Protein AF-0000000080371467 (afdb_homodimer)

InterPro domains:
  IPR001965 Zinc finger, PHD-type [SM00249] (96-140)
  IPR001965 Zinc finger, PHD-type [SM00249] (151-210)
  IPR001965 Zinc finger, PHD-type [SM00249] (292-356)
  IPR001965 Zinc finger, PHD-type [SM00249] (400-460)
  IPR002219 Protein kinase C-like, phorbol ester/diacylglycerol-binding domain [SM00109] (21-70)
  IPR002219 Protein kinase C-like, phorbol ester/diacylglycerol-binding domain [SM00109] (77-136)
  IPR002219 Protein kinase C-like, phorbol ester/diacylglycerol-binding domain [SM00109] (387-435)
  IPR004146 DC1 [PF03107] (76-122)
  IPR004146 DC1 [PF03107] (136-178)
  IPR004146 DC1 [PF03107] (187-235)
  IPR004146 DC1 [PF03107] (270-321)
  IPR004146 DC1 [PF03107] (386-425)
  IPR004146 DC1 [PF03107] (434-485)
  IPR046349 C1-like domain superfamily [SSF57889] (52-126)
  IPR046349 C1-like domain superfamily [SSF57889] (128-191)
  IPR046349 C1-like domain superfamily [SSF57889] (213-329)
  IPR046349 C1-like domain superfamily [SSF57889] (408-494)
  IPR053192 Vacuole Formation Regulator [PTHR32410] (36-543)
  IPR054483 DC1-like, C-terminal [PF22926] (505-548)

Sequence (1144 aa):
MERIFKHFWHQHGSDENPRELTWEERTKKKYGLSVDTCDDCQKPTEGHDPIKCDFCLKDWHVECVPSSPDEVNHSFHTYHPLKLLIDGPPDYSDGKCGICKQELKSFFYHCSICYFSMHVRCSNDPPPPIVDAPRCHEHTLTLMARDDIFTCNACGMHGERCPYVCAPCGLMFHRDCIKLPHVININRHDHRVSHIDSPGFGLWKCMICHKKIDWRYGAYSCQKCPNLFFHSKCATRSDVWDGEELEGIPEEFVDVSPFKVIEDGVINHFSHEEHNLRLIDEDAIDRHESIRCEACTGSIFSEKHYSCMEYCDYFLHETCANLLLQKRHGLCTKPLTLLTMKKVRELRLFTCTACRKLSNGFRYECGDTILDVRCASMSWYCDYECHPHTLFLTTLDEETCGVCGRYGRLLHCVECKFTLDFKCATLPKKIKHRCDDHFLSLCFGEKEKPRGKYWCEVCETVLDPREWFYSCSGDCGVVCHIPCVLGQLWNVKPRVIHTKGYGTVKLVLNDSLSRPKCGYCGSHCQQPLMIKFSCPSMEKFFCDLDCFEKYVVPQDYKRRDDTLSYHHYSIYMERIFKHFWHQHGSDENPRELTWEERTKKKYGLSVDTCDDCQKPTEGHDPIKCDFCLKDWHVECVPSSPDEVNHSFHTYHPLKLLIDGPPDYSDGKCGICKQELKSFFYHCSICYFSMHVRCSNDPPPPIVDAPRCHEHTLTLMARDDIFTCNACGMHGERCPYVCAPCGLMFHRDCIKLPHVININRHDHRVSHIDSPGFGLWKCMICHKKIDWRYGAYSCQKCPNLFFHSKCATRSDVWDGEELEGIPEEFVDVSPFKVIEDGVINHFSHEEHNLRLIDEDAIDRHESIRCEACTGSIFSEKHYSCMEYCDYFLHETCANLLLQKRHGLCTKPLTLLTMKKVRELRLFTCTACRKLSNGFRYECGDTILDVRCASMSWYCDYECHPHTLFLTTLDEETCGVCGRYGRLLHCVECKFTLDFKCATLPKKIKHRCDDHFLSLCFGEKEKPRGKYWCEVCETVLDPREWFYSCSGDCGVVCHIPCVLGQLWNVKPRVIHTKGYGTVKLVLNDSLSRPKCGYCGSHCQQPLMIKFSCPSMEKFFCDLDCFEKYVVPQDYKRRDDTLSYHHYSIY

Solvent-accessible surface area (backbone atoms only — not comparable to full-atom values): 65242 Å² total; per-residue (Å²): 132,69,62,52,54,78,48,93,84,64,81,83,83,67,96,85,65,76,80,55,36,52,61,67,83,76,73,82,78,80,75,92,73,77,76,59,35,13,67,56,81,60,43,70,40,77,95,53,87,48,50,40,33,81,88,76,70,41,36,28,42,68,55,50,46,76,89,57,87,54,65,42,80,40,90,76,41,76,88,52,58,22,36,69,39,71,83,38,67,57,85,86,40,91,41,38,19,56,73,80,60,45,74,59,64,35,57,27,29,36,26,86,86,76,63,44,32,33,39,30,36,48,66,73,57,54,78,68,56,63,45,83,37,62,91,62,37,84,59,63,28,28,33,20,50,38,84,46,55,39,59,18,42,49,47,55,46,77,41,65,27,42,33,34,29,33,46,85,77,35,42,37,25,46,72,72,51,51,66,56,67,52,24,36,57,36,20,82,46,92,59,60,30,33,58,41,62,47,78,43,92,60,95,44,51,15,78,56,80,63,44,80,44,67,29,84,14,9,24,27,32,31,87,88,46,77,95,43,38,28,42,37,66,60,51,63,27,77,68,25,16,70,81,61,70,40,67,93,54,80,82,79,81,80,84,65,69,47,52,44,78,77,49,93,59,28,32,37,36,71,91,43,69,89,46,46,28,35,58,44,74,59,80,48,70,84,60,83,75,89,44,48,20,53,36,61,18,43,75,59,76,63,60,49,26,29,33,34,70,83,70,51,102,43,32,29,38,52,73,59,58,64,46,62,49,59,42,65,28,53,90,35,38,56,62,24,36,56,42,52,58,83,78,49,86,61,41,56,61,45,61,18,64,60,52,64,44,49,29,49,29,27,30,31,41,44,92,89,42,33,28,35,44,61,62,56,67,45,54,48,52,44,81,44,91,84,42,95,60,60,24,28,53,65,56,82,60,66,41,62,18,68,77,85,61,48,78,33,43,39,30,32,31,87,89,52,91,51,32,40,26,46,47,71,70,57,54,70,57,66,45,79,50,88,93,41,94,48,47,29,30,60,39,76,35,47,92,64,84,67,98,64,86,44,54,16,74,75,81,66,41,83,42,66,60,65,42,66,29,31,29,40,70,78,72,74,77,47,33,31,48,52,65,61,64,41,35,88,56,55,43,38,59,70,37,76,58,44,76,53,99,79,33,38,36,29,38,39,76,55,78,58,93,69,60,58,52,16,72,59,83,60,47,64,37,72,32,40,47,29,40,34,39,38,34,101,86,49,78,44,37,22,42,41,70,66,41,42,48,60,60,69,53,70,80,79,69,67,71,70,90,86,78,80,64,89,66,74,76,56,69,87,128,71,62,56,53,79,48,91,83,64,78,77,85,67,95,85,65,76,80,58,38,55,60,70,83,76,74,80,82,81,80,90,74,80,79,59,36,13,67,57,81,61,42,69,41,79,96,51,87,49,49,40,35,80,86,77,71,42,37,29,43,68,57,51,47,77,90,57,86,55,65,42,79,40,89,77,43,76,87,52,58,22,36,68,38,70,82,38,66,56,85,88,42,90,42,39,20,54,71,81,59,45,75,59,64,36,58,29,30,37,28,85,87,76,63,44,33,32,39,30,37,46,67,73,55,54,77,68,55,63,45,82,38,61,91,62,37,84,59,63,28,28,34,21,49,38,82,46,56,40,59,18,41,48,47,55,45,78,42,66,26,41,32,33,30,32,46,85,76,34,42,37,26,45,74,72,51,50,67,57,67,52,23,34,56,34,20,83,45,92,60,59,29,32,59,40,63,46,78,44,92,60,94,45,52,17,78,58,80,64,44,79,44,66,30,84,14,10,25,27,33,32,86,87,46,76,96,44,39,28,43,37,66,60,50,63,27,78,68,26,16,70,82,61,68,41,68,93,54,79,83,80,80,80,85,64,70,44,52,44,80,77,49,93,58,27,34,38,34,70,90,40,70,90,46,46,26,34,58,44,74,57,79,51,70,84,59,84,71,87,43,48,19,54,36,59,16,43,74,58,76,61,61,49,26,29,34,35,71,82,70,51,100,43,33,29,38,53,71,60,58,64,45,62,50,60,42,68,30,54,91,34,39,55,62,22,37,58,41,50,59,85,78,48,85,59,50,55,60,46,62,19,65,60,52,64,43,48,28,49,31,26,31,31,40,45,94,89,42,33,27,37,43,62,64,55,67,45,53,49,51,44,81,43,91,86,42,95,59,61,24,29,55,64,56,83,61,67,42,62,20,67,76,84,61,47,77,34,42,39,30,32,31,88,90,53,92,51,34,42,26,44,48,74,70,58,53,70,57,67,45,78,49,89,93,39,93,47,47,29,30,59,37,79,34,48,92,63,85,68,99,66,86,43,54,16,74,76,82,66,41,83,42,65,60,66,42,66,29,30,30,40,69,76,73,76,78,47,32,31,48,52,64,62,66,41,36,88,56,55,44,38,60,71,39,77,56,45,76,52,99,79,34,39,37,27,36,38,76,55,78,59,94,69,61,57,51,16,71,59,83,60,46,64,39,72,34,42,49,29,39,37,39,38,34,101,86,48,78,42,37,22,42,40,69,66,42,43,48,59,59,67,53,67,79,77,61,65,69,81,63,83,79,79,64,90,66,74,78,58,64,95

Organism: Eutrema salsugineum (NCBI:txid72664)

Secondary structure (DSSP, 8-state):
----B-BTTB--S-TT----B---------SS----B-TTT-SB-TTS--EEETTTTEEE-GGGS-S-SS-EEETTEEEEEEEEE-S---TTS-SB-TTT-PBP-S-EEEETTTTEEEEHHHHHSPPPSEE--TTT-SS-EEE-----EEE-TTT--EEES--EEEGGGTEEE-TGGGG--SEE-BTT-SS-EEEES---SS-EEBTTT-PEE-TTS-EEE-SSSTT-EEEHHHHTSTTTB-S---TT---------SEEEEETTEEEEGGGTTS-EEEE-S------S--B-TTT--B-SSS-EEEETT--S-EEEHHHHT--SEEEETTEEEEEEEE-STT--S-S-EE-TTT--EE-S-EEEETTEEEEHHHHT--SEE--TT-SSPEE-----EEE-TTT--EEEEEEESSSS-EEEHHHHT--SEEEETTEEEEEEEE---SS--SS-EEBTTT--EE-TTS-EEEETTSS--EE-HHHHH-TTTTS--SEEEEETTEEEEEEE--SSSPPBBTTT-SBP-SSEEEEEE-SS-EEEESSHHHHHHHHS-GGGGSS-S----------/----B--TT---S-TT----B----------S----B-TTT-SB-TTS--EEETTTTEEE-GGGS-S-SS-EEETTEEEEEEEEE-S---TTS-SB-TTT-PBP-S-EEEETTTTEEEEHHHHHSPPPSEE--TTT-SS-EEE-----EEE-TTT--EEES--EEEGGGTEEE-TGGGG--SEE-BTT-SS-EEEES---SS-EEBTTT-PEE-TTS-EEE-SSSTT-EEEHHHHTSTTTB-S---TT---------SEEEEETTEEEEGGGTTS-EEEE-------SS--B-TTT--B-SSS-EEEETT--S-EEEHHHHT--SEEEETTEEEEEEEE-TTT--S-S-EE-TTT--EE-S-EEEETTEEEEHHHHT--SEE--TTSSSPEE-----EEE-TTT--EEEEEEESSSS-EEEHHHHT--SEEEETTEEEEEEEE---SS--SS-EEBTTT--EE-TTS-EEEETTSS--EE-HHHHH-TTTT---SEEEEETTEEEEEEE--SSSPPBBTTT-SBP-SSEEEEEE-SS-EEEESSHHHHHHHHS-GGGGSS-SS---------

pLDDT: mean 81.14, std 17.38, range [21.5, 97.94]

Structure (mmCIF, N/CA/C/O backbone):
data_AF-0000000080371467-model_v1
#
loop_
_entity.id
_entity.type
_entity.pdbx_description
1 polymer 'Phorbol-ester/DAG-type domain-containing protein'
#
loop_
_atom_site.group_PDB
_atom_site.id
_atom_site.type_symbol
_atom_site.label_atom_id
_atom_site.label_alt_id
_atom_site.label_comp_id
_atom_site.label_asym_id
_atom_site.label_entity_id
_atom_site.label_seq_id
_atom_site.pdbx_PDB_ins_code
_atom_site.Cartn_x
_atom_site.Cartn_y
_atom_site.Cartn_z
_atom_site.occupancy
_atom_site.B_iso_or_equiv
_atom_site.auth_seq_id
_atom_site.auth_comp_id
_atom_site.auth_asym_id
_atom_site.auth_atom_id
_atom_site.pdbx_PDB_model_num
ATOM 1 N N . MET A 1 1 ? 22.094 44.188 -28.094 1 25.44 1 MET A N 1
ATOM 2 C CA . MET A 1 1 ? 21.609 43.219 -29.062 1 25.44 1 MET A CA 1
ATOM 3 C C . MET A 1 1 ? 20.5 42.344 -28.469 1 25.44 1 MET A C 1
ATOM 5 O O . MET A 1 1 ? 20.688 41.75 -27.406 1 25.44 1 MET A O 1
ATOM 9 N N . GLU A 1 2 ? 19.297 42.688 -28.656 1 33.34 2 GLU A N 1
ATOM 10 C CA . GLU A 1 2 ? 18.062 42.062 -28.188 1 33.34 2 GLU A CA 1
ATOM 11 C C . GLU A 1 2 ? 18.016 40.562 -28.562 1 33.34 2 GLU A C 1
ATOM 13 O O . GLU A 1 2 ? 18.125 40.219 -29.734 1 33.34 2 GLU A O 1
ATOM 18 N N . ARG A 1 3 ? 18.797 39.719 -27.938 1 33.75 3 ARG A N 1
ATOM 19 C CA . ARG A 1 3 ? 18.875 38.312 -28.328 1 33.75 3 ARG A CA 1
ATOM 20 C C . ARG A 1 3 ? 17.484 37.719 -28.453 1 33.75 3 ARG A C 1
ATOM 22 O O . ARG A 1 3 ? 16.688 37.781 -27.516 1 33.75 3 ARG A O 1
ATOM 29 N N . ILE A 1 4 ? 16.875 37.688 -29.5 1 38.03 4 ILE A N 1
ATOM 30 C CA . ILE A 1 4 ? 15.656 37.125 -30.031 1 38.03 4 ILE A CA 1
ATOM 31 C C . ILE A 1 4 ? 15.688 35.594 -29.828 1 38.03 4 ILE A C 1
ATOM 33 O O . ILE A 1 4 ? 16.578 34.906 -30.344 1 38.03 4 ILE A O 1
ATOM 37 N N . PHE A 1 5 ? 15.453 34.969 -28.641 1 44.47 5 PHE A N 1
ATOM 38 C CA . PHE A 1 5 ? 15.57 33.531 -28.5 1 44.47 5 PHE A CA 1
ATOM 39 C C . PHE A 1 5 ? 14.297 32.844 -28.984 1 44.47 5 PHE A C 1
ATOM 41 O O . PHE A 1 5 ? 13.195 33.219 -28.578 1 44.47 5 PHE A O 1
ATOM 48 N N . LYS A 1 6 ? 14.141 32.5 -30.219 1 48.34 6 LYS A N 1
ATOM 49 C CA . LYS A 1 6 ? 13.164 31.531 -30.719 1 48.34 6 LYS A CA 1
ATOM 50 C C . LYS A 1 6 ? 13.188 30.234 -29.906 1 48.34 6 LYS A C 1
ATOM 52 O O . LYS A 1 6 ? 14.242 29.625 -29.734 1 48.34 6 LYS A O 1
ATOM 57 N N . HIS A 1 7 ? 12.156 30.203 -28.984 1 60.38 7 HIS A N 1
ATOM 58 C CA . HIS A 1 7 ? 12.25 28.922 -28.266 1 60.38 7 HIS A CA 1
ATOM 59 C C . HIS A 1 7 ? 11.242 27.922 -28.812 1 60.38 7 HIS A C 1
ATOM 61 O O . HIS A 1 7 ? 10.078 28.266 -29.047 1 60.38 7 HIS A O 1
ATOM 67 N N . PHE A 1 8 ? 11.594 26.844 -29.281 1 69 8 PHE A N 1
ATOM 68 C CA . PHE A 1 8 ? 10.836 25.75 -29.906 1 69 8 PHE A CA 1
ATOM 69 C C . PHE A 1 8 ? 9.594 25.438 -29.078 1 69 8 PHE A C 1
ATOM 71 O O . PHE A 1 8 ? 8.617 24.891 -29.609 1 69 8 PHE A O 1
ATOM 78 N N . TRP A 1 9 ? 9.477 25.938 -27.875 1 70 9 TRP A N 1
ATOM 79 C CA . TRP A 1 9 ? 8.375 25.516 -27.016 1 70 9 TRP A CA 1
ATOM 80 C C . TRP A 1 9 ? 7.309 26.609 -26.922 1 70 9 TRP A C 1
ATOM 82 O O . TRP A 1 9 ? 6.246 26.391 -26.344 1 70 9 TRP A O 1
ATOM 92 N N . HIS A 1 10 ? 7.531 27.688 -27.453 1 69.62 10 HIS A N 1
ATOM 93 C CA . HIS A 1 10 ? 6.582 28.797 -27.391 1 69.62 10 HIS A CA 1
ATOM 94 C C . HIS A 1 10 ? 6.484 29.5 -28.734 1 69.62 10 HIS A C 1
ATOM 96 O O . HIS A 1 10 ? 7.434 30.172 -29.156 1 69.62 10 HIS A O 1
ATOM 102 N N . GLN A 1 11 ? 5.406 28.969 -29.578 1 61.62 11 GLN A N 1
ATOM 103 C CA . GLN A 1 11 ? 5.242 29.562 -30.891 1 61.62 11 GLN A CA 1
ATOM 104 C C . GLN A 1 11 ? 3.979 30.422 -30.953 1 61.62 11 GLN A C 1
ATOM 106 O O . GLN A 1 11 ? 2.955 30.062 -30.375 1 61.62 11 GLN A O 1
ATOM 111 N N . HIS A 1 12 ? 3.879 31.609 -31.109 1 58.31 12 HIS A N 1
ATOM 112 C CA . HIS A 1 12 ? 2.662 32.375 -31.359 1 58.31 12 HIS A CA 1
ATOM 113 C C . HIS A 1 12 ? 2.172 32.188 -32.781 1 58.31 12 HIS A C 1
ATOM 115 O O . HIS A 1 12 ? 1.137 31.562 -33.031 1 58.31 12 HIS A O 1
ATOM 121 N N . GLY A 1 13 ? 2.035 33.281 -33.688 1 47.78 13 GLY A N 1
ATOM 122 C CA . GLY A 1 13 ? 1.379 33.406 -35 1 47.78 13 GLY A CA 1
ATOM 123 C C . GLY A 1 13 ? 2.016 32.531 -36.062 1 47.78 13 GLY A C 1
ATOM 124 O O . GLY A 1 13 ? 3.01 31.844 -35.812 1 47.78 13 GLY A O 1
ATOM 125 N N . SER A 1 14 ? 1.441 32.75 -37.531 1 44.72 14 SER A N 1
ATOM 126 C CA . SER A 1 14 ? 1.667 32.156 -38.844 1 44.72 14 SER A CA 1
ATOM 127 C C . SER A 1 14 ? 3.152 32.094 -39.188 1 44.72 14 SER A C 1
ATOM 129 O O . SER A 1 14 ? 3.945 32.875 -38.625 1 44.72 14 SER A O 1
ATOM 131 N N . ASP A 1 15 ? 3.721 31.203 -40.125 1 44.56 15 ASP A N 1
ATOM 132 C CA . ASP A 1 15 ? 4.984 30.922 -40.812 1 44.56 15 ASP A CA 1
ATOM 133 C C . ASP A 1 15 ? 5.777 32.219 -41.062 1 44.56 15 ASP A C 1
ATOM 135 O O . ASP A 1 15 ? 6.957 32.156 -41.406 1 44.56 15 ASP A O 1
ATOM 139 N N . GLU A 1 16 ? 5.121 33.438 -41.469 1 42.84 16 GLU A N 1
ATOM 140 C CA . GLU A 1 16 ? 5.809 34.5 -42.188 1 42.84 16 GLU A CA 1
ATOM 141 C C . GLU A 1 16 ? 6.625 35.375 -41.25 1 42.84 16 GLU A C 1
ATOM 143 O O . GLU A 1 16 ? 7.52 36.125 -41.688 1 42.84 16 GLU A O 1
ATOM 148 N N . ASN A 1 17 ? 6.098 35.938 -40.062 1 37.59 17 ASN A N 1
ATOM 149 C CA . ASN A 1 17 ? 6.902 36.812 -39.219 1 37.59 17 ASN A CA 1
ATOM 150 C C . ASN A 1 17 ? 7.078 36.219 -37.812 1 37.59 17 ASN A C 1
ATOM 152 O O . ASN A 1 17 ? 6.188 36.344 -36.969 1 37.59 17 ASN A O 1
ATOM 156 N N . PRO A 1 18 ? 7.996 35.281 -37.688 1 40.94 18 PRO A N 1
ATOM 157 C CA . PRO A 1 18 ? 8.281 34.719 -36.375 1 40.94 18 PRO A CA 1
ATOM 158 C C . PRO A 1 18 ? 8.516 35.781 -35.281 1 40.94 18 PRO A C 1
ATOM 160 O O . PRO A 1 18 ? 9.43 36.594 -35.406 1 40.94 18 PRO A O 1
ATOM 163 N N . ARG A 1 19 ? 7.535 36.438 -34.75 1 38.59 19 ARG A N 1
ATOM 164 C CA . ARG A 1 19 ? 7.777 37.406 -33.688 1 38.59 19 ARG A CA 1
ATOM 165 C C . ARG A 1 19 ? 8.602 36.844 -32.562 1 38.59 19 ARG A C 1
ATOM 167 O O . ARG A 1 19 ? 8.359 35.688 -32.125 1 38.59 19 ARG A O 1
ATOM 174 N N . GLU A 1 20 ? 9.898 37.344 -32.344 1 40.12 20 GLU A N 1
ATOM 175 C CA . GLU A 1 20 ? 11.062 37.094 -31.5 1 40.12 20 GLU A CA 1
ATOM 176 C C . GLU A 1 20 ? 10.727 37.375 -30.031 1 40.12 20 GLU A C 1
ATOM 178 O O . GLU A 1 20 ? 9.945 38.281 -29.719 1 40.12 20 GLU A O 1
ATOM 183 N N . LEU A 1 21 ? 10.789 36.375 -29.203 1 45.16 21 LEU A N 1
ATOM 184 C CA . LEU A 1 21 ? 10.703 36.594 -27.766 1 45.16 21 LEU A CA 1
ATOM 185 C C . LEU A 1 21 ? 11.711 37.656 -27.328 1 45.16 21 LEU A C 1
ATOM 187 O O . LEU A 1 21 ? 12.875 37.625 -27.719 1 45.16 21 LEU A O 1
ATOM 191 N N . THR A 1 22 ? 11.594 39 -27.469 1 39.03 22 THR A N 1
ATOM 192 C CA . THR A 1 22 ? 12.516 40.062 -27.078 1 39.03 22 THR A CA 1
ATOM 193 C C . THR A 1 22 ? 12.664 40.125 -25.562 1 39.03 22 THR A C 1
ATOM 195 O O . THR A 1 22 ? 11.688 39.938 -24.828 1 39.03 22 THR A O 1
ATOM 198 N N . TRP A 1 23 ? 13.961 39.781 -25.062 1 36.12 23 TRP A N 1
ATOM 199 C CA . TRP A 1 23 ? 14.422 39.969 -23.703 1 36.12 23 TRP A CA 1
ATOM 200 C C . TRP A 1 23 ? 14.406 41.469 -23.344 1 36.12 23 TRP A C 1
ATOM 202 O O . TRP A 1 23 ? 15.078 42.281 -23.984 1 36.12 23 TRP A O 1
ATOM 212 N N . GLU A 1 24 ? 13.453 42.281 -23.359 1 35.84 24 GLU A N 1
ATOM 213 C CA . GLU A 1 24 ? 13.703 43.625 -22.891 1 35.84 24 GLU A CA 1
ATOM 214 C C . GLU A 1 24 ? 13.844 43.688 -21.375 1 35.84 24 GLU A C 1
ATOM 216 O O . GLU A 1 24 ? 13.211 42.906 -20.656 1 35.84 24 GLU A O 1
ATOM 221 N N . GLU A 1 25 ? 14.992 44.375 -20.875 1 31.91 25 GLU A N 1
ATOM 222 C CA . GLU A 1 25 ? 15.281 44.844 -19.531 1 31.91 25 GLU A CA 1
ATOM 223 C C . GLU A 1 25 ? 14.039 45.469 -18.891 1 31.91 25 GLU A C 1
ATOM 225 O O . GLU A 1 25 ? 13.438 46.375 -19.438 1 31.91 25 GLU A O 1
ATOM 230 N N . ARG A 1 26 ? 13.312 44.781 -18.156 1 35.41 26 ARG A N 1
ATOM 231 C CA . ARG A 1 26 ? 12.141 45.344 -17.5 1 35.41 26 ARG A CA 1
ATOM 232 C C . ARG A 1 26 ? 12.516 46.594 -16.688 1 35.41 26 ARG A C 1
ATOM 234 O O . ARG A 1 26 ? 13.406 46.531 -15.836 1 35.41 26 ARG A O 1
ATOM 241 N N . THR A 1 27 ? 12.484 47.781 -17.141 1 29.56 27 THR A N 1
ATOM 242 C CA . THR A 1 27 ? 12.273 48.906 -16.234 1 29.56 27 THR A CA 1
ATOM 243 C C . THR A 1 27 ? 11.188 48.594 -15.203 1 29.56 27 THR A C 1
ATOM 245 O O . THR A 1 27 ? 10.188 47.969 -15.539 1 29.56 27 THR A O 1
ATOM 248 N N . LYS A 1 28 ? 11.445 48.781 -13.781 1 33.94 28 LYS A N 1
ATOM 249 C CA . LYS A 1 28 ? 10.672 48.781 -12.539 1 33.94 28 LYS A CA 1
ATOM 250 C C . LYS A 1 28 ? 9.289 49.406 -12.758 1 33.94 28 LYS A C 1
ATOM 252 O O . LYS A 1 28 ? 9.117 50.625 -12.625 1 33.94 28 LYS A O 1
ATOM 257 N N . LYS A 1 29 ? 8.469 49.281 -13.68 1 34.34 29 LYS A N 1
ATOM 258 C CA . LYS A 1 29 ? 7.281 50.062 -13.406 1 34.34 29 LYS A CA 1
ATOM 259 C C . LYS A 1 29 ? 6.715 49.75 -12.023 1 34.34 29 LYS A C 1
ATOM 261 O O . LYS A 1 29 ? 6.738 48.594 -11.586 1 34.34 29 LYS A O 1
ATOM 266 N N . LYS A 1 30 ? 6.297 50.719 -11.125 1 31.98 30 LYS A N 1
ATOM 267 C CA . LYS A 1 30 ? 5.832 51.219 -9.836 1 31.98 30 LYS A CA 1
ATOM 268 C C . LYS A 1 30 ? 4.578 50.5 -9.383 1 31.98 30 LYS A C 1
ATOM 270 O O . LYS A 1 30 ? 4.141 50.656 -8.242 1 31.98 30 LYS A O 1
ATOM 275 N N . TYR A 1 31 ? 3.463 50.312 -10.195 1 29.95 31 TYR A N 1
ATOM 276 C CA . TYR A 1 31 ? 2.215 50.188 -9.453 1 29.95 31 TYR A CA 1
ATOM 277 C C . TYR A 1 31 ? 2.189 48.875 -8.68 1 29.95 31 TYR A C 1
ATOM 279 O O . TYR A 1 31 ? 2.955 47.938 -8.984 1 29.95 31 TYR A O 1
ATOM 287 N N . GLY A 1 32 ? 1.19 48.625 -7.812 1 34.62 32 GLY A N 1
ATOM 288 C CA . GLY A 1 32 ? 0.765 47.719 -6.754 1 34.62 32 GLY A CA 1
ATOM 289 C C . GLY A 1 32 ? 0.928 46.281 -7.121 1 34.62 32 GLY A C 1
ATOM 290 O O . GLY A 1 32 ? 0.42 45.406 -6.418 1 34.62 32 GLY A O 1
ATOM 291 N N . LEU A 1 33 ? 0.726 45.906 -8.438 1 34.97 33 LEU A N 1
ATOM 292 C CA . LEU A 1 33 ? 0.151 44.656 -8.961 1 34.97 33 LEU A CA 1
ATOM 293 C C . LEU A 1 33 ? 1.027 43.469 -8.609 1 34.97 33 LEU A C 1
ATOM 295 O O . LEU A 1 33 ? 2.191 43.625 -8.234 1 34.97 33 LEU A O 1
ATOM 299 N N . SER A 1 34 ? 0.767 42.125 -9.562 1 42.94 34 SER A N 1
ATOM 300 C CA . SER A 1 34 ? 0.902 40.688 -9.508 1 42.94 34 SER A CA 1
ATOM 301 C C . SER A 1 34 ? 2.367 40.281 -9.523 1 42.94 34 SER A C 1
ATOM 303 O O . SER A 1 34 ? 3.145 40.75 -10.352 1 42.94 34 SER A O 1
ATOM 305 N N . VAL A 1 35 ? 2.982 40.125 -8.516 1 50.97 35 VAL A N 1
ATOM 306 C CA . VAL A 1 35 ? 4.215 39.344 -8.453 1 50.97 35 VAL A CA 1
ATOM 307 C C . VAL A 1 35 ? 4.266 38.344 -9.625 1 50.97 35 VAL A C 1
ATOM 309 O O . VAL A 1 35 ? 3.404 37.469 -9.75 1 50.97 35 VAL A O 1
ATOM 312 N N . ASP A 1 36 ? 4.91 38.719 -10.758 1 63.34 36 ASP A N 1
ATOM 313 C CA . ASP A 1 36 ? 5.082 37.844 -11.914 1 63.34 36 ASP A CA 1
ATOM 314 C C . ASP A 1 36 ? 5.574 36.438 -11.477 1 63.34 36 ASP A C 1
ATOM 316 O O . ASP A 1 36 ? 6.535 36.344 -10.711 1 63.34 36 ASP A O 1
ATOM 320 N N . THR A 1 37 ? 4.746 35.656 -11.398 1 76.31 37 THR A N 1
ATOM 321 C CA . THR A 1 37 ? 5.035 34.25 -11.102 1 76.31 37 THR A CA 1
ATOM 322 C C . THR A 1 37 ? 5.336 33.469 -12.391 1 76.31 37 THR A C 1
ATOM 324 O O . THR A 1 37 ? 4.762 33.781 -13.438 1 76.31 37 THR A O 1
ATOM 327 N N . CYS A 1 38 ? 6.434 32.781 -12.312 1 81.31 38 CYS A N 1
ATOM 328 C CA . CYS A 1 38 ? 6.762 31.906 -13.422 1 81.31 38 CYS A CA 1
ATOM 329 C C . CYS A 1 38 ? 5.551 31.078 -13.844 1 81.31 38 CYS A C 1
ATOM 331 O O . CYS A 1 38 ? 4.848 30.531 -12.992 1 81.31 38 CYS A O 1
ATOM 333 N N . ASP A 1 39 ? 5.348 31.125 -15.031 1 73.88 39 ASP A N 1
ATOM 334 C CA . ASP A 1 39 ? 4.164 30.438 -15.547 1 73.88 39 ASP A CA 1
ATOM 335 C C . ASP A 1 39 ? 4.309 28.922 -15.422 1 73.88 39 ASP A C 1
ATOM 337 O O . ASP A 1 39 ? 3.338 28.188 -15.609 1 73.88 39 ASP A O 1
ATOM 341 N N . ASP A 1 40 ? 5.496 28.484 -15.141 1 75.06 40 ASP A N 1
ATOM 342 C CA . ASP A 1 40 ? 5.695 27.047 -14.953 1 75.06 40 ASP A CA 1
ATOM 343 C C . ASP A 1 40 ? 5.707 26.688 -13.469 1 75.06 40 ASP A C 1
ATOM 345 O O . ASP A 1 40 ? 4.785 26.047 -12.977 1 75.06 40 ASP A O 1
ATOM 349 N N . CYS A 1 41 ? 6.582 27.172 -12.688 1 73.88 41 CYS A N 1
ATOM 350 C CA . CYS A 1 41 ? 6.762 26.766 -11.305 1 73.88 41 CYS A CA 1
ATOM 351 C C . CYS A 1 41 ? 5.91 27.609 -10.359 1 73.88 41 CYS A C 1
ATOM 353 O O . CYS A 1 41 ? 5.754 27.266 -9.188 1 73.88 41 CYS A O 1
ATOM 355 N N . GLN A 1 42 ? 5.375 28.688 -10.836 1 73.75 42 GLN A N 1
ATOM 356 C CA . GLN A 1 42 ? 4.484 29.578 -10.109 1 73.75 42 GLN A CA 1
ATOM 357 C C . GLN A 1 42 ? 5.215 30.266 -8.953 1 73.75 42 GLN A C 1
ATOM 359 O O . GLN A 1 42 ? 4.586 30.703 -7.992 1 73.75 42 GLN A O 1
ATOM 364 N N . LYS A 1 43 ? 6.504 30.203 -9.039 1 76.31 43 LYS A N 1
ATOM 365 C CA . LYS A 1 43 ? 7.305 30.953 -8.078 1 76.31 43 LYS A CA 1
ATOM 366 C C . LYS A 1 43 ? 7.637 32.344 -8.617 1 76.31 43 LYS A C 1
ATOM 368 O O . LYS A 1 43 ? 7.629 32.562 -9.828 1 76.31 43 LYS A O 1
ATOM 373 N N . PRO A 1 44 ? 7.777 33.25 -7.684 1 76.38 44 PRO A N 1
ATOM 374 C CA . PRO A 1 44 ? 8.07 34.625 -8.125 1 76.38 44 PRO A CA 1
ATOM 375 C C . PRO A 1 44 ? 9.344 34.719 -8.969 1 76.38 44 PRO A C 1
ATOM 377 O O . PRO A 1 44 ? 10.328 34.031 -8.672 1 76.38 44 PRO A O 1
ATOM 380 N N . THR A 1 45 ? 9.258 35.281 -10.094 1 70.31 45 THR A N 1
ATOM 381 C CA . THR A 1 45 ? 10.391 35.438 -10.992 1 70.31 45 THR A CA 1
ATOM 382 C C . THR A 1 45 ? 11.258 36.625 -10.555 1 70.31 45 THR A C 1
ATOM 384 O O . THR A 1 45 ? 12.219 36.969 -11.234 1 70.31 45 THR A O 1
ATOM 387 N N . GLU A 1 46 ? 11.062 37.188 -9.383 1 62.5 46 GLU A N 1
ATOM 388 C CA . GLU A 1 46 ? 11.781 38.406 -8.969 1 62.5 46 GLU A CA 1
ATOM 389 C C . GLU A 1 46 ? 13.273 38.125 -8.836 1 62.5 46 GLU A C 1
ATOM 391 O O . GLU A 1 46 ? 13.68 37.125 -8.25 1 62.5 46 GLU A O 1
ATOM 396 N N . GLY A 1 47 ? 14.188 38.938 -9.359 1 56.38 47 GLY A N 1
ATOM 397 C CA . GLY A 1 47 ? 15.633 39 -9.242 1 56.38 47 GLY A CA 1
ATOM 398 C C . GLY A 1 47 ? 16.359 38.312 -10.367 1 56.38 47 GLY A C 1
ATOM 399 O O . GLY A 1 47 ? 17.594 38.375 -10.469 1 56.38 47 GLY A O 1
ATOM 400 N N . HIS A 1 48 ? 15.633 37.375 -11.023 1 59.53 48 HIS A N 1
ATOM 401 C CA . HIS A 1 48 ? 16.344 36.688 -12.102 1 59.53 48 HIS A CA 1
ATOM 402 C C . HIS A 1 48 ? 15.828 37.125 -13.461 1 59.53 48 HIS A C 1
ATOM 404 O O . HIS A 1 48 ? 14.758 37.75 -13.562 1 59.53 48 HIS A O 1
ATOM 410 N N . ASP A 1 49 ? 16.656 37.281 -14.484 1 64.31 49 ASP A N 1
ATOM 411 C CA . ASP A 1 49 ? 16.328 37.625 -15.867 1 64.31 49 ASP A CA 1
ATOM 412 C C . ASP A 1 49 ? 15.352 36.625 -16.469 1 64.31 49 ASP A C 1
ATOM 414 O O . ASP A 1 49 ? 15.758 35.625 -17.047 1 64.31 49 ASP A O 1
ATOM 418 N N . PRO A 1 50 ? 14.039 36.75 -16.016 1 74.25 50 PRO A N 1
ATOM 419 C CA . PRO A 1 50 ? 13.07 35.812 -16.578 1 74.25 50 PRO A CA 1
ATOM 420 C C . PRO A 1 50 ? 12.914 35.938 -18.078 1 74.25 50 PRO A C 1
ATOM 422 O O . PRO A 1 50 ? 13.266 36.969 -18.656 1 74.25 50 PRO A O 1
ATOM 425 N N . ILE A 1 51 ? 12.648 34.812 -18.781 1 75.12 51 ILE A N 1
ATOM 426 C CA . ILE A 1 51 ? 12.227 34.812 -20.172 1 75.12 51 ILE A CA 1
ATOM 427 C C . ILE A 1 51 ? 10.781 35.281 -20.281 1 75.12 51 ILE A C 1
ATOM 429 O O . ILE A 1 51 ? 9.898 34.781 -19.578 1 75.12 51 ILE A O 1
ATOM 433 N N . LYS A 1 52 ? 10.594 36.344 -20.938 1 75.12 52 LYS A N 1
ATOM 434 C CA . LYS A 1 52 ? 9.258 36.906 -21.016 1 75.12 52 LYS A CA 1
ATOM 435 C C . LYS A 1 52 ? 8.75 36.938 -22.453 1 75.12 52 LYS A C 1
ATOM 437 O O . LYS A 1 52 ? 9.531 37.125 -23.391 1 75.12 52 LYS A O 1
ATOM 442 N N . CYS A 1 53 ? 7.477 36.562 -22.547 1 73.31 53 CYS A N 1
ATOM 443 C CA . CYS A 1 53 ? 6.781 36.781 -23.812 1 73.31 53 CYS A CA 1
ATOM 444 C C . CYS A 1 53 ? 5.828 37.969 -23.703 1 73.31 53 CYS A C 1
ATOM 446 O O . CYS A 1 53 ? 4.867 37.938 -22.922 1 73.31 53 CYS A O 1
ATOM 448 N N . ASP A 1 54 ? 6.023 38.875 -24.391 1 68.62 54 ASP A N 1
ATOM 449 C CA . ASP A 1 54 ? 5.254 40.125 -24.312 1 68.62 54 ASP A CA 1
ATOM 450 C C . ASP A 1 54 ? 3.859 39.938 -24.906 1 68.62 54 ASP A C 1
ATOM 452 O O . ASP A 1 54 ? 2.939 40.688 -24.594 1 68.62 54 ASP A O 1
ATOM 456 N N . PHE A 1 55 ? 3.848 39 -25.844 1 65.94 55 PHE A N 1
ATOM 457 C CA . PHE A 1 55 ? 2.555 38.781 -26.484 1 65.94 55 PHE A CA 1
ATOM 458 C C . PHE A 1 55 ? 1.607 38.062 -25.531 1 65.94 55 PHE A C 1
ATOM 460 O O . PHE A 1 55 ? 0.449 38.438 -25.375 1 65.94 55 PHE A O 1
ATOM 467 N N . CYS A 1 56 ? 2.057 37.062 -24.844 1 68.25 56 CYS A N 1
ATOM 468 C CA . CYS A 1 56 ? 1.211 36.25 -23.969 1 68.25 56 CYS A CA 1
ATOM 469 C C . CYS A 1 56 ? 1.249 36.781 -22.531 1 68.25 56 CYS A C 1
ATOM 471 O O . CYS A 1 56 ? 0.44 36.344 -21.703 1 68.25 56 CYS A O 1
ATOM 473 N N . LEU A 1 57 ? 2.104 37.688 -22.297 1 72.88 57 LEU A N 1
ATOM 474 C CA . LEU A 1 57 ? 2.314 38.219 -20.953 1 72.88 57 LEU A CA 1
ATOM 475 C C . LEU A 1 57 ? 2.676 37.094 -19.984 1 72.88 57 LEU A C 1
ATOM 477 O O . LEU A 1 57 ? 2.104 37 -18.906 1 72.88 57 LEU A O 1
ATOM 481 N N . LYS A 1 58 ? 3.449 36.219 -20.531 1 76.06 58 LYS A N 1
ATOM 482 C CA . LYS A 1 58 ? 3.912 35.094 -19.703 1 76.06 58 LYS A CA 1
ATOM 483 C C . LYS A 1 58 ? 5.387 35.25 -19.344 1 76.06 58 LYS A C 1
ATOM 485 O O . LYS A 1 58 ? 6.152 35.875 -20.094 1 76.06 58 LYS A O 1
ATOM 490 N N . ASP A 1 59 ? 5.746 34.844 -18.172 1 79.5 59 ASP A N 1
ATOM 491 C CA . ASP A 1 59 ? 7.109 34.875 -17.656 1 79.5 59 ASP A CA 1
ATOM 492 C C . ASP A 1 59 ? 7.562 33.469 -17.219 1 79.5 59 ASP A C 1
ATOM 494 O O . ASP A 1 59 ? 6.777 32.719 -16.656 1 79.5 59 ASP A O 1
ATOM 498 N N . TRP A 1 60 ? 8.828 33.188 -17.641 1 80.31 60 TRP A N 1
ATOM 499 C CA . TRP A 1 60 ? 9.375 31.922 -17.203 1 80.31 60 TRP A CA 1
ATOM 500 C C . TRP A 1 60 ? 10.766 32.094 -16.594 1 80.31 60 TRP A C 1
ATOM 502 O O . TRP A 1 60 ? 11.539 32.938 -17.047 1 80.31 60 TRP A O 1
ATOM 512 N N . HIS A 1 61 ? 11.016 31.266 -15.586 1 80.38 61 HIS A N 1
ATOM 513 C CA . HIS A 1 61 ? 12.406 31.078 -15.18 1 80.38 61 HIS A CA 1
ATOM 514 C C . HIS A 1 61 ? 13.211 30.406 -16.281 1 80.38 61 HIS A C 1
ATOM 516 O O . HIS A 1 61 ? 12.68 29.609 -17.047 1 80.38 61 HIS A O 1
ATOM 522 N N . VAL A 1 62 ? 14.461 30.719 -16.328 1 77.44 62 VAL A N 1
ATOM 523 C CA . VAL A 1 62 ? 15.344 30.078 -17.312 1 77.44 62 VAL A CA 1
ATOM 524 C C . VAL A 1 62 ? 15.367 28.578 -17.078 1 77.44 62 VAL A C 1
ATOM 526 O O . VAL A 1 62 ? 15.414 27.797 -18.047 1 77.44 62 VAL A O 1
ATOM 529 N N . GLU A 1 63 ? 15.258 28.188 -15.797 1 79.88 63 GLU A N 1
ATOM 530 C CA . GLU A 1 63 ? 15.328 26.766 -15.43 1 79.88 63 GLU A CA 1
ATOM 531 C C . GLU A 1 63 ? 14.016 26.062 -15.742 1 79.88 63 GLU A C 1
ATOM 533 O O . GLU A 1 63 ? 13.961 24.828 -15.773 1 79.88 63 GLU A O 1
ATOM 538 N N . CYS A 1 64 ? 13.031 26.812 -16 1 80.69 64 CYS A N 1
ATOM 539 C CA . CYS A 1 64 ? 11.711 26.219 -16.172 1 80.69 64 CYS A CA 1
ATOM 540 C C . CYS A 1 64 ? 11.375 26.062 -17.656 1 80.69 64 CYS A C 1
ATOM 542 O O . CYS A 1 64 ? 10.281 25.594 -18 1 80.69 64 CYS A O 1
ATOM 544 N N . VAL A 1 65 ? 12.305 26.438 -18.531 1 80.44 65 VAL A N 1
ATOM 545 C CA . VAL A 1 65 ? 12.023 26.312 -19.953 1 80.44 65 VAL A CA 1
ATOM 546 C C . VAL A 1 65 ? 12.891 25.219 -20.562 1 80.44 65 VAL A C 1
ATOM 548 O O . VAL A 1 65 ? 14.039 25.031 -20.141 1 80.44 65 VAL A O 1
ATOM 551 N N . PRO A 1 66 ? 12.281 24.406 -21.469 1 77.94 66 PRO A N 1
ATOM 552 C CA . PRO A 1 66 ? 13.047 23.328 -22.094 1 77.94 66 PRO A CA 1
ATOM 553 C C . PRO A 1 66 ? 14.227 23.844 -22.922 1 77.94 66 PRO A C 1
ATOM 555 O O . PRO A 1 66 ? 14.102 24.844 -23.625 1 77.94 66 PRO A O 1
ATOM 558 N N . SER A 1 67 ? 15.391 23.281 -22.719 1 68.5 67 SER A N 1
ATOM 559 C CA . SER A 1 67 ? 16.578 23.672 -23.453 1 68.5 67 SER A CA 1
ATOM 560 C C . SER A 1 67 ? 16.641 23 -24.828 1 68.5 67 SER A C 1
ATOM 562 O O . SER A 1 67 ? 17.281 23.516 -25.75 1 68.5 67 SER A O 1
ATOM 564 N N . SER A 1 68 ? 16.047 21.859 -24.953 1 64.75 68 SER A N 1
ATOM 565 C CA . SER A 1 68 ? 16.094 21.125 -26.219 1 64.75 68 SER A CA 1
ATOM 566 C C . SER A 1 68 ? 14.742 20.484 -26.531 1 64.75 68 SER A C 1
ATOM 568 O O . SER A 1 68 ? 14.047 20.031 -25.625 1 64.75 68 SER A O 1
ATOM 570 N N . PRO A 1 69 ? 14.344 20.797 -27.797 1 63.44 69 PRO A N 1
ATOM 571 C CA . PRO A 1 69 ? 13.109 20.141 -28.219 1 63.44 69 PRO A CA 1
ATOM 572 C C . PRO A 1 69 ? 13.227 18.609 -28.25 1 63.44 69 PRO A C 1
ATOM 574 O O . PRO A 1 69 ? 12.211 17.922 -28.359 1 63.44 69 PRO A O 1
ATOM 577 N N . ASP A 1 70 ? 14.438 18.125 -28.094 1 71.06 70 ASP A N 1
ATOM 578 C CA . ASP A 1 70 ? 14.703 16.703 -28.312 1 71.06 70 ASP A CA 1
ATOM 579 C C . ASP A 1 70 ? 14.305 15.875 -27.094 1 71.06 70 ASP A C 1
ATOM 581 O O . ASP A 1 70 ? 14.086 16.422 -26.016 1 71.06 70 ASP A O 1
ATOM 585 N N . GLU A 1 71 ? 14.086 14.695 -27.422 1 82.88 71 GLU A N 1
ATOM 586 C CA . GLU A 1 71 ? 13.93 13.711 -26.344 1 82.88 71 GLU A CA 1
ATOM 587 C C . GLU A 1 71 ? 15.133 13.711 -25.406 1 82.88 71 GLU A C 1
ATOM 589 O O . GLU A 1 71 ? 16.25 13.984 -25.844 1 82.88 71 GLU A O 1
ATOM 594 N N . VAL A 1 72 ? 14.82 13.672 -24.156 1 84.88 72 VAL A N 1
ATOM 595 C CA . VAL A 1 72 ? 15.883 13.703 -23.156 1 84.88 72 VAL A CA 1
ATOM 596 C C . VAL A 1 72 ? 16.031 12.328 -22.516 1 84.88 72 VAL A C 1
ATOM 598 O O . VAL A 1 72 ? 15.023 11.695 -22.156 1 84.88 72 VAL A O 1
ATOM 601 N N . ASN A 1 73 ? 17.297 11.789 -22.5 1 83 73 ASN A N 1
ATOM 602 C CA . ASN A 1 73 ? 17.625 10.633 -21.672 1 83 73 ASN A CA 1
ATOM 603 C C . ASN A 1 73 ? 18.031 11.055 -20.266 1 83 73 ASN A C 1
ATOM 605 O O . ASN A 1 73 ? 19.016 11.773 -20.094 1 83 73 ASN A O 1
ATOM 609 N N . HIS A 1 74 ? 17.234 10.719 -19.422 1 81.5 74 HIS A N 1
ATOM 610 C CA . HIS A 1 74 ? 17.516 11.141 -18.062 1 81.5 74 HIS A CA 1
ATOM 611 C C . HIS A 1 74 ? 17.922 9.961 -17.188 1 81.5 74 HIS A C 1
ATOM 613 O O . HIS A 1 74 ? 17.391 8.859 -17.344 1 81.5 74 HIS A O 1
ATOM 619 N N . SER A 1 75 ? 18.797 10.102 -16.297 1 76.81 75 SER A N 1
ATOM 620 C CA . SER A 1 75 ? 19.359 9.047 -15.469 1 76.81 75 SER A CA 1
ATOM 621 C C . SER A 1 75 ? 18.297 8.461 -14.531 1 76.81 75 SER A C 1
ATOM 623 O O . SER A 1 75 ? 18.438 7.324 -14.078 1 76.81 75 SER A O 1
ATOM 625 N N . PHE A 1 76 ? 17.281 9.266 -14.266 1 78.75 76 PHE A N 1
ATOM 626 C CA . PHE A 1 76 ? 16.25 8.781 -13.344 1 78.75 76 PHE A CA 1
ATOM 627 C C . PHE A 1 76 ? 15.18 8.008 -14.102 1 78.75 76 PHE A C 1
ATOM 629 O O . PHE A 1 76 ? 14.25 7.469 -13.484 1 78.75 76 PHE A O 1
ATOM 636 N N . HIS A 1 77 ? 15.266 8.023 -15.375 1 79.81 77 HIS A N 1
ATOM 637 C CA . HIS A 1 77 ? 14.43 7.23 -16.25 1 79.81 77 HIS A CA 1
ATOM 638 C C . HIS A 1 77 ? 15.234 6.645 -17.406 1 79.81 77 HIS A C 1
ATOM 640 O O . HIS A 1 77 ? 15.195 7.168 -18.531 1 79.81 77 HIS A O 1
ATOM 646 N N . THR A 1 78 ? 15.805 5.508 -17.219 1 73.81 78 THR A N 1
ATOM 647 C CA . THR A 1 78 ? 16.812 5 -18.125 1 73.81 78 THR A CA 1
ATOM 648 C C . THR A 1 78 ? 16.172 4.121 -19.203 1 73.81 78 THR A C 1
ATOM 650 O O . THR A 1 78 ? 16.812 3.805 -20.219 1 73.81 78 THR A O 1
ATOM 653 N N . TYR A 1 79 ? 14.953 3.842 -19.078 1 75.62 79 TYR A N 1
ATOM 654 C CA . TYR A 1 79 ? 14.352 2.848 -19.953 1 75.62 79 TYR A CA 1
ATOM 655 C C . TYR A 1 79 ? 14 3.459 -21.312 1 75.62 79 TYR A C 1
ATOM 657 O O . TYR A 1 79 ? 14.125 2.801 -22.344 1 75.62 79 TYR A O 1
ATOM 665 N N . HIS A 1 80 ? 13.469 4.695 -21.266 1 83.12 80 HIS A N 1
ATOM 666 C CA . HIS A 1 80 ? 13.023 5.344 -22.484 1 83.12 80 HIS A CA 1
ATOM 667 C C . HIS A 1 80 ? 13.383 6.828 -22.484 1 83.12 80 HIS A C 1
ATOM 669 O O . HIS A 1 80 ? 13.477 7.449 -21.422 1 83.12 80 HIS A O 1
ATOM 675 N N . PRO A 1 81 ? 13.609 7.266 -23.609 1 88.12 81 PRO A N 1
ATOM 676 C CA . PRO A 1 81 ? 13.742 8.727 -23.688 1 88.12 81 PRO A CA 1
ATOM 677 C C . PRO A 1 81 ? 12.453 9.453 -23.344 1 88.12 81 PRO A C 1
ATOM 679 O O . PRO A 1 81 ? 11.359 8.922 -23.547 1 88.12 81 PRO A O 1
ATOM 682 N N . LEU A 1 82 ? 12.594 10.602 -22.781 1 89.19 82 LEU A N 1
ATOM 683 C CA . LEU A 1 82 ? 11.445 11.406 -22.391 1 89.19 82 LEU A CA 1
ATOM 684 C C . LEU A 1 82 ? 11.133 12.453 -23.469 1 89.19 82 LEU A C 1
ATOM 686 O O . LEU A 1 82 ? 12.039 13.133 -23.953 1 89.19 82 LEU A O 1
ATOM 690 N N . LYS A 1 83 ? 9.898 12.531 -23.844 1 87.81 83 LYS A N 1
ATOM 691 C CA . LYS A 1 83 ? 9.453 13.492 -24.844 1 87.81 83 LYS A CA 1
ATOM 692 C C . LYS A 1 83 ? 8.875 14.742 -24.203 1 87.81 83 LYS A C 1
ATOM 694 O O . LYS A 1 83 ? 8.172 14.648 -23.188 1 87.81 83 LYS A O 1
ATOM 699 N N . LEU A 1 84 ? 9.211 15.859 -24.797 1 86.31 84 LEU A N 1
ATOM 700 C CA . LEU A 1 84 ? 8.695 17.125 -24.297 1 86.31 84 LEU A CA 1
ATOM 701 C C . LEU A 1 84 ? 7.23 17.312 -24.672 1 86.31 84 LEU A C 1
ATOM 703 O O . LEU A 1 84 ? 6.867 17.172 -25.844 1 86.31 84 LEU A O 1
ATOM 707 N N . LEU A 1 85 ? 6.398 17.469 -23.688 1 82 85 LEU A N 1
ATOM 708 C CA . LEU A 1 85 ? 4.992 17.781 -23.922 1 82 85 LEU A CA 1
ATOM 709 C C . LEU A 1 85 ? 4.668 19.203 -23.484 1 82 85 LEU A C 1
ATOM 711 O O . LEU A 1 85 ? 5.098 19.656 -22.422 1 82 85 LEU A O 1
ATOM 715 N N . ILE A 1 86 ? 4.016 20 -24.297 1 73.25 86 ILE A N 1
ATOM 716 C CA . ILE A 1 86 ? 3.764 21.422 -24.047 1 73.25 86 ILE A CA 1
ATOM 717 C C . ILE A 1 86 ? 2.287 21.625 -23.703 1 73.25 86 ILE A C 1
ATOM 719 O O . ILE A 1 86 ? 1.906 22.672 -23.172 1 73.25 86 ILE A O 1
ATOM 723 N N . ASP A 1 87 ? 1.395 20.672 -23.906 1 63.28 87 ASP A N 1
ATOM 724 C CA . ASP A 1 87 ? -0.038 20.906 -23.75 1 63.28 87 ASP A CA 1
ATOM 725 C C . ASP A 1 87 ? -0.562 20.266 -22.453 1 63.28 87 ASP A C 1
ATOM 727 O O . ASP A 1 87 ? -1.701 19.797 -22.406 1 63.28 87 ASP A O 1
ATOM 731 N N . GLY A 1 88 ? 0.179 20.281 -21.453 1 65.06 88 GLY A N 1
ATOM 732 C CA . GLY A 1 88 ? -0.338 19.766 -20.188 1 65.06 88 GLY A CA 1
ATOM 733 C C . GLY A 1 88 ? -0.26 18.25 -20.094 1 65.06 88 GLY A C 1
ATOM 734 O O . GLY A 1 88 ? -0.043 17.562 -21.094 1 65.06 88 GLY A O 1
ATOM 735 N N . PRO A 1 89 ? -0.422 17.672 -18.828 1 63.44 89 PRO A N 1
ATOM 736 C CA . PRO A 1 89 ? -0.274 16.234 -18.625 1 63.44 89 PRO A CA 1
ATOM 737 C C . PRO A 1 89 ? -1.422 15.43 -19.219 1 63.44 89 PRO A C 1
ATOM 739 O O . PRO A 1 89 ? -2.57 15.875 -19.203 1 63.44 89 PRO A O 1
ATOM 742 N N . PRO A 1 90 ? -1.033 14.406 -19.875 1 64.5 90 PRO A N 1
ATOM 743 C CA . PRO A 1 90 ? -2.102 13.523 -20.344 1 64.5 90 PRO A CA 1
ATOM 744 C C . PRO A 1 90 ? -2.957 12.977 -19.203 1 64.5 90 PRO A C 1
ATOM 746 O O . PRO A 1 90 ? -2.494 12.898 -18.062 1 64.5 90 PRO A O 1
ATOM 749 N N . ASP A 1 91 ? -4.18 12.75 -19.406 1 61.38 91 ASP A N 1
ATOM 750 C CA . ASP A 1 91 ? -5.16 12.273 -18.438 1 61.38 91 ASP A CA 1
ATOM 751 C C . ASP A 1 91 ? -4.664 11.023 -17.719 1 61.38 91 ASP A C 1
ATOM 753 O O . ASP A 1 91 ? -4.988 10.797 -16.562 1 61.38 91 ASP A O 1
ATOM 757 N N . TYR A 1 92 ? -3.871 10.289 -18.438 1 62.44 92 TYR A N 1
ATOM 758 C CA . TYR A 1 92 ? -3.484 9 -17.875 1 62.44 92 TYR A CA 1
ATOM 759 C C . TYR A 1 92 ? -2.32 9.156 -16.906 1 62.44 92 TYR A C 1
ATOM 761 O O . TYR A 1 92 ? -1.995 8.227 -16.156 1 62.44 92 TYR A O 1
ATOM 769 N N . SER A 1 93 ? -1.803 10.32 -16.875 1 65.25 93 SER A N 1
ATOM 770 C CA . SER A 1 93 ? -0.679 10.523 -15.969 1 65.25 93 SER A CA 1
ATOM 771 C C . SER A 1 93 ? -1.158 10.906 -14.578 1 65.25 93 SER A C 1
ATOM 773 O O . SER A 1 93 ? -2.299 11.344 -14.406 1 65.25 93 SER A O 1
ATOM 775 N N . ASP A 1 94 ? -0.455 10.484 -13.586 1 71.88 94 ASP A N 1
ATOM 776 C CA . ASP A 1 94 ? -0.824 10.867 -12.227 1 71.88 94 ASP A CA 1
ATOM 777 C C . ASP A 1 94 ? -0.691 12.375 -12.016 1 71.88 94 ASP A C 1
ATOM 779 O O . ASP A 1 94 ? -1.054 12.891 -10.961 1 71.88 94 ASP A O 1
ATOM 783 N N . GLY A 1 95 ? -0.206 13.039 -13.086 1 78.25 95 GLY A N 1
ATOM 784 C CA . GLY A 1 95 ? -0.159 14.492 -13.102 1 78.25 95 GLY A CA 1
ATOM 785 C C . GLY A 1 95 ? 0.914 15.062 -12.195 1 78.25 95 GLY A C 1
ATOM 786 O O . GLY A 1 95 ? 0.893 16.25 -11.875 1 78.25 95 GLY A O 1
ATOM 787 N N . LYS A 1 96 ? 1.854 14.211 -11.719 1 83.5 96 LYS A N 1
ATOM 788 C CA . LYS A 1 96 ? 2.906 14.664 -10.812 1 83.5 96 LYS A CA 1
ATOM 789 C C . LYS A 1 96 ? 4.289 14.375 -11.391 1 83.5 96 LYS A C 1
ATOM 791 O O . LYS A 1 96 ? 4.461 13.438 -12.172 1 83.5 96 LYS A O 1
ATOM 796 N N . CYS A 1 97 ? 5.18 15.258 -11.07 1 84.75 97 CYS A N 1
ATOM 797 C CA . CYS A 1 97 ? 6.57 15.039 -11.453 1 84.75 97 CYS A CA 1
ATOM 798 C C . CYS A 1 97 ? 7.16 13.844 -10.711 1 84.75 97 CYS A C 1
ATOM 800 O O . CYS A 1 97 ? 6.961 13.688 -9.508 1 84.75 97 CYS A O 1
ATOM 802 N N . GLY A 1 98 ? 7.832 13.039 -11.359 1 80.25 98 GLY A N 1
ATOM 803 C CA . GLY A 1 98 ? 8.422 11.844 -10.773 1 80.25 98 GLY A CA 1
ATOM 804 C C . GLY A 1 98 ? 9.578 12.156 -9.828 1 80.25 98 GLY A C 1
ATOM 805 O O . GLY A 1 98 ? 10.016 11.289 -9.07 1 80.25 98 GLY A O 1
ATOM 806 N N . ILE A 1 99 ? 9.992 13.422 -9.859 1 80.81 99 ILE A N 1
ATOM 807 C CA . ILE A 1 99 ? 11.164 13.789 -9.062 1 80.81 99 ILE A CA 1
ATOM 808 C C . ILE A 1 99 ? 10.727 14.633 -7.867 1 80.81 99 ILE A C 1
ATOM 810 O O . ILE A 1 99 ? 10.883 14.211 -6.715 1 80.81 99 ILE A O 1
ATOM 814 N N . CYS A 1 100 ? 10.062 15.672 -8.125 1 76.62 100 CYS A N 1
ATOM 815 C CA . CYS A 1 100 ? 9.734 16.594 -7.035 1 76.62 100 CYS A CA 1
ATOM 816 C C . CYS A 1 100 ? 8.328 16.328 -6.504 1 76.62 100 CYS A C 1
ATOM 818 O O . CYS A 1 100 ? 7.957 16.828 -5.441 1 76.62 100 CYS A O 1
ATOM 820 N N . LYS A 1 101 ? 7.52 15.609 -7.23 1 77.62 101 LYS A N 1
ATOM 821 C CA . LYS A 1 101 ? 6.168 15.188 -6.871 1 77.62 101 LYS A CA 1
ATOM 822 C C . LYS A 1 101 ? 5.199 16.375 -6.891 1 77.62 101 LYS A C 1
ATOM 824 O O . LYS A 1 101 ? 4.074 16.266 -6.395 1 77.62 101 LYS A O 1
ATOM 829 N N . GLN A 1 102 ? 5.574 17.406 -7.438 1 78.44 102 GLN A N 1
ATOM 830 C CA . GLN A 1 102 ? 4.672 18.547 -7.617 1 78.44 102 GLN A CA 1
ATOM 831 C C . GLN A 1 102 ? 3.811 18.375 -8.867 1 78.44 102 GLN A C 1
ATOM 833 O O . GLN A 1 102 ? 4.172 17.609 -9.773 1 78.44 102 GLN A O 1
ATOM 838 N N . GLU A 1 103 ? 2.717 19.047 -8.844 1 80.94 103 GLU A N 1
ATOM 839 C CA . GLU A 1 103 ? 1.782 18.938 -9.961 1 80.94 103 GLU A CA 1
ATOM 840 C C . GLU A 1 103 ? 2.393 19.484 -11.25 1 80.94 103 GLU A C 1
ATOM 842 O O . GLU A 1 103 ? 3.098 20.5 -11.227 1 80.94 103 GLU A O 1
ATOM 847 N N . LEU A 1 104 ? 2.082 18.781 -12.312 1 82.19 104 LEU A N 1
ATOM 848 C CA . LEU A 1 104 ? 2.533 19.219 -13.633 1 82.19 104 LEU A CA 1
ATOM 849 C C . LEU A 1 104 ? 1.588 20.266 -14.219 1 82.19 104 LEU A C 1
ATOM 851 O O . LEU A 1 104 ? 0.366 20.125 -14.125 1 82.19 104 LEU A O 1
ATOM 855 N N . LYS A 1 105 ? 2.045 21.391 -14.688 1 71.56 105 LYS A N 1
ATOM 856 C CA . LYS A 1 105 ? 1.154 22.438 -15.188 1 71.56 105 LYS A CA 1
ATOM 857 C C . LYS A 1 105 ? 1.378 22.688 -16.688 1 71.56 105 LYS A C 1
ATOM 859 O O . LYS A 1 105 ? 0.419 22.781 -17.453 1 71.56 105 LYS A O 1
ATOM 864 N N . SER A 1 106 ? 2.674 23.031 -17.094 1 72.44 106 SER A N 1
ATOM 865 C CA . SER A 1 106 ? 2.854 23.453 -18.469 1 72.44 106 SER A CA 1
ATOM 866 C C . SER A 1 106 ? 3.766 22.5 -19.234 1 72.44 106 SER A C 1
ATOM 868 O O . SER A 1 106 ? 3.299 21.516 -19.812 1 72.44 106 SER A O 1
ATOM 870 N N . PHE A 1 107 ? 5.098 22.812 -19.125 1 77.56 107 PHE A N 1
ATOM 871 C CA . PHE A 1 107 ? 6.117 22.047 -19.844 1 77.56 107 PHE A CA 1
ATOM 872 C C . PHE A 1 107 ? 6.625 20.891 -19.016 1 77.56 107 PHE A C 1
ATOM 874 O O . PHE A 1 107 ? 6.891 21.047 -17.812 1 77.56 107 PHE A O 1
ATOM 881 N N . PHE A 1 108 ? 6.551 19.672 -19.625 1 85.38 108 PHE A N 1
ATOM 882 C CA . PHE A 1 108 ? 7.211 18.594 -18.891 1 85.38 108 PHE A CA 1
ATOM 883 C C . PHE A 1 108 ? 7.652 17.484 -19.828 1 85.38 108 PHE A C 1
ATOM 885 O O . PHE A 1 108 ? 7.184 17.406 -20.969 1 85.38 108 PHE A O 1
ATOM 892 N N . TYR A 1 109 ? 8.523 16.75 -19.453 1 86.44 109 TYR A N 1
ATOM 893 C CA . TYR A 1 109 ? 8.977 15.562 -20.172 1 86.44 109 TYR A CA 1
ATOM 894 C C . TYR A 1 109 ? 8.156 14.344 -19.766 1 86.44 109 TYR A C 1
ATOM 896 O O . TYR A 1 109 ? 7.812 14.18 -18.594 1 86.44 109 TYR A O 1
ATOM 904 N N . HIS A 1 110 ? 7.859 13.57 -20.844 1 86.81 110 HIS A N 1
ATOM 905 C CA . HIS A 1 110 ? 6.961 12.461 -20.547 1 86.81 110 HIS A CA 1
ATOM 906 C C . HIS A 1 110 ? 7.355 11.211 -21.328 1 86.81 110 HIS A C 1
ATOM 908 O O . HIS A 1 110 ? 7.785 11.305 -22.484 1 86.81 110 HIS A O 1
ATOM 914 N N . CYS A 1 111 ? 7.332 10.078 -20.609 1 86.38 111 CYS A N 1
ATOM 915 C CA . CYS A 1 111 ? 7.41 8.773 -21.266 1 86.38 111 CYS A CA 1
ATOM 916 C C . CYS A 1 111 ? 6.059 8.07 -21.234 1 86.38 111 CYS A C 1
ATOM 918 O O . CYS A 1 111 ? 5.559 7.711 -20.156 1 86.38 111 CYS A O 1
ATOM 920 N N . SER A 1 112 ? 5.438 7.781 -22.297 1 81.38 112 SER A N 1
ATOM 921 C CA . SER A 1 112 ? 4.098 7.215 -22.406 1 81.38 112 SER A CA 1
ATOM 922 C C . SER A 1 112 ? 4.098 5.73 -22.047 1 81.38 112 SER A C 1
ATOM 924 O O . SER A 1 112 ? 3.068 5.18 -21.656 1 81.38 112 SER A O 1
ATOM 926 N N . ILE A 1 113 ? 5.266 5.172 -22.188 1 78.94 113 ILE A N 1
ATOM 927 C CA . ILE A 1 113 ? 5.371 3.738 -21.922 1 78.94 113 ILE A CA 1
ATOM 928 C C . ILE A 1 113 ? 5.414 3.488 -20.422 1 78.94 113 ILE A C 1
ATOM 930 O O . ILE A 1 113 ? 4.695 2.625 -19.906 1 78.94 113 ILE A O 1
ATOM 934 N N . CYS A 1 114 ? 6.168 4.297 -19.688 1 79 114 CYS A N 1
ATOM 935 C CA . CYS A 1 114 ? 6.383 4.086 -18.266 1 79 114 CYS A CA 1
ATOM 936 C C . CYS A 1 114 ? 5.449 4.965 -17.438 1 79 114 CYS A C 1
ATOM 938 O O . CYS A 1 114 ? 5.418 4.859 -16.203 1 79 114 CYS A O 1
ATOM 940 N N . TYR A 1 115 ? 4.777 5.832 -18.094 1 80 115 TYR A N 1
ATOM 941 C CA . TYR A 1 115 ? 3.912 6.793 -17.422 1 80 115 TYR A CA 1
ATOM 942 C C . TYR A 1 115 ? 4.699 7.633 -16.422 1 80 115 TYR A C 1
ATOM 944 O O . TYR A 1 115 ? 4.281 7.797 -15.273 1 80 115 TYR A O 1
ATOM 952 N N . PHE A 1 116 ? 5.809 8.023 -16.859 1 82.62 116 PHE A N 1
ATOM 953 C CA . PHE A 1 116 ? 6.707 8.844 -16.062 1 82.62 116 PHE A CA 1
ATOM 954 C C . PHE A 1 116 ? 6.77 10.266 -16.609 1 82.62 116 PHE A C 1
ATOM 956 O O . PHE A 1 116 ? 6.953 10.469 -17.812 1 82.62 116 PHE A O 1
ATOM 963 N N . SER A 1 117 ? 6.566 11.219 -15.703 1 85 117 SER A N 1
ATOM 964 C CA . SER A 1 117 ? 6.652 12.625 -16.078 1 85 117 SER A CA 1
ATOM 965 C C . SER A 1 117 ? 7.664 13.367 -15.227 1 85 117 SER A C 1
ATOM 967 O O . SER A 1 117 ? 7.898 13 -14.07 1 85 117 SER A O 1
ATOM 969 N N . MET A 1 118 ? 8.273 14.383 -15.82 1 86.5 118 MET A N 1
ATOM 970 C CA . MET A 1 118 ? 9.281 15.18 -15.133 1 86.5 118 MET A CA 1
ATOM 971 C C . MET A 1 118 ? 9.195 16.641 -15.539 1 86.5 118 MET A C 1
ATOM 973 O O . MET A 1 118 ? 9.031 16.953 -16.719 1 86.5 118 MET A O 1
ATOM 977 N N . HIS A 1 119 ? 9.289 17.422 -14.578 1 84.94 119 HIS A N 1
ATOM 978 C CA . HIS A 1 119 ? 9.383 18.844 -14.875 1 84.94 119 HIS A CA 1
ATOM 979 C C . HIS A 1 119 ? 10.641 19.156 -15.688 1 84.94 119 HIS A C 1
ATOM 981 O O . HIS A 1 119 ? 11.672 18.516 -15.516 1 84.94 119 HIS A O 1
ATOM 987 N N . VAL A 1 120 ? 10.508 20.203 -16.453 1 83.88 120 VAL A N 1
ATOM 988 C CA . VAL A 1 120 ? 11.672 20.656 -17.188 1 83.88 120 VAL A CA 1
ATOM 989 C C . VAL A 1 120 ? 12.742 21.141 -16.219 1 83.88 120 VAL A C 1
ATOM 991 O O . VAL A 1 120 ? 13.93 20.875 -16.406 1 83.88 120 VAL A O 1
ATOM 994 N N . ARG A 1 121 ? 12.305 21.828 -15.188 1 84.44 121 ARG A N 1
ATOM 995 C CA . ARG A 1 121 ? 13.258 22.328 -14.203 1 84.44 121 ARG A CA 1
ATOM 996 C C . ARG A 1 121 ? 13.977 21.188 -13.5 1 84.44 121 ARG A C 1
ATOM 998 O O . ARG A 1 121 ? 15.164 21.297 -13.188 1 84.44 121 ARG A O 1
ATOM 1005 N N . CYS A 1 122 ? 13.266 20.125 -13.227 1 84.12 122 CYS A N 1
ATOM 1006 C CA . CYS A 1 122 ? 13.867 18.969 -12.578 1 84.12 122 CYS A CA 1
ATOM 1007 C C . CYS A 1 122 ? 14.828 18.25 -13.523 1 84.12 122 CYS A C 1
ATOM 1009 O O . CYS A 1 122 ? 15.82 17.656 -13.078 1 84.12 122 CYS A O 1
ATOM 1011 N N . SER A 1 123 ? 14.5 18.297 -14.75 1 84.12 123 SER A N 1
ATOM 1012 C CA . SER A 1 123 ? 15.398 17.719 -15.742 1 84.12 123 SER A CA 1
ATOM 1013 C C . SER A 1 123 ? 16.672 18.547 -15.883 1 84.12 123 SER A C 1
ATOM 1015 O O . SER A 1 123 ? 17.766 17.984 -16 1 84.12 123 SER A O 1
ATOM 1017 N N . ASN A 1 124 ? 16.469 19.875 -15.891 1 81.12 124 ASN A N 1
ATOM 1018 C CA . ASN A 1 124 ? 17.594 20.781 -16.078 1 81.12 124 ASN A CA 1
ATOM 1019 C C . ASN A 1 124 ? 18.516 20.781 -14.859 1 81.12 124 ASN A C 1
ATOM 1021 O O . ASN A 1 124 ? 19.734 20.969 -14.984 1 81.12 124 ASN A O 1
ATOM 1025 N N . ASP A 1 125 ? 17.828 20.703 -13.734 1 82.56 125 ASP A N 1
ATOM 1026 C CA . ASP A 1 125 ? 18.578 20.703 -12.477 1 82.56 125 ASP A CA 1
ATOM 1027 C C . ASP A 1 125 ? 18.156 19.531 -11.594 1 82.56 125 ASP A C 1
ATOM 1029 O O . ASP A 1 125 ? 17.531 19.719 -10.547 1 82.56 125 ASP A O 1
ATOM 1033 N N . PRO A 1 126 ? 18.609 18.359 -12.055 1 82.81 126 PRO A N 1
ATOM 1034 C CA . PRO A 1 126 ? 18.234 17.188 -11.25 1 82.81 126 PRO A CA 1
ATOM 1035 C C . PRO A 1 126 ? 18.906 17.188 -9.875 1 82.81 126 PRO A C 1
ATOM 1037 O O . PRO A 1 126 ? 19.969 17.797 -9.695 1 82.81 126 PRO A O 1
ATOM 1040 N N . PRO A 1 127 ? 18.266 16.625 -8.953 1 84.44 127 PRO A N 1
ATOM 1041 C CA . PRO A 1 127 ? 18.906 16.484 -7.645 1 84.44 127 PRO A CA 1
ATOM 1042 C C . PRO A 1 127 ? 20.219 15.711 -7.695 1 84.44 127 PRO A C 1
ATOM 1044 O O . PRO A 1 127 ? 20.359 14.789 -8.5 1 84.44 127 PRO A O 1
ATOM 1047 N N . PRO A 1 128 ? 21.141 16.125 -6.914 1 88.69 128 PRO A N 1
ATOM 1048 C CA . PRO A 1 128 ? 22.422 15.406 -6.918 1 88.69 128 PRO A CA 1
ATOM 1049 C C . PRO A 1 128 ? 22.281 13.953 -6.484 1 88.69 128 PRO A C 1
ATOM 1051 O O . PRO A 1 128 ? 21.531 13.656 -5.555 1 88.69 128 PRO A O 1
ATOM 1054 N N . PRO A 1 129 ? 23 13.086 -7.109 1 89.25 129 PRO A N 1
ATOM 1055 C CA . PRO A 1 129 ? 22.906 11.664 -6.766 1 89.25 129 PRO A CA 1
ATOM 1056 C C . PRO A 1 129 ? 23.438 11.359 -5.363 1 89.25 129 PRO A C 1
ATOM 1058 O O . PRO A 1 129 ? 22.953 10.43 -4.711 1 89.25 129 PRO A O 1
ATOM 1061 N N . ILE A 1 130 ? 24.453 12.109 -4.953 1 93.62 130 ILE A N 1
ATOM 1062 C CA . ILE A 1 130 ? 25.047 11.938 -3.627 1 93.62 130 ILE A CA 1
ATOM 1063 C C . ILE A 1 130 ? 25.031 13.273 -2.887 1 93.62 130 ILE A C 1
ATOM 1065 O O . ILE A 1 130 ? 25.375 14.312 -3.461 1 93.62 130 ILE A O 1
ATOM 1069 N N . VAL A 1 131 ? 24.609 13.227 -1.688 1 94.62 131 VAL A N 1
ATOM 1070 C CA . VAL A 1 131 ? 24.547 14.469 -0.915 1 94.62 131 VAL A CA 1
ATOM 1071 C C . VAL A 1 131 ? 25.109 14.234 0.485 1 94.62 131 VAL A C 1
ATOM 1073 O O . VAL A 1 131 ? 24.938 13.148 1.054 1 94.62 131 VAL A O 1
ATOM 1076 N N . ASP A 1 132 ? 25.828 15.219 0.959 1 94.56 132 ASP A N 1
ATOM 1077 C CA . ASP A 1 132 ? 26.266 15.258 2.354 1 94.56 132 ASP A CA 1
ATOM 1078 C C . ASP A 1 132 ? 25.344 16.156 3.182 1 94.56 132 ASP A C 1
ATOM 1080 O O . ASP A 1 132 ? 25.359 17.375 3.023 1 94.56 132 ASP A O 1
ATOM 1084 N N . ALA A 1 133 ? 24.547 15.523 3.984 1 92.38 133 ALA A N 1
ATOM 1085 C CA . ALA A 1 133 ? 23.641 16.25 4.863 1 92.38 133 ALA A CA 1
ATOM 1086 C C . ALA A 1 133 ? 23.859 15.867 6.324 1 92.38 133 ALA A C 1
ATOM 1088 O O . ALA A 1 133 ? 23.031 15.188 6.922 1 92.38 133 ALA A O 1
ATOM 1089 N N . PRO A 1 134 ? 24.812 16.359 6.961 1 90.44 134 PRO A N 1
ATOM 1090 C CA . PRO A 1 134 ? 25.188 15.922 8.305 1 90.44 134 PRO A CA 1
ATOM 1091 C C . PRO A 1 134 ? 24.125 16.234 9.352 1 90.44 134 PRO A C 1
ATOM 1093 O O . PRO A 1 134 ? 24.047 15.547 10.375 1 90.44 134 PRO A O 1
ATOM 1096 N N . ARG A 1 135 ? 23.359 17.266 9.148 1 86.19 135 ARG A N 1
ATOM 1097 C CA . ARG A 1 135 ? 22.312 17.594 10.102 1 86.19 135 ARG A CA 1
ATOM 1098 C C . ARG A 1 135 ? 21.203 16.531 10.078 1 86.19 135 ARG A C 1
ATOM 1100 O O . ARG A 1 135 ? 20.516 16.328 11.078 1 86.19 135 ARG A O 1
ATOM 1107 N N . CYS A 1 136 ? 21.094 15.922 9.023 1 91.94 136 CYS A N 1
ATOM 1108 C CA . CYS A 1 136 ? 20.094 14.875 8.859 1 91.94 136 CYS A CA 1
ATOM 1109 C C . CYS A 1 136 ? 20.656 13.516 9.258 1 91.94 136 CYS A C 1
ATOM 1111 O O . CYS A 1 136 ? 20.047 12.805 10.062 1 91.94 136 CYS A O 1
ATOM 1113 N N . HIS A 1 137 ? 21.766 13.234 8.75 1 93.38 137 HIS A N 1
ATOM 1114 C CA . HIS A 1 137 ? 22.422 11.953 8.977 1 93.38 137 HIS A CA 1
ATOM 1115 C C . HIS A 1 137 ? 23.938 12.062 8.773 1 93.38 137 HIS A C 1
ATOM 1117 O O . HIS A 1 137 ? 24.391 12.789 7.891 1 93.38 137 HIS A O 1
ATOM 1123 N N . GLU A 1 138 ? 24.672 11.305 9.523 1 93.44 138 GLU A N 1
ATOM 1124 C CA . GLU A 1 138 ? 26.125 11.414 9.531 1 93.44 138 GLU A CA 1
ATOM 1125 C C . GLU A 1 138 ? 26.734 10.852 8.25 1 93.44 138 GLU A C 1
ATOM 1127 O O . GLU A 1 138 ? 27.734 11.367 7.75 1 93.44 138 GLU A O 1
ATOM 1132 N N . HIS A 1 139 ? 26.141 9.828 7.648 1 94.69 139 HIS A N 1
ATOM 1133 C CA . HIS A 1 139 ? 26.656 9.227 6.43 1 94.69 139 HIS A CA 1
ATOM 1134 C C . HIS A 1 139 ? 26.172 9.961 5.191 1 94.69 139 HIS A C 1
ATOM 1136 O O . HIS A 1 139 ? 25.125 10.617 5.23 1 94.69 139 HIS A O 1
ATOM 1142 N N . THR A 1 140 ? 26.891 9.766 4.141 1 95.44 140 THR A N 1
ATOM 1143 C CA . THR A 1 140 ? 26.438 10.297 2.857 1 95.44 140 THR A CA 1
ATOM 1144 C C . THR A 1 140 ? 25.188 9.578 2.381 1 95.44 140 THR A C 1
ATOM 1146 O O . THR A 1 140 ? 25.031 8.375 2.578 1 95.44 140 THR A O 1
ATOM 1149 N N . LEU A 1 141 ? 24.344 10.336 1.798 1 96.25 141 LEU A N 1
ATOM 1150 C CA . LEU A 1 141 ? 23.078 9.797 1.301 1 96.25 141 LEU A CA 1
ATOM 1151 C C . LEU A 1 141 ? 23.109 9.641 -0.216 1 96.25 141 LEU A C 1
ATOM 1153 O O . LEU A 1 141 ? 23.688 10.477 -0.916 1 96.25 141 LEU A O 1
ATOM 1157 N N . THR A 1 142 ? 22.594 8.609 -0.692 1 94.88 142 THR A N 1
ATOM 1158 C CA . THR A 1 142 ? 22.516 8.336 -2.123 1 94.88 142 THR A CA 1
ATOM 1159 C C . THR A 1 142 ? 21.078 8.398 -2.615 1 94.88 142 THR A C 1
ATOM 1161 O O . THR A 1 142 ? 20.172 7.848 -1.979 1 94.88 142 THR A O 1
ATOM 1164 N N . LEU A 1 143 ? 20.922 9.109 -3.742 1 91.19 143 LEU A N 1
ATOM 1165 C CA . LEU A 1 143 ? 19.594 9.188 -4.344 1 91.19 143 LEU A CA 1
ATOM 1166 C C . LEU A 1 143 ? 19.25 7.887 -5.051 1 91.19 143 LEU A C 1
ATOM 1168 O O . LEU A 1 143 ? 20 7.406 -5.895 1 91.19 143 LEU A O 1
ATOM 1172 N N . MET A 1 144 ? 18.188 7.273 -4.645 1 90.5 144 MET A N 1
ATOM 1173 C CA . MET A 1 144 ? 17.734 6.027 -5.25 1 90.5 144 MET A CA 1
ATOM 1174 C C . MET A 1 144 ? 16.516 6.27 -6.129 1 90.5 144 MET A C 1
ATOM 1176 O O . MET A 1 144 ? 15.406 6.453 -5.621 1 90.5 144 MET A O 1
ATOM 1180 N N . ALA A 1 145 ? 16.703 6.25 -7.441 1 82 145 ALA A N 1
ATOM 1181 C CA . ALA A 1 145 ? 15.641 6.523 -8.398 1 82 145 ALA A CA 1
ATOM 1182 C C . ALA A 1 145 ? 14.703 5.324 -8.531 1 82 145 ALA A C 1
ATOM 1184 O O . ALA A 1 145 ? 14.969 4.41 -9.32 1 82 145 ALA A O 1
ATOM 1185 N N . ARG A 1 146 ? 13.68 5.242 -7.746 1 83.19 146 ARG A N 1
ATOM 1186 C CA . ARG A 1 146 ? 12.719 4.145 -7.809 1 83.19 146 ARG A CA 1
ATOM 1187 C C . ARG A 1 146 ? 11.305 4.641 -7.52 1 83.19 146 ARG A C 1
ATOM 1189 O O . ARG A 1 146 ? 11.125 5.68 -6.883 1 83.19 146 ARG A O 1
ATOM 1196 N N . ASP A 1 147 ? 10.328 3.926 -8.039 1 76.06 147 ASP A N 1
ATOM 1197 C CA . ASP A 1 147 ? 8.93 4.312 -7.883 1 76.06 147 ASP A CA 1
ATOM 1198 C C . ASP A 1 147 ? 8.273 3.562 -6.727 1 76.06 147 ASP A C 1
ATOM 1200 O O . ASP A 1 147 ? 7.047 3.523 -6.621 1 76.06 147 ASP A O 1
ATOM 1204 N N . ASP A 1 148 ? 8.945 3.174 -5.707 1 82.88 148 ASP A N 1
ATOM 1205 C CA . ASP A 1 148 ? 8.359 2.455 -4.578 1 82.88 148 ASP A CA 1
ATOM 1206 C C . ASP A 1 148 ? 7.926 3.422 -3.477 1 82.88 148 ASP A C 1
ATOM 1208 O O . ASP A 1 148 ? 8.477 4.516 -3.354 1 82.88 148 ASP A O 1
ATOM 1212 N N . ILE A 1 149 ? 6.906 3.023 -2.768 1 87.06 149 ILE A N 1
ATOM 1213 C CA . ILE A 1 149 ? 6.473 3.775 -1.596 1 87.06 149 ILE A CA 1
ATOM 1214 C C . ILE A 1 149 ? 7.418 3.5 -0.427 1 87.06 149 ILE A C 1
ATOM 1216 O O . ILE A 1 149 ? 7.871 2.367 -0.241 1 87.06 149 ILE A O 1
ATOM 1220 N N . PHE A 1 150 ? 7.762 4.539 0.319 1 90.81 150 PHE A N 1
ATOM 1221 C CA . PHE A 1 150 ? 8.609 4.383 1.499 1 90.81 150 PHE A CA 1
ATOM 1222 C C . PHE A 1 150 ? 8.156 5.324 2.613 1 90.81 150 PHE A C 1
ATOM 1224 O O . PHE A 1 150 ? 7.363 6.238 2.377 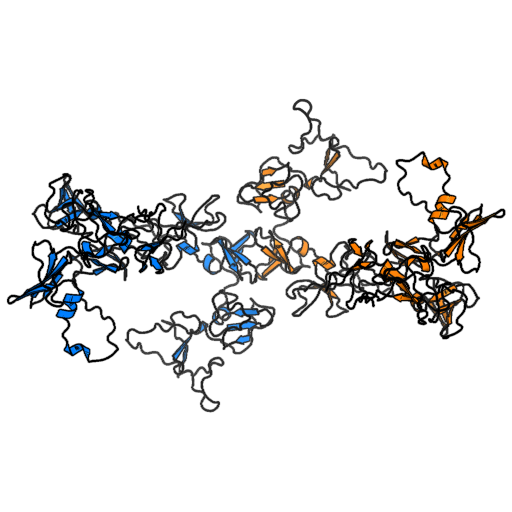1 90.81 150 PHE A O 1
ATOM 1231 N N . THR A 1 151 ? 8.625 5.074 3.783 1 92.31 151 THR A N 1
ATOM 1232 C CA . THR A 1 151 ? 8.391 5.973 4.906 1 92.31 151 THR A CA 1
ATOM 1233 C C . THR A 1 151 ? 9.641 6.793 5.219 1 92.31 151 THR A C 1
ATOM 1235 O O . THR A 1 151 ? 10.719 6.234 5.418 1 92.31 151 THR A O 1
ATOM 1238 N N . CYS A 1 152 ? 9.484 8.031 5.211 1 95.19 152 CYS A N 1
ATOM 1239 C CA . CYS A 1 152 ? 10.617 8.922 5.473 1 95.19 152 CYS A CA 1
ATOM 1240 C C . CYS A 1 152 ? 11.008 8.891 6.945 1 95.19 152 CYS A C 1
ATOM 1242 O O . CYS A 1 152 ? 10.164 9.07 7.82 1 95.19 152 CYS A O 1
ATOM 1244 N N . ASN A 1 153 ? 12.266 8.773 7.262 1 95.25 153 ASN A N 1
ATOM 1245 C CA . ASN A 1 153 ? 12.734 8.672 8.641 1 95.25 153 ASN A CA 1
ATOM 1246 C C . ASN A 1 153 ? 12.734 10.023 9.336 1 95.25 153 ASN A C 1
ATOM 1248 O O . ASN A 1 153 ? 12.773 10.094 10.57 1 95.25 153 ASN A O 1
ATOM 1252 N N . ALA A 1 154 ? 12.672 11.055 8.562 1 96.31 154 ALA A N 1
ATOM 1253 C CA . ALA A 1 154 ? 12.75 12.391 9.156 1 96.31 154 ALA A CA 1
ATOM 1254 C C . ALA A 1 154 ? 11.367 12.898 9.539 1 96.31 154 ALA A C 1
ATOM 1256 O O . ALA A 1 154 ? 11.227 13.703 10.461 1 96.31 154 ALA A O 1
ATOM 1257 N N . CYS A 1 155 ? 10.312 12.43 8.805 1 96 155 CYS A N 1
ATOM 1258 C CA . CYS A 1 155 ? 9.008 13.023 9.062 1 96 155 CYS A CA 1
ATOM 1259 C C . CYS A 1 155 ? 7.965 11.945 9.344 1 96 155 CYS A C 1
ATOM 1261 O O . CYS A 1 155 ? 6.875 12.242 9.836 1 96 155 CYS A O 1
ATOM 1263 N N . GLY A 1 156 ? 8.211 10.742 8.961 1 93.69 156 GLY A N 1
ATOM 1264 C CA . GLY A 1 156 ? 7.301 9.648 9.242 1 93.69 156 GLY A CA 1
ATOM 1265 C C . GLY A 1 156 ? 6.188 9.523 8.219 1 93.69 156 GLY A C 1
ATOM 1266 O O . GLY A 1 156 ? 5.324 8.648 8.336 1 93.69 156 GLY A O 1
ATOM 1267 N N . MET A 1 157 ? 6.223 10.297 7.238 1 93.25 157 MET A N 1
ATOM 1268 C CA . MET A 1 157 ? 5.191 10.242 6.203 1 93.25 157 MET A CA 1
ATOM 1269 C C . MET A 1 157 ? 5.645 9.383 5.027 1 93.25 157 MET A C 1
ATOM 1271 O O . MET A 1 157 ? 6.84 9.188 4.816 1 93.25 157 MET A O 1
ATOM 1275 N N . HIS A 1 158 ? 4.652 8.969 4.324 1 89.25 158 HIS A N 1
ATOM 1276 C CA . HIS A 1 158 ? 4.957 8.18 3.139 1 89.25 158 HIS A CA 1
ATOM 1277 C C . HIS A 1 158 ? 5.453 9.062 2 1 89.25 158 HIS A C 1
ATOM 1279 O O . HIS A 1 158 ? 5.008 10.203 1.857 1 89.25 158 HIS A O 1
ATOM 1285 N N . GLY A 1 159 ? 6.387 8.555 1.359 1 84.62 159 GLY A N 1
ATOM 1286 C CA . GLY A 1 159 ? 6.871 9.188 0.145 1 84.62 159 GLY A CA 1
ATOM 1287 C C . GLY A 1 159 ? 6.902 8.25 -1.047 1 84.62 159 GLY A C 1
ATOM 1288 O O . GLY A 1 159 ? 6.754 7.039 -0.892 1 84.62 159 GLY A O 1
ATOM 1289 N N . GLU A 1 160 ? 6.863 9.07 -2.133 1 75.94 160 GLU A N 1
ATOM 1290 C CA . GLU A 1 160 ? 6.965 8.281 -3.357 1 75.94 160 GLU A CA 1
ATOM 1291 C C . GLU A 1 160 ? 8.18 8.703 -4.188 1 75.94 160 GLU A C 1
ATOM 1293 O O . GLU A 1 160 ? 8.531 9.883 -4.219 1 75.94 160 GLU A O 1
ATOM 1298 N N . ARG A 1 161 ? 8.844 7.922 -4.664 1 76 161 ARG A N 1
ATOM 1299 C CA . ARG A 1 161 ? 9.891 8.008 -5.68 1 76 161 ARG A CA 1
ATOM 1300 C C . ARG A 1 161 ? 11.125 8.727 -5.141 1 76 161 ARG A C 1
ATOM 1302 O O . ARG A 1 161 ? 11.008 9.648 -4.328 1 76 161 ARG A O 1
ATOM 1309 N N . CYS A 1 162 ? 12.258 8.414 -5.504 1 82 162 CYS A N 1
ATOM 1310 C CA . CYS A 1 162 ? 13.602 8.977 -5.477 1 82 162 CYS A CA 1
ATOM 1311 C C . CYS A 1 162 ? 13.984 9.414 -4.066 1 82 162 CYS A C 1
ATOM 1313 O O . CYS A 1 162 ? 14.32 10.578 -3.84 1 82 162 CYS A O 1
ATOM 1315 N N . PRO A 1 163 ? 13.891 8.578 -3.08 1 91.25 163 PRO A N 1
ATOM 1316 C CA . PRO A 1 163 ? 14.398 8.93 -1.753 1 91.25 163 PRO A CA 1
ATOM 1317 C C . PRO A 1 163 ? 15.922 9.016 -1.711 1 91.25 163 PRO A C 1
ATOM 1319 O O . PRO A 1 163 ? 16.609 8.43 -2.557 1 91.25 163 PRO A O 1
ATOM 1322 N N . TYR A 1 164 ? 16.422 9.836 -0.85 1 93.75 164 TYR A N 1
ATOM 1323 C CA . TYR A 1 164 ? 17.812 9.711 -0.445 1 93.75 164 TYR A CA 1
ATOM 1324 C C . TYR A 1 164 ? 17.984 8.609 0.591 1 93.75 164 TYR A C 1
ATOM 1326 O O . TYR A 1 164 ? 17.234 8.539 1.564 1 93.75 164 TYR A O 1
ATOM 1334 N N . VAL A 1 165 ? 19 7.742 0.361 1 95.69 165 VAL A N 1
ATOM 1335 C CA . VAL A 1 165 ? 19.062 6.527 1.165 1 95.69 165 VAL A CA 1
ATOM 1336 C C . VAL A 1 165 ? 20.469 6.348 1.731 1 95.69 165 VAL A C 1
ATOM 1338 O O . VAL A 1 165 ? 21.453 6.75 1.105 1 95.69 165 VAL A O 1
ATOM 1341 N N . CYS A 1 166 ? 20.516 5.938 2.965 1 95.25 166 CYS A N 1
ATOM 1342 C CA . CYS A 1 166 ? 21.672 5.285 3.543 1 95.25 166 CYS A CA 1
ATOM 1343 C C . CYS A 1 166 ? 21.422 3.795 3.752 1 95.25 166 CYS A C 1
ATOM 1345 O O . CYS A 1 166 ? 20.906 3.389 4.793 1 95.25 166 CYS A O 1
ATOM 1347 N N . ALA A 1 167 ? 21.875 3.016 2.848 1 92.06 167 ALA A N 1
ATOM 1348 C CA . ALA A 1 167 ? 21.516 1.601 2.797 1 92.06 167 ALA A CA 1
ATOM 1349 C C . ALA A 1 167 ? 22.047 0.857 4.02 1 92.06 167 ALA A C 1
ATOM 1351 O O . ALA A 1 167 ? 21.312 0.098 4.66 1 92.06 167 ALA A O 1
ATOM 1352 N N . PRO A 1 168 ? 23.281 1.099 4.453 1 89.69 168 PRO A N 1
ATOM 1353 C CA . PRO A 1 168 ? 23.797 0.365 5.609 1 89.69 168 PRO A CA 1
ATOM 1354 C C . PRO A 1 168 ? 23 0.628 6.883 1 89.69 168 PRO A C 1
ATOM 1356 O O . PRO A 1 168 ? 22.891 -0.251 7.738 1 89.69 168 PRO A O 1
ATOM 1359 N N . CYS A 1 169 ? 22.438 1.854 6.961 1 90.5 169 CYS A N 1
ATOM 1360 C CA . CYS A 1 169 ? 21.719 2.213 8.18 1 90.5 169 CYS A CA 1
ATOM 1361 C C . CYS A 1 169 ? 20.219 1.98 8.023 1 90.5 169 CYS A C 1
ATOM 1363 O O . CYS A 1 169 ? 19.453 2.152 8.977 1 90.5 169 CYS A O 1
ATOM 1365 N N . GLY A 1 170 ? 19.812 1.702 6.84 1 90.06 170 GLY A N 1
ATOM 1366 C CA . GLY A 1 170 ? 18.406 1.427 6.598 1 90.06 170 GLY A CA 1
ATOM 1367 C C . GLY A 1 170 ? 17.531 2.664 6.68 1 90.06 170 GLY A C 1
ATOM 1368 O O . GLY A 1 170 ? 16.422 2.607 7.195 1 90.06 170 GLY A O 1
ATOM 1369 N N . LEU A 1 171 ? 18.078 3.791 6.273 1 93.5 171 LEU A N 1
ATOM 1370 C CA . LEU A 1 171 ? 17.359 5.051 6.383 1 93.5 171 LEU A CA 1
ATOM 1371 C C . LEU A 1 171 ? 16.969 5.574 5.004 1 93.5 171 LEU A C 1
ATOM 1373 O O . LEU A 1 171 ? 17.719 5.43 4.043 1 93.5 171 LEU A O 1
ATOM 1377 N N . MET A 1 172 ? 15.789 6.102 4.891 1 94.56 172 MET A N 1
ATOM 1378 C CA . MET A 1 172 ? 15.281 6.754 3.686 1 94.56 172 MET A CA 1
ATOM 1379 C C . MET A 1 172 ? 14.672 8.109 4.016 1 94.56 172 MET A C 1
ATOM 1381 O O . MET A 1 172 ? 13.992 8.258 5.035 1 94.56 172 MET A O 1
ATOM 1385 N N . PHE A 1 173 ? 14.922 9.117 3.154 1 95.38 173 PHE A N 1
ATOM 1386 C CA . PHE A 1 173 ? 14.453 10.477 3.422 1 95.38 173 PHE A CA 1
ATOM 1387 C C . PHE A 1 173 ? 13.844 11.094 2.17 1 95.38 173 PHE A C 1
ATOM 1389 O O . PHE A 1 173 ? 14.312 10.844 1.057 1 95.38 173 PHE A O 1
ATOM 1396 N N . HIS A 1 174 ? 12.867 11.898 2.434 1 91.75 174 HIS A N 1
ATOM 1397 C CA . HIS A 1 174 ? 12.445 12.797 1.368 1 91.75 174 HIS A CA 1
ATOM 1398 C C . HIS A 1 174 ? 13.562 13.773 0.995 1 91.75 174 HIS A C 1
ATOM 1400 O O . HIS A 1 174 ? 14.391 14.125 1.837 1 91.75 174 HIS A O 1
ATOM 1406 N N . ARG A 1 175 ? 13.461 14.172 -0.186 1 88 175 ARG A N 1
ATOM 1407 C CA . ARG A 1 175 ? 14.43 15.164 -0.646 1 88 175 ARG A CA 1
ATOM 1408 C C . ARG A 1 175 ? 14.367 16.422 0.2 1 88 175 ARG A C 1
ATOM 1410 O O . ARG A 1 175 ? 15.398 16.969 0.6 1 88 175 ARG A O 1
ATOM 1417 N N . ASP A 1 176 ? 13.172 16.875 0.482 1 87.25 176 ASP A N 1
ATOM 1418 C CA . ASP A 1 176 ? 12.984 18.109 1.24 1 87.25 176 ASP A CA 1
ATOM 1419 C C . ASP A 1 176 ? 13.281 17.891 2.723 1 87.25 176 ASP A C 1
ATOM 1421 O O . ASP A 1 176 ? 13.656 18.844 3.43 1 87.25 176 ASP A O 1
ATOM 1425 N N . CYS A 1 177 ? 13.188 16.672 3.211 1 93.62 177 CYS A N 1
ATOM 1426 C CA . CYS A 1 177 ? 13.312 16.406 4.637 1 93.62 177 CYS A CA 1
ATOM 1427 C C . CYS A 1 177 ? 14.781 16.328 5.051 1 93.62 177 CYS A C 1
ATOM 1429 O O . CYS A 1 177 ? 15.102 16.422 6.234 1 93.62 177 CYS A O 1
ATOM 1431 N N . ILE A 1 178 ? 15.672 16.156 4.074 1 94 178 ILE A N 1
ATOM 1432 C CA . ILE A 1 178 ? 17.078 16.125 4.426 1 94 178 ILE A CA 1
ATOM 1433 C C . ILE A 1 178 ? 17.547 17.531 4.809 1 94 178 ILE A C 1
ATOM 1435 O O . ILE A 1 178 ? 18.594 17.703 5.434 1 94 178 ILE A O 1
ATOM 1439 N N . LYS A 1 179 ? 16.75 18.516 4.438 1 92 179 LYS A N 1
ATOM 1440 C CA . LYS A 1 179 ? 17.109 19.906 4.715 1 92 179 LYS A CA 1
ATOM 1441 C C . LYS A 1 179 ? 16.234 20.484 5.828 1 92 179 LYS A C 1
ATOM 1443 O O . LYS A 1 179 ? 16.141 21.703 5.973 1 92 179 LYS A O 1
ATOM 1448 N N . LEU A 1 180 ? 15.602 19.703 6.574 1 95.12 180 LEU A N 1
ATOM 1449 C CA . LEU A 1 180 ? 14.797 20.188 7.688 1 95.12 180 LEU A CA 1
ATOM 1450 C C . LEU A 1 180 ? 15.648 20.984 8.664 1 95.12 180 LEU A C 1
ATOM 1452 O O . LEU A 1 180 ? 16.781 20.609 8.953 1 95.12 180 LEU A O 1
ATOM 1456 N N . PRO A 1 181 ? 15.07 22.125 9.148 1 95.69 181 PRO A N 1
ATOM 1457 C CA . PRO A 1 181 ? 15.812 22.891 10.164 1 95.69 181 PRO A CA 1
ATOM 1458 C C . PRO A 1 181 ? 15.93 22.141 11.484 1 95.69 181 PRO A C 1
ATOM 1460 O O . PRO A 1 181 ? 15.062 21.328 11.828 1 95.69 181 PRO A O 1
ATOM 1463 N N . HIS A 1 182 ? 16.953 22.453 12.227 1 95.56 182 HIS A N 1
ATOM 1464 C CA . HIS A 1 182 ? 17.234 21.688 13.438 1 95.56 182 HIS A CA 1
ATOM 1465 C C . HIS A 1 182 ? 16.562 22.312 14.656 1 95.56 182 HIS A C 1
ATOM 1467 O O . HIS A 1 182 ? 15.953 21.609 15.461 1 95.56 182 HIS A O 1
ATOM 1473 N N . VAL A 1 183 ? 16.781 23.578 14.836 1 96.19 183 VAL A N 1
ATOM 1474 C CA . VAL A 1 183 ? 16.203 24.312 15.945 1 96.19 183 VAL A CA 1
ATOM 1475 C C . VAL A 1 183 ? 15.336 25.453 15.414 1 96.19 183 VAL A C 1
ATOM 1477 O O . VAL A 1 183 ? 15.805 26.297 14.633 1 96.19 183 VAL A O 1
ATOM 1480 N N . ILE A 1 184 ? 14.078 25.5 15.875 1 96.94 184 ILE A N 1
ATOM 1481 C CA . ILE A 1 184 ? 13.188 26.5 15.312 1 96.94 184 ILE A CA 1
ATOM 1482 C C . ILE A 1 184 ? 12.242 27.016 16.406 1 96.94 184 ILE A C 1
ATOM 1484 O O . ILE A 1 184 ? 12.133 26.406 17.469 1 96.94 184 ILE A O 1
ATOM 1488 N N . ASN A 1 185 ? 11.664 28.203 16.125 1 95 185 ASN A N 1
ATOM 1489 C CA . ASN A 1 185 ? 10.516 28.703 16.875 1 95 185 ASN A CA 1
ATOM 1490 C C . ASN A 1 185 ? 9.203 28.438 16.141 1 95 185 ASN A C 1
ATOM 1492 O O . ASN A 1 185 ? 9.133 28.562 14.922 1 95 185 ASN A O 1
ATOM 1496 N N . ILE A 1 186 ? 8.281 27.969 16.891 1 94.81 186 ILE A N 1
ATOM 1497 C CA . ILE A 1 186 ? 6.965 27.781 16.297 1 94.81 186 ILE A CA 1
ATOM 1498 C C . ILE A 1 186 ? 5.926 28.578 17.094 1 94.81 186 ILE A C 1
ATOM 1500 O O . ILE A 1 186 ? 6.125 28.875 18.266 1 94.81 186 ILE A O 1
ATOM 1504 N N . ASN A 1 187 ? 4.781 28.922 16.453 1 92.25 187 ASN A N 1
ATOM 1505 C CA . ASN A 1 187 ? 3.795 29.781 17.109 1 92.25 187 ASN A CA 1
ATOM 1506 C C . ASN A 1 187 ? 2.826 28.969 17.953 1 92.25 187 ASN A C 1
ATOM 1508 O O . ASN A 1 187 ? 1.85 29.516 18.484 1 92.25 187 ASN A O 1
ATOM 1512 N N . ARG A 1 188 ? 3.078 27.703 18.188 1 90.56 188 ARG A N 1
ATOM 1513 C CA . ARG A 1 188 ? 2.236 26.828 19 1 90.56 188 ARG A CA 1
ATOM 1514 C C . ARG A 1 188 ? 2.926 26.484 20.312 1 90.56 188 ARG A C 1
ATOM 1516 O O . ARG A 1 188 ? 2.432 25.656 21.078 1 90.56 188 ARG A O 1
ATOM 1523 N N . HIS A 1 189 ? 4.047 27.062 20.484 1 90.75 189 HIS A N 1
ATOM 1524 C CA . HIS A 1 189 ? 4.844 26.797 21.672 1 90.75 189 HIS A CA 1
ATOM 1525 C C . HIS A 1 189 ? 5.809 27.953 21.969 1 90.75 189 HIS A C 1
ATOM 1527 O O . HIS A 1 189 ? 6.336 28.562 21.031 1 90.75 189 HIS A O 1
ATOM 1533 N N . ASP A 1 190 ? 6.082 28.156 23.203 1 87.44 190 ASP A N 1
ATOM 1534 C CA . ASP A 1 190 ? 6.871 29.328 23.578 1 87.44 190 ASP A CA 1
ATOM 1535 C C . ASP A 1 190 ? 8.367 29.016 23.516 1 87.44 190 ASP A C 1
ATOM 1537 O O . ASP A 1 190 ? 9.172 29.906 23.203 1 87.44 190 ASP A O 1
ATOM 1541 N N . HIS A 1 191 ? 8.742 27.781 23.781 1 91.12 191 HIS A N 1
ATOM 1542 C CA . HIS A 1 191 ? 10.148 27.406 23.75 1 91.12 191 HIS A CA 1
ATOM 1543 C C . HIS A 1 191 ? 10.586 27 22.359 1 91.12 191 HIS A C 1
ATOM 1545 O O . HIS A 1 191 ? 9.742 26.656 21.516 1 91.12 191 HIS A O 1
ATOM 1551 N N . ARG A 1 192 ? 11.836 27.078 22.172 1 94.12 192 ARG A N 1
ATOM 1552 C CA . ARG A 1 192 ? 12.391 26.547 20.938 1 94.12 192 ARG A CA 1
ATOM 1553 C C . ARG A 1 192 ? 12.25 25.031 20.891 1 94.12 192 ARG A C 1
ATOM 1555 O O . ARG A 1 192 ? 12.312 24.359 21.938 1 94.12 192 ARG A O 1
ATOM 1562 N N . VAL A 1 193 ? 12.062 24.547 19.719 1 96.31 193 VAL A N 1
ATOM 1563 C CA . VAL A 1 193 ? 11.945 23.094 19.547 1 96.31 193 VAL A CA 1
ATOM 1564 C C . VAL A 1 193 ? 13.055 22.594 18.625 1 96.31 193 VAL A C 1
ATOM 1566 O O . VAL A 1 193 ? 13.547 23.344 17.781 1 96.31 193 VAL A O 1
ATOM 1569 N N . SER A 1 194 ? 13.469 21.406 18.797 1 96.5 194 SER A N 1
ATOM 1570 C CA . SER A 1 194 ? 14.539 20.812 18.016 1 96.5 194 SER A CA 1
ATOM 1571 C C . SER A 1 194 ? 14.078 19.516 17.344 1 96.5 194 SER A C 1
ATOM 1573 O O . SER A 1 194 ? 13.273 18.781 17.922 1 96.5 194 SER A O 1
ATOM 1575 N N . HIS A 1 195 ? 14.648 19.297 16.156 1 97.19 195 HIS A N 1
ATOM 1576 C CA . HIS A 1 195 ? 14.336 18.062 15.453 1 97.19 195 HIS A CA 1
ATOM 1577 C C . HIS A 1 195 ? 15.102 16.891 16.047 1 97.19 195 HIS A C 1
ATOM 1579 O O . HIS A 1 195 ? 16.297 16.984 16.344 1 97.19 195 HIS A O 1
ATOM 1585 N N . ILE A 1 196 ? 14.414 15.82 16.312 1 95.38 196 ILE A N 1
ATOM 1586 C CA . ILE A 1 196 ? 15.023 14.594 16.812 1 95.38 196 ILE A CA 1
ATOM 1587 C C . ILE A 1 196 ? 14.68 13.43 15.891 1 95.38 196 ILE A C 1
ATOM 1589 O O . ILE A 1 196 ? 13.688 13.477 15.164 1 95.38 196 ILE A O 1
ATOM 1593 N N . ASP A 1 197 ? 15.469 12.391 15.914 1 93.19 197 ASP A N 1
ATOM 1594 C CA . ASP A 1 197 ? 15.289 11.258 15.008 1 93.19 197 ASP A CA 1
ATOM 1595 C C . ASP A 1 197 ? 14.117 10.383 15.445 1 93.19 197 ASP A C 1
ATOM 1597 O O . ASP A 1 197 ? 13.477 9.734 14.617 1 93.19 197 ASP A O 1
ATOM 1601 N N . SER A 1 198 ? 13.891 10.359 16.766 1 91.38 198 SER A N 1
ATOM 1602 C CA . SER A 1 198 ? 12.82 9.547 17.312 1 91.38 198 SER A CA 1
ATOM 1603 C C . SER A 1 198 ? 12.406 10.039 18.703 1 91.38 198 SER A C 1
ATOM 1605 O O . SER A 1 198 ? 13.258 10.281 19.562 1 91.38 198 SER A O 1
ATOM 1607 N N . PRO A 1 199 ? 11.102 10.172 18.891 1 92.38 199 PRO A N 1
ATOM 1608 C CA . PRO A 1 199 ? 10.633 10.555 20.234 1 92.38 199 PRO A CA 1
ATOM 1609 C C . PRO A 1 199 ? 10.75 9.422 21.25 1 92.38 199 PRO A C 1
ATOM 1611 O O . PRO A 1 199 ? 10.531 9.633 22.438 1 92.38 199 PRO A O 1
ATOM 1614 N N . GLY A 1 200 ? 11.156 8.242 20.828 1 85.5 200 GLY A N 1
ATOM 1615 C CA . GLY A 1 200 ? 11.156 7.094 21.719 1 85.5 200 GLY A CA 1
ATOM 1616 C C . GLY A 1 200 ? 9.797 6.426 21.828 1 85.5 200 GLY A C 1
ATOM 1617 O O . GLY A 1 200 ? 8.781 7.02 21.469 1 85.5 200 GLY A O 1
ATOM 1618 N N . PHE A 1 201 ? 9.828 5.262 22.312 1 83.69 201 PHE A N 1
ATOM 1619 C CA . PHE A 1 201 ? 8.594 4.484 22.375 1 83.69 201 PHE A CA 1
ATOM 1620 C C . PHE A 1 201 ? 7.559 5.18 23.25 1 83.69 201 PHE A C 1
ATOM 1622 O O . PHE A 1 201 ? 7.875 5.641 24.344 1 83.69 201 PHE A O 1
ATOM 1629 N N . GLY A 1 202 ? 6.355 5.348 22.641 1 85.75 202 GLY A N 1
ATOM 1630 C CA . GLY A 1 202 ? 5.262 5.953 23.375 1 85.75 202 GLY A CA 1
ATOM 1631 C C . GLY A 1 202 ? 4.074 6.309 22.516 1 85.75 202 GLY A C 1
ATOM 1632 O O . GLY A 1 202 ? 4.129 6.176 21.281 1 85.75 202 GLY A O 1
ATOM 1633 N N . LEU A 1 203 ? 3.033 6.523 23.234 1 89.62 203 LEU A N 1
ATOM 1634 C CA . LEU A 1 203 ? 1.852 7.043 22.562 1 89.62 203 LEU A CA 1
ATOM 1635 C C . LEU A 1 203 ? 1.85 8.57 22.562 1 89.62 203 LEU A C 1
ATOM 1637 O O . LEU A 1 203 ? 1.438 9.188 23.547 1 89.62 203 LEU A O 1
ATOM 1641 N N . TRP A 1 204 ? 2.355 9.125 21.469 1 93.62 204 TRP A N 1
ATOM 1642 C CA . TRP A 1 204 ? 2.5 10.578 21.375 1 93.62 204 TRP A CA 1
ATOM 1643 C C . TRP A 1 204 ? 1.487 11.172 20.406 1 93.62 204 TRP A C 1
ATOM 1645 O O . TRP A 1 204 ? 1.072 10.508 19.453 1 93.62 204 TRP A O 1
ATOM 1655 N N . LYS A 1 205 ? 1.07 12.375 20.75 1 93.25 205 LYS A N 1
ATOM 1656 C CA . LYS A 1 205 ? 0.221 13.141 19.844 1 93.25 205 LYS A CA 1
ATOM 1657 C C . LYS A 1 205 ? 0.87 14.469 19.469 1 93.25 205 LYS A C 1
ATOM 1659 O O . LYS A 1 205 ? 1.512 15.109 20.312 1 93.25 205 LYS A O 1
ATOM 1664 N N . CYS A 1 206 ? 0.757 14.82 18.203 1 94.81 206 CYS A N 1
ATOM 1665 C CA . CYS A 1 206 ? 1.267 16.109 17.75 1 94.81 206 CYS A CA 1
ATOM 1666 C C . CYS A 1 206 ? 0.492 17.25 18.375 1 94.81 206 CYS A C 1
ATOM 1668 O O . CYS A 1 206 ? -0.74 17.266 18.344 1 94.81 206 CYS A O 1
ATOM 1670 N N . MET A 1 207 ? 1.143 18.234 18.844 1 92.19 207 MET A N 1
ATOM 1671 C CA . MET A 1 207 ? 0.485 19.328 19.547 1 92.19 207 MET A CA 1
ATOM 1672 C C . MET A 1 207 ? -0.04 20.375 18.562 1 92.19 207 MET A C 1
ATOM 1674 O O . MET A 1 207 ? -0.608 21.391 18.969 1 92.19 207 MET A O 1
ATOM 1678 N N . ILE A 1 208 ? 0.09 20.094 17.297 1 92.19 208 ILE A N 1
ATOM 1679 C CA . ILE A 1 208 ? -0.422 21.016 16.281 1 92.19 208 ILE A CA 1
ATOM 1680 C C . ILE A 1 208 ? -1.646 20.391 15.602 1 92.19 208 ILE A C 1
ATOM 1682 O O . ILE A 1 208 ? -2.742 20.953 15.656 1 92.19 208 ILE A O 1
ATOM 1686 N N . CYS A 1 209 ? -1.52 19.25 15.055 1 90.31 209 CYS A N 1
ATOM 1687 C CA . CYS A 1 209 ? -2.643 18.641 14.352 1 90.31 209 CYS A CA 1
ATOM 1688 C C . CYS A 1 209 ? -3.404 17.688 15.258 1 90.31 209 CYS A C 1
ATOM 1690 O O . CYS A 1 209 ? -4.523 17.281 14.945 1 90.31 209 CYS A O 1
ATOM 1692 N N . HIS A 1 210 ? -2.723 17.203 16.375 1 90.88 210 HIS A N 1
ATOM 1693 C CA . HIS A 1 210 ? -3.303 16.344 17.406 1 90.88 210 HIS A CA 1
ATOM 1694 C C . HIS A 1 210 ? -3.572 14.945 16.875 1 90.88 210 HIS A C 1
ATOM 1696 O O . HIS A 1 210 ? -4.5 14.266 17.328 1 90.88 210 HIS A O 1
ATOM 1702 N N . LYS A 1 211 ? -2.836 14.547 15.898 1 92.56 211 LYS A N 1
ATOM 1703 C CA . LYS A 1 211 ? -2.814 13.172 15.43 1 92.56 211 LYS A CA 1
ATOM 1704 C C . LYS A 1 211 ? -1.645 12.398 16.031 1 92.56 211 LYS A C 1
ATOM 1706 O O . LYS A 1 211 ? -0.729 13 16.594 1 92.56 211 LYS A O 1
ATOM 1711 N N . LYS A 1 212 ? -1.775 11.125 15.883 1 94.38 212 LYS A N 1
ATOM 1712 C CA . LYS A 1 212 ? -0.763 10.25 16.469 1 94.38 212 LYS A CA 1
ATOM 1713 C C . LYS A 1 212 ? 0.583 10.422 15.766 1 94.38 212 LYS A C 1
ATOM 1715 O O . LYS A 1 212 ? 0.638 10.57 14.547 1 94.38 212 LYS A O 1
ATOM 1720 N N . ILE A 1 213 ? 1.616 10.453 16.562 1 95.06 213 ILE A N 1
ATOM 1721 C CA . ILE A 1 213 ? 2.98 10.492 16.047 1 95.06 213 ILE A CA 1
ATOM 1722 C C . ILE A 1 213 ? 3.592 9.094 16.109 1 95.06 213 ILE A C 1
ATOM 1724 O O . ILE A 1 213 ? 3.539 8.43 17.156 1 95.06 213 ILE A O 1
ATOM 1728 N N . ASP A 1 214 ? 4.07 8.648 15.023 1 91.69 214 ASP A N 1
ATOM 1729 C CA . ASP A 1 214 ? 4.824 7.398 15.023 1 91.69 214 ASP A CA 1
ATOM 1730 C C . ASP A 1 214 ? 6.203 7.59 15.656 1 91.69 214 ASP A C 1
ATOM 1732 O O . ASP A 1 214 ? 7.055 8.289 15.094 1 91.69 214 ASP A O 1
ATOM 1736 N N . TRP A 1 215 ? 6.461 6.953 16.766 1 90.38 215 TRP A N 1
ATOM 1737 C CA . TRP A 1 215 ? 7.648 7.191 17.578 1 90.38 215 TRP A CA 1
ATOM 1738 C C . TRP A 1 215 ? 8.906 6.691 16.875 1 90.38 215 TRP A C 1
ATOM 1740 O O . TRP A 1 215 ? 10.023 6.996 17.297 1 90.38 215 TRP A O 1
ATOM 1750 N N . ARG A 1 216 ? 8.82 5.977 15.852 1 88.44 216 ARG A N 1
ATOM 1751 C CA . ARG A 1 216 ? 9.953 5.395 15.141 1 88.44 216 ARG A CA 1
ATOM 1752 C C . ARG A 1 216 ? 10.633 6.438 14.258 1 88.44 216 ARG A C 1
ATOM 1754 O O . ARG A 1 216 ? 11.766 6.23 13.805 1 88.44 216 ARG A O 1
ATOM 1761 N N . TYR A 1 217 ? 9.961 7.566 14.031 1 93.69 217 TYR A N 1
ATOM 1762 C CA . TYR A 1 217 ? 10.445 8.523 13.047 1 93.69 217 TYR A CA 1
ATOM 1763 C C . TYR A 1 217 ? 10.688 9.891 13.68 1 93.69 217 TYR A C 1
ATOM 1765 O O . TYR A 1 217 ? 10.398 10.086 14.867 1 93.69 217 TYR A O 1
ATOM 1773 N N . GLY A 1 218 ? 11.172 10.719 12.828 1 96.12 218 GLY A N 1
ATOM 1774 C CA . GLY A 1 218 ? 11.594 12.016 13.336 1 96.12 218 GLY A CA 1
ATOM 1775 C C . GLY A 1 218 ? 10.43 12.922 13.68 1 96.12 218 GLY A C 1
ATOM 1776 O O . GLY A 1 218 ? 9.359 12.836 13.07 1 96.12 218 GLY A O 1
ATOM 1777 N N . ALA A 1 219 ? 10.688 13.797 14.656 1 97.81 219 ALA A N 1
ATOM 1778 C CA . ALA A 1 219 ? 9.734 14.805 15.133 1 97.81 219 ALA A CA 1
ATOM 1779 C C . ALA A 1 219 ? 10.453 15.945 15.836 1 97.81 219 ALA A C 1
ATOM 1781 O O . ALA A 1 219 ? 11.672 15.906 16.031 1 97.81 219 ALA A O 1
ATOM 1782 N N . TYR A 1 220 ? 9.742 16.984 16.062 1 97.94 220 TYR A N 1
ATOM 1783 C CA . TYR A 1 220 ? 10.305 18.062 16.859 1 97.94 220 TYR A CA 1
ATOM 1784 C C . TYR A 1 220 ? 9.906 17.922 18.312 1 97.94 220 TYR A C 1
ATOM 1786 O O . TYR A 1 220 ? 8.812 17.453 18.625 1 97.94 220 TYR A O 1
ATOM 1794 N N . SER A 1 221 ? 10.836 18.297 19.156 1 97.25 221 SER A N 1
ATOM 1795 C CA . SER A 1 221 ? 10.594 18.203 20.594 1 97.25 221 SER A CA 1
ATOM 1796 C C . SER A 1 221 ? 11.156 19.406 21.328 1 97.25 221 SER A C 1
ATOM 1798 O O . SER A 1 221 ? 11.992 20.141 20.781 1 97.25 221 SER A O 1
ATOM 1800 N N . CYS A 1 222 ? 10.555 19.734 22.5 1 95.38 222 CYS A N 1
ATOM 1801 C CA . CYS A 1 222 ? 11.047 20.781 23.375 1 95.38 222 CYS A CA 1
ATOM 1802 C C . CYS A 1 222 ? 11.883 20.203 24.516 1 95.38 222 CYS A C 1
ATOM 1804 O O . CYS A 1 222 ? 11.453 19.266 25.188 1 95.38 222 CYS A O 1
ATOM 1806 N N . GLN A 1 223 ? 13.039 20.656 24.719 1 90.88 223 GLN A N 1
ATOM 1807 C CA . GLN A 1 223 ? 13.938 20.141 25.75 1 90.88 223 GLN A CA 1
ATOM 1808 C C . GLN A 1 223 ? 13.43 20.516 27.141 1 90.88 223 GLN A C 1
ATOM 1810 O O . GLN A 1 223 ? 13.625 19.75 28.094 1 90.88 223 GLN A O 1
ATOM 1815 N N . LYS A 1 224 ? 12.805 21.625 27.234 1 90.75 224 LYS A N 1
ATOM 1816 C CA . LYS A 1 224 ? 12.336 22.141 28.516 1 90.75 224 LYS A CA 1
ATOM 1817 C C . LYS A 1 224 ? 11 21.5 28.906 1 90.75 224 LYS A C 1
ATOM 1819 O O . LYS A 1 224 ? 10.672 21.391 30.094 1 90.75 224 LYS A O 1
ATOM 1824 N N . CYS A 1 225 ? 10.203 21.141 27.969 1 92.69 225 CYS A N 1
ATOM 1825 C CA . CYS A 1 225 ? 8.891 20.547 28.203 1 92.69 225 CYS A CA 1
ATOM 1826 C C . CYS A 1 225 ? 8.859 19.094 27.75 1 92.69 225 CYS A C 1
ATOM 1828 O O . CYS A 1 225 ? 8.531 18.812 26.594 1 92.69 225 CYS A O 1
ATOM 1830 N N . PRO A 1 226 ? 9.055 18.266 28.641 1 89 226 PRO A N 1
ATOM 1831 C CA . PRO A 1 226 ? 9.117 16.844 28.266 1 89 226 PRO A CA 1
ATOM 1832 C C . PRO A 1 226 ? 7.785 16.328 27.719 1 89 226 PRO A C 1
ATOM 1834 O O . PRO A 1 226 ? 6.723 16.812 28.125 1 89 226 PRO A O 1
ATOM 1837 N N . ASN A 1 227 ? 7.746 15.414 26.828 1 87.69 227 ASN A N 1
ATOM 1838 C CA . ASN A 1 227 ? 6.613 14.688 26.266 1 87.69 227 ASN A CA 1
ATOM 1839 C C . ASN A 1 227 ? 5.805 15.555 25.297 1 87.69 227 ASN A C 1
ATOM 1841 O O . ASN A 1 227 ? 4.605 15.328 25.125 1 87.69 227 ASN A O 1
ATOM 1845 N N . LEU A 1 228 ? 6.406 16.703 24.922 1 94.12 228 LEU A N 1
ATOM 1846 C CA . LEU A 1 228 ? 5.777 17.516 23.891 1 94.12 228 LEU A CA 1
ATOM 1847 C C . LEU A 1 228 ? 6.465 17.312 22.547 1 94.12 228 LEU A C 1
ATOM 1849 O O . LEU A 1 228 ? 7.66 17.578 22.406 1 94.12 228 LEU A O 1
ATOM 1853 N N . PHE A 1 229 ? 5.672 16.844 21.609 1 96.56 229 PHE A N 1
ATOM 1854 C CA . PHE A 1 229 ? 6.242 16.562 20.312 1 96.56 229 PHE A CA 1
ATOM 1855 C C . PHE A 1 229 ? 5.387 17.172 19.203 1 96.56 229 PHE A C 1
ATOM 1857 O O . PHE A 1 229 ? 4.203 17.438 19.406 1 96.56 229 PHE A O 1
ATOM 1864 N N . PHE A 1 230 ? 6.016 17.438 18.109 1 97.25 230 PHE A N 1
ATOM 1865 C CA . PHE A 1 230 ? 5.375 17.984 16.922 1 97.25 230 PHE A CA 1
ATOM 1866 C C . PHE A 1 230 ? 5.805 17.219 15.68 1 97.25 230 PHE A C 1
ATOM 1868 O O . PHE A 1 230 ? 6.98 16.859 15.531 1 97.25 230 PHE A O 1
ATOM 1875 N N . HIS A 1 231 ? 4.852 16.906 14.797 1 97.5 231 HIS A N 1
ATOM 1876 C CA . HIS A 1 231 ? 5.258 16.359 13.508 1 97.5 231 HIS A CA 1
ATOM 1877 C C . HIS A 1 231 ? 6.25 17.281 12.812 1 97.5 231 HIS A C 1
ATOM 1879 O O . HIS A 1 231 ? 6.137 18.5 12.891 1 97.5 231 HIS A O 1
ATOM 1885 N N . SER A 1 232 ? 7.137 16.625 12.109 1 97.69 232 SER A N 1
ATOM 1886 C CA . SER A 1 232 ? 8.117 17.422 11.375 1 97.69 232 SER A CA 1
ATOM 1887 C C . SER A 1 232 ? 7.438 18.312 10.344 1 97.69 232 SER A C 1
ATOM 1889 O O . SER A 1 232 ? 7.77 19.5 10.234 1 97.69 232 SER A O 1
ATOM 1891 N N . LYS A 1 233 ? 6.461 17.812 9.68 1 95.44 233 LYS A N 1
ATOM 1892 C CA . LYS A 1 233 ? 5.793 18.578 8.625 1 95.44 233 LYS A CA 1
ATOM 1893 C C . LYS A 1 233 ? 4.816 19.594 9.211 1 95.44 233 LYS A C 1
ATOM 1895 O O . LYS A 1 233 ? 4.512 20.609 8.586 1 95.44 233 LYS A O 1
ATOM 1900 N N . CYS A 1 234 ? 4.285 19.359 10.391 1 95.56 234 CYS A N 1
ATOM 1901 C CA . CYS A 1 234 ? 3.408 20.312 11.062 1 95.56 234 CYS A CA 1
ATOM 1902 C C . CYS A 1 234 ? 4.203 21.5 11.602 1 95.56 234 CYS A C 1
ATOM 1904 O O . CYS A 1 234 ? 3.787 22.656 11.445 1 95.56 234 CYS A O 1
ATOM 1906 N N . ALA A 1 235 ? 5.309 21.203 12.164 1 96.94 235 ALA A N 1
ATOM 1907 C CA . ALA A 1 235 ? 6.141 22.234 12.781 1 96.94 235 ALA A CA 1
ATOM 1908 C C . ALA A 1 235 ? 6.742 23.156 11.727 1 96.94 235 ALA A C 1
ATOM 1910 O O . ALA A 1 235 ? 7.043 24.328 12.016 1 96.94 235 ALA A O 1
ATOM 1911 N N . THR A 1 236 ? 6.875 22.656 10.539 1 96.38 236 THR A N 1
ATOM 1912 C CA . THR A 1 236 ? 7.535 23.453 9.508 1 96.38 236 THR A CA 1
ATOM 1913 C C . THR A 1 236 ? 6.523 24 8.5 1 96.38 236 THR A C 1
ATOM 1915 O O . THR A 1 236 ? 6.895 24.422 7.41 1 96.38 236 THR A O 1
ATOM 1918 N N . ARG A 1 237 ? 5.367 23.953 8.828 1 94.31 237 ARG A N 1
ATOM 1919 C CA . ARG A 1 237 ? 4.344 24.578 8 1 94.31 237 ARG A CA 1
ATOM 1920 C C . ARG A 1 237 ? 4.547 26.094 7.941 1 94.31 237 ARG A C 1
ATOM 1922 O O . ARG A 1 237 ? 5.023 26.688 8.898 1 94.31 237 ARG A O 1
ATOM 1929 N N . SER A 1 238 ? 4.07 26.672 6.891 1 92.06 238 SER A N 1
ATOM 1930 C CA . SER A 1 238 ? 4.301 28.094 6.676 1 92.06 238 SER A CA 1
ATOM 1931 C C . SER A 1 238 ? 3.506 28.938 7.668 1 92.06 238 SER A C 1
ATOM 1933 O O . SER A 1 238 ? 3.887 30.078 7.969 1 92.06 238 SER A O 1
ATOM 1935 N N . ASP A 1 239 ? 2.41 28.422 8.188 1 91.19 239 ASP A N 1
ATOM 1936 C CA . ASP A 1 239 ? 1.604 29.188 9.141 1 91.19 239 ASP A CA 1
ATOM 1937 C C . ASP A 1 239 ? 2.059 28.922 10.57 1 91.19 239 ASP A C 1
ATOM 1939 O O . ASP A 1 239 ? 1.548 29.547 11.508 1 91.19 239 ASP A O 1
ATOM 1943 N N . VAL A 1 240 ? 2.98 28.062 10.797 1 94.88 240 VAL A N 1
ATOM 1944 C CA . VAL A 1 240 ? 3.418 27.688 12.141 1 94.88 240 VAL A CA 1
ATOM 1945 C C . VAL A 1 240 ? 4.848 28.172 12.367 1 94.88 240 VAL A C 1
ATOM 1947 O O . VAL A 1 240 ? 5.164 28.703 13.438 1 94.88 240 VAL A O 1
ATOM 1950 N N . TRP A 1 241 ? 5.633 28.016 11.359 1 96.12 241 TRP A N 1
ATOM 1951 C CA . TRP A 1 241 ? 7.059 28.328 11.406 1 96.12 241 TRP A CA 1
ATOM 1952 C C . TRP A 1 241 ? 7.375 29.531 10.539 1 96.12 241 TRP A C 1
ATOM 1954 O O . TRP A 1 241 ? 6.812 29.688 9.453 1 96.12 241 TRP A O 1
ATOM 1964 N N . ASP A 1 242 ? 8.289 30.406 10.977 1 93.62 242 ASP A N 1
ATOM 1965 C CA . ASP A 1 242 ? 8.594 31.656 10.273 1 93.62 242 ASP A CA 1
ATOM 1966 C C . ASP A 1 242 ? 9.703 31.453 9.25 1 93.62 242 ASP A C 1
ATOM 1968 O O . ASP A 1 242 ? 10.125 32.406 8.578 1 93.62 242 ASP A O 1
ATOM 1972 N N . GLY A 1 243 ? 10.305 30.25 9.172 1 94.44 243 GLY A N 1
ATOM 1973 C CA . GLY A 1 243 ? 11.297 29.953 8.148 1 94.44 243 GLY A CA 1
ATOM 1974 C C . GLY A 1 243 ? 12.727 30.141 8.633 1 94.44 243 GLY A C 1
ATOM 1975 O O . GLY A 1 243 ? 13.672 29.953 7.871 1 94.44 243 GLY A O 1
ATOM 1976 N N . GLU A 1 244 ? 12.883 30.438 9.906 1 94.06 244 GLU A N 1
ATOM 1977 C CA . GLU A 1 244 ? 14.219 30.75 10.398 1 94.06 244 GLU A CA 1
ATOM 1978 C C . GLU A 1 244 ? 14.82 29.547 11.133 1 94.06 244 GLU A C 1
ATOM 1980 O O . GLU A 1 244 ? 14.156 28.922 11.961 1 94.06 244 GLU A O 1
ATOM 1985 N N . GLU A 1 245 ? 16.016 29.203 10.773 1 94.31 245 GLU A N 1
ATOM 1986 C CA . GLU A 1 245 ? 16.812 28.203 11.484 1 94.31 245 GLU A CA 1
ATOM 1987 C C . GLU A 1 245 ? 17.641 28.844 12.602 1 94.31 245 GLU A C 1
ATOM 1989 O O . GLU A 1 245 ? 18.312 29.844 12.375 1 94.31 245 GLU A O 1
ATOM 1994 N N . LEU A 1 246 ? 17.609 28.281 13.82 1 94.56 246 LEU A N 1
ATOM 1995 C CA . LEU A 1 246 ? 18.156 28.969 14.977 1 94.56 246 LEU A CA 1
ATOM 1996 C C . LEU A 1 246 ? 19.219 28.141 15.664 1 94.56 246 LEU A C 1
ATOM 1998 O O . LEU A 1 246 ? 19.562 28.375 16.828 1 94.56 246 LEU A O 1
ATOM 2002 N N . GLU A 1 247 ? 19.609 27.141 14.984 1 91.5 247 GLU A N 1
ATOM 2003 C CA . GLU A 1 247 ? 20.688 26.359 15.57 1 91.5 247 GLU A CA 1
ATOM 2004 C C . GLU A 1 247 ? 21.906 27.219 15.859 1 91.5 247 GLU A C 1
ATOM 2006 O O . GLU A 1 247 ? 22.375 27.969 14.984 1 91.5 247 GLU A O 1
ATOM 2011 N N . GLY A 1 248 ? 22.406 27.156 17.047 1 89.44 248 GLY A N 1
ATOM 2012 C CA . GLY A 1 248 ? 23.594 27.906 17.422 1 89.44 248 GLY A CA 1
ATOM 2013 C C . GLY A 1 248 ? 23.297 29.312 17.891 1 89.44 248 GLY A C 1
ATOM 2014 O O . GLY A 1 248 ? 24.172 30.016 18.375 1 89.44 248 GLY A O 1
ATOM 2015 N N . ILE A 1 249 ? 22.094 29.766 17.672 1 90.75 249 ILE A N 1
ATOM 2016 C CA . ILE A 1 249 ? 21.688 31.094 18.109 1 90.75 249 ILE A CA 1
ATOM 2017 C C . ILE A 1 249 ? 21.156 31.031 19.531 1 90.75 249 ILE A C 1
ATOM 2019 O O . ILE A 1 249 ? 20.219 30.281 19.828 1 90.75 249 ILE A O 1
ATOM 2023 N N . PRO A 1 250 ? 21.734 31.688 20.391 1 85.88 250 PRO A N 1
ATOM 2024 C CA . PRO A 1 250 ? 21.266 31.656 21.766 1 85.88 250 PRO A CA 1
ATOM 2025 C C . PRO A 1 250 ? 19.844 32.188 21.922 1 85.88 250 PRO A C 1
ATOM 2027 O O . PRO A 1 250 ? 19.453 33.125 21.219 1 85.88 250 PRO A O 1
ATOM 2030 N N . GLU A 1 251 ? 19.031 31.531 22.719 1 81.06 251 GLU A N 1
ATOM 2031 C CA . GLU A 1 251 ? 17.672 31.984 22.984 1 81.06 251 GLU A CA 1
ATOM 2032 C C . GLU A 1 251 ? 17.656 33.219 23.891 1 81.06 251 GLU A C 1
ATOM 2034 O O . GLU A 1 251 ? 18.297 33.219 24.938 1 81.06 251 GLU A O 1
ATOM 2039 N N . GLU A 1 252 ? 17.234 34.344 23.375 1 68.5 252 GLU A N 1
ATOM 2040 C CA . GLU A 1 252 ? 17.172 35.562 24.188 1 68.5 252 GLU A CA 1
ATOM 2041 C C . GLU A 1 252 ? 15.906 35.625 25.016 1 68.5 252 GLU A C 1
ATOM 2043 O O . GLU A 1 252 ? 14.805 35.438 24.5 1 68.5 252 GLU A O 1
ATOM 2048 N N . PHE A 1 253 ? 15.93 35.344 26.391 1 63.72 253 PHE A N 1
ATOM 2049 C CA . PHE A 1 253 ? 14.766 35.438 27.25 1 63.72 253 PHE A CA 1
ATOM 2050 C C . PHE A 1 253 ? 14.523 36.906 27.656 1 63.72 253 PHE A C 1
ATOM 2052 O O . PHE A 1 253 ? 15.391 37.531 28.266 1 63.72 253 PHE A O 1
ATOM 2059 N N . VAL A 1 254 ? 13.766 37.594 26.922 1 61 254 VAL A N 1
ATOM 2060 C CA . VAL A 1 254 ? 13.477 38.969 27.375 1 61 254 VAL A CA 1
ATOM 2061 C C . VAL A 1 254 ? 12.297 38.938 28.359 1 61 254 VAL A C 1
ATOM 2063 O O . VAL A 1 254 ? 11.172 38.594 27.969 1 61 254 VAL A O 1
ATOM 2066 N N . ASP A 1 255 ? 12.508 38.625 29.641 1 65.44 255 ASP A N 1
ATOM 2067 C CA . ASP A 1 255 ? 11.445 38.719 30.641 1 65.44 255 ASP A CA 1
ATOM 2068 C C . ASP A 1 255 ? 11.305 40.156 31.141 1 65.44 255 ASP A C 1
ATOM 2070 O O . ASP A 1 255 ? 11.875 40.531 32.156 1 65.44 255 ASP A O 1
ATOM 2074 N N . VAL A 1 256 ? 10.781 41.062 30.266 1 76.44 256 VAL A N 1
ATOM 2075 C CA . VAL A 1 256 ? 10.586 42.438 30.734 1 76.44 256 VAL A CA 1
ATOM 2076 C C . VAL A 1 256 ? 9.172 42.594 31.297 1 76.44 256 VAL A C 1
ATOM 2078 O O . VAL A 1 256 ? 8.188 42.281 30.625 1 76.44 256 VAL A O 1
ATOM 2081 N N . SER A 1 257 ? 9.109 42.812 32.562 1 86.94 257 SER A N 1
ATOM 2082 C CA . SER A 1 257 ? 7.832 43.094 33.219 1 86.94 257 SER A CA 1
ATOM 2083 C C . SER A 1 257 ? 7.203 44.344 32.656 1 86.94 257 SER A C 1
ATOM 2085 O O . SER A 1 257 ? 7.906 45.344 32.375 1 86.94 257 SER A O 1
ATOM 2087 N N . PRO A 1 258 ? 5.977 44.344 32.469 1 92.25 258 PRO A N 1
ATOM 2088 C CA . PRO A 1 258 ? 5.301 45.531 31.922 1 92.25 258 PRO A CA 1
ATOM 2089 C C . PRO A 1 258 ? 5.141 46.656 32.938 1 92.25 258 PRO A C 1
ATOM 2091 O O . PRO A 1 258 ? 4.594 47.688 32.625 1 92.25 258 PRO A O 1
ATOM 2094 N N . PHE A 1 259 ? 5.566 46.438 34.219 1 94.31 259 PHE A N 1
ATOM 2095 C CA . PHE A 1 259 ? 5.438 47.5 35.219 1 94.31 259 PHE A CA 1
ATOM 2096 C C . PHE A 1 259 ? 6.562 47.406 36.25 1 94.31 259 PHE A C 1
ATOM 2098 O O . PHE A 1 259 ? 7.258 46.406 36.312 1 94.31 259 PHE A O 1
ATOM 2105 N N . LYS A 1 260 ? 6.758 48.531 36.938 1 95.06 260 LYS A N 1
ATOM 2106 C CA . LYS A 1 260 ? 7.656 48.625 38.094 1 95.06 260 LYS A CA 1
ATOM 2107 C C . LYS A 1 260 ? 6.871 48.656 39.406 1 95.06 260 LYS A C 1
ATOM 2109 O O . LYS A 1 260 ? 5.859 49.344 39.5 1 95.06 260 LYS A O 1
ATOM 2114 N N . VAL A 1 261 ? 7.312 47.875 40.25 1 94.81 261 VAL A N 1
ATOM 2115 C CA . VAL A 1 261 ? 6.652 47.875 41.562 1 94.81 261 VAL A CA 1
ATOM 2116 C C . VAL A 1 261 ? 7.176 49.031 42.406 1 94.81 261 VAL A C 1
ATOM 2118 O O . VAL A 1 261 ? 8.375 49.125 42.656 1 94.81 261 VAL A O 1
ATOM 2121 N N . ILE A 1 262 ? 6.34 49.875 42.875 1 95.38 262 ILE A N 1
ATOM 2122 C CA . ILE A 1 262 ? 6.711 51 43.688 1 95.38 262 ILE A CA 1
ATOM 2123 C C . ILE A 1 262 ? 6.578 50.656 45.188 1 95.38 262 ILE A C 1
ATOM 2125 O O . ILE A 1 262 ? 7.512 50.844 45.969 1 95.38 262 ILE A O 1
ATOM 2129 N N . GLU A 1 263 ? 5.492 50.125 45.562 1 94.12 263 GLU A N 1
ATOM 2130 C CA . GLU A 1 263 ? 5.191 49.562 46.875 1 94.12 263 GLU A CA 1
ATOM 2131 C C . GLU A 1 263 ? 4.125 48.5 46.781 1 94.12 263 GLU A C 1
ATOM 2133 O O . GLU A 1 263 ? 3.633 48.188 45.688 1 94.12 263 GLU A O 1
ATOM 2138 N N . ASP A 1 264 ? 3.857 47.938 47.969 1 91.19 264 ASP A N 1
ATOM 2139 C CA . ASP A 1 264 ? 2.883 46.875 47.969 1 91.19 264 ASP A CA 1
ATOM 2140 C C . ASP A 1 264 ? 1.527 47.344 47.438 1 91.19 264 ASP A C 1
ATOM 2142 O O . ASP A 1 264 ? 0.919 48.25 48.031 1 91.19 264 ASP A O 1
ATOM 2146 N N . GLY A 1 265 ? 1.146 46.781 46.375 1 92.12 265 GLY A N 1
ATOM 2147 C CA . GLY A 1 265 ? -0.156 47.094 45.812 1 92.12 265 GLY A CA 1
ATOM 2148 C C . GLY A 1 265 ? -0.126 48.312 44.906 1 92.12 265 GLY A C 1
ATOM 2149 O O . GLY A 1 265 ? -1.169 48.781 44.438 1 92.12 265 GLY A O 1
ATOM 2150 N N . VAL A 1 266 ? 1.012 48.906 44.719 1 96.06 266 VAL A N 1
ATOM 2151 C CA . VAL A 1 266 ? 1.15 50.094 43.844 1 96.06 266 VAL A CA 1
ATOM 2152 C C . VAL A 1 266 ? 2.178 49.812 42.75 1 96.06 266 VAL A C 1
ATOM 2154 O O . VAL A 1 266 ? 3.299 49.375 43.062 1 96.06 266 VAL A O 1
ATOM 2157 N N . ILE A 1 267 ? 1.734 50.094 41.562 1 96.44 267 ILE A N 1
ATOM 2158 C CA . ILE A 1 267 ? 2.631 49.812 40.438 1 96.44 267 ILE A CA 1
ATOM 2159 C C . ILE A 1 267 ? 2.707 51.031 39.531 1 96.44 267 ILE A C 1
ATOM 2161 O O . ILE A 1 267 ? 1.857 51.938 39.594 1 96.44 267 ILE A O 1
ATOM 2165 N N . ASN A 1 268 ? 3.818 51.125 38.781 1 97 268 ASN A N 1
ATOM 2166 C CA . ASN A 1 268 ? 3.947 52.031 37.625 1 97 268 ASN A CA 1
ATOM 2167 C C . ASN A 1 268 ? 3.969 51.281 36.312 1 97 268 ASN A C 1
ATOM 2169 O O . ASN A 1 268 ? 4.988 50.688 35.938 1 97 268 ASN A O 1
ATOM 2173 N N . HIS A 1 269 ? 2.881 51.281 35.719 1 95.5 269 HIS A N 1
ATOM 2174 C CA . HIS A 1 269 ? 2.674 50.5 34.5 1 95.5 269 HIS A CA 1
ATOM 2175 C C . HIS A 1 269 ? 3.158 51.25 33.25 1 95.5 269 HIS A C 1
ATOM 2177 O O . HIS A 1 269 ? 2.984 52.438 33.156 1 95.5 269 HIS A O 1
ATOM 2183 N N . PHE A 1 270 ? 3.703 50.594 32.281 1 93.31 270 PHE A N 1
ATOM 2184 C CA . PHE A 1 270 ? 4.324 51.219 31.125 1 93.31 270 PHE A CA 1
ATOM 2185 C C . PHE A 1 270 ? 3.303 52 30.312 1 93.31 270 PHE A C 1
ATOM 2187 O O . PHE A 1 270 ? 3.658 52.969 29.609 1 93.31 270 PHE A O 1
ATOM 2194 N N . SER A 1 271 ? 2.008 51.625 30.328 1 92.56 271 SER A N 1
ATOM 2195 C CA . SER A 1 271 ? 0.956 52.281 29.562 1 92.56 271 SER A CA 1
ATOM 2196 C C . SER A 1 271 ? 0.511 53.562 30.234 1 92.56 271 SER A C 1
ATOM 2198 O O . SER A 1 271 ? -0.211 54.375 29.625 1 92.56 271 SER A O 1
ATOM 2200 N N . HIS A 1 272 ? 0.822 53.781 31.391 1 92.81 272 HIS A N 1
ATOM 2201 C CA . HIS A 1 272 ? 0.476 54.969 32.188 1 92.81 272 HIS A CA 1
ATOM 2202 C C . HIS A 1 272 ? 1.636 55.375 33.094 1 92.81 272 HIS A C 1
ATOM 2204 O O . HIS A 1 272 ? 1.509 55.375 34.312 1 92.81 272 HIS A O 1
ATOM 2210 N N . GLU A 1 273 ? 2.648 55.938 32.531 1 90.69 273 GLU A N 1
ATOM 2211 C CA . GLU A 1 273 ? 3.916 56.188 33.219 1 90.69 273 GLU A CA 1
ATOM 2212 C C . GLU A 1 273 ? 3.844 57.438 34.062 1 90.69 273 GLU A C 1
ATOM 2214 O O . GLU A 1 273 ? 4.598 57.594 35.031 1 90.69 273 GLU A O 1
ATOM 2219 N N . GLU A 1 274 ? 2.955 58.25 33.812 1 91.56 274 GLU A N 1
ATOM 2220 C CA . GLU A 1 274 ? 2.854 59.531 34.5 1 91.56 274 GLU A CA 1
ATOM 2221 C C . GLU A 1 274 ? 2.381 59.375 35.938 1 91.56 274 GLU A C 1
ATOM 2223 O O . GLU A 1 274 ? 2.736 60.156 36.812 1 91.56 274 GLU A O 1
ATOM 2228 N N . HIS A 1 275 ? 1.502 58.344 36.156 1 95.44 275 HIS A N 1
ATOM 2229 C CA . HIS A 1 275 ? 0.936 58.156 37.5 1 95.44 275 HIS A CA 1
ATOM 2230 C C . HIS A 1 275 ? 1.047 56.719 37.938 1 95.44 275 HIS A C 1
ATOM 2232 O O . HIS A 1 275 ? 1.036 55.781 37.094 1 95.44 275 HIS A O 1
ATOM 2238 N N . ASN A 1 276 ? 1.106 56.562 39.25 1 96.81 276 ASN A N 1
ATOM 2239 C CA . ASN A 1 276 ? 1.09 55.219 39.812 1 96.81 276 ASN A CA 1
ATOM 2240 C C . ASN A 1 276 ? -0.328 54.656 39.906 1 96.81 276 ASN A C 1
ATOM 2242 O O . ASN A 1 276 ? -1.296 55.406 39.969 1 96.81 276 ASN A O 1
ATOM 2246 N N . LEU A 1 277 ? -0.394 53.406 39.75 1 96.12 277 LEU A N 1
ATOM 2247 C CA . LEU A 1 277 ? -1.673 52.719 39.875 1 96.12 277 LEU A CA 1
ATOM 2248 C C . LEU A 1 277 ? -1.759 51.938 41.156 1 96.12 277 LEU A C 1
ATOM 2250 O O . LEU A 1 277 ? -0.781 51.312 41.594 1 96.12 277 LEU A O 1
ATOM 2254 N N . ARG A 1 278 ? -2.887 51.969 41.844 1 95.69 278 ARG A N 1
ATOM 2255 C CA . ARG A 1 278 ? -3.102 51.219 43.094 1 95.69 278 ARG A CA 1
ATOM 2256 C C . ARG A 1 278 ? -4.078 50.094 42.875 1 95.69 278 ARG A C 1
ATOM 2258 O O . ARG A 1 278 ? -5.086 50.219 42.188 1 95.69 278 ARG A O 1
ATOM 2265 N N . LEU A 1 279 ? -3.748 49 43.469 1 94.62 279 LEU A N 1
ATOM 2266 C CA . LEU A 1 279 ? -4.602 47.812 43.406 1 94.62 279 LEU A CA 1
ATOM 2267 C C . LEU A 1 279 ? -5.812 47.969 44.312 1 94.62 279 LEU A C 1
ATOM 2269 O O . LEU A 1 279 ? -5.668 48.219 45.5 1 94.62 279 LEU A O 1
ATOM 2273 N N . ILE A 1 280 ? -6.887 47.75 43.781 1 89.75 280 ILE A N 1
ATOM 2274 C CA . ILE A 1 280 ? -8.141 47.781 44.531 1 89.75 280 ILE A CA 1
ATOM 2275 C C . ILE A 1 280 ? -8.719 46.375 44.625 1 89.75 280 ILE A C 1
ATOM 2277 O O . ILE A 1 280 ? -8.992 45.719 43.625 1 89.75 280 ILE A O 1
ATOM 2281 N N . ASP A 1 281 ? -8.633 45.562 45.844 1 78.5 281 ASP A N 1
ATOM 2282 C CA . ASP A 1 281 ? -9.148 44.219 46.094 1 78.5 281 ASP A CA 1
ATOM 2283 C C . ASP A 1 281 ? -10.602 44.25 46.562 1 78.5 281 ASP A C 1
ATOM 2285 O O . ASP A 1 281 ? -11.18 43.219 46.906 1 78.5 281 ASP A O 1
ATOM 2289 N N . GLU A 1 282 ? -11.133 45.25 47.031 1 59.84 282 GLU A N 1
ATOM 2290 C CA . GLU A 1 282 ? -12.375 45.25 47.781 1 59.84 282 GLU A CA 1
ATOM 2291 C C . GLU A 1 282 ? -13.562 44.844 46.906 1 59.84 282 GLU A C 1
ATOM 2293 O O . GLU A 1 282 ? -13.578 45.125 45.719 1 59.84 282 GLU A O 1
ATOM 2298 N N . ASP A 1 283 ? -14.328 43.656 47.406 1 54.47 283 ASP A N 1
ATOM 2299 C CA . ASP A 1 283 ? -15.727 43.5 47.031 1 54.47 283 ASP A CA 1
ATOM 2300 C C . ASP A 1 283 ? -16.375 44.875 46.781 1 54.47 283 ASP A C 1
ATOM 2302 O O . ASP A 1 283 ? -17.172 45.344 47.594 1 54.47 283 ASP A O 1
ATOM 2306 N N . ALA A 1 284 ? -15.547 45.781 46.75 1 47.75 284 ALA A N 1
ATOM 2307 C CA . ALA A 1 284 ? -16.141 47.094 46.844 1 47.75 284 ALA A CA 1
ATOM 2308 C C . ALA A 1 284 ? -17.5 47.156 46.188 1 47.75 284 ALA A C 1
ATOM 2310 O O . ALA A 1 284 ? -17.844 46.281 45.375 1 47.75 284 ALA A O 1
ATOM 2311 N N . ILE A 1 285 ? -18.062 48.531 46.281 1 45.91 285 ILE A N 1
ATOM 2312 C CA . ILE A 1 285 ? -19.391 49.094 46.094 1 45.91 285 ILE A CA 1
ATOM 2313 C C . ILE A 1 285 ? -19.906 48.75 44.688 1 45.91 285 ILE A C 1
ATOM 2315 O O . ILE A 1 285 ? -19.141 48.812 43.719 1 45.91 285 ILE A O 1
ATOM 2319 N N . ASP A 1 286 ? -20.891 47.906 44.719 1 47.56 286 ASP A N 1
ATOM 2320 C CA . ASP A 1 286 ? -21.812 47.938 43.594 1 47.56 286 ASP A CA 1
ATOM 2321 C C . ASP A 1 286 ? -21.719 49.281 42.844 1 47.56 286 ASP A C 1
ATOM 2323 O O . ASP A 1 286 ? -22.406 50.25 43.188 1 47.56 286 ASP A O 1
ATOM 2327 N N . ARG A 1 287 ? -20.5 49.75 42.656 1 48.5 287 ARG A N 1
ATOM 2328 C CA . ARG A 1 287 ? -20.469 51 41.906 1 48.5 287 ARG A CA 1
ATOM 2329 C C . ARG A 1 287 ? -21.406 50.969 40.719 1 48.5 287 ARG A C 1
ATOM 2331 O O . ARG A 1 287 ? -21.516 49.938 40.031 1 48.5 287 ARG A O 1
ATOM 2338 N N . HIS A 1 288 ? -22.422 51.562 40.938 1 45.41 288 HIS A N 1
ATOM 2339 C CA . HIS A 1 288 ? -23.328 51.812 39.812 1 45.41 288 HIS A CA 1
ATOM 2340 C C . HIS A 1 288 ? -22.562 52 38.5 1 45.41 288 HIS A C 1
ATOM 2342 O O . HIS A 1 288 ? -23.141 51.844 37.438 1 45.41 288 HIS A O 1
ATOM 2348 N N . GLU A 1 289 ? -21.312 53.031 38.5 1 52.41 289 GLU A N 1
ATOM 2349 C CA . GLU A 1 289 ? -20.875 53.625 37.25 1 52.41 289 GLU A CA 1
ATOM 2350 C C . GLU A 1 289 ? -19.953 52.656 36.5 1 52.41 289 GLU A C 1
ATOM 2352 O O . GLU A 1 289 ? -19.297 51.812 37.094 1 52.41 289 GLU A O 1
ATOM 2357 N N . SER A 1 290 ? -20.062 52.406 35.219 1 64.06 290 SER A N 1
ATOM 2358 C CA . SER A 1 290 ? -19.547 51.562 34.125 1 64.06 290 SER A CA 1
ATOM 2359 C C . SER A 1 290 ? -18.031 51.719 34 1 64.06 290 SER A C 1
ATOM 2361 O O . SER A 1 290 ? -17.547 52.625 33.312 1 64.06 290 SER A O 1
ATOM 2363 N N . ILE A 1 291 ? -17.094 51.438 34.938 1 82.44 291 ILE A N 1
ATOM 2364 C CA . ILE A 1 291 ? -15.641 51.438 34.75 1 82.44 291 ILE A CA 1
ATOM 2365 C C . ILE A 1 291 ? -15.234 50.344 33.781 1 82.44 291 ILE A C 1
ATOM 2367 O O . ILE A 1 291 ? -15.766 49.219 33.812 1 82.44 291 ILE A O 1
ATOM 2371 N N . ARG A 1 292 ? -14.391 50.812 32.844 1 89.62 292 ARG A N 1
ATOM 2372 C CA . ARG A 1 292 ? -13.914 49.875 31.844 1 89.62 292 ARG A CA 1
ATOM 2373 C C . ARG A 1 292 ? -12.391 49.781 31.844 1 89.62 292 ARG A C 1
ATOM 2375 O O . ARG A 1 292 ? -11.711 50.781 32.062 1 89.62 292 ARG A O 1
ATOM 2382 N N . CYS A 1 293 ? -11.922 48.688 31.594 1 93.5 293 CYS A N 1
ATOM 2383 C CA . CYS A 1 293 ? -10.492 48.438 31.531 1 93.5 293 CYS A CA 1
ATOM 2384 C C . CYS A 1 293 ? -9.875 49.094 30.297 1 93.5 293 CYS A C 1
ATOM 2386 O O . CYS A 1 293 ? -10.453 49.031 29.203 1 93.5 293 CYS A O 1
ATOM 2388 N N . GLU A 1 294 ? -8.711 49.656 30.453 1 92.69 294 GLU A N 1
ATOM 2389 C CA . GLU A 1 294 ? -8.031 50.344 29.359 1 92.69 294 GLU A CA 1
ATOM 2390 C C . GLU A 1 294 ? -7.473 49.312 28.359 1 92.69 294 GLU A C 1
ATOM 2392 O O . GLU A 1 294 ? -7.242 49.656 27.188 1 92.69 294 GLU A O 1
ATOM 2397 N N . ALA A 1 295 ? -7.199 48.156 28.797 1 94.88 295 ALA A N 1
ATOM 2398 C CA . ALA A 1 295 ? -6.539 47.156 27.953 1 94.88 295 ALA A CA 1
ATOM 2399 C C . ALA A 1 295 ? -7.559 46.312 27.203 1 94.88 295 ALA A C 1
ATOM 2401 O O . ALA A 1 295 ? -7.66 46.406 25.969 1 94.88 295 ALA A O 1
ATOM 2402 N N . CYS A 1 296 ? -8.422 45.594 27.875 1 94 296 CYS A N 1
ATOM 2403 C CA . CYS A 1 296 ? -9.367 44.688 27.234 1 94 296 CYS A CA 1
ATOM 2404 C C . CYS A 1 296 ? -10.688 45.406 26.953 1 94 296 CYS A C 1
ATOM 2406 O O . CYS A 1 296 ? -11.57 44.844 26.312 1 94 296 CYS A O 1
ATOM 2408 N N . THR A 1 297 ? -10.914 46.562 27.438 1 91.38 297 THR A N 1
ATOM 2409 C CA . THR A 1 297 ? -12.094 47.406 27.234 1 91.38 297 THR A CA 1
ATOM 2410 C C . THR A 1 297 ? -13.312 46.781 27.938 1 91.38 297 THR A C 1
ATOM 2412 O O . THR A 1 297 ? -14.43 47.281 27.766 1 91.38 297 THR A O 1
ATOM 2415 N N . GLY A 1 298 ? -13.078 45.781 28.688 1 90.44 298 GLY A N 1
ATOM 2416 C CA . GLY A 1 298 ? -14.172 45.156 29.406 1 90.44 298 GLY A CA 1
ATOM 2417 C C . GLY A 1 298 ? -14.562 45.906 30.672 1 90.44 298 GLY A C 1
ATOM 2418 O O . GLY A 1 298 ? -13.766 46.688 31.219 1 90.44 298 GLY A O 1
ATOM 2419 N N . SER A 1 299 ? -15.812 45.688 31.062 1 87.62 299 SER A N 1
ATOM 2420 C CA . SER A 1 299 ? -16.297 46.281 32.312 1 87.62 299 SER A CA 1
ATOM 2421 C C . SER A 1 299 ? -15.625 45.656 33.5 1 87.62 299 SER A C 1
ATOM 2423 O O . SER A 1 299 ? -15.328 44.469 33.5 1 87.62 299 SER A O 1
ATOM 2425 N N . ILE A 1 300 ? -15.398 46.5 34.469 1 88.81 300 ILE A N 1
ATOM 2426 C CA . ILE A 1 300 ? -14.844 46.031 35.719 1 88.81 300 ILE A CA 1
ATOM 2427 C C . ILE A 1 300 ? -15.938 46.031 36.781 1 88.81 300 ILE A C 1
ATOM 2429 O O . ILE A 1 300 ? -16.469 47.094 37.156 1 88.81 300 ILE A O 1
ATOM 2433 N N . PHE A 1 301 ? -16.281 44.938 37.25 1 83.06 301 PHE A N 1
ATOM 2434 C CA . PHE A 1 301 ? -17.328 44.875 38.281 1 83.06 301 PHE A CA 1
ATOM 2435 C C . PHE A 1 301 ? -16.719 44.625 39.656 1 83.06 301 PHE A C 1
ATOM 2437 O O . PHE A 1 301 ? -16.406 45.562 40.375 1 83.06 301 PHE A O 1
ATOM 2444 N N . SER A 1 302 ? -16.438 43.312 40.031 1 76.06 302 SER A N 1
ATOM 2445 C CA . SER A 1 302 ? -15.922 43.031 41.344 1 76.06 302 SER A CA 1
ATOM 2446 C C . SER A 1 302 ? -14.516 42.438 41.281 1 76.06 302 SER A C 1
ATOM 2448 O O . SER A 1 302 ? -13.906 42.156 42.312 1 76.06 302 SER A O 1
ATOM 2450 N N . GLU A 1 303 ? -13.992 42.562 40.219 1 81.81 303 GLU A N 1
ATOM 2451 C CA . GLU A 1 303 ? -12.672 41.938 40.094 1 81.81 303 GLU A CA 1
ATOM 2452 C C . GLU A 1 303 ? -11.57 42.875 40.562 1 81.81 303 GLU A C 1
ATOM 2454 O O . GLU A 1 303 ? -11.758 44.094 40.562 1 81.81 303 GLU A O 1
ATOM 2459 N N . LYS A 1 304 ? -10.531 42.312 40.938 1 88.94 304 LYS A N 1
ATOM 2460 C CA . LYS A 1 304 ? -9.344 43.094 41.281 1 88.94 304 LYS A CA 1
ATOM 2461 C C . LYS A 1 304 ? -8.852 43.906 40.094 1 88.94 304 LYS A C 1
ATOM 2463 O O . LYS A 1 304 ? -8.844 43.438 38.969 1 88.94 304 LYS A O 1
ATOM 2468 N N . HIS A 1 305 ? -8.633 45.219 40.406 1 93.25 305 HIS A N 1
ATOM 2469 C CA . HIS A 1 305 ? -8.195 46.062 39.312 1 93.25 305 HIS A CA 1
ATOM 2470 C C . HIS A 1 305 ? -7.289 47.188 39.844 1 93.25 305 HIS A C 1
ATOM 2472 O O . HIS A 1 305 ? -7.27 47.469 41.031 1 93.25 305 HIS A O 1
ATOM 2478 N N . TYR A 1 306 ? -6.539 47.719 38.938 1 94.25 306 TYR A N 1
ATOM 2479 C CA . TYR A 1 306 ? -5.688 48.844 39.25 1 94.25 306 TYR A CA 1
ATOM 2480 C C . TYR A 1 306 ? -6.363 50.156 38.875 1 94.25 306 TYR A C 1
ATOM 2482 O O . TYR A 1 306 ? -7.027 50.219 37.812 1 94.25 306 TYR A O 1
ATOM 2490 N N . SER A 1 307 ? -6.223 51.125 39.719 1 93.88 307 SER A N 1
ATOM 2491 C CA . SER A 1 307 ? -6.754 52.469 39.469 1 93.88 307 SER A CA 1
ATOM 2492 C C . SER A 1 307 ? -5.684 53.531 39.656 1 93.88 307 SER A C 1
ATOM 2494 O O . SER A 1 307 ? -4.832 53.438 40.531 1 93.88 307 SER A O 1
ATOM 2496 N N . CYS A 1 308 ? -5.715 54.469 38.75 1 94.75 308 CYS A N 1
ATOM 2497 C CA . CYS A 1 308 ? -4.75 55.562 38.844 1 94.75 308 CYS A CA 1
ATOM 2498 C C . CYS A 1 308 ? -4.875 56.281 40.156 1 94.75 308 CYS A C 1
ATOM 2500 O O . CYS A 1 308 ? -5.984 56.594 40.625 1 94.75 308 CYS A O 1
ATOM 2502 N N . MET A 1 309 ? -3.834 56.656 40.781 1 94 309 MET A N 1
ATOM 2503 C CA . MET A 1 309 ? -3.826 57.312 42.094 1 94 309 MET A CA 1
ATOM 2504 C C . MET A 1 309 ? -4.148 58.781 42 1 94 309 MET A C 1
ATOM 2506 O O . MET A 1 309 ? -4.52 59.406 42.969 1 94 309 MET A O 1
ATOM 2510 N N . GLU A 1 310 ? -3.959 59.438 40.875 1 93.69 310 GLU A N 1
ATOM 2511 C CA . GLU A 1 310 ? -4.266 60.844 40.656 1 93.69 310 GLU A CA 1
ATOM 2512 C C . GLU A 1 310 ? -5.684 61.031 40.125 1 93.69 310 GLU A C 1
ATOM 2514 O O . GLU A 1 310 ? -6.012 62.062 39.562 1 93.69 310 GLU A O 1
ATOM 2519 N N . TYR A 1 311 ? -6.449 60 40.125 1 85.62 311 TYR A N 1
ATOM 2520 C CA . TYR A 1 311 ? -7.875 60.031 39.812 1 85.62 311 TYR A CA 1
ATOM 2521 C C . TYR A 1 311 ? -8.109 60.281 38.344 1 85.62 311 TYR A C 1
ATOM 2523 O O . TYR A 1 311 ? -9.039 61 37.969 1 85.62 311 TYR A O 1
ATOM 2531 N N . CYS A 1 312 ? -7.09 59.75 37.594 1 87.75 312 CYS A N 1
ATOM 2532 C CA . CYS A 1 312 ? -7.367 59.656 36.156 1 87.75 312 CYS A CA 1
ATOM 2533 C C . CYS A 1 312 ? -8.367 58.562 35.875 1 87.75 312 CYS A C 1
ATOM 2535 O O . CYS A 1 312 ? -8.57 57.656 36.688 1 87.75 312 CYS A O 1
ATOM 2537 N N . ASP A 1 313 ? -9.203 58.719 34.906 1 86.31 313 ASP A N 1
ATOM 2538 C CA . ASP A 1 313 ? -10.109 57.656 34.5 1 86.31 313 ASP A CA 1
ATOM 2539 C C . ASP A 1 313 ? -9.344 56.531 33.812 1 86.31 313 ASP A C 1
ATOM 2541 O O . ASP A 1 313 ? -9.578 56.219 32.625 1 86.31 313 ASP A O 1
ATOM 2545 N N . TYR A 1 314 ? -8.359 56 34.625 1 92.06 314 TYR A N 1
ATOM 2546 C CA . TYR A 1 314 ? -7.508 54.938 34.125 1 92.06 314 TYR A CA 1
ATOM 2547 C C . TYR A 1 314 ? -7.594 53.688 35 1 92.06 314 TYR A C 1
ATOM 2549 O O . TYR A 1 314 ? -7.188 53.719 36.156 1 92.06 314 TYR A O 1
ATOM 2557 N N . PHE A 1 315 ? -8.062 52.625 34.406 1 93.12 315 PHE A N 1
ATOM 2558 C CA . PHE A 1 315 ? -8.273 51.375 35.156 1 93.12 315 PHE A CA 1
ATOM 2559 C C . PHE A 1 315 ? -7.727 50.188 34.375 1 93.12 315 PHE A C 1
ATOM 2561 O O . PHE A 1 315 ? -7.828 50.125 33.156 1 93.12 315 PHE A O 1
ATOM 2568 N N . LEU A 1 316 ? -7.125 49.281 35.062 1 94.81 316 LEU A N 1
ATOM 2569 C CA . LEU A 1 316 ? -6.664 48.031 34.469 1 94.81 316 LEU A CA 1
ATOM 2570 C C . LEU A 1 316 ? -7.07 46.812 35.312 1 94.81 316 LEU A C 1
ATOM 2572 O O . LEU A 1 316 ? -6.879 46.844 36.531 1 94.81 316 LEU A O 1
ATOM 2576 N N . HIS A 1 317 ? -7.684 45.844 34.594 1 93.88 317 HIS A N 1
ATOM 2577 C CA . HIS A 1 317 ? -7.801 44.562 35.312 1 93.88 317 HIS A CA 1
ATOM 2578 C C . HIS A 1 317 ? -6.441 44.094 35.812 1 93.88 317 HIS A C 1
ATOM 2580 O O . HIS A 1 317 ? -5.406 44.406 35.219 1 93.88 317 HIS A O 1
ATOM 2586 N N . GLU A 1 318 ? -6.422 43.344 36.875 1 94.19 318 GLU A N 1
ATOM 2587 C CA . GLU A 1 318 ? -5.164 42.75 37.344 1 94.19 318 GLU A CA 1
ATOM 2588 C C . GLU A 1 318 ? -4.52 41.906 36.25 1 94.19 318 GLU A C 1
ATOM 2590 O O . GLU A 1 318 ? -3.305 41.969 36.031 1 94.19 318 GLU A O 1
ATOM 2595 N N . THR A 1 319 ? -5.312 41.094 35.625 1 93 319 THR A N 1
ATOM 2596 C CA . THR A 1 319 ? -4.82 40.219 34.562 1 93 319 THR A CA 1
ATOM 2597 C C . THR A 1 319 ? -4.281 41.031 33.375 1 93 319 THR A C 1
ATOM 2599 O O . THR A 1 319 ? -3.287 40.656 32.75 1 93 319 THR A O 1
ATOM 2602 N N . CYS A 1 320 ? -4.977 42.156 33.062 1 95.25 320 CYS A N 1
ATOM 2603 C CA . CYS A 1 320 ? -4.578 43 31.938 1 95.25 320 CYS A CA 1
ATOM 2604 C C . CYS A 1 320 ? -3.303 43.781 32.25 1 95.25 320 CYS A C 1
ATOM 2606 O O . CYS A 1 320 ? -2.543 44.125 31.359 1 95.25 320 CYS A O 1
ATOM 2608 N N . ALA A 1 321 ? -3.068 44 33.5 1 95.25 321 ALA A N 1
ATOM 2609 C CA . ALA A 1 321 ? -1.844 44.688 33.906 1 95.25 321 ALA A CA 1
ATOM 2610 C C . ALA A 1 321 ? -0.627 43.781 33.719 1 95.25 321 ALA A C 1
ATOM 2612 O O . ALA A 1 321 ? 0.498 44.281 33.594 1 95.25 321 ALA A O 1
ATOM 2613 N N . ASN A 1 322 ? -0.916 42.531 33.75 1 93.94 322 ASN A N 1
ATOM 2614 C CA . ASN A 1 322 ? 0.172 41.562 33.688 1 93.94 322 ASN A CA 1
ATOM 2615 C C . ASN A 1 322 ? 0.372 41.031 32.25 1 93.94 322 ASN A C 1
ATOM 2617 O O . ASN A 1 322 ? 1.02 40 32.062 1 93.94 322 ASN A O 1
ATOM 2621 N N . LEU A 1 323 ? -0.117 41.688 31.312 1 93.69 323 LEU A N 1
ATOM 2622 C CA . LEU A 1 323 ? 0.049 41.281 29.938 1 93.69 323 LEU A CA 1
ATOM 2623 C C . LEU A 1 323 ? 1.52 41.281 29.531 1 93.69 323 LEU A C 1
ATOM 2625 O O . LEU A 1 323 ? 2.262 42.188 29.922 1 93.69 323 LEU A O 1
ATOM 2629 N N . LEU A 1 324 ? 1.945 40.312 28.812 1 91.12 324 LEU A N 1
ATOM 2630 C CA . LEU A 1 324 ? 3.316 40.25 28.312 1 91.12 324 LEU A CA 1
ATOM 2631 C C . LEU A 1 324 ? 3.535 41.25 27.188 1 91.12 324 LEU A C 1
ATOM 2633 O O . LEU A 1 324 ? 2.654 41.469 26.344 1 91.12 324 LEU A O 1
ATOM 2637 N N . LEU A 1 325 ? 4.691 41.844 27.141 1 92.19 325 LEU A N 1
ATOM 2638 C CA . LEU A 1 325 ? 5.008 42.844 26.109 1 92.19 325 LEU A CA 1
ATOM 2639 C C . LEU A 1 325 ? 5.148 42.156 24.75 1 92.19 325 LEU A C 1
ATOM 2641 O O . LEU A 1 325 ? 4.883 42.781 23.719 1 92.19 325 LEU A O 1
ATOM 2645 N N . GLN A 1 326 ? 5.621 40.969 24.812 1 90.44 326 GLN A N 1
ATOM 2646 C CA . GLN A 1 326 ? 5.691 40.125 23.609 1 90.44 326 GLN A CA 1
ATOM 2647 C C . GLN A 1 326 ? 5.07 38.781 23.859 1 90.44 326 GLN A C 1
ATOM 2649 O O . GLN A 1 326 ? 5.258 38.188 24.922 1 90.44 326 GLN A O 1
ATOM 2654 N N . LYS A 1 327 ? 4.316 38.375 22.906 1 89.31 327 LYS A N 1
ATOM 2655 C CA . LYS A 1 327 ? 3.641 37.094 23.062 1 89.31 327 LYS A CA 1
ATOM 2656 C C . LYS A 1 327 ? 3.48 36.375 21.734 1 89.31 327 LYS A C 1
ATOM 2658 O O . LYS A 1 327 ? 3.322 37.031 20.688 1 89.31 327 LYS A O 1
ATOM 2663 N N . ARG A 1 328 ? 3.547 35.094 21.812 1 90.25 328 ARG A N 1
ATOM 2664 C CA . ARG A 1 328 ? 3.256 34.312 20.609 1 90.25 328 ARG A CA 1
ATOM 2665 C C . ARG A 1 328 ? 1.771 33.969 20.531 1 90.25 328 ARG A C 1
ATOM 2667 O O . ARG A 1 328 ? 1.085 33.906 21.547 1 90.25 328 ARG A O 1
ATOM 2674 N N . HIS A 1 329 ? 1.305 33.875 19.344 1 92.19 329 HIS A N 1
ATOM 2675 C CA . HIS A 1 329 ? -0.088 33.562 19.062 1 92.19 329 HIS A CA 1
ATOM 2676 C C . HIS A 1 329 ? -0.213 32.688 17.812 1 92.19 329 HIS A C 1
ATOM 2678 O O . HIS A 1 329 ? 0.594 32.812 16.891 1 92.19 329 HIS A O 1
ATOM 2684 N N . GLY A 1 330 ? -1.157 31.859 17.734 1 91 330 GLY A N 1
ATOM 2685 C CA . GLY A 1 330 ? -1.331 30.906 16.641 1 91 330 GLY A CA 1
ATOM 2686 C C . GLY A 1 330 ? -1.633 31.578 15.312 1 91 330 GLY A C 1
ATOM 2687 O O . GLY A 1 330 ? -1.461 30.969 14.258 1 91 330 GLY A O 1
ATOM 2688 N N . LEU A 1 331 ? -1.999 32.844 15.32 1 91.56 331 LEU A N 1
ATOM 2689 C CA . LEU A 1 331 ? -2.426 33.531 14.094 1 91.56 331 LEU A CA 1
ATOM 2690 C C . LEU A 1 331 ? -1.253 34.219 13.422 1 91.56 331 LEU A C 1
ATOM 2692 O O . LEU A 1 331 ? -1.401 34.781 12.336 1 91.56 331 LEU A O 1
ATOM 2696 N N . CYS A 1 332 ? -0.084 34.188 14.047 1 91.81 332 CYS A N 1
ATOM 2697 C CA . CYS A 1 332 ? 1.12 34.781 13.484 1 91.81 332 CYS A CA 1
ATOM 2698 C C . CYS A 1 332 ? 2.346 33.938 13.789 1 91.81 332 CYS A C 1
ATOM 2700 O O . CYS A 1 332 ? 2.479 33.406 14.891 1 91.81 332 CYS A O 1
ATOM 2702 N N . THR A 1 333 ? 3.273 33.875 12.891 1 93 333 THR A N 1
ATOM 2703 C CA . THR A 1 333 ? 4.449 33 13.062 1 93 333 THR A CA 1
ATOM 2704 C C . THR A 1 333 ? 5.508 33.719 13.898 1 93 333 THR A C 1
ATOM 2706 O O . THR A 1 333 ? 6.383 33.062 14.484 1 93 333 THR A O 1
ATOM 2709 N N . LYS A 1 334 ? 5.449 35.031 13.992 1 92 334 LYS A N 1
ATOM 2710 C CA . LYS A 1 334 ? 6.371 35.844 14.812 1 92 334 LYS A CA 1
ATOM 2711 C C . LYS A 1 334 ? 5.684 36.344 16.062 1 92 334 LYS A C 1
ATOM 2713 O O . LYS A 1 334 ? 4.457 36.406 16.125 1 92 334 LYS A O 1
ATOM 2718 N N . PRO A 1 335 ? 6.453 36.625 17.047 1 91.12 335 PRO A N 1
ATOM 2719 C CA . PRO A 1 335 ? 5.844 37.156 18.266 1 91.12 335 PRO A CA 1
ATOM 2720 C C . PRO A 1 335 ? 5.164 38.5 18.047 1 91.12 335 PRO A C 1
ATOM 2722 O O . PRO A 1 335 ? 5.672 39.344 17.297 1 91.12 335 PRO A O 1
ATOM 2725 N N . LEU A 1 336 ? 4.062 38.688 18.734 1 93.19 336 LEU A N 1
ATOM 2726 C CA . LEU A 1 336 ? 3.324 39.938 18.672 1 93.19 336 LEU A CA 1
ATOM 2727 C C . LEU A 1 336 ? 3.809 40.906 19.75 1 93.19 336 LEU A C 1
ATOM 2729 O O . LEU A 1 336 ? 4.25 40.469 20.812 1 93.19 336 LEU A O 1
ATOM 2733 N N . THR A 1 337 ? 3.736 42.188 19.438 1 92.81 337 THR A N 1
ATOM 2734 C CA . THR A 1 337 ? 4.148 43.219 20.375 1 92.81 337 THR A CA 1
ATOM 2735 C C . THR A 1 337 ? 2.936 43.969 20.906 1 92.81 337 THR A C 1
ATOM 2737 O O . THR A 1 337 ? 2.02 44.312 20.156 1 92.81 337 THR A O 1
ATOM 2740 N N . LEU A 1 338 ? 2.98 44.125 22.203 1 94.06 338 LEU A N 1
ATOM 2741 C CA . LEU A 1 338 ? 1.888 44.844 22.844 1 94.06 338 LEU A CA 1
ATOM 2742 C C . LEU A 1 338 ? 2.025 46.344 22.625 1 94.06 338 LEU A C 1
ATOM 2744 O O . LEU A 1 338 ? 3.082 46.938 22.891 1 94.06 338 LEU A O 1
ATOM 2748 N N . LEU A 1 339 ? 0.994 46.969 22.078 1 92.06 339 LEU A N 1
ATOM 2749 C CA . LEU A 1 339 ? 0.977 48.406 21.828 1 92.06 339 LEU A CA 1
ATOM 2750 C C . LEU A 1 339 ? -0.202 49.062 22.547 1 92.06 339 LEU A C 1
ATOM 2752 O O . LEU A 1 339 ? -1.275 48.469 22.656 1 92.06 339 LEU A O 1
ATOM 2756 N N . THR A 1 340 ? 0.083 50.219 23.031 1 88.06 340 THR A N 1
ATOM 2757 C CA . THR A 1 340 ? -0.978 51 23.656 1 88.06 340 THR A CA 1
ATOM 2758 C C . THR A 1 340 ? -1.513 52.062 22.703 1 88.06 340 THR A C 1
ATOM 2760 O O . THR A 1 340 ? -0.941 52.281 21.625 1 88.06 340 THR A O 1
ATOM 2763 N N . MET A 1 341 ? -2.672 52.625 23.047 1 72 341 MET A N 1
ATOM 2764 C CA . MET A 1 341 ? -3.34 53.594 22.188 1 72 341 MET A CA 1
ATOM 2765 C C . MET A 1 341 ? -2.492 54.844 22.031 1 72 341 MET A C 1
ATOM 2767 O O . MET A 1 341 ? -2.531 55.5 20.984 1 72 341 MET A O 1
ATOM 2771 N N . LYS A 1 342 ? -1.718 55.219 23.078 1 60.81 342 LYS A N 1
ATOM 2772 C CA . LYS A 1 342 ? -0.898 56.406 23 1 60.81 342 LYS A CA 1
ATOM 2773 C C . LYS A 1 342 ? 0.128 56.312 21.875 1 60.81 342 LYS A C 1
ATOM 2775 O O . LYS A 1 342 ? 0.432 57.312 21.219 1 60.81 342 LYS A O 1
ATOM 2780 N N . LYS A 1 343 ? 0.685 55.25 21.656 1 54.16 343 LYS A N 1
ATOM 2781 C CA . LYS A 1 343 ? 1.773 55.062 20.703 1 54.16 343 LYS A CA 1
ATOM 2782 C C . LYS A 1 343 ? 1.243 55 19.266 1 54.16 343 LYS A C 1
ATOM 2784 O O . LYS A 1 343 ? 2.012 55.062 18.312 1 54.16 343 LYS A O 1
ATOM 2789 N N . VAL A 1 344 ? -0.007 54.812 19.141 1 50.91 344 VAL A N 1
ATOM 2790 C CA . VAL A 1 344 ? -0.546 54.688 17.781 1 50.91 344 VAL A CA 1
ATOM 2791 C C . VAL A 1 344 ? -1.123 56.031 17.344 1 50.91 344 VAL A C 1
ATOM 2793 O O . VAL A 1 344 ? -1.908 56.625 18.062 1 50.91 344 VAL A O 1
ATOM 2796 N N . ARG A 1 345 ? -0.308 56.969 16.562 1 45.22 345 ARG A N 1
ATOM 2797 C CA . ARG A 1 345 ? -0.617 58.312 16.094 1 45.22 345 ARG A CA 1
ATOM 2798 C C . ARG A 1 345 ? -2.09 58.438 15.711 1 45.22 345 ARG A C 1
ATOM 2800 O O . ARG A 1 345 ? -2.697 59.469 15.898 1 45.22 345 ARG A O 1
ATOM 2807 N N . GLU A 1 346 ? -2.582 57.781 14.523 1 44.31 346 GLU A N 1
ATOM 2808 C CA . GLU A 1 346 ? -3.783 58.094 13.766 1 44.31 346 GLU A CA 1
ATOM 2809 C C . GLU A 1 346 ? -5.035 57.531 14.438 1 44.31 346 GLU A C 1
ATOM 2811 O O . GLU A 1 346 ? -4.938 56.75 15.375 1 44.31 346 GLU A O 1
ATOM 2816 N N . LEU A 1 347 ? -6.156 57.062 13.688 1 50.72 347 LEU A N 1
ATOM 2817 C CA . LEU A 1 347 ? -7.562 56.688 13.844 1 50.72 347 LEU A CA 1
ATOM 2818 C C . LEU A 1 347 ? -7.734 55.594 14.891 1 50.72 347 LEU A C 1
ATOM 2820 O O . LEU A 1 347 ? -7.055 54.594 14.844 1 50.72 347 LEU A O 1
ATOM 2824 N N . ARG A 1 348 ? -8.141 55.875 16.25 1 66.62 348 ARG A N 1
ATOM 2825 C CA . ARG A 1 348 ? -8.258 55.375 17.609 1 66.62 348 ARG A CA 1
ATOM 2826 C C . ARG A 1 348 ? -8.891 54 17.656 1 66.62 348 ARG A C 1
ATOM 2828 O O . ARG A 1 348 ? -8.664 53.219 18.594 1 66.62 348 ARG A O 1
ATOM 2835 N N . LEU A 1 349 ? -9.656 53.688 16.672 1 81.94 349 LEU A N 1
ATOM 2836 C CA . LEU A 1 349 ? -10.258 52.375 16.672 1 81.94 349 LEU A CA 1
ATOM 2837 C C . LEU A 1 349 ? -9.508 51.406 15.75 1 81.94 349 LEU A C 1
ATOM 2839 O O . LEU A 1 349 ? -8.93 51.844 14.742 1 81.94 349 LEU A O 1
ATOM 2843 N N . PHE A 1 350 ? -9.281 50.219 16.031 1 88.56 350 PHE A N 1
ATOM 2844 C CA . PHE A 1 350 ? -8.703 49.188 15.156 1 88.56 350 PHE A CA 1
ATOM 2845 C C . PHE A 1 350 ? -9.625 47.969 15.07 1 88.56 350 PHE A C 1
ATOM 2847 O O . PHE A 1 350 ? -10.484 47.781 15.93 1 88.56 350 PHE A O 1
ATOM 2854 N N . THR A 1 351 ? -9.469 47.281 14.008 1 92.12 351 THR A N 1
ATOM 2855 C CA . THR A 1 351 ? -10.234 46.031 13.828 1 92.12 351 THR A CA 1
ATOM 2856 C C . THR A 1 351 ? -9.375 44.812 14.156 1 92.12 351 THR A C 1
ATOM 2858 O O . THR A 1 351 ? -8.281 44.656 13.617 1 92.12 351 THR A O 1
ATOM 2861 N N . CYS A 1 352 ? -9.797 44.094 15.062 1 94.19 352 CYS A N 1
ATOM 2862 C CA . CYS A 1 352 ? -9.078 42.875 15.414 1 94.19 352 CYS A CA 1
ATOM 2863 C C . CYS A 1 352 ? -9.109 41.875 14.266 1 94.19 352 CYS A C 1
ATOM 2865 O O . CYS A 1 352 ? -10.172 41.562 13.711 1 94.19 352 CYS A O 1
ATOM 2867 N N . THR A 1 353 ? -8.023 41.281 13.953 1 92.88 353 THR A N 1
ATOM 2868 C CA . THR A 1 353 ? -7.895 40.344 12.836 1 92.88 353 THR A CA 1
ATOM 2869 C C . THR A 1 353 ? -8.594 39.031 13.141 1 92.88 353 THR A C 1
ATOM 2871 O O . THR A 1 353 ? -9.078 38.344 12.234 1 92.88 353 THR A O 1
ATOM 2874 N N . ALA A 1 354 ? -8.711 38.656 14.391 1 92.88 354 ALA A N 1
ATOM 2875 C CA . ALA A 1 354 ? -9.266 37.375 14.789 1 92.88 354 ALA A CA 1
ATOM 2876 C C . ALA A 1 354 ? -10.789 37.406 14.82 1 92.88 354 ALA A C 1
ATOM 2878 O O . ALA A 1 354 ? -11.445 36.625 14.125 1 92.88 354 ALA A O 1
ATOM 2879 N N . CYS A 1 355 ? -11.383 38.312 15.586 1 92.25 355 CYS A N 1
ATOM 2880 C CA . CYS A 1 355 ? -12.836 38.375 15.758 1 92.25 355 CYS A CA 1
ATOM 2881 C C . CYS A 1 355 ? -13.461 39.375 14.812 1 92.25 355 CYS A C 1
ATOM 2883 O O . CYS A 1 355 ? -14.688 39.438 14.664 1 92.25 355 CYS A O 1
ATOM 2885 N N . ARG A 1 356 ? -12.711 40.25 14.203 1 91.69 356 ARG A N 1
ATOM 2886 C CA . ARG A 1 356 ? -13.141 41.25 13.227 1 91.69 356 ARG A CA 1
ATOM 2887 C C . ARG A 1 356 ? -14 42.344 13.891 1 91.69 356 ARG A C 1
ATOM 2889 O O . ARG A 1 356 ? -14.875 42.906 13.242 1 91.69 356 ARG A O 1
ATOM 2896 N N . LYS A 1 357 ? -13.805 42.531 15.141 1 92.19 357 LYS A N 1
ATOM 2897 C CA . LYS A 1 357 ? -14.523 43.562 15.859 1 92.19 357 LYS A CA 1
ATOM 2898 C C . LYS A 1 357 ? -13.633 44.781 16.094 1 92.19 357 LYS A C 1
ATOM 2900 O O . LYS A 1 357 ? -12.406 44.656 16.109 1 92.19 357 LYS A O 1
ATOM 2905 N N . LEU A 1 358 ? -14.336 45.875 16.234 1 90.88 358 LEU A N 1
ATOM 2906 C CA . LEU A 1 358 ? -13.617 47.094 16.484 1 90.88 358 LEU A CA 1
ATOM 2907 C C . LEU A 1 358 ? -13.266 47.25 17.969 1 90.88 358 LEU A C 1
ATOM 2909 O O . LEU A 1 358 ? -14.047 46.844 18.844 1 90.88 358 LEU A O 1
ATOM 2913 N N . SER A 1 359 ? -12.086 47.75 18.188 1 91.75 359 SER A N 1
ATOM 2914 C CA . SER A 1 359 ? -11.641 48 19.562 1 91.75 359 SER A CA 1
ATOM 2915 C C . SER A 1 359 ? -10.734 49.219 19.641 1 91.75 359 SER A C 1
ATOM 2917 O O . SER A 1 359 ? -10.258 49.719 18.625 1 91.75 359 SER A O 1
ATOM 2919 N N . ASN A 1 360 ? -10.641 49.781 20.859 1 90.12 360 ASN A N 1
ATOM 2920 C CA . ASN A 1 360 ? -9.727 50.906 21.078 1 90.12 360 ASN A CA 1
ATOM 2921 C C . ASN A 1 360 ? -8.891 50.719 22.344 1 90.12 360 ASN A C 1
ATOM 2923 O O . ASN A 1 360 ? -8.438 51.688 22.938 1 90.12 360 ASN A O 1
ATOM 2927 N N . GLY A 1 361 ? -8.789 49.438 22.781 1 92.31 361 GLY A N 1
ATOM 2928 C CA . GLY A 1 361 ? -7.895 49.094 23.875 1 92.31 361 GLY A CA 1
ATOM 2929 C C . GLY A 1 361 ? -6.48 48.781 23.422 1 92.31 361 GLY A C 1
ATOM 2930 O O . GLY A 1 361 ? -6.027 49.312 22.391 1 92.31 361 GLY A O 1
ATOM 2931 N N . PHE A 1 362 ? -5.758 48.094 24.328 1 93.94 362 PHE A N 1
ATOM 2932 C CA . PHE A 1 362 ? -4.438 47.625 23.922 1 93.94 362 PHE A CA 1
ATOM 2933 C C . PHE A 1 362 ? -4.547 46.688 22.734 1 93.94 362 PHE A C 1
ATOM 2935 O O . PHE A 1 362 ? -5.609 46.094 22.484 1 93.94 362 PHE A O 1
ATOM 2942 N N . ARG A 1 363 ? -3.537 46.625 22.016 1 94 363 ARG A N 1
ATOM 2943 C CA . ARG A 1 363 ? -3.541 45.688 20.891 1 94 363 ARG A CA 1
ATOM 2944 C C . ARG A 1 363 ? -2.188 45 20.75 1 94 363 ARG A C 1
ATOM 2946 O O . ARG A 1 363 ? -1.155 45.562 21.109 1 94 363 ARG A O 1
ATOM 2953 N N . TYR A 1 364 ? -2.213 43.844 20.297 1 94.5 364 TYR A N 1
ATOM 2954 C CA . TYR A 1 364 ? -1.025 43.094 19.875 1 94.5 364 TYR A CA 1
ATOM 2955 C C . TYR A 1 364 ? -0.869 43.156 18.359 1 94.5 364 TYR A C 1
ATOM 2957 O O . TYR A 1 364 ? -1.833 42.906 17.625 1 94.5 364 TYR A O 1
ATOM 2965 N N . GLU A 1 365 ? 0.323 43.469 17.969 1 94.5 365 GLU A N 1
ATOM 2966 C CA . GLU A 1 365 ? 0.498 43.656 16.531 1 94.5 365 GLU A CA 1
ATOM 2967 C C . GLU A 1 365 ? 1.742 42.938 16.016 1 94.5 365 GLU A C 1
ATOM 2969 O O . GLU A 1 365 ? 2.758 42.875 16.719 1 94.5 365 GLU A O 1
ATOM 2974 N N . CYS A 1 366 ? 1.649 42.281 14.891 1 92.88 366 CYS A N 1
ATOM 2975 C CA . CYS A 1 366 ? 2.727 41.656 14.117 1 92.88 366 CYS A CA 1
ATOM 2976 C C . CYS A 1 366 ? 2.424 41.719 12.625 1 92.88 366 CYS A C 1
ATOM 2978 O O . CYS A 1 366 ? 1.645 40.906 12.125 1 92.88 366 CYS A O 1
ATOM 2980 N N . GLY A 1 367 ? 3.104 42.594 11.906 1 88.81 367 GLY A N 1
ATOM 2981 C CA . GLY A 1 367 ? 2.787 42.719 10.492 1 88.81 367 GLY A CA 1
ATOM 2982 C C . GLY A 1 367 ? 1.361 43.188 10.25 1 88.81 367 GLY A C 1
ATOM 2983 O O . GLY A 1 367 ? 0.942 44.219 10.75 1 88.81 367 GLY A O 1
ATOM 2984 N N . ASP A 1 368 ? 0.626 42.25 9.594 1 88.88 368 ASP A N 1
ATOM 2985 C CA . ASP A 1 368 ? -0.75 42.594 9.242 1 88.88 368 ASP A CA 1
ATOM 2986 C C . ASP A 1 368 ? -1.731 42.031 10.273 1 88.88 368 ASP A C 1
ATOM 2988 O O . ASP A 1 368 ? -2.936 42.281 10.188 1 88.88 368 ASP A O 1
ATOM 2992 N N . THR A 1 369 ? -1.176 41.438 11.25 1 93.06 369 THR A N 1
ATOM 2993 C CA . THR A 1 369 ? -2.039 40.812 12.266 1 93.06 369 THR A CA 1
ATOM 2994 C C . THR A 1 369 ? -2.166 41.719 13.477 1 93.06 369 THR A C 1
ATOM 2996 O O . THR A 1 369 ? -1.166 42.062 14.117 1 93.06 369 THR A O 1
ATOM 2999 N N . ILE A 1 370 ? -3.383 42.156 13.688 1 94.38 370 ILE A N 1
ATOM 3000 C CA . ILE A 1 370 ? -3.701 42.969 14.844 1 94.38 370 ILE A CA 1
ATOM 3001 C C . ILE A 1 370 ? -4.746 42.281 15.711 1 94.38 370 ILE A C 1
ATOM 3003 O O . ILE A 1 370 ? -5.84 41.969 15.234 1 94.38 370 ILE A O 1
ATOM 3007 N N . LEU A 1 371 ? -4.398 42.125 16.984 1 95.12 371 LEU A N 1
ATOM 3008 C CA . LEU A 1 371 ? -5.32 41.438 17.891 1 95.12 371 LEU A CA 1
ATOM 3009 C C . LEU A 1 371 ? -5.645 42.281 19.109 1 95.12 371 LEU A C 1
ATOM 3011 O O . LEU A 1 371 ? -4.766 42.938 19.656 1 95.12 371 LEU A O 1
ATOM 3015 N N . ASP A 1 372 ? -6.93 42.312 19.391 1 95.25 372 ASP A N 1
ATOM 3016 C CA . ASP A 1 372 ? -7.281 42.875 20.672 1 95.25 372 ASP A CA 1
ATOM 3017 C C . ASP A 1 372 ? -6.844 42 21.828 1 95.25 372 ASP A C 1
ATOM 3019 O O . ASP A 1 372 ? -6.449 40.844 21.609 1 95.25 372 ASP A O 1
ATOM 3023 N N . VAL A 1 373 ? -6.914 42.438 23.016 1 95.31 373 VAL A N 1
ATOM 3024 C CA . VAL A 1 373 ? -6.355 41.75 24.172 1 95.31 373 VAL A CA 1
ATOM 3025 C C . VAL A 1 373 ? -7.137 40.469 24.438 1 95.31 373 VAL A C 1
ATOM 3027 O O . VAL A 1 373 ? -6.559 39.469 24.828 1 95.31 373 VAL A O 1
ATOM 3030 N N . ARG A 1 374 ? -8.383 40.469 24.234 1 93.69 374 ARG A N 1
ATOM 3031 C CA . ARG A 1 374 ? -9.203 39.281 24.5 1 93.69 374 ARG A CA 1
ATOM 3032 C C . ARG A 1 374 ? -8.859 38.156 23.547 1 93.69 374 ARG A C 1
ATOM 3034 O O . ARG A 1 374 ? -8.688 37 23.969 1 93.69 374 ARG A O 1
ATOM 3041 N N . CYS A 1 375 ? -8.781 38.5 22.297 1 93.69 375 CYS A N 1
ATOM 3042 C CA . CYS A 1 375 ? -8.438 37.5 21.297 1 93.69 375 CYS A CA 1
ATOM 3043 C C . CYS A 1 375 ? -6.996 37.031 21.438 1 93.69 375 CYS A C 1
ATOM 3045 O O . CYS A 1 375 ? -6.684 35.875 21.234 1 93.69 375 CYS A O 1
ATOM 3047 N N . ALA A 1 376 ? -6.156 37.938 21.781 1 93.69 376 ALA A N 1
ATOM 3048 C CA . ALA A 1 376 ? -4.742 37.625 21.953 1 93.69 376 ALA A CA 1
ATOM 3049 C C . ALA A 1 376 ? -4.535 36.688 23.156 1 93.69 376 ALA A C 1
ATOM 3051 O O . ALA A 1 376 ? -3.547 35.969 23.203 1 93.69 376 ALA A O 1
ATOM 3052 N N . SER A 1 377 ? -5.426 36.812 24.094 1 90.56 377 SER A N 1
ATOM 3053 C CA . SER A 1 377 ? -5.285 36 25.297 1 90.56 377 SER A CA 1
ATOM 3054 C C . SER A 1 377 ? -5.703 34.562 25.047 1 90.56 377 SER A C 1
ATOM 3056 O O . SER A 1 377 ? -5.441 33.688 25.875 1 90.56 377 SER A O 1
ATOM 3058 N N . MET A 1 378 ? -6.336 34.375 23.922 1 86 378 MET A N 1
ATOM 3059 C CA . MET A 1 378 ? -6.68 33 23.547 1 86 378 MET A CA 1
ATOM 3060 C C . MET A 1 378 ? -5.496 32.312 22.891 1 86 378 MET A C 1
ATOM 3062 O O . MET A 1 378 ? -4.91 32.844 21.938 1 86 378 MET A O 1
ATOM 3066 N N . SER A 1 379 ? -4.879 31.5 23.547 1 74.88 379 SER A N 1
ATOM 3067 C CA . SER A 1 379 ? -3.705 30.812 23.031 1 74.88 379 SER A CA 1
ATOM 3068 C C . SER A 1 379 ? -4.074 29.891 21.859 1 74.88 379 SER A C 1
ATOM 3070 O O . SER A 1 379 ? -5.129 30.062 21.25 1 74.88 379 SER A O 1
ATOM 3072 N N . TRP A 1 380 ? -3.281 28.922 21.625 1 75.56 380 TRP A N 1
ATOM 3073 C CA . TRP A 1 380 ? -3.525 27.922 20.594 1 75.56 380 TRP A CA 1
ATOM 3074 C C . TRP A 1 380 ? -4.465 26.828 21.078 1 75.56 380 TRP A C 1
ATOM 3076 O O . TRP A 1 380 ? -4.777 25.891 20.344 1 75.56 380 TRP A O 1
ATOM 3086 N N . TYR A 1 381 ? -4.945 26.938 22.312 1 78.5 381 TYR A N 1
ATOM 3087 C CA . TYR A 1 381 ? -5.996 26.078 22.828 1 78.5 381 TYR A CA 1
ATOM 3088 C C . TYR A 1 381 ? -6.902 26.828 23.797 1 78.5 381 TYR A C 1
ATOM 3090 O O . TYR A 1 381 ? -6.527 27.891 24.312 1 78.5 381 TYR A O 1
ATOM 3098 N N . CYS A 1 382 ? -8.125 26.406 23.828 1 77.06 382 CYS A N 1
ATOM 3099 C CA . CYS A 1 382 ? -9.086 27.062 24.703 1 77.06 382 CYS A CA 1
ATOM 3100 C C . CYS A 1 382 ? -10.07 26.062 25.281 1 77.06 382 CYS A C 1
ATOM 3102 O O . CYS A 1 382 ? -10.648 25.25 24.547 1 77.06 382 CYS A O 1
ATOM 3104 N N . ASP A 1 383 ? -10.102 26.078 26.625 1 80.62 383 ASP A N 1
ATOM 3105 C CA . ASP A 1 383 ? -11.188 25.359 27.281 1 80.62 383 ASP A CA 1
ATOM 3106 C C . ASP A 1 383 ? -12.414 26.266 27.453 1 80.62 383 ASP A C 1
ATOM 3108 O O . ASP A 1 383 ? -12.352 27.281 28.141 1 80.62 383 ASP A O 1
ATOM 3112 N N . TYR A 1 384 ? -13.375 25.969 26.75 1 81.44 384 TYR A N 1
ATOM 3113 C CA . TYR A 1 384 ? -14.578 26.797 26.812 1 81.44 384 TYR A CA 1
ATOM 3114 C C . TYR A 1 384 ? -15.742 26.031 27.438 1 81.44 384 TYR A C 1
ATOM 3116 O O . TYR A 1 384 ? -15.922 24.844 27.188 1 81.44 384 TYR A O 1
ATOM 3124 N N . GLU A 1 385 ? -16.531 26.688 28.203 1 82.81 385 GLU A N 1
ATOM 3125 C CA . GLU A 1 385 ? -17.594 26.078 29 1 82.81 385 GLU A CA 1
ATOM 3126 C C . GLU A 1 385 ? -18.672 25.469 28.109 1 82.81 385 GLU A C 1
ATOM 3128 O O . GLU A 1 385 ? -19.344 24.516 28.516 1 82.81 385 GLU A O 1
ATOM 3133 N N . CYS A 1 386 ? -18.797 26.016 26.984 1 83.94 386 CYS A N 1
ATOM 3134 C CA . CYS A 1 386 ? -19.891 25.578 26.125 1 83.94 386 CYS A CA 1
ATOM 3135 C C . CYS A 1 386 ? -19.609 24.188 25.562 1 83.94 386 CYS A C 1
ATOM 3137 O O . CYS A 1 386 ? -20.5 23.531 25.031 1 83.94 386 CYS A O 1
ATOM 3139 N N . HIS A 1 387 ? -18.391 23.734 25.656 1 88.75 387 HIS A N 1
ATOM 3140 C CA . HIS A 1 387 ? -17.969 22.484 25.062 1 88.75 387 HIS A CA 1
ATOM 3141 C C . HIS A 1 387 ? -17.078 21.688 26.031 1 88.75 387 HIS A C 1
ATOM 3143 O O . HIS A 1 387 ? -16.188 22.266 26.656 1 88.75 387 HIS A O 1
ATOM 3149 N N . PRO A 1 388 ? -17.281 20.469 26.203 1 88.62 388 PRO A N 1
ATOM 3150 C CA . PRO A 1 388 ? -16.531 19.672 27.188 1 88.62 388 PRO A CA 1
ATOM 3151 C C . PRO A 1 388 ? -15.086 19.438 26.781 1 88.62 388 PRO A C 1
ATOM 3153 O O . PRO A 1 388 ? -14.211 19.281 27.641 1 88.62 388 PRO A O 1
ATOM 3156 N N . HIS A 1 389 ? -14.82 19.406 25.516 1 90.62 389 HIS A N 1
ATOM 3157 C CA . HIS A 1 389 ? -13.461 19.141 25.047 1 90.62 389 HIS A CA 1
ATOM 3158 C C . HIS A 1 389 ? -12.695 20.438 24.797 1 90.62 389 HIS A C 1
ATOM 3160 O O . HIS A 1 389 ? -13.289 21.469 24.5 1 90.62 389 HIS A O 1
ATOM 3166 N N . THR A 1 390 ? -11.422 20.266 24.875 1 89.81 390 THR A N 1
ATOM 3167 C CA . THR A 1 390 ? -10.555 21.406 24.562 1 89.81 390 THR A CA 1
ATOM 3168 C C . THR A 1 390 ? -10.609 21.734 23.078 1 89.81 390 THR A C 1
ATOM 3170 O O . THR A 1 390 ? -10.633 20.828 22.234 1 89.81 390 THR A O 1
ATOM 3173 N N . LEU A 1 391 ? -10.672 23.016 22.812 1 90.94 391 LEU A N 1
ATOM 3174 C CA . LEU A 1 391 ? -10.664 23.484 21.422 1 90.94 391 LEU A CA 1
ATOM 3175 C C . LEU A 1 391 ? -9.273 23.953 21.016 1 90.94 391 LEU A C 1
ATOM 3177 O O . LEU A 1 391 ? -8.547 24.531 21.828 1 90.94 391 LEU A O 1
ATOM 3181 N N . PHE A 1 392 ? -8.969 23.641 19.719 1 90.56 392 PHE A N 1
ATOM 3182 C CA . PHE A 1 392 ? -7.621 23.938 19.25 1 90.56 392 PHE A CA 1
ATOM 3183 C C . PHE A 1 392 ? -7.66 24.719 17.938 1 90.56 392 PHE A C 1
ATOM 3185 O O . PHE A 1 392 ? -8.602 24.562 17.156 1 90.56 392 PHE A O 1
ATOM 3192 N N . LEU A 1 393 ? -6.613 25.562 17.828 1 88.5 393 LEU A N 1
ATOM 3193 C CA . LEU A 1 393 ? -6.375 26.188 16.531 1 88.5 393 LEU A CA 1
ATOM 3194 C C . LEU A 1 393 ? -5.602 25.234 15.609 1 88.5 393 LEU A C 1
ATOM 3196 O O . LEU A 1 393 ? -4.371 25.219 15.633 1 88.5 393 LEU A O 1
ATOM 3200 N N . THR A 1 394 ? -6.207 24.531 14.766 1 79.75 394 THR A N 1
ATOM 3201 C CA . THR A 1 394 ? -5.555 23.5 13.961 1 79.75 394 THR A CA 1
ATOM 3202 C C . THR A 1 394 ? -5.203 24.047 12.578 1 79.75 394 THR A C 1
ATOM 3204 O O . THR A 1 394 ? -4.254 23.578 11.945 1 79.75 394 THR A O 1
ATOM 3207 N N . THR A 1 395 ? -6 24.969 12.078 1 80.88 395 THR A N 1
ATOM 3208 C CA . THR A 1 395 ? -5.77 25.562 10.758 1 80.88 395 THR A CA 1
ATOM 3209 C C . THR A 1 395 ? -6.137 27.031 10.75 1 80.88 395 THR A C 1
ATOM 3211 O O . THR A 1 395 ? -6.852 27.516 11.633 1 80.88 395 THR A O 1
ATOM 3214 N N . LEU A 1 396 ? -5.582 27.688 9.742 1 84.06 396 LEU A N 1
ATOM 3215 C CA . LEU A 1 396 ? -5.91 29.109 9.594 1 84.06 396 LEU A CA 1
ATOM 3216 C C . LEU A 1 396 ? -7.004 29.297 8.547 1 84.06 396 LEU A C 1
ATOM 3218 O O . LEU A 1 396 ? -7.449 30.422 8.312 1 84.06 396 LEU A O 1
ATOM 3222 N N . ASP A 1 397 ? -7.469 28.219 8.094 1 83.88 397 ASP A N 1
ATOM 3223 C CA . ASP A 1 397 ? -8.555 28.312 7.125 1 83.88 397 ASP A CA 1
ATOM 3224 C C . ASP A 1 397 ? -9.836 28.812 7.789 1 83.88 397 ASP A C 1
ATOM 3226 O O . ASP A 1 397 ? -10.102 28.484 8.953 1 83.88 397 ASP A O 1
ATOM 3230 N N . GLU A 1 398 ? -10.516 29.578 7.062 1 88.31 398 GLU A N 1
ATOM 3231 C CA . GLU A 1 398 ? -11.789 30.062 7.586 1 88.31 398 GLU A CA 1
ATOM 3232 C C . GLU A 1 398 ? -12.906 29.047 7.367 1 88.31 398 GLU A C 1
ATOM 3234 O O . GLU A 1 398 ? -12.953 28.391 6.332 1 88.31 398 GLU A O 1
ATOM 3239 N N . GLU A 1 399 ? -13.586 28.875 8.391 1 89.62 399 GLU A N 1
ATOM 3240 C CA . GLU A 1 399 ? -14.742 27.984 8.344 1 89.62 399 GLU A CA 1
ATOM 3241 C C . GLU A 1 399 ? -15.945 28.594 9.055 1 89.62 399 GLU A C 1
ATOM 3243 O O . GLU A 1 399 ? -15.891 29.734 9.508 1 89.62 399 GLU A O 1
ATOM 3248 N N . THR A 1 400 ? -17.031 27.844 9.055 1 92.94 400 THR A N 1
ATOM 3249 C CA . THR A 1 400 ? -18.266 28.328 9.664 1 92.94 400 THR A CA 1
ATOM 3250 C C . THR A 1 400 ? -18.312 28 11.148 1 92.94 400 THR A C 1
ATOM 3252 O O . THR A 1 400 ? -18.031 26.859 11.547 1 92.94 400 THR A O 1
ATOM 3255 N N . CYS A 1 401 ? -18.609 28.969 11.914 1 93.25 401 CYS A N 1
ATOM 3256 C CA . CYS A 1 401 ? -18.734 28.781 13.359 1 93.25 401 CYS A CA 1
ATOM 3257 C C . CYS A 1 401 ? -19.969 27.969 13.695 1 93.25 401 CYS A C 1
ATOM 3259 O O . CYS A 1 401 ? -21.031 28.188 13.125 1 93.25 401 CYS A O 1
ATOM 3261 N N . GLY A 1 402 ? -19.812 27.062 14.562 1 89.06 402 GLY A N 1
ATOM 3262 C CA . GLY A 1 402 ? -20.922 26.203 14.953 1 89.06 402 GLY A CA 1
ATOM 3263 C C . GLY A 1 402 ? -21.953 26.906 15.82 1 89.06 402 GLY A C 1
ATOM 3264 O O . GLY A 1 402 ? -23.047 26.391 16.031 1 89.06 402 GLY A O 1
ATOM 3265 N N . VAL A 1 403 ? -21.672 28.094 16.25 1 89.88 403 VAL A N 1
ATOM 3266 C CA . VAL A 1 403 ? -22.562 28.812 17.156 1 89.88 403 VAL A CA 1
ATOM 3267 C C . VAL A 1 403 ? -23.266 29.938 16.422 1 89.88 403 VAL A C 1
ATOM 3269 O O . VAL A 1 403 ? -24.5 29.969 16.328 1 89.88 403 VAL A O 1
ATOM 3272 N N . CYS A 1 404 ? -22.562 30.844 15.781 1 88.81 404 CYS A N 1
ATOM 3273 C CA . CYS A 1 404 ? -23.172 32 15.141 1 88.81 404 CYS A CA 1
ATOM 3274 C C . CYS A 1 404 ? -23.375 31.781 13.648 1 88.81 404 CYS A C 1
ATOM 3276 O O . CYS A 1 404 ? -24.078 32.531 12.992 1 88.81 404 CYS A O 1
ATOM 3278 N N . GLY A 1 405 ? -22.672 30.734 13.047 1 89.31 405 GLY A N 1
ATOM 3279 C CA . GLY A 1 405 ? -22.859 30.391 11.648 1 89.31 405 GLY A CA 1
ATOM 3280 C C . GLY A 1 405 ? -22.062 31.281 10.711 1 89.31 405 GLY A C 1
ATOM 3281 O O . GLY A 1 405 ? -22.188 31.172 9.492 1 89.31 405 GLY A O 1
ATOM 3282 N N . ARG A 1 406 ? -21.297 32.125 11.188 1 88.25 406 ARG A N 1
ATOM 3283 C CA . ARG A 1 406 ? -20.516 33.031 10.352 1 88.25 406 ARG A CA 1
ATOM 3284 C C . ARG A 1 406 ? -19.156 32.406 10 1 88.25 406 ARG A C 1
ATOM 3286 O O . ARG A 1 406 ? -18.688 31.516 10.688 1 88.25 406 ARG A O 1
ATOM 3293 N N . TYR A 1 407 ? -18.594 33.031 8.914 1 89.38 407 TYR A N 1
ATOM 3294 C CA . TYR A 1 407 ? -17.297 32.562 8.445 1 89.38 407 TYR A CA 1
ATOM 3295 C C . TYR A 1 407 ? -16.156 33.312 9.141 1 89.38 407 TYR A C 1
ATOM 3297 O O . TYR A 1 407 ? -16.234 34.531 9.305 1 89.38 407 TYR A O 1
ATOM 3305 N N . GLY A 1 408 ? -15.227 32.594 9.656 1 87.06 408 GLY A N 1
ATOM 3306 C CA . GLY A 1 408 ? -14.07 33.219 10.289 1 87.06 408 GLY A CA 1
ATOM 3307 C C . GLY A 1 408 ? -13.047 32.188 10.766 1 87.06 408 GLY A C 1
ATOM 3308 O O . GLY A 1 408 ? -13.078 31.031 10.367 1 87.06 408 GLY A O 1
ATOM 3309 N N . ARG A 1 409 ? -12.07 32.75 11.516 1 86.44 409 ARG A N 1
ATOM 3310 C CA . ARG A 1 409 ? -11.062 31.891 12.117 1 86.44 409 ARG A CA 1
ATOM 3311 C C . ARG A 1 409 ? -11.625 31.156 13.328 1 86.44 409 ARG A C 1
ATOM 3313 O O . ARG A 1 409 ? -12.375 31.75 14.125 1 86.44 409 ARG A O 1
ATOM 3320 N N . LEU A 1 410 ? -11.312 29.844 13.32 1 86.81 410 LEU A N 1
ATOM 3321 C CA . LEU A 1 410 ? -12.062 29.031 14.266 1 86.81 410 LEU A CA 1
ATOM 3322 C C . LEU A 1 410 ? -11.125 28.172 15.117 1 86.81 410 LEU A C 1
ATOM 3324 O O . LEU A 1 410 ? -10 27.875 14.695 1 86.81 410 LEU A O 1
ATOM 3328 N N . LEU A 1 411 ? -11.625 27.922 16.281 1 90.81 411 LEU A N 1
ATOM 3329 C CA . LEU A 1 411 ? -11.117 26.828 17.109 1 90.81 411 LEU A CA 1
ATOM 3330 C C . LEU A 1 411 ? -11.906 25.547 16.875 1 90.81 411 LEU A C 1
ATOM 3332 O O . LEU A 1 411 ? -13.125 25.578 16.688 1 90.81 411 LEU A O 1
ATOM 3336 N N . HIS A 1 412 ? -11.156 24.469 16.844 1 91.44 412 HIS A N 1
ATOM 3337 C CA . HIS A 1 412 ? -11.773 23.188 16.5 1 91.44 412 HIS A CA 1
ATOM 3338 C C . HIS A 1 412 ? -11.641 22.188 17.656 1 91.44 412 HIS A C 1
ATOM 3340 O O . HIS A 1 412 ? -10.672 22.234 18.406 1 91.44 412 HIS A O 1
ATOM 3346 N N . CYS A 1 413 ? -12.719 21.422 17.812 1 91.62 413 CYS A N 1
ATOM 3347 C CA . CYS A 1 413 ? -12.594 20.25 18.672 1 91.62 413 CYS A CA 1
ATOM 3348 C C . CYS A 1 413 ? -11.961 19.078 17.906 1 91.62 413 CYS A C 1
ATOM 3350 O O . CYS A 1 413 ? -12.375 18.781 16.781 1 91.62 413 CYS A O 1
ATOM 3352 N N . VAL A 1 414 ? -10.977 18.438 18.344 1 88.25 414 VAL A N 1
ATOM 3353 C CA . VAL A 1 414 ? -10.273 17.359 17.656 1 88.25 414 VAL A CA 1
ATOM 3354 C C . VAL A 1 414 ? -11.039 16.047 17.828 1 88.25 414 VAL A C 1
ATOM 3356 O O . VAL A 1 414 ? -10.867 15.109 17.047 1 88.25 414 VAL A O 1
ATOM 3359 N N . GLU A 1 415 ? -11.922 15.945 18.766 1 87 415 GLU A N 1
ATOM 3360 C CA . GLU A 1 415 ? -12.672 14.727 19.062 1 87 415 GLU A CA 1
ATOM 3361 C C . GLU A 1 415 ? -14.016 14.711 18.328 1 87 415 GLU A C 1
ATOM 3363 O O . GLU A 1 415 ? -14.57 13.641 18.062 1 87 415 GLU A O 1
ATOM 3368 N N . CYS A 1 416 ? -14.492 15.859 18.031 1 88.75 416 CYS A N 1
ATOM 3369 C CA . CYS A 1 416 ? -15.766 15.953 17.328 1 88.75 416 CYS A CA 1
ATOM 3370 C C . CYS A 1 416 ? -15.727 17.047 16.266 1 88.75 416 CYS A C 1
ATOM 3372 O O . CYS A 1 416 ? -14.656 17.562 15.93 1 88.75 416 CYS A O 1
ATOM 3374 N N . LYS A 1 417 ? -16.859 17.469 15.688 1 88.19 417 LYS A N 1
ATOM 3375 C CA . LYS A 1 417 ? -16.891 18.422 14.586 1 88.19 417 LYS A CA 1
ATOM 3376 C C . LYS A 1 417 ? -17.297 19.812 15.07 1 88.19 417 LYS A C 1
ATOM 3378 O O . LYS A 1 417 ? -17.688 20.672 14.273 1 88.19 417 LYS A O 1
ATOM 3383 N N . PHE A 1 418 ? -17.125 20.078 16.359 1 91.94 418 PHE A N 1
ATOM 3384 C CA . PHE A 1 418 ? -17.531 21.359 16.922 1 91.94 418 PHE A CA 1
ATOM 3385 C C . PHE A 1 418 ? -16.516 22.438 16.594 1 91.94 418 PHE A C 1
ATOM 3387 O O . PHE A 1 418 ? -15.305 22.188 16.625 1 91.94 418 PHE A O 1
ATOM 3394 N N . THR A 1 419 ? -17 23.609 16.219 1 92.94 419 THR A N 1
ATOM 3395 C CA . THR A 1 419 ? -16.156 24.766 15.891 1 92.94 419 THR A CA 1
ATOM 3396 C C . THR A 1 419 ? -16.641 26.016 16.609 1 92.94 419 THR A C 1
ATOM 3398 O O . THR A 1 419 ? -17.844 26.156 16.875 1 92.94 419 THR A O 1
ATOM 3401 N N . LEU A 1 420 ? -15.773 26.875 16.984 1 92.88 420 LEU A N 1
ATOM 3402 C CA . LEU A 1 420 ? -16.078 28.125 17.672 1 92.88 420 LEU A CA 1
ATOM 3403 C C . LEU A 1 420 ? -15.188 29.25 17.172 1 92.88 420 LEU A C 1
ATOM 3405 O O . LEU A 1 420 ? -13.953 29.156 17.203 1 92.88 420 LEU A O 1
ATOM 3409 N N . ASP A 1 421 ? -15.805 30.312 16.734 1 92.38 421 ASP A N 1
ATOM 3410 C CA . ASP A 1 421 ? -15 31.422 16.234 1 92.38 421 ASP A CA 1
ATOM 3411 C C . ASP A 1 421 ? -14.531 32.312 17.375 1 92.38 421 ASP A C 1
ATOM 3413 O O . ASP A 1 421 ? -14.992 32.156 18.516 1 92.38 421 ASP A O 1
ATOM 3417 N N . PHE A 1 422 ? -13.586 33.219 17.141 1 93 422 PHE A N 1
ATOM 3418 C CA . PHE A 1 422 ? -12.984 34.031 18.172 1 93 422 PHE A CA 1
ATOM 3419 C C . PHE A 1 422 ? -14 35.031 18.719 1 93 422 PHE A C 1
ATOM 3421 O O . PHE A 1 422 ? -13.945 35.375 19.906 1 93 422 PHE A O 1
ATOM 3428 N N . LYS A 1 423 ? -14.859 35.5 17.906 1 93.06 423 LYS A N 1
ATOM 3429 C CA . LYS A 1 423 ? -15.883 36.438 18.375 1 93.06 423 LYS A CA 1
ATOM 3430 C C . LYS A 1 423 ? -16.75 35.812 19.453 1 93.06 423 LYS A C 1
ATOM 3432 O O . LYS A 1 423 ? -16.953 36.406 20.516 1 93.06 423 LYS A O 1
ATOM 3437 N N . CYS A 1 424 ? -17.266 34.594 19.156 1 92.56 424 CYS A N 1
ATOM 3438 C CA . CYS A 1 424 ? -18.125 33.906 20.094 1 92.56 424 CYS A CA 1
ATOM 3439 C C . CYS A 1 424 ? -17.344 33.5 21.328 1 92.56 424 CYS A C 1
ATOM 3441 O O . CYS A 1 424 ? -17.891 33.5 22.438 1 92.56 424 CYS A O 1
ATOM 3443 N N . ALA A 1 425 ? -16.141 33.219 21.156 1 92.25 425 ALA A N 1
ATOM 3444 C CA . ALA A 1 425 ? -15.32 32.719 22.266 1 92.25 425 ALA A CA 1
ATOM 3445 C C . ALA A 1 425 ? -14.969 33.875 23.219 1 92.25 425 ALA A C 1
ATOM 3447 O O . ALA A 1 425 ? -14.648 33.625 24.375 1 92.25 425 ALA A O 1
ATOM 3448 N N . THR A 1 426 ? -15 35.062 22.734 1 92.56 426 THR A N 1
ATOM 3449 C CA . THR A 1 426 ? -14.562 36.188 23.562 1 92.56 426 THR A CA 1
ATOM 3450 C C . THR A 1 426 ? -15.758 36.969 24.062 1 92.56 426 THR A C 1
ATOM 3452 O O . THR A 1 426 ? -15.594 38.031 24.672 1 92.56 426 THR A O 1
ATOM 3455 N N . LEU A 1 427 ? -16.938 36.5 23.875 1 93.12 427 LEU A N 1
ATOM 3456 C CA . LEU A 1 427 ? -18.125 37.188 24.406 1 93.12 427 LEU A CA 1
ATOM 3457 C C . LEU A 1 427 ? -18.062 37.281 25.922 1 93.12 427 LEU A C 1
ATOM 3459 O O . LEU A 1 427 ? -17.625 36.344 26.594 1 93.12 427 LEU A O 1
ATOM 3463 N N . PRO A 1 428 ? -18.453 38.406 26.391 1 91.38 428 PRO A N 1
ATOM 3464 C CA . PRO A 1 428 ? -18.438 38.531 27.844 1 91.38 428 PRO A CA 1
ATOM 3465 C C . PRO A 1 428 ? -19.406 37.594 28.531 1 91.38 428 PRO A C 1
ATOM 3467 O O . PRO A 1 428 ? -20.547 37.438 28.094 1 91.38 428 PRO A O 1
ATOM 3470 N N . LYS A 1 429 ? -19 37 29.578 1 90 429 LYS A N 1
ATOM 3471 C CA . LYS A 1 429 ? -19.812 36.031 30.281 1 90 429 LYS A CA 1
ATOM 3472 C C . LYS A 1 429 ? -20.891 36.719 31.109 1 90 429 LYS A C 1
ATOM 3474 O O . LYS A 1 429 ? -21.984 36.156 31.312 1 90 429 LYS A O 1
ATOM 3479 N N . LYS A 1 430 ? -20.531 37.875 31.625 1 88.81 430 LYS A N 1
ATOM 3480 C CA . LYS A 1 430 ? -21.438 38.656 32.438 1 88.81 430 LYS A CA 1
ATOM 3481 C C . LYS A 1 430 ? -21.453 40.125 32 1 88.81 430 LYS A C 1
ATOM 3483 O O . LYS A 1 430 ? -20.391 40.719 31.766 1 88.81 430 LYS A O 1
ATOM 3488 N N . ILE A 1 431 ? -22.734 40.625 31.906 1 88.88 431 ILE A N 1
ATOM 3489 C CA . ILE A 1 431 ? -22.828 42 31.5 1 88.88 431 ILE A CA 1
ATOM 3490 C C . ILE A 1 431 ? -23.922 42.688 32.312 1 88.88 431 ILE A C 1
ATOM 3492 O O . ILE A 1 431 ? -24.75 42.031 32.938 1 88.88 431 ILE A O 1
ATOM 3496 N N . LYS A 1 432 ? -23.812 43.969 32.281 1 85.44 432 LYS A N 1
ATOM 3497 C CA . LYS A 1 432 ? -24.875 44.812 32.844 1 85.44 432 LYS A CA 1
ATOM 3498 C C . LYS A 1 432 ? -25.578 45.625 31.766 1 85.44 432 LYS A C 1
ATOM 3500 O O . LYS A 1 432 ? -24.938 46.156 30.859 1 85.44 432 LYS A O 1
ATOM 3505 N N . HIS A 1 433 ? -26.859 45.594 31.812 1 86.31 433 HIS A N 1
ATOM 3506 C CA . HIS A 1 433 ? -27.672 46.344 30.844 1 86.31 433 HIS A CA 1
ATOM 3507 C C . HIS A 1 433 ? -28.891 46.969 31.516 1 86.31 433 HIS A C 1
ATOM 3509 O O . HIS A 1 433 ? -29.391 46.469 32.531 1 86.31 433 HIS A O 1
ATOM 3515 N N . ARG A 1 434 ? -29.344 47.938 30.953 1 83 434 ARG A N 1
ATOM 3516 C CA . ARG A 1 434 ? -30.406 48.75 31.547 1 83 434 ARG A CA 1
ATOM 3517 C C . ARG A 1 434 ? -31.719 47.969 31.578 1 83 434 ARG A C 1
ATOM 3519 O O . ARG A 1 434 ? -32.625 48.312 32.344 1 83 434 ARG A O 1
ATOM 3526 N N . CYS A 1 435 ? -31.922 47 30.75 1 84.56 435 CYS A N 1
ATOM 3527 C CA . CYS A 1 435 ? -33.188 46.281 30.672 1 84.56 435 CYS A CA 1
ATOM 3528 C C . CYS A 1 435 ? -33.438 45.469 31.938 1 84.56 435 CYS A C 1
ATOM 3530 O O . CYS A 1 435 ? -34.562 45.031 32.188 1 84.56 435 CYS A O 1
ATOM 3532 N N . ASP A 1 436 ? -32.438 45.312 32.719 1 86.44 436 ASP A N 1
ATOM 3533 C CA . ASP A 1 436 ? -32.531 44.531 33.938 1 86.44 436 ASP A CA 1
ATOM 3534 C C . ASP A 1 436 ? -31.594 45.062 35.031 1 86.44 436 ASP A C 1
ATOM 3536 O O . ASP A 1 436 ? -30.453 45.438 34.719 1 86.44 436 ASP A O 1
ATOM 3540 N N . ASP A 1 437 ? -32 45.031 36.188 1 83.5 437 ASP A N 1
ATOM 3541 C CA . ASP A 1 437 ? -31.188 45.5 37.281 1 83.5 437 ASP A CA 1
ATOM 3542 C C . ASP A 1 437 ? -30.109 44.469 37.656 1 83.5 437 ASP A C 1
ATOM 3544 O O . ASP A 1 437 ? -29.062 44.844 38.188 1 83.5 437 ASP A O 1
ATOM 3548 N N . HIS A 1 438 ? -30.469 43.281 37.344 1 88.75 438 HIS A N 1
ATOM 3549 C CA . HIS A 1 438 ? -29.516 42.219 37.625 1 88.75 438 HIS A CA 1
ATOM 3550 C C . HIS A 1 438 ? -28.5 42.062 36.5 1 88.75 438 HIS A C 1
ATOM 3552 O O . HIS A 1 438 ? -28.703 42.594 35.406 1 88.75 438 HIS A O 1
ATOM 3558 N N . PHE A 1 439 ? -27.484 41.406 36.812 1 89.56 439 PHE A N 1
ATOM 3559 C CA . PHE A 1 439 ? -26.531 41.031 35.781 1 89.56 439 PHE A CA 1
ATOM 3560 C C . PHE A 1 439 ? -27.141 40.031 34.812 1 89.56 439 PHE A C 1
ATOM 3562 O O . PHE A 1 439 ? -27.953 39.188 35.219 1 89.56 439 PHE A O 1
ATOM 3569 N N . LEU A 1 440 ? -26.688 40.219 33.625 1 91.75 440 LEU A N 1
ATOM 3570 C CA . LEU A 1 440 ? -27.062 39.219 32.625 1 91.75 440 LEU A CA 1
ATOM 3571 C C . LEU A 1 440 ? -25.922 38.25 32.375 1 91.75 440 LEU A C 1
ATOM 3573 O O . LEU A 1 440 ? -24.766 38.656 32.25 1 91.75 440 LEU A O 1
ATOM 3577 N N . SER A 1 441 ? -26.219 37.031 32.312 1 92.5 441 SER A N 1
ATOM 3578 C CA . SER A 1 441 ? -25.219 36.031 32.062 1 92.5 441 SER A CA 1
ATOM 3579 C C . SER A 1 441 ? -25.406 35.375 30.719 1 92.5 441 SER A C 1
ATOM 3581 O O . SER A 1 441 ? -26.547 35.156 30.266 1 92.5 441 SER A O 1
ATOM 3583 N N . LEU A 1 442 ? -24.281 35.031 30.125 1 93.12 442 LEU A N 1
ATOM 3584 C CA . LEU A 1 442 ? -24.328 34.375 28.828 1 93.12 442 LEU A CA 1
ATOM 3585 C C . LEU A 1 442 ? -24.797 32.938 28.969 1 93.12 442 LEU A C 1
ATOM 3587 O O . LEU A 1 442 ? -24.234 32.156 29.766 1 93.12 442 LEU A O 1
ATOM 3591 N N . CYS A 1 443 ? -25.75 32.562 28.203 1 91.5 443 CYS A N 1
ATOM 3592 C CA . CYS A 1 443 ? -26.281 31.203 28.172 1 91.5 443 CYS A CA 1
ATOM 3593 C C . CYS A 1 443 ? -25.953 30.531 26.844 1 91.5 443 CYS A C 1
ATOM 3595 O O . CYS A 1 443 ? -26.141 31.109 25.781 1 91.5 443 CYS A O 1
ATOM 3597 N N . PHE A 1 444 ? -25.531 29.297 26.922 1 90.06 444 PHE A N 1
ATOM 3598 C CA . PHE A 1 444 ? -25.047 28.578 25.75 1 90.06 444 PHE A CA 1
ATOM 3599 C C . PHE A 1 444 ? -26.156 27.75 25.125 1 90.06 444 PHE A C 1
ATOM 3601 O O . PHE A 1 444 ? -25.875 26.734 24.484 1 90.06 444 PHE A O 1
ATOM 3608 N N . GLY A 1 445 ? -27.25 28.078 25.219 1 82.06 445 GLY A N 1
ATOM 3609 C CA . GLY A 1 445 ? -28.359 27.391 24.578 1 82.06 445 GLY A CA 1
ATOM 3610 C C . GLY A 1 445 ? -28.891 26.219 25.375 1 82.06 445 GLY A C 1
ATOM 3611 O O . GLY A 1 445 ? -28.141 25.562 26.094 1 82.06 445 GLY A O 1
ATOM 3612 N N . GLU A 1 446 ? -30.109 26.047 25.234 1 78.19 446 GLU A N 1
ATOM 3613 C CA . GLU A 1 446 ? -30.75 24.922 25.922 1 78.19 446 GLU A CA 1
ATOM 3614 C C . GLU A 1 446 ? -30.812 23.688 25.047 1 78.19 446 GLU A C 1
ATOM 3616 O O . GLU A 1 446 ? -31 23.797 23.828 1 78.19 446 GLU A O 1
ATOM 3621 N N . LYS A 1 447 ? -30.391 22.531 25.438 1 72.06 447 LYS A N 1
ATOM 3622 C CA . LYS A 1 447 ? -30.406 21.266 24.688 1 72.06 447 LYS A CA 1
ATOM 3623 C C . LYS A 1 447 ? -31.828 20.781 24.438 1 72.06 447 LYS A C 1
ATOM 3625 O O . LYS A 1 447 ? -32.125 20.219 23.391 1 72.06 447 LYS A O 1
ATOM 3630 N N . GLU A 1 448 ? -32.75 21.031 25.516 1 72.06 448 GLU A N 1
ATOM 3631 C CA . GLU A 1 448 ? -34.125 20.562 25.438 1 72.06 448 GLU A CA 1
ATOM 3632 C C . GLU A 1 448 ? -35.062 21.672 24.969 1 72.06 448 GLU A C 1
ATOM 3634 O O . GLU A 1 448 ? -34.812 22.844 25.234 1 72.06 448 GLU A O 1
ATOM 3639 N N . LYS A 1 449 ? -36.031 21.297 24.016 1 66.75 449 LYS A N 1
ATOM 3640 C CA . LYS A 1 449 ? -37.031 22.234 23.531 1 66.75 449 LYS A CA 1
ATOM 3641 C C . LYS A 1 449 ? -37.781 22.891 24.703 1 66.75 449 LYS A C 1
ATOM 3643 O O . LYS A 1 449 ? -38.344 22.188 25.562 1 66.75 449 LYS A O 1
ATOM 3648 N N . PRO A 1 450 ? -37.562 24.25 24.797 1 65.25 450 PRO A N 1
ATOM 3649 C CA . PRO A 1 450 ? -38.25 24.891 25.922 1 65.25 450 PRO A CA 1
ATOM 3650 C C . PRO A 1 450 ? -39.781 24.828 25.812 1 65.25 450 PRO A C 1
ATOM 3652 O O . PRO A 1 450 ? -40.312 24.781 24.703 1 65.25 450 PRO A O 1
ATOM 3655 N N . ARG A 1 451 ? -40.562 24.594 26.812 1 63.97 451 ARG A N 1
ATOM 3656 C CA . ARG A 1 451 ? -42.031 24.484 26.875 1 63.97 451 ARG A CA 1
ATOM 3657 C C . ARG A 1 451 ? -42.688 25.781 26.453 1 63.97 451 ARG A C 1
ATOM 3659 O O . ARG A 1 451 ? -43.875 25.812 26.125 1 63.97 451 ARG A O 1
ATOM 3666 N N . GLY A 1 452 ? -41.875 26.969 26.297 1 74.5 452 GLY A N 1
ATOM 3667 C CA . GLY A 1 452 ? -42.469 28.25 25.938 1 74.5 452 GLY A CA 1
ATOM 3668 C C . GLY A 1 452 ? -41.594 29.062 25 1 74.5 452 GLY A C 1
ATOM 3669 O O . GLY A 1 452 ? -40.531 28.609 24.578 1 74.5 452 GLY A O 1
ATOM 3670 N N . LYS A 1 453 ? -42.281 30.109 24.562 1 81.62 453 LYS A N 1
ATOM 3671 C CA . LYS A 1 453 ? -41.594 31.016 23.656 1 81.62 453 LYS A CA 1
ATOM 3672 C C . LYS A 1 453 ? -40.781 32.031 24.453 1 81.62 453 LYS A C 1
ATOM 3674 O O . LYS A 1 453 ? -41.219 32.5 25.5 1 81.62 453 LYS A O 1
ATOM 3679 N N . TYR A 1 454 ? -39.562 32.219 24.094 1 86.94 454 TYR A N 1
ATOM 3680 C CA . TYR A 1 454 ? -38.719 33.281 24.688 1 86.94 454 TYR A CA 1
ATOM 3681 C C . TYR A 1 454 ? -38.812 34.562 23.891 1 86.94 454 TYR A C 1
ATOM 3683 O O . TYR A 1 454 ? -38.844 34.531 22.656 1 86.94 454 TYR A O 1
ATOM 3691 N N . TRP A 1 455 ? -39.062 35.688 24.641 1 91.31 455 TRP A N 1
ATOM 3692 C CA . TRP A 1 455 ? -39.094 37 23.984 1 91.31 455 TRP A CA 1
ATOM 3693 C C . TRP A 1 455 ? -37.969 37.906 24.5 1 91.31 455 TRP A C 1
ATOM 3695 O O . TRP A 1 455 ? -37.812 38.062 25.703 1 91.31 455 TRP A O 1
ATOM 3705 N N . CYS A 1 456 ? -37.219 38.406 23.594 1 93.75 456 CYS A N 1
ATOM 3706 C CA . CYS A 1 456 ? -36.156 39.344 23.953 1 93.75 456 CYS A CA 1
ATOM 3707 C C . CYS A 1 456 ? -36.719 40.594 24.625 1 93.75 456 CYS A C 1
ATOM 3709 O O . CYS A 1 456 ? -37.656 41.219 24.094 1 93.75 456 CYS A O 1
ATOM 3711 N N . GLU A 1 457 ? -36.188 41 25.656 1 89.81 457 GLU A N 1
ATOM 3712 C CA . GLU A 1 457 ? -36.688 42.156 26.422 1 89.81 457 GLU A CA 1
ATOM 3713 C C . GLU A 1 457 ? -36.375 43.438 25.688 1 89.81 457 GLU A C 1
ATOM 3715 O O . GLU A 1 457 ? -37.031 44.469 25.953 1 89.81 457 GLU A O 1
ATOM 3720 N N . VAL A 1 458 ? -35.469 43.438 24.797 1 87.25 458 VAL A N 1
ATOM 3721 C CA . VAL A 1 458 ? -35.031 44.656 24.156 1 87.25 458 VAL A CA 1
ATOM 3722 C C . VAL A 1 458 ? -35.75 44.844 22.828 1 87.25 458 VAL A C 1
ATOM 3724 O O . VAL A 1 458 ? -36.438 45.875 22.625 1 87.25 458 VAL A O 1
ATOM 3727 N N . CYS A 1 459 ? -35.719 43.938 21.953 1 87 459 CYS A N 1
ATOM 3728 C CA . CYS A 1 459 ? -36.312 44.094 20.641 1 87 459 CYS A CA 1
ATOM 3729 C C . CYS A 1 459 ? -37.719 43.5 20.609 1 87 459 CYS A C 1
ATOM 3731 O O . CYS A 1 459 ? -38.469 43.75 19.656 1 87 459 CYS A O 1
ATOM 3733 N N . GLU A 1 460 ? -38.062 42.688 21.531 1 88.88 460 GLU A N 1
ATOM 3734 C CA . GLU A 1 460 ? -39.406 42.125 21.703 1 88.88 460 GLU A CA 1
ATOM 3735 C C . GLU A 1 460 ? -39.719 41.125 20.594 1 88.88 460 GLU A C 1
ATOM 3737 O O . GLU A 1 460 ? -40.906 40.969 20.219 1 88.88 460 GLU A O 1
ATOM 3742 N N . THR A 1 461 ? -38.719 40.625 20.078 1 92.12 461 THR A N 1
ATOM 3743 C CA . THR A 1 461 ? -38.938 39.531 19.109 1 92.12 461 THR A CA 1
ATOM 3744 C C . THR A 1 461 ? -38.625 38.188 19.734 1 92.12 461 THR A C 1
ATOM 3746 O O . THR A 1 461 ? -38.062 38.094 20.828 1 92.12 461 THR A O 1
ATOM 3749 N N . VAL A 1 462 ? -39.094 37.188 18.953 1 92.5 462 VAL A N 1
ATOM 3750 C CA . VAL A 1 462 ? -38.906 35.812 19.453 1 92.5 462 VAL A CA 1
ATOM 3751 C C . VAL A 1 462 ? -37.438 35.438 19.438 1 92.5 462 VAL A C 1
ATOM 3753 O O . VAL A 1 462 ? -36.719 35.75 18.484 1 92.5 462 VAL A O 1
ATOM 3756 N N . LEU A 1 463 ? -37.031 34.875 20.516 1 90.88 463 LEU A N 1
ATOM 3757 C CA . LEU A 1 463 ? -35.656 34.406 20.688 1 90.88 463 LEU A CA 1
ATOM 3758 C C . LEU A 1 463 ? -35.625 32.875 20.688 1 90.88 463 LEU A C 1
ATOM 3760 O O . LEU A 1 463 ? -36.438 32.219 21.344 1 90.88 463 LEU A O 1
ATOM 3764 N N . ASP A 1 464 ? -34.812 32.344 19.906 1 88.25 464 ASP A N 1
ATOM 3765 C CA . ASP A 1 464 ? -34.625 30.875 19.891 1 88.25 464 ASP A CA 1
ATOM 3766 C C . ASP A 1 464 ? -33.75 30.438 21.062 1 88.25 464 ASP A C 1
ATOM 3768 O O . ASP A 1 464 ? -32.562 30.719 21.094 1 88.25 464 ASP A O 1
ATOM 3772 N N . PRO A 1 465 ? -34.281 29.672 21.906 1 87.81 465 PRO A N 1
ATOM 3773 C CA . PRO A 1 465 ? -33.531 29.297 23.094 1 87.81 465 PRO A CA 1
ATOM 3774 C C . PRO A 1 465 ? -32.438 28.281 22.781 1 87.81 465 PRO A C 1
ATOM 3776 O O . PRO A 1 465 ? -31.594 28 23.625 1 87.81 465 PRO A O 1
ATOM 3779 N N . ARG A 1 466 ? -32.344 27.703 21.625 1 85.5 466 ARG A N 1
ATOM 3780 C CA . ARG A 1 466 ? -31.297 26.766 21.25 1 85.5 466 ARG A CA 1
ATOM 3781 C C . ARG A 1 466 ? -30 27.5 20.906 1 85.5 466 ARG A C 1
ATOM 3783 O O . ARG A 1 466 ? -28.922 26.906 20.938 1 85.5 466 ARG A O 1
ATOM 3790 N N . GLU A 1 467 ? -30.141 28.859 20.672 1 89.94 467 GLU A N 1
ATOM 3791 C CA . GLU A 1 467 ? -28.984 29.703 20.375 1 89.94 467 GLU A CA 1
ATOM 3792 C C . GLU A 1 467 ? -28.438 30.375 21.641 1 89.94 467 GLU A C 1
ATOM 3794 O O . GLU A 1 467 ? -29.062 30.281 22.703 1 89.94 467 GLU A O 1
ATOM 3799 N N . TRP A 1 468 ? -27.25 30.953 21.5 1 93.38 468 TRP A N 1
ATOM 3800 C CA . TRP A 1 468 ? -26.688 31.672 22.641 1 93.38 468 TRP A CA 1
ATOM 3801 C C . TRP A 1 468 ? -27.469 32.969 22.922 1 93.38 468 TRP A C 1
ATOM 3803 O O . TRP A 1 468 ? -27.906 33.625 21.984 1 93.38 468 TRP A O 1
ATOM 3813 N N . PHE A 1 469 ? -27.688 33.188 24.125 1 93.69 469 PHE A N 1
ATOM 3814 C CA . PHE A 1 469 ? -28.375 34.406 24.531 1 93.69 469 PHE A CA 1
ATOM 3815 C C . PHE A 1 469 ? -27.969 34.812 25.938 1 93.69 469 PHE A C 1
ATOM 3817 O O . PHE A 1 469 ? -27.219 34.094 26.609 1 93.69 469 PHE A O 1
ATOM 3824 N N . TYR A 1 470 ? -28.312 36.031 26.297 1 94.12 470 TYR A N 1
ATOM 3825 C CA . TYR A 1 470 ? -28.094 36.469 27.672 1 94.12 470 TYR A CA 1
ATOM 3826 C C . TYR A 1 470 ? -29.359 36.344 28.516 1 94.12 470 TYR A C 1
ATOM 3828 O O . TYR A 1 470 ? -30.453 36.594 28.031 1 94.12 470 TYR A O 1
ATOM 3836 N N . SER A 1 471 ? -29.203 35.938 29.766 1 93.12 471 SER A N 1
ATOM 3837 C CA . SER A 1 471 ? -30.344 35.781 30.672 1 93.12 471 SER A CA 1
ATOM 3838 C C . SER A 1 471 ? -30.031 36.375 32.031 1 93.12 471 SER A C 1
ATOM 3840 O O . SER A 1 471 ? -28.859 36.469 32.438 1 93.12 471 SER A O 1
ATOM 3842 N N . CYS A 1 472 ? -31.078 36.75 32.656 1 91.25 472 CYS A N 1
ATOM 3843 C CA . CYS A 1 472 ? -30.953 37.344 33.969 1 91.25 472 CYS A CA 1
ATOM 3844 C C . CYS A 1 472 ? -30.453 36.312 35 1 91.25 472 CYS A C 1
ATOM 3846 O O . CYS A 1 472 ? -30.969 35.188 35.031 1 91.25 472 CYS A O 1
ATOM 3848 N N . SER A 1 473 ? -29.484 36.656 35.719 1 75.19 473 SER A N 1
ATOM 3849 C CA . SER A 1 473 ? -28.938 35.781 36.75 1 75.19 473 SER A CA 1
ATOM 3850 C C . SER A 1 473 ? -29.859 35.656 37.969 1 75.19 473 SER A C 1
ATOM 3852 O O . SER A 1 473 ? -29.766 34.719 38.719 1 75.19 473 SER A O 1
ATOM 3854 N N . GLY A 1 474 ? -30.719 36.594 38.188 1 70.81 474 GLY A N 1
ATOM 3855 C CA . GLY A 1 474 ? -31.594 36.656 39.375 1 70.81 474 GLY A CA 1
ATOM 3856 C C . GLY A 1 474 ? -32.906 35.906 39.188 1 70.81 474 GLY A C 1
ATOM 3857 O O . GLY A 1 474 ? -33.781 35.938 40.031 1 70.81 474 GLY A O 1
ATOM 3858 N N . ASP A 1 475 ? -33.125 35.188 38.156 1 70.38 475 ASP A N 1
ATOM 3859 C CA . ASP A 1 475 ? -34.281 34.344 37.906 1 70.38 475 ASP A CA 1
ATOM 3860 C C . ASP A 1 475 ? -35.531 35.219 37.594 1 70.38 475 ASP A C 1
ATOM 3862 O O . ASP A 1 475 ? -36.625 34.906 38.062 1 70.38 475 ASP A O 1
ATOM 3866 N N . CYS A 1 476 ? -35.312 36.375 37 1 78.19 476 CYS A N 1
ATOM 3867 C CA . CYS A 1 476 ? -36.438 37.219 36.719 1 78.19 476 CYS A CA 1
ATOM 3868 C C . CYS A 1 476 ? -37.031 36.906 35.344 1 78.19 476 CYS A C 1
ATOM 3870 O O . CYS A 1 476 ? -38 37.5 34.906 1 78.19 476 CYS A O 1
ATOM 3872 N N . GLY A 1 477 ? -36.5 35.906 34.656 1 81.06 477 GLY A N 1
ATOM 3873 C CA . GLY A 1 477 ? -37.062 35.438 33.406 1 81.06 477 GLY A CA 1
ATOM 3874 C C . GLY A 1 477 ? -36.688 36.312 32.219 1 81.06 477 GLY A C 1
ATOM 3875 O O . GLY A 1 477 ? -37.188 36.156 31.125 1 81.06 477 GLY A O 1
ATOM 3876 N N . VAL A 1 478 ? -35.781 37.219 32.438 1 90.38 478 VAL A N 1
ATOM 3877 C CA . VAL A 1 478 ? -35.375 38.125 31.359 1 90.38 478 VAL A CA 1
ATOM 3878 C C . VAL A 1 478 ? -34.375 37.438 30.453 1 90.38 478 VAL A C 1
ATOM 3880 O O . VAL A 1 478 ? -33.438 36.812 30.922 1 90.38 478 VAL A O 1
ATOM 3883 N N . VAL A 1 479 ? -34.719 37.5 29.141 1 92.38 479 VAL A N 1
ATOM 3884 C CA . VAL A 1 479 ? -33.781 36.969 28.141 1 92.38 479 VAL A CA 1
ATOM 3885 C C . VAL A 1 479 ? -33.594 38 27.031 1 92.38 479 VAL A C 1
ATOM 3887 O O . VAL A 1 479 ? -34.5 38.75 26.703 1 92.38 479 VAL A O 1
ATOM 3890 N N . CYS A 1 480 ? -32.344 38.031 26.516 1 94 480 CYS A N 1
ATOM 3891 C CA . CYS A 1 480 ? -32.031 39 25.484 1 94 480 CYS A CA 1
ATOM 3892 C C . CYS A 1 480 ? -31.141 38.406 24.406 1 94 480 CYS A C 1
ATOM 3894 O O . CYS A 1 480 ? -30.266 37.594 24.703 1 94 480 CYS A O 1
ATOM 3896 N N . HIS A 1 481 ? -31.422 38.938 23.188 1 93.69 481 HIS A N 1
ATOM 3897 C CA . HIS A 1 481 ? -30.484 38.625 22.109 1 93.69 481 HIS A CA 1
ATOM 3898 C C . HIS A 1 481 ? -29.109 39.219 22.391 1 93.69 481 HIS A C 1
ATOM 3900 O O . HIS A 1 481 ? -29 40.281 23.016 1 93.69 481 HIS A O 1
ATOM 3906 N N . ILE A 1 482 ? -28.109 38.531 21.891 1 93.25 482 ILE A N 1
ATOM 3907 C CA . ILE A 1 482 ? -26.734 39 22.094 1 93.25 482 ILE A CA 1
ATOM 3908 C C . ILE A 1 482 ? -26.547 40.344 21.422 1 93.25 482 ILE A C 1
ATOM 3910 O O . ILE A 1 482 ? -26.078 41.312 22.062 1 93.25 482 ILE A O 1
ATOM 3914 N N . PRO A 1 483 ? -26.922 40.562 20.172 1 90.38 483 PRO A N 1
ATOM 3915 C CA . PRO A 1 483 ? -26.719 41.875 19.547 1 90.38 483 PRO A CA 1
ATOM 3916 C C . PRO A 1 483 ? -27.516 42.969 20.219 1 90.38 483 PRO A C 1
ATOM 3918 O O . PRO A 1 483 ? -27.125 44.156 20.172 1 90.38 483 PRO A O 1
ATOM 3921 N N . CYS A 1 484 ? -28.609 42.656 20.922 1 90.12 484 CYS A N 1
ATOM 3922 C CA . CYS A 1 484 ? -29.5 43.656 21.516 1 90.12 484 CYS A CA 1
ATOM 3923 C C . CYS A 1 484 ? -28.875 44.219 22.797 1 90.12 484 CYS A C 1
ATOM 3925 O O . CYS A 1 484 ? -29.109 45.375 23.141 1 90.12 484 CYS A O 1
ATOM 3927 N N . VAL A 1 485 ? -28.062 43.406 23.406 1 91 485 VAL A N 1
ATOM 3928 C CA . VAL A 1 485 ? -27.516 43.875 24.672 1 91 485 VAL A CA 1
ATOM 3929 C C . VAL A 1 485 ? -26.094 44.375 24.469 1 91 485 VAL A C 1
ATOM 3931 O O . VAL A 1 485 ? -25.594 45.219 25.234 1 91 485 VAL A O 1
ATOM 3934 N N . LEU A 1 486 ? -25.359 43.844 23.578 1 90.94 486 LEU A N 1
ATOM 3935 C CA . LEU A 1 486 ? -23.969 44.219 23.391 1 90.94 486 LEU A CA 1
ATOM 3936 C C . LEU A 1 486 ? -23.828 45.312 22.344 1 90.94 486 LEU A C 1
ATOM 3938 O O . LEU A 1 486 ? -23.031 46.25 22.5 1 90.94 486 LEU A O 1
ATOM 3942 N N . GLY A 1 487 ? -24.594 45.219 21.312 1 87.69 487 GLY A N 1
ATOM 3943 C CA . GLY A 1 487 ? -24.484 46.156 20.219 1 87.69 487 GLY A CA 1
ATOM 3944 C C . GLY A 1 487 ? -23.266 45.906 19.328 1 87.69 487 GLY A C 1
ATOM 3945 O O . GLY A 1 487 ? -22.547 44.938 19.516 1 87.69 487 GLY A O 1
ATOM 3946 N N . GLN A 1 488 ? -22.922 46.844 18.438 1 85.88 488 GLN A N 1
ATOM 3947 C CA . GLN A 1 488 ? -21.828 46.719 17.484 1 85.88 488 GLN A CA 1
ATOM 3948 C C . GLN A 1 488 ? -20.484 47.094 18.109 1 85.88 488 GLN A C 1
ATOM 3950 O O . GLN A 1 488 ? -19.438 46.594 17.719 1 85.88 488 GLN A O 1
ATOM 3955 N N . LEU A 1 489 ? -20.547 47.969 19.109 1 87.88 489 LEU A N 1
ATOM 3956 C CA . LEU A 1 489 ? -19.328 48.531 19.672 1 87.88 489 LEU A CA 1
ATOM 3957 C C . LEU A 1 489 ? -19.125 48.062 21.109 1 87.88 489 LEU A C 1
ATOM 3959 O O . LEU A 1 489 ? -18.766 48.844 21.984 1 87.88 489 LEU A O 1
ATOM 3963 N N . TRP A 1 490 ? -19.359 46.781 21.297 1 87.31 490 TRP A N 1
ATOM 3964 C CA . TRP A 1 490 ? -19.297 46.281 22.672 1 87.31 490 TRP A CA 1
ATOM 3965 C C . TRP A 1 490 ? -17.859 46.156 23.141 1 87.31 490 TRP A C 1
ATOM 3967 O O . TRP A 1 490 ? -17.594 46.062 24.344 1 87.31 490 TRP A O 1
ATOM 3977 N N . ASN A 1 491 ? -16.891 46.156 22.188 1 90.69 491 ASN A N 1
ATOM 3978 C CA . ASN A 1 491 ? -15.469 46 22.516 1 90.69 491 ASN A CA 1
ATOM 3979 C C . ASN A 1 491 ? -14.742 47.344 22.438 1 90.69 491 ASN A C 1
ATOM 3981 O O . ASN A 1 491 ? -13.562 47.406 22.109 1 90.69 491 ASN A O 1
ATOM 3985 N N . VAL A 1 492 ? -15.477 48.375 22.719 1 90.06 492 VAL A N 1
ATOM 3986 C CA . VAL A 1 492 ? -14.891 49.719 22.672 1 90.06 492 VAL A CA 1
ATOM 3987 C C . VAL A 1 492 ? -15.18 50.438 23.969 1 90.06 492 VAL A C 1
ATOM 3989 O O . VAL A 1 492 ? -16.281 50.344 24.516 1 90.06 492 VAL A O 1
ATOM 3992 N N . LYS A 1 493 ? -14.203 51.062 24.469 1 88.69 493 LYS A N 1
ATOM 3993 C CA . LYS A 1 493 ? -14.375 51.938 25.609 1 88.69 493 LYS A CA 1
ATOM 3994 C C . LYS A 1 493 ? -14.875 53.312 25.188 1 88.69 493 LYS A C 1
ATOM 3996 O O . LYS A 1 493 ? -14.391 53.875 24.203 1 88.69 493 LYS A O 1
ATOM 4001 N N . PRO A 1 494 ? -15.875 53.812 25.891 1 87.69 494 PRO A N 1
ATOM 4002 C CA . PRO A 1 494 ? -16.391 55.156 25.562 1 87.69 494 PRO A CA 1
ATOM 4003 C C . PRO A 1 494 ? -15.336 56.25 25.719 1 87.69 494 PRO A C 1
ATOM 4005 O O . PRO A 1 494 ? -14.758 56.406 26.797 1 87.69 494 PRO A O 1
ATOM 4008 N N . ARG A 1 495 ? -15.125 56.938 24.734 1 84.56 495 ARG A N 1
ATOM 4009 C CA . ARG A 1 495 ? -14.188 58.062 24.734 1 84.56 495 ARG A CA 1
ATOM 4010 C C . ARG A 1 495 ? -14.227 58.812 23.406 1 84.56 495 ARG A C 1
ATOM 4012 O O . ARG A 1 495 ? -14.969 58.438 22.5 1 84.56 495 ARG A O 1
ATOM 4019 N N . VAL A 1 496 ? -13.531 59.844 23.453 1 77.06 496 VAL A N 1
ATOM 4020 C CA . VAL A 1 496 ? -13.445 60.625 22.219 1 77.06 496 VAL A CA 1
ATOM 4021 C C . VAL A 1 496 ? -12.648 59.844 21.172 1 77.06 496 VAL A C 1
ATOM 4023 O O . VAL A 1 496 ? -11.57 59.312 21.453 1 77.06 496 VAL A O 1
ATOM 4026 N N . ILE A 1 497 ? -13.195 59.656 20.062 1 74.31 497 ILE A N 1
ATOM 4027 C CA . ILE A 1 497 ? -12.555 58.875 19.016 1 74.31 497 ILE A CA 1
ATOM 4028 C C . ILE A 1 497 ? -11.875 59.781 18.016 1 74.31 497 ILE A C 1
ATOM 4030 O O . ILE A 1 497 ? -10.906 59.375 17.359 1 74.31 497 ILE A O 1
ATOM 4034 N N . HIS A 1 498 ? -12.492 60.906 17.766 1 73.19 498 HIS A N 1
ATOM 4035 C CA . HIS A 1 498 ? -11.938 61.812 16.75 1 73.19 498 HIS A CA 1
ATOM 4036 C C . HIS A 1 498 ? -12.297 63.25 17.047 1 73.19 498 HIS A C 1
ATOM 4038 O O . HIS A 1 498 ? -13.414 63.562 17.484 1 73.19 498 HIS A O 1
ATOM 4044 N N . THR A 1 499 ? -11.188 64.062 17.047 1 69.62 499 THR A N 1
ATOM 4045 C CA . THR A 1 499 ? -11.422 65.5 17.156 1 69.62 499 THR A CA 1
ATOM 4046 C C . THR A 1 499 ? -10.914 66.188 15.93 1 69.62 499 THR A C 1
ATOM 4048 O O . THR A 1 499 ? -9.75 66.062 15.555 1 69.62 499 THR A O 1
ATOM 4051 N N . LYS A 1 500 ? -11.75 66.562 15.031 1 62.75 500 LYS A N 1
ATOM 4052 C CA . LYS A 1 500 ? -11.312 67.438 13.945 1 62.75 500 LYS A CA 1
ATOM 4053 C C . LYS A 1 500 ? -11.836 68.875 14.156 1 62.75 500 LYS A C 1
ATOM 4055 O O . LYS A 1 500 ? -12.734 69.062 14.969 1 62.75 500 LYS A O 1
ATOM 4060 N N . GLY A 1 501 ? -11.195 69.938 13.555 1 59.25 501 GLY A N 1
ATOM 4061 C CA . GLY A 1 501 ? -11.5 71.312 13.617 1 59.25 501 GLY A CA 1
ATOM 4062 C C . GLY A 1 501 ? -12.984 71.625 13.742 1 59.25 501 GLY A C 1
ATOM 4063 O O . GLY A 1 501 ? -13.383 72.562 14.445 1 59.25 501 GLY A O 1
ATOM 4064 N N . TYR A 1 502 ? -13.859 70.875 13.023 1 64.31 502 TYR A N 1
ATOM 4065 C CA . TYR A 1 502 ? -15.242 71.312 12.961 1 64.31 502 TYR A CA 1
ATOM 4066 C C . TYR A 1 502 ? -16.109 70.562 13.977 1 64.31 502 TYR A C 1
ATOM 4068 O O . TYR A 1 502 ? -17.266 70.938 14.188 1 64.31 502 TYR A O 1
ATOM 4076 N N . GLY A 1 503 ? -15.562 69.5 14.789 1 75.25 503 GLY A N 1
ATOM 4077 C CA . GLY A 1 503 ? -16.391 68.875 15.797 1 75.25 503 GLY A CA 1
ATOM 4078 C C . GLY A 1 503 ? -15.719 67.688 16.453 1 75.25 503 GLY A C 1
ATOM 4079 O O . GLY A 1 503 ? -14.594 67.312 16.109 1 75.25 503 GLY A O 1
ATOM 4080 N N . THR A 1 504 ? -16.344 67.25 17.562 1 82.88 504 THR A N 1
ATOM 4081 C CA . THR A 1 504 ? -15.828 66.125 18.344 1 82.88 504 THR A CA 1
ATOM 4082 C C . THR A 1 504 ? -16.766 64.938 18.25 1 82.88 504 THR A C 1
ATOM 4084 O O . THR A 1 504 ? -17.984 65.062 18.312 1 82.88 504 THR A O 1
ATOM 4087 N N . VAL A 1 505 ? -16.172 63.781 17.812 1 83.31 505 VAL A N 1
ATOM 4088 C CA . VAL A 1 505 ? -16.906 62.531 17.797 1 83.31 505 VAL A CA 1
ATOM 4089 C C . VAL A 1 505 ? -16.578 61.719 19.047 1 83.31 505 VAL A C 1
ATOM 4091 O O . VAL A 1 505 ? -15.422 61.406 19.297 1 83.31 505 VAL A O 1
ATOM 4094 N N . LYS A 1 506 ? -17.609 61.438 19.781 1 86.38 506 LYS A N 1
ATOM 4095 C CA . LYS A 1 506 ? -17.422 60.75 21.031 1 86.38 506 LYS A CA 1
ATOM 4096 C C . LYS A 1 506 ? -18.359 59.531 21.141 1 86.38 506 LYS A C 1
ATOM 4098 O O . LYS A 1 506 ? -19.5 59.594 20.672 1 86.38 506 LYS A O 1
ATOM 4103 N N . LEU A 1 507 ? -17.75 58.5 21.688 1 87.94 507 LEU A N 1
ATOM 4104 C CA . LEU A 1 507 ? -18.594 57.375 22.031 1 87.94 507 LEU A CA 1
ATOM 4105 C C . LEU A 1 507 ? -19.156 57.5 23.438 1 87.94 507 LEU A C 1
ATOM 4107 O O . LEU A 1 507 ? -18.406 57.781 24.375 1 87.94 507 LEU A O 1
ATOM 4111 N N . VAL A 1 508 ? -20.453 57.312 23.516 1 88.19 508 VAL A N 1
ATOM 4112 C CA . VAL A 1 508 ? -21.094 57.562 24.797 1 88.19 508 VAL A CA 1
ATOM 4113 C C . VAL A 1 508 ? -22.031 56.406 25.141 1 88.19 508 VAL A C 1
ATOM 4115 O O . VAL A 1 508 ? -22.562 55.75 24.234 1 88.19 508 VAL A O 1
ATOM 4118 N N . LEU A 1 509 ? -22.234 56.219 26.391 1 86.31 509 LEU A N 1
ATOM 4119 C CA . LEU A 1 509 ? -23.172 55.188 26.859 1 86.31 509 LEU A CA 1
ATOM 4120 C C . LEU A 1 509 ? -24.609 55.656 26.688 1 86.31 509 LEU A C 1
ATOM 4122 O O . LEU A 1 509 ? -24.922 56.844 26.906 1 86.31 509 LEU A O 1
ATOM 4126 N N . ASN A 1 510 ? -25.406 54.75 26.297 1 85.31 510 ASN A N 1
ATOM 4127 C CA . ASN A 1 510 ? -26.844 55 26.188 1 85.31 510 ASN A CA 1
ATOM 4128 C C . ASN A 1 510 ? -27.594 54.562 27.438 1 85.31 510 ASN A C 1
ATOM 4130 O O . ASN A 1 510 ? -28.438 53.688 27.391 1 85.31 510 ASN A O 1
ATOM 4134 N N . ASP A 1 511 ? -27.344 55.125 28.578 1 74.75 511 ASP A N 1
ATOM 4135 C CA . ASP A 1 511 ? -27.906 54.688 29.859 1 74.75 511 ASP A CA 1
ATOM 4136 C C . ASP A 1 511 ? -29 55.656 30.328 1 74.75 511 ASP A C 1
ATOM 4138 O O . ASP A 1 511 ? -29.578 55.438 31.406 1 74.75 511 ASP A O 1
ATOM 4142 N N . SER A 1 512 ? -29.266 56.594 29.609 1 72.38 512 SER A N 1
ATOM 4143 C CA . SER A 1 512 ? -30.281 57.562 30.047 1 72.38 512 SER A CA 1
ATOM 4144 C C . SER A 1 512 ? -31.688 57 29.844 1 72.38 512 SER A C 1
ATOM 4146 O O . SER A 1 512 ? -31.875 56.062 29.078 1 72.38 512 SER A O 1
ATOM 4148 N N . LEU A 1 513 ? -32.562 57.469 30.672 1 69 513 LEU A N 1
ATOM 4149 C CA . LEU A 1 513 ? -33.969 57.062 30.594 1 69 513 LEU A CA 1
ATOM 4150 C C . LEU A 1 513 ? -34.562 57.406 29.234 1 69 513 LEU A C 1
ATOM 4152 O O . LEU A 1 513 ? -35.375 56.625 28.703 1 69 513 LEU A O 1
ATOM 4156 N N . SER A 1 514 ? -34.125 58.469 28.703 1 75.5 514 SER A N 1
ATOM 4157 C CA . SER A 1 514 ? -34.625 58.875 27.391 1 75.5 514 SER A CA 1
ATOM 4158 C C . SER A 1 514 ? -33.594 58.562 26.297 1 75.5 514 SER A C 1
ATOM 4160 O O . SER A 1 514 ? -32.406 58.844 26.453 1 75.5 514 SER A O 1
ATOM 4162 N N . ARG A 1 515 ? -33.969 57.906 25.25 1 82.69 515 ARG A N 1
ATOM 4163 C CA . ARG A 1 515 ? -33.094 57.562 24.125 1 82.69 515 ARG A CA 1
ATOM 4164 C C . ARG A 1 515 ? -33.156 58.625 23.047 1 82.69 515 ARG A C 1
ATOM 4166 O O . ARG A 1 515 ? -34.25 59 22.578 1 82.69 515 ARG A O 1
ATOM 4173 N N . PRO A 1 516 ? -32.031 59.094 22.766 1 87.81 516 PRO A N 1
ATOM 4174 C CA . PRO A 1 516 ? -32.031 60.125 21.734 1 87.81 516 PRO A CA 1
ATOM 4175 C C . PRO A 1 516 ? -32.375 59.594 20.344 1 87.81 516 PRO A C 1
ATOM 4177 O O . PRO A 1 516 ? -32.281 58.375 20.109 1 87.81 516 PRO A O 1
ATOM 4180 N N . LYS A 1 517 ? -32.75 60.5 19.438 1 90.75 517 LYS A N 1
ATOM 4181 C CA . LYS A 1 517 ? -33.062 60.125 18.062 1 90.75 517 LYS A CA 1
ATOM 4182 C C . LYS A 1 517 ? -31.797 60.188 17.203 1 90.75 517 LYS A C 1
ATOM 4184 O O . LYS A 1 517 ? -30.969 61.094 17.359 1 90.75 517 LYS A O 1
ATOM 4189 N N . CYS A 1 518 ? -31.688 59.281 16.406 1 92.56 518 CYS A N 1
ATOM 4190 C CA . CYS A 1 518 ? -30.531 59.188 15.523 1 92.56 518 CYS A CA 1
ATOM 4191 C C . CYS A 1 518 ? -30.562 60.281 14.469 1 92.56 518 CYS A C 1
ATOM 4193 O O . CYS A 1 518 ? -31.609 60.562 13.891 1 92.56 518 CYS A O 1
ATOM 4195 N N . GLY A 1 519 ? -29.547 60.844 14.18 1 88.44 519 GLY A N 1
ATOM 4196 C CA . GLY A 1 519 ? -29.438 61.938 13.227 1 88.44 519 GLY A CA 1
ATOM 4197 C C . GLY A 1 519 ? -29.578 61.469 11.781 1 88.44 519 GLY A C 1
ATOM 4198 O O . GLY A 1 519 ? -29.844 62.281 10.891 1 88.44 519 GLY A O 1
ATOM 4199 N N . TYR A 1 520 ? -29.453 60.188 11.609 1 89.75 520 TYR A N 1
ATOM 4200 C CA . TYR A 1 520 ? -29.531 59.688 10.242 1 89.75 520 TYR A CA 1
ATOM 4201 C C . TYR A 1 520 ? -30.828 58.938 10.008 1 89.75 520 TYR A C 1
ATOM 4203 O O . TYR A 1 520 ? -31.625 59.312 9.156 1 89.75 520 TYR A O 1
ATOM 4211 N N . CYS A 1 521 ? -31.078 57.844 10.773 1 88.38 521 CYS A N 1
ATOM 4212 C CA . CYS A 1 521 ? -32.219 56.969 10.508 1 88.38 521 CYS A CA 1
ATOM 4213 C C . CYS A 1 521 ? -33.469 57.5 11.172 1 88.38 521 CYS A C 1
ATOM 4215 O O . CYS A 1 521 ? -34.594 57.125 10.82 1 88.38 521 CYS A O 1
ATOM 4217 N N . GLY A 1 522 ? -33.344 58.344 12.125 1 89.38 522 GLY A N 1
ATOM 4218 C CA . GLY A 1 522 ? -34.5 59 12.758 1 89.38 522 GLY A CA 1
ATOM 4219 C C . GLY A 1 522 ? -35.094 58.156 13.875 1 89.38 522 GLY A C 1
ATOM 4220 O O . GLY A 1 522 ? -35.969 58.625 14.609 1 89.38 522 GLY A O 1
ATOM 4221 N N . SER A 1 523 ? -34.688 57 14.039 1 88.19 523 SER A N 1
ATOM 4222 C CA . SER A 1 523 ? -35.219 56.125 15.094 1 88.19 523 SER A CA 1
ATOM 4223 C C . SER A 1 523 ? -34.5 56.406 16.422 1 88.19 523 SER A C 1
ATOM 4225 O O . SER A 1 523 ? -33.438 57.031 16.453 1 88.19 523 SER A O 1
ATOM 4227 N N . HIS A 1 524 ? -35.094 55.938 17.484 1 88.06 524 HIS A N 1
ATOM 4228 C CA . HIS A 1 524 ? -34.438 56.031 18.766 1 88.06 524 HIS A CA 1
ATOM 4229 C C . HIS A 1 524 ? -33.281 55.062 18.859 1 88.06 524 HIS A C 1
ATOM 4231 O O . HIS A 1 524 ? -33.406 53.875 18.5 1 88.06 524 HIS A O 1
ATOM 4237 N N . CYS A 1 525 ? -32.188 55.594 19.312 1 86.62 525 CYS A N 1
ATOM 4238 C CA . CYS A 1 525 ? -31 54.75 19.422 1 86.62 525 CYS A CA 1
ATOM 4239 C C . CYS A 1 525 ? -31.188 53.656 20.484 1 86.62 525 CYS A C 1
ATOM 4241 O O . CYS A 1 525 ? -31.391 53.969 21.656 1 86.62 525 CYS A O 1
ATOM 4243 N N . GLN A 1 526 ? -31.031 52.469 20.109 1 81.5 526 GLN A N 1
ATOM 4244 C CA . GLN A 1 526 ? -31.312 51.344 21.016 1 81.5 526 GLN A CA 1
ATOM 4245 C C . GLN A 1 526 ? -30.016 50.719 21.516 1 81.5 526 GLN A C 1
ATOM 4247 O O . GLN A 1 526 ? -30 50.062 22.562 1 81.5 526 GLN A O 1
ATOM 4252 N N . GLN A 1 527 ? -28.953 50.969 20.906 1 86 527 GLN A N 1
ATOM 4253 C CA . GLN A 1 527 ? -27.703 50.312 21.25 1 86 527 GLN A CA 1
ATOM 4254 C C . GLN A 1 527 ? -27.125 50.875 22.547 1 86 527 GLN A C 1
ATOM 4256 O O . GLN A 1 527 ? -27.359 52.031 22.891 1 86 527 GLN A O 1
ATOM 4261 N N . PRO A 1 528 ? -26.359 50.031 23.203 1 85.44 528 PRO A N 1
ATOM 4262 C CA . PRO A 1 528 ? -25.781 50.469 24.484 1 85.44 528 PRO A CA 1
ATOM 4263 C C . PRO A 1 528 ? -24.766 51.594 24.312 1 85.44 528 PRO A C 1
ATOM 4265 O O . PRO A 1 528 ? -24.594 52.406 25.219 1 85.44 528 PRO A O 1
ATOM 4268 N N . LEU A 1 529 ? -24.094 51.562 23.203 1 88 529 LEU A N 1
ATOM 4269 C CA . LEU A 1 529 ? -23.141 52.625 22.891 1 88 529 LEU A CA 1
ATOM 4270 C C . LEU A 1 529 ? -23.578 53.406 21.641 1 88 529 LEU A C 1
ATOM 4272 O O . LEU A 1 529 ? -24.031 52.781 20.672 1 88 529 LEU A O 1
ATOM 4276 N N . MET A 1 530 ? -23.469 54.719 21.781 1 89.12 530 MET A N 1
ATOM 4277 C CA . MET A 1 530 ? -23.844 55.562 20.656 1 89.12 530 MET A CA 1
ATOM 4278 C C . MET A 1 530 ? -22.719 56.531 20.297 1 89.12 530 MET A C 1
ATOM 4280 O O . MET A 1 530 ? -21.766 56.688 21.062 1 89.12 530 MET A O 1
ATOM 4284 N N . ILE A 1 531 ? -22.891 57.062 19.156 1 88.81 531 ILE A N 1
ATOM 4285 C CA . ILE A 1 531 ? -21.922 58.031 18.688 1 88.81 531 ILE A CA 1
ATOM 4286 C C . ILE A 1 531 ? -22.484 59.438 18.828 1 88.81 531 ILE A C 1
ATOM 4288 O O . ILE A 1 531 ? -23.594 59.719 18.375 1 88.81 531 ILE A O 1
ATOM 4292 N N . LYS A 1 532 ? -21.766 60.219 19.531 1 89.56 532 LYS A N 1
ATOM 4293 C CA . LYS A 1 532 ? -22.156 61.594 19.703 1 89.56 532 LYS A CA 1
ATOM 4294 C C . LYS A 1 532 ? -21.266 62.531 18.891 1 89.56 532 LYS A C 1
ATOM 4296 O O . LYS A 1 532 ? -20.047 62.5 19.031 1 89.56 532 LYS A O 1
ATOM 4301 N N . PHE A 1 533 ? -21.906 63.25 18.078 1 88.31 533 PHE A N 1
ATOM 4302 C CA . PHE A 1 533 ? -21.203 64.25 17.312 1 88.31 533 PHE A CA 1
ATOM 4303 C C . PHE A 1 533 ? -21.531 65.688 17.859 1 88.31 533 PHE A C 1
ATOM 4305 O O . PHE A 1 533 ? -22.703 66 17.984 1 88.31 533 PHE A O 1
ATOM 4312 N N . SER A 1 534 ? -20.469 66.375 18.281 1 87.62 534 SER A N 1
ATOM 4313 C CA . SER A 1 534 ? -20.688 67.688 18.859 1 87.62 534 SER A CA 1
ATOM 4314 C C . SER A 1 534 ? -19.891 68.75 18.109 1 87.62 534 SER A C 1
ATOM 4316 O O . SER A 1 534 ? -18.703 68.562 17.812 1 87.62 534 SER A O 1
ATOM 4318 N N . CYS A 1 535 ? -20.594 69.75 17.734 1 80.31 535 CYS A N 1
ATOM 4319 C CA . CYS A 1 535 ? -19.984 70.938 17.203 1 80.31 535 CYS A CA 1
ATOM 4320 C C . CYS A 1 535 ? -20.562 72.188 17.891 1 80.31 535 CYS A C 1
ATOM 4322 O O . CYS A 1 535 ? -21.562 72.062 18.609 1 80.31 535 CYS A O 1
ATOM 4324 N N . PRO A 1 536 ? -19.875 73.312 17.891 1 78.69 536 PRO A N 1
ATOM 4325 C CA . PRO A 1 536 ? -20.375 74.5 18.594 1 78.69 536 PRO A CA 1
ATOM 4326 C C . PRO A 1 536 ? -21.828 74.812 18.266 1 78.69 536 PRO A C 1
ATOM 4328 O O . PRO A 1 536 ? -22.562 75.375 19.125 1 78.69 536 PRO A O 1
ATOM 4331 N N . SER A 1 537 ? -22.344 74.375 17.172 1 81.44 537 SER A N 1
ATOM 4332 C CA . SER A 1 537 ? -23.672 74.812 16.75 1 81.44 537 SER A CA 1
ATOM 4333 C C . SER A 1 537 ? -24.688 73.688 16.906 1 81.44 537 SER A C 1
ATOM 4335 O O . SER A 1 537 ? -25.891 73.938 16.969 1 81.44 537 SER A O 1
ATOM 4337 N N . MET A 1 538 ? -24.172 72.438 16.938 1 84.31 538 MET A N 1
ATOM 4338 C CA . MET A 1 538 ? -25.141 71.312 16.953 1 84.31 538 MET A CA 1
ATOM 4339 C C . MET A 1 538 ? -24.578 70.125 17.656 1 84.31 538 MET A C 1
ATOM 4341 O O . MET A 1 538 ? -23.359 69.938 17.734 1 84.31 538 MET A O 1
ATOM 4345 N N . GLU A 1 539 ? -25.547 69.312 18.297 1 88.81 539 GLU A N 1
ATOM 4346 C CA . GLU A 1 539 ? -25.266 68.062 18.891 1 88.81 539 GLU A CA 1
ATOM 4347 C C . GLU A 1 539 ? -26.203 66.938 18.344 1 88.81 539 GLU A C 1
ATOM 4349 O O . GLU A 1 539 ? -27.422 67.125 18.312 1 88.81 539 GLU A O 1
ATOM 4354 N N . LYS A 1 540 ? -25.469 65.938 17.734 1 89.88 540 LYS A N 1
ATOM 4355 C CA . LYS A 1 540 ? -26.266 64.812 17.188 1 89.88 540 LYS A CA 1
ATOM 4356 C C . LYS A 1 540 ? -25.797 63.469 17.703 1 89.88 540 LYS A C 1
ATOM 4358 O O . LYS A 1 540 ? -24.625 63.312 18.031 1 89.88 540 LYS A O 1
ATOM 4363 N N . PHE A 1 541 ? -26.781 62.625 17.781 1 91.69 541 PHE A N 1
ATOM 4364 C CA . PHE A 1 541 ? -26.5 61.25 18.203 1 91.69 541 PHE A CA 1
ATOM 4365 C C . PHE A 1 541 ? -26.766 60.281 17.062 1 91.69 541 PHE A C 1
ATOM 4367 O O . PHE A 1 541 ? -27.625 60.531 16.203 1 91.69 541 PHE A O 1
ATOM 4374 N N . PHE A 1 542 ? -25.969 59.219 17.016 1 90.94 542 PHE A N 1
ATOM 4375 C CA . PHE A 1 542 ? -26.141 58.188 16 1 90.94 542 PHE A CA 1
ATOM 4376 C C . PHE A 1 542 ? -26.188 56.781 16.625 1 90.94 542 PHE A C 1
ATOM 4378 O O . PHE A 1 542 ? -25.484 56.531 17.609 1 90.94 542 PHE A O 1
ATOM 4385 N N . CYS A 1 543 ? -26.922 55.906 15.977 1 86.25 543 CYS A N 1
ATOM 4386 C CA . CYS A 1 543 ? -27.141 54.562 16.5 1 86.25 543 CYS A CA 1
ATOM 4387 C C . CYS A 1 543 ? -25.844 53.75 16.469 1 86.25 543 CYS A C 1
ATOM 4389 O O . CYS A 1 543 ? -25.578 52.969 17.391 1 86.25 543 CYS A O 1
ATOM 4391 N N . ASP A 1 544 ? -25.188 53.844 15.359 1 83.88 544 ASP A N 1
ATOM 4392 C CA . ASP A 1 544 ? -23.984 53.062 15.156 1 83.88 544 ASP A CA 1
ATOM 4393 C C . ASP A 1 544 ? -23.078 53.719 14.109 1 83.88 544 ASP A C 1
ATOM 4395 O O . ASP A 1 544 ? -23.312 54.844 13.711 1 83.88 544 ASP A O 1
ATOM 4399 N N . LEU A 1 545 ? -22 53 13.828 1 81.94 545 LEU A N 1
ATOM 4400 C CA . LEU A 1 545 ? -21.016 53.562 12.898 1 81.94 545 LEU A CA 1
ATOM 4401 C C . LEU A 1 545 ? -21.609 53.656 11.492 1 81.94 545 LEU A C 1
ATOM 4403 O O . LEU A 1 545 ? -21.266 54.562 10.734 1 81.94 545 LEU A O 1
ATOM 4407 N N . ASP A 1 546 ? -22.484 52.781 11.211 1 83.75 546 ASP A N 1
ATOM 4408 C CA . ASP A 1 546 ? -23.125 52.812 9.891 1 83.75 546 ASP A CA 1
ATOM 4409 C C . ASP A 1 546 ? -23.953 54.062 9.711 1 83.75 546 ASP A C 1
ATOM 4411 O O . ASP A 1 546 ? -23.859 54.75 8.672 1 83.75 546 ASP A O 1
ATOM 4415 N N . CYS A 1 547 ? -24.75 54.344 10.734 1 87.25 547 CYS A N 1
ATOM 4416 C CA . CYS A 1 547 ? -25.562 55.531 10.695 1 87.25 547 CYS A CA 1
ATOM 4417 C C . CYS A 1 547 ? -24.688 56.781 10.641 1 87.25 547 CYS A C 1
ATOM 4419 O O . CYS A 1 547 ? -25.016 57.75 9.93 1 87.25 547 CYS A O 1
ATOM 4421 N N . PHE A 1 548 ? -23.625 56.75 11.289 1 85.81 548 PHE A N 1
ATOM 4422 C CA . PHE A 1 548 ? -22.719 57.906 11.32 1 85.81 548 PHE A CA 1
ATOM 4423 C C . PHE A 1 548 ? -22.031 58.094 9.977 1 85.81 548 PHE A C 1
ATOM 4425 O O . PHE A 1 548 ? -21.922 59.219 9.484 1 85.81 548 PHE A O 1
ATOM 4432 N N . GLU A 1 549 ? -21.562 57.031 9.422 1 83.25 549 GLU A N 1
ATOM 4433 C CA . GLU A 1 549 ? -20.875 57.062 8.133 1 83.25 549 GLU A CA 1
ATOM 4434 C C . GLU A 1 549 ? -21.812 57.562 7.027 1 83.25 549 GLU A C 1
ATOM 4436 O O . GLU A 1 549 ? -21.375 58.312 6.141 1 83.25 549 GLU A O 1
ATOM 4441 N N . LYS A 1 550 ? -22.969 57.094 7.094 1 83.69 550 LYS A N 1
ATOM 4442 C CA . LYS A 1 550 ? -23.938 57.531 6.094 1 83.69 550 LYS A CA 1
ATOM 4443 C C . LYS A 1 550 ? -24.266 59 6.234 1 83.69 550 LYS A C 1
ATOM 4445 O O . LYS A 1 550 ? -24.609 59.656 5.246 1 83.69 550 LYS A O 1
ATOM 4450 N N . TYR A 1 551 ? -24.219 59.438 7.422 1 82.31 551 TYR A N 1
ATOM 4451 C CA . TYR A 1 551 ? -24.484 60.844 7.676 1 82.31 551 TYR A CA 1
ATOM 4452 C C . TYR A 1 551 ? -23.344 61.719 7.184 1 82.31 551 TYR A C 1
ATOM 4454 O O . TYR A 1 551 ? -23.562 62.781 6.598 1 82.31 551 TYR A O 1
ATOM 4462 N N . VAL A 1 552 ? -22.141 61.281 7.414 1 74.81 552 VAL A N 1
ATOM 4463 C CA . VAL A 1 552 ? -20.969 62.062 7.066 1 74.81 552 VAL A CA 1
ATOM 4464 C C . VAL A 1 552 ? -20.703 61.969 5.57 1 74.81 552 VAL A C 1
ATOM 4466 O O . VAL A 1 552 ? -20.156 62.906 4.965 1 74.81 552 VAL A O 1
ATOM 4469 N N . VAL A 1 553 ? -20.875 60.75 4.812 1 61.19 553 VAL A N 1
ATOM 4470 C CA . VAL A 1 553 ? -20.609 60.625 3.383 1 61.19 553 VAL A CA 1
ATOM 4471 C C . VAL A 1 553 ? -21.578 61.5 2.604 1 61.19 553 VAL A C 1
ATOM 4473 O O . VAL A 1 553 ? -22.797 61.375 2.73 1 61.19 553 VAL A O 1
ATOM 4476 N N . PRO A 1 554 ? -21.406 62.531 1.969 1 51.19 554 PRO A N 1
ATOM 4477 C CA . PRO A 1 554 ? -22.25 63.406 1.124 1 51.19 554 PRO A CA 1
ATOM 4478 C C . PRO A 1 554 ? -22.984 62.625 0.039 1 51.19 554 PRO A C 1
ATOM 4480 O O . PRO A 1 554 ? -22.484 61.594 -0.439 1 51.19 554 PRO A O 1
ATOM 4483 N N . GLN A 1 555 ? -24.422 62.625 -0.269 1 40.81 555 GLN A N 1
ATOM 4484 C CA . GLN A 1 555 ? -25.312 62.156 -1.32 1 40.81 555 GLN A CA 1
ATOM 4485 C C . GLN A 1 555 ? -24.656 62.25 -2.691 1 40.81 555 GLN A C 1
ATOM 4487 O O . GLN A 1 555 ? -24.906 61.438 -3.574 1 40.81 555 GLN A O 1
ATOM 4492 N N . ASP A 1 556 ? -24.078 63.312 -3.254 1 37.19 556 ASP A N 1
ATOM 4493 C CA . ASP A 1 556 ? -23.656 63.5 -4.637 1 37.19 556 ASP A CA 1
ATOM 4494 C C . ASP A 1 556 ? -22.516 62.531 -4.996 1 37.19 556 ASP A C 1
ATOM 4496 O O . ASP A 1 556 ? -22.094 62.469 -6.148 1 37.19 556 ASP A O 1
ATOM 4500 N N . TYR A 1 557 ? -21.781 62 -4.18 1 36.12 557 TYR A N 1
ATOM 4501 C CA . TYR A 1 557 ? -20.688 61.156 -4.613 1 36.12 557 TYR A CA 1
ATOM 4502 C C . TYR A 1 557 ? -21.188 59.75 -4.957 1 36.12 557 TYR A C 1
ATOM 4504 O O . TYR A 1 557 ? -20.391 58.844 -5.168 1 36.12 557 TYR A O 1
ATOM 4512 N N . LYS A 1 558 ? -22.406 59.438 -4.977 1 35.75 558 LYS A N 1
ATOM 4513 C CA . LYS A 1 558 ? -22.844 58.156 -5.512 1 35.75 558 LYS A CA 1
ATOM 4514 C C . LYS A 1 558 ? -22.656 58.094 -7.023 1 35.75 558 LYS A C 1
ATOM 4516 O O . LYS A 1 558 ? -22.938 57.094 -7.648 1 35.75 558 LYS A O 1
ATOM 4521 N N . ARG A 1 559 ? -22.797 59.125 -7.816 1 31.67 559 ARG A N 1
ATOM 4522 C CA . ARG A 1 559 ? -22.844 58.875 -9.258 1 31.67 559 ARG A CA 1
ATOM 4523 C C . ARG A 1 559 ? -21.5 58.375 -9.781 1 31.67 559 ARG A C 1
ATOM 4525 O O . ARG A 1 559 ? -21.375 58.094 -10.969 1 31.67 559 ARG A O 1
ATOM 4532 N N . ARG A 1 560 ? -20.375 58.938 -9.523 1 29.58 560 ARG A N 1
ATOM 4533 C CA . ARG A 1 560 ? -19.266 58.406 -10.32 1 29.58 560 ARG A CA 1
ATOM 4534 C C . ARG A 1 560 ? -19.016 56.938 -10 1 29.58 560 ARG A C 1
ATOM 4536 O O . ARG A 1 560 ? -19.141 56.531 -8.844 1 29.58 560 ARG A O 1
ATOM 4543 N N . ASP A 1 561 ? -18.828 55.969 -11.07 1 27.3 561 ASP A N 1
ATOM 4544 C CA . ASP A 1 561 ? -18.812 54.531 -11.242 1 27.3 561 ASP A CA 1
ATOM 4545 C C . ASP A 1 561 ? -18.156 53.812 -10.055 1 27.3 561 ASP A C 1
ATOM 4547 O O . ASP A 1 561 ? -17.562 54.5 -9.195 1 27.3 561 ASP A O 1
ATOM 4551 N N . ASP A 1 562 ? -17.234 52.531 -10.414 1 26.7 562 ASP A N 1
ATOM 4552 C CA . ASP A 1 562 ? -16.703 51.156 -10.445 1 26.7 562 ASP A CA 1
ATOM 4553 C C . ASP A 1 562 ? -15.578 51 -9.438 1 26.7 562 ASP A C 1
ATOM 4555 O O . ASP A 1 562 ? -15.406 49.906 -8.867 1 26.7 562 ASP A O 1
ATOM 4559 N N . THR A 1 563 ? -14.305 51.562 -9.664 1 24.34 563 THR A N 1
ATOM 4560 C CA . THR A 1 563 ? -12.969 51.156 -9.227 1 24.34 563 THR A CA 1
ATOM 4561 C C . THR A 1 563 ? -12.742 51.531 -7.77 1 24.34 563 THR A C 1
ATOM 4563 O O . THR A 1 563 ? -11.617 51.438 -7.266 1 24.34 563 THR A O 1
ATOM 4566 N N . LEU A 1 564 ? -13.445 52.375 -7.141 1 24.78 564 LEU A N 1
ATOM 4567 C CA . LEU A 1 564 ? -12.852 52.781 -5.867 1 24.78 564 LEU A CA 1
ATOM 4568 C C . LEU A 1 564 ? -12.953 51.656 -4.844 1 24.78 564 LEU A C 1
ATOM 4570 O O . LEU A 1 564 ? -14.055 51.25 -4.453 1 24.78 564 LEU A O 1
ATOM 4574 N N . SER A 1 565 ? -12.094 50.656 -4.863 1 25.05 565 SER A N 1
ATOM 4575 C CA . SER A 1 565 ? -11.742 49.656 -3.842 1 25.05 565 SER A CA 1
ATOM 4576 C C . SER A 1 565 ? -11.906 50.25 -2.439 1 25.05 565 SER A C 1
ATOM 4578 O O . SER A 1 565 ? -11.891 51.469 -2.26 1 25.05 565 SER A O 1
ATOM 4580 N N . TYR A 1 566 ? -12.367 49.375 -1.447 1 24.97 566 TYR A N 1
ATOM 4581 C CA . TYR A 1 566 ? -12.414 49.5 0.008 1 24.97 566 TYR A CA 1
ATOM 4582 C C . TYR A 1 566 ? -11.266 50.344 0.537 1 24.97 566 TYR A C 1
ATOM 4584 O O . TYR A 1 566 ? -10.18 49.812 0.808 1 24.97 566 TYR A O 1
ATOM 4592 N N . HIS A 1 567 ? -10.875 51.406 -0.186 1 24.06 567 HIS A N 1
ATOM 4593 C CA . HIS A 1 567 ? -9.93 52.219 0.575 1 24.06 567 HIS A CA 1
ATOM 4594 C C . HIS A 1 567 ? -10.445 52.5 1.983 1 24.06 567 HIS A C 1
ATOM 4596 O O . HIS A 1 567 ? -11.633 52.781 2.17 1 24.06 567 HIS A O 1
ATOM 4602 N N . HIS A 1 568 ? -9.828 51.875 2.986 1 26.92 568 HIS A N 1
ATOM 4603 C CA . HIS A 1 568 ? -9.805 52.156 4.418 1 26.92 568 HIS A CA 1
ATOM 4604 C C . HIS A 1 568 ? -9.953 53.625 4.699 1 26.92 568 HIS A C 1
ATOM 4606 O O . HIS A 1 568 ? -9.078 54.438 4.336 1 26.92 568 HIS A O 1
ATOM 4612 N N . TYR A 1 569 ? -10.992 54.281 4.34 1 25.25 569 TYR A N 1
ATOM 4613 C CA . TYR A 1 569 ? -11.188 55.562 5.016 1 25.25 569 TYR A CA 1
ATOM 4614 C C . TYR A 1 569 ? -10.703 55.5 6.461 1 25.25 569 TYR A C 1
ATOM 4616 O O . TYR A 1 569 ? -11.289 54.781 7.281 1 25.25 569 TYR A O 1
ATOM 4624 N N . SER A 1 570 ? -9.391 55.344 6.598 1 26.2 570 SER A N 1
ATOM 4625 C CA . SER A 1 570 ? -8.664 55.688 7.82 1 26.2 570 SER A CA 1
ATOM 4626 C C . SER A 1 570 ? -9.219 56.938 8.469 1 26.2 570 SER A C 1
ATOM 4628 O O . SER A 1 570 ? -9.219 58.031 7.859 1 26.2 570 SER A O 1
ATOM 4630 N N . ILE A 1 571 ? -10.305 56.906 9.039 1 26.78 571 ILE A N 1
ATOM 4631 C CA . ILE A 1 571 ? -10.5 57.875 10.125 1 26.78 571 ILE A CA 1
ATOM 4632 C C . ILE A 1 571 ? -9.156 58.156 10.789 1 26.78 571 ILE A C 1
ATOM 4634 O O . ILE A 1 571 ? -9.055 58.188 12.016 1 26.78 571 ILE A O 1
ATOM 4638 N N . TYR A 1 572 ? -7.934 57.969 10.008 1 21.88 572 TYR A N 1
ATOM 4639 C CA . TYR A 1 572 ? -6.836 58.875 10.375 1 21.88 572 TYR A CA 1
ATOM 4640 C C . TYR A 1 572 ? -7.047 60.281 9.812 1 21.88 572 TYR A C 1
ATOM 4642 O O . TYR A 1 572 ? -7.535 60.438 8.695 1 21.88 572 TYR A O 1
ATOM 4650 N N . MET B 1 1 ? 32.875 -38.281 26 1 25.34 1 MET B N 1
ATOM 4651 C CA . MET B 1 1 ? 32.219 -37.438 27.016 1 25.34 1 MET B CA 1
ATOM 4652 C C . MET B 1 1 ? 30.891 -36.906 26.531 1 25.34 1 MET B C 1
ATOM 4654 O O . MET B 1 1 ? 30.828 -36.281 25.469 1 25.34 1 MET B O 1
ATOM 4658 N N . GLU B 1 2 ? 29.828 -37.5 26.844 1 32.84 2 GLU B N 1
ATOM 4659 C CA . GLU B 1 2 ? 28.438 -37.188 26.516 1 32.84 2 GLU B CA 1
ATOM 4660 C C . GLU B 1 2 ? 28.078 -35.781 26.906 1 32.84 2 GLU B C 1
ATOM 4662 O O . GLU B 1 2 ? 28.219 -35.375 28.062 1 32.84 2 GLU B O 1
ATOM 4667 N N . ARG B 1 3 ? 28.578 -34.781 26.219 1 34.03 3 ARG B N 1
ATOM 4668 C CA . ARG B 1 3 ? 28.312 -33.375 26.625 1 34.03 3 ARG B CA 1
ATOM 4669 C C . ARG B 1 3 ? 26.828 -33.156 26.859 1 34.03 3 ARG B C 1
ATOM 4671 O O . ARG B 1 3 ? 26 -33.438 25.984 1 34.03 3 ARG B O 1
ATOM 4678 N N . ILE B 1 4 ? 26.312 -33.25 27.938 1 37.84 4 ILE B N 1
ATOM 4679 C CA . ILE B 1 4 ? 25.031 -33 28.578 1 37.84 4 ILE B CA 1
ATOM 4680 C C . ILE B 1 4 ? 24.656 -31.516 28.359 1 37.84 4 ILE B C 1
ATOM 4682 O O . ILE B 1 4 ? 25.375 -30.625 28.812 1 37.84 4 ILE B O 1
ATOM 4686 N N . PHE B 1 5 ? 24.172 -31 27.188 1 44.41 5 PHE B N 1
ATOM 4687 C CA . PHE B 1 5 ? 23.906 -29.578 27.062 1 44.41 5 PHE B CA 1
ATOM 4688 C C . PHE B 1 5 ? 22.547 -29.234 27.656 1 44.41 5 PHE B C 1
ATOM 4690 O O . PHE B 1 5 ? 21.547 -29.875 27.344 1 44.41 5 PHE B O 1
ATOM 4697 N N . LYS B 1 6 ? 22.391 -28.922 28.906 1 48.09 6 LYS B N 1
ATOM 4698 C CA . LYS B 1 6 ? 21.25 -28.234 29.5 1 48.09 6 LYS B CA 1
ATOM 4699 C C . LYS B 1 6 ? 20.875 -27 28.719 1 48.09 6 LYS B C 1
ATOM 4701 O O . LYS B 1 6 ? 21.703 -26.125 28.484 1 48.09 6 LYS B O 1
ATOM 4706 N N . HIS B 1 7 ? 19.844 -27.234 27.812 1 60.16 7 HIS B N 1
ATOM 4707 C CA . HIS B 1 7 ? 19.562 -26 27.094 1 60.16 7 HIS B CA 1
ATOM 4708 C C . HIS B 1 7 ? 18.375 -25.25 27.703 1 60.16 7 HIS B C 1
ATOM 4710 O O . HIS B 1 7 ? 17.344 -25.859 28.016 1 60.16 7 HIS B O 1
ATOM 4716 N N . PHE B 1 8 ? 18.484 -24.125 28.188 1 69.19 8 PHE B N 1
ATOM 4717 C CA . PHE B 1 8 ? 17.531 -23.25 28.875 1 69.19 8 PHE B CA 1
ATOM 4718 C C . PHE B 1 8 ? 16.203 -23.203 28.109 1 69.19 8 PHE B C 1
ATOM 4720 O O . PHE B 1 8 ? 15.164 -22.906 28.703 1 69.19 8 PHE B O 1
ATOM 4727 N N . TRP B 1 9 ? 16.141 -23.703 26.906 1 69.81 9 TRP B N 1
ATOM 4728 C CA . TRP B 1 9 ? 14.938 -23.531 26.094 1 69.81 9 TRP B CA 1
ATOM 4729 C C . TRP B 1 9 ? 14.141 -24.828 26.047 1 69.81 9 TRP B C 1
ATOM 4731 O O . TRP B 1 9 ? 13.023 -24.859 25.516 1 69.81 9 TRP B O 1
ATOM 4741 N N . HIS B 1 10 ? 14.617 -25.844 26.531 1 69.38 10 HIS B N 1
ATOM 4742 C CA . HIS B 1 10 ? 13.938 -27.141 26.5 1 69.38 10 HIS B CA 1
ATOM 4743 C C . HIS B 1 10 ? 14.055 -27.844 27.844 1 69.38 10 HIS B C 1
ATOM 4745 O O . HIS B 1 10 ? 15.141 -28.297 28.219 1 69.38 10 HIS B O 1
ATOM 4751 N N . GLN B 1 11 ? 12.922 -27.547 28.734 1 61.56 11 GLN B N 1
ATOM 4752 C CA . GLN B 1 11 ? 12.953 -28.172 30.047 1 61.56 11 GLN B CA 1
ATOM 4753 C C . GLN B 1 11 ? 11.922 -29.297 30.141 1 61.56 11 GLN B C 1
ATOM 4755 O O . GLN B 1 11 ? 10.828 -29.188 29.594 1 61.56 11 GLN B O 1
ATOM 4760 N N . HIS B 1 12 ? 12.094 -30.484 30.328 1 58.03 12 HIS B N 1
ATOM 4761 C CA . HIS B 1 12 ? 11.102 -31.5 30.609 1 58.03 12 HIS B CA 1
ATOM 4762 C C . HIS B 1 12 ? 10.641 -31.422 32.062 1 58.03 12 HIS B C 1
ATOM 4764 O O . HIS B 1 12 ? 11.086 -30.547 32.812 1 58.03 12 HIS B O 1
ATOM 4770 N N . GLY B 1 13 ? 10.672 -32.531 32.969 1 47.56 13 GLY B N 1
ATOM 4771 C CA . GLY B 1 13 ? 10.102 -32.781 34.281 1 47.56 13 GLY B CA 1
ATOM 4772 C C . GLY B 1 13 ? 10.617 -31.812 35.344 1 47.56 13 GLY B C 1
ATOM 4773 O O . GLY B 1 13 ? 11.461 -30.969 35.062 1 47.56 13 GLY B O 1
ATOM 4774 N N . SER B 1 14 ? 10.234 -32.188 36.844 1 44.62 14 SER B N 1
ATOM 4775 C CA . SER B 1 14 ? 10.391 -31.531 38.125 1 44.62 14 SER B CA 1
ATOM 4776 C C . SER B 1 14 ? 11.844 -31.141 38.375 1 44.62 14 SER B C 1
ATOM 4778 O O . SER B 1 14 ? 12.758 -31.703 37.781 1 44.62 14 SER B O 1
ATOM 4780 N N . ASP B 1 15 ? 12.219 -30.094 39.25 1 44.62 15 ASP B N 1
ATOM 4781 C CA . ASP B 1 15 ? 13.414 -29.516 39.844 1 44.62 15 ASP B CA 1
ATOM 4782 C C . ASP B 1 15 ? 14.484 -30.578 40.094 1 44.62 15 ASP B C 1
ATOM 4784 O O . ASP B 1 15 ? 15.625 -30.25 40.438 1 44.62 15 ASP B O 1
ATOM 4788 N N . GLU B 1 16 ? 14.125 -31.906 40.562 1 42.84 16 GLU B N 1
ATOM 4789 C CA . GLU B 1 16 ? 15.07 -32.781 41.25 1 42.84 16 GLU B CA 1
ATOM 4790 C C . GLU B 1 16 ? 16.031 -33.438 40.281 1 42.84 16 GLU B C 1
ATOM 4792 O O . GLU B 1 16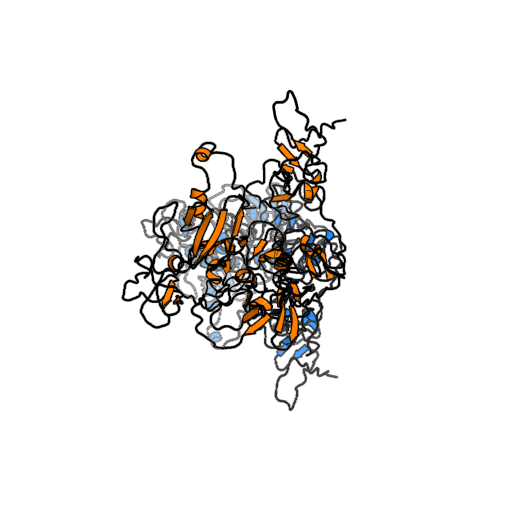 ? 17.094 -33.938 40.688 1 42.84 16 GLU B O 1
ATOM 4797 N N . ASN B 1 17 ? 15.594 -34.094 39.125 1 37.62 17 ASN B N 1
ATOM 4798 C CA . ASN B 1 17 ? 16.531 -34.781 38.25 1 37.62 17 ASN B CA 1
ATOM 4799 C C . ASN B 1 17 ? 16.531 -34.188 36.844 1 37.62 17 ASN B C 1
ATOM 4801 O O . ASN B 1 17 ? 15.656 -34.5 36.031 1 37.62 17 ASN B O 1
ATOM 4805 N N . PRO B 1 18 ? 17.203 -33.031 36.688 1 41.25 18 PRO B N 1
ATOM 4806 C CA . PRO B 1 18 ? 17.297 -32.438 35.344 1 41.25 18 PRO B CA 1
ATOM 4807 C C . PRO B 1 18 ? 17.75 -33.406 34.281 1 41.25 18 PRO B C 1
ATOM 4809 O O . PRO B 1 18 ? 18.828 -34 34.375 1 41.25 18 PRO B O 1
ATOM 4812 N N . ARG B 1 19 ? 16.922 -34.312 33.781 1 38.94 19 ARG B N 1
ATOM 4813 C CA . ARG B 1 19 ? 17.359 -35.219 32.719 1 38.94 19 ARG B CA 1
ATOM 4814 C C . ARG B 1 19 ? 17.984 -34.438 31.562 1 38.94 19 ARG B C 1
ATOM 4816 O O . ARG B 1 19 ? 17.469 -33.406 31.125 1 38.94 19 ARG B O 1
ATOM 4823 N N . GLU B 1 20 ? 19.359 -34.625 31.312 1 40.19 20 GLU B N 1
ATOM 4824 C CA . GLU B 1 20 ? 20.391 -34.125 30.406 1 40.19 20 GLU B CA 1
ATOM 4825 C C . GLU B 1 20 ? 20.062 -34.469 28.953 1 40.19 20 GLU B C 1
ATOM 4827 O O . GLU B 1 20 ? 19.5 -35.531 28.672 1 40.19 20 GLU B O 1
ATOM 4832 N N . LEU B 1 21 ? 19.859 -33.5 28.125 1 44.88 21 LEU B N 1
ATOM 4833 C CA . LEU B 1 21 ? 19.75 -33.75 26.688 1 44.88 21 LEU B CA 1
ATOM 4834 C C . LEU B 1 21 ? 20.953 -34.562 26.188 1 44.88 21 LEU B C 1
ATOM 4836 O O . LEU B 1 21 ? 22.094 -34.25 26.531 1 44.88 21 LEU B O 1
ATOM 4840 N N . THR B 1 22 ? 21.172 -35.906 26.359 1 38.44 22 THR B N 1
ATOM 4841 C CA . THR B 1 22 ? 22.281 -36.719 25.922 1 38.44 22 THR B CA 1
ATOM 4842 C C . THR B 1 22 ? 22.344 -36.75 24.391 1 38.44 22 THR B C 1
ATOM 4844 O O . THR B 1 22 ? 21.312 -36.844 23.719 1 38.44 22 THR B O 1
ATOM 4847 N N . TRP B 1 23 ? 23.484 -36.094 23.812 1 35.47 23 TRP B N 1
ATOM 4848 C CA . TRP B 1 23 ? 23.891 -36.219 22.406 1 35.47 23 TRP B CA 1
ATOM 4849 C C . TRP B 1 23 ? 24.234 -37.656 22.062 1 35.47 23 TRP B C 1
ATOM 4851 O O . TRP B 1 23 ? 25.156 -38.219 22.656 1 35.47 23 TRP B O 1
ATOM 4861 N N . GLU B 1 24 ? 23.531 -38.688 22.141 1 35.5 24 GLU B N 1
ATOM 4862 C CA . GLU B 1 24 ? 24.094 -39.938 21.656 1 35.5 24 GLU B CA 1
ATOM 4863 C C . GLU B 1 24 ? 24.172 -39.938 20.125 1 35.5 24 GLU B C 1
ATOM 4865 O O . GLU B 1 24 ? 23.312 -39.375 19.453 1 35.5 24 GLU B O 1
ATOM 4870 N N . GLU B 1 25 ? 25.438 -40.312 19.578 1 31.44 25 GLU B N 1
ATOM 4871 C CA . GLU B 1 25 ? 25.781 -40.719 18.219 1 31.44 25 GLU B CA 1
ATOM 4872 C C . GLU B 1 25 ? 24.703 -41.625 17.641 1 31.44 25 GLU B C 1
ATOM 4874 O O . GLU B 1 25 ? 24.438 -42.688 18.188 1 31.44 25 GLU B O 1
ATOM 4879 N N . ARG B 1 26 ? 23.672 -41.156 17.109 1 34.47 26 ARG B N 1
ATOM 4880 C CA . ARG B 1 26 ? 22.719 -42.094 16.516 1 34.47 26 ARG B CA 1
ATOM 4881 C C . ARG B 1 26 ? 23.422 -43 15.523 1 34.47 26 ARG B C 1
ATOM 4883 O O . ARG B 1 26 ? 24.141 -42.531 14.648 1 34.47 26 ARG B O 1
ATOM 4890 N N . THR B 1 27 ? 23.797 -44.219 15.812 1 28.88 27 THR B N 1
ATOM 4891 C CA . THR B 1 27 ? 23.891 -45.281 14.836 1 28.88 27 THR B CA 1
ATOM 4892 C C . THR B 1 27 ? 22.734 -45.219 13.836 1 28.88 27 THR B C 1
ATOM 4894 O O . THR B 1 27 ? 21.609 -44.844 14.203 1 28.88 27 THR B O 1
ATOM 4897 N N . LYS B 1 28 ? 22.953 -45.375 12.398 1 32.06 28 LYS B N 1
ATOM 4898 C CA . LYS B 1 28 ? 22.25 -45.531 11.133 1 32.06 28 LYS B CA 1
ATOM 4899 C C . LYS B 1 28 ? 21.016 -46.406 11.297 1 32.06 28 LYS B C 1
ATOM 4901 O O . LYS B 1 28 ? 20.484 -46.938 10.312 1 32.06 28 LYS B O 1
ATOM 4906 N N . LYS B 1 29 ? 20.547 -47 12.336 1 33.69 29 LYS B N 1
ATOM 4907 C CA . LYS B 1 29 ? 19.781 -48.188 11.945 1 33.69 29 LYS B CA 1
ATOM 4908 C C . LYS B 1 29 ? 18.766 -47.844 10.859 1 33.69 29 LYS B C 1
ATOM 4910 O O . LYS B 1 29 ? 18.344 -46.688 10.734 1 33.69 29 LYS B O 1
ATOM 4915 N N . LYS B 1 30 ? 18.047 -48.906 10.062 1 31.22 30 LYS B N 1
ATOM 4916 C CA . LYS B 1 30 ? 17.5 -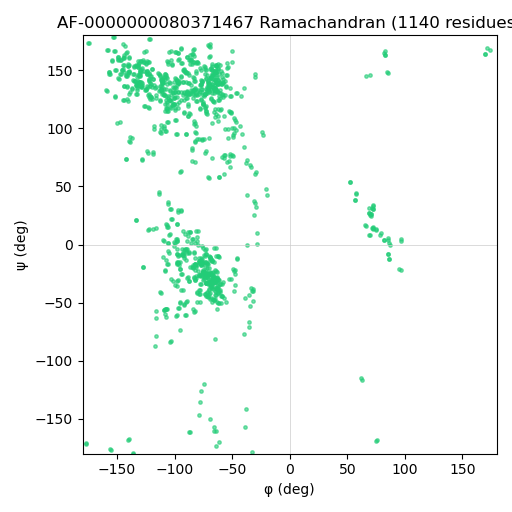49.562 8.883 1 31.22 30 LYS B CA 1
ATOM 4917 C C . LYS B 1 30 ? 16.125 -49 8.516 1 31.22 30 LYS B C 1
ATOM 4919 O O . LYS B 1 30 ? 15.656 -49.188 7.395 1 31.22 30 LYS B O 1
ATOM 4924 N N . TYR B 1 31 ? 15.031 -49 9.391 1 29.34 31 TYR B N 1
ATOM 4925 C CA . TYR B 1 31 ? 13.75 -49.156 8.703 1 29.34 31 TYR B CA 1
ATOM 4926 C C . TYR B 1 31 ? 13.406 -47.875 7.914 1 29.34 31 TYR B C 1
ATOM 4928 O O . TYR B 1 31 ? 13.969 -46.812 8.164 1 29.34 31 TYR B O 1
ATOM 4936 N N . GLY B 1 32 ? 12.367 -47.875 7.078 1 34.06 32 GLY B N 1
ATOM 4937 C CA . GLY B 1 32 ? 11.727 -47.156 5.992 1 34.06 32 GLY B CA 1
ATOM 4938 C C . GLY B 1 32 ? 11.578 -45.688 6.281 1 34.06 32 GLY B C 1
ATOM 4939 O O . GLY B 1 32 ? 10.961 -44.938 5.504 1 34.06 32 GLY B O 1
ATOM 4940 N N . LEU B 1 33 ? 11.219 -45.312 7.578 1 35.06 33 LEU B N 1
ATOM 4941 C CA . LEU B 1 33 ? 10.32 -44.219 7.98 1 35.06 33 LEU B CA 1
ATOM 4942 C C . LEU B 1 33 ? 10.945 -42.844 7.684 1 35.06 33 LEU B C 1
ATOM 4944 O O . LEU B 1 33 ? 12.148 -42.781 7.422 1 35.06 33 LEU B O 1
ATOM 4948 N N . SER B 1 34 ? 10.492 -41.625 8.711 1 42.97 34 SER B N 1
ATOM 4949 C CA . SER B 1 34 ? 10.281 -40.156 8.688 1 42.97 34 SER B CA 1
ATOM 4950 C C . SER B 1 34 ? 11.609 -39.406 8.664 1 42.97 34 SER B C 1
ATOM 4952 O O . SER B 1 34 ? 12.508 -39.719 9.469 1 42.97 34 SER B O 1
ATOM 4954 N N . VAL B 1 35 ? 12.156 -39.094 7.641 1 50.97 35 VAL B N 1
ATOM 4955 C CA . VAL B 1 35 ? 13.188 -38.062 7.539 1 50.97 35 VAL B CA 1
ATOM 4956 C C . VAL B 1 35 ? 13.055 -37.062 8.711 1 50.97 35 VAL B C 1
ATOM 4958 O O . VAL B 1 35 ? 12.023 -36.406 8.867 1 50.97 35 VAL B O 1
ATOM 4961 N N . ASP B 1 36 ? 13.828 -37.219 9.812 1 63.72 36 ASP B N 1
ATOM 4962 C CA . ASP B 1 36 ? 13.836 -36.312 10.969 1 63.72 36 ASP B CA 1
ATOM 4963 C C . ASP B 1 36 ? 13.992 -34.875 10.531 1 63.72 36 ASP B C 1
ATOM 4965 O O . ASP B 1 36 ? 14.875 -34.562 9.727 1 63.72 36 ASP B O 1
ATOM 4969 N N . THR B 1 37 ? 13.023 -34.219 10.492 1 76.44 37 THR B N 1
ATOM 4970 C CA . THR B 1 37 ? 12.992 -32.812 10.203 1 76.44 37 THR B CA 1
ATOM 4971 C C . THR B 1 37 ? 13.164 -31.984 11.477 1 76.44 37 THR B C 1
ATOM 4973 O O . THR B 1 37 ? 12.719 -32.406 12.555 1 76.44 37 THR B O 1
ATOM 4976 N N . CYS B 1 38 ? 14.094 -31.062 11.367 1 81.56 38 CYS B N 1
ATOM 4977 C CA . CYS B 1 38 ? 14.266 -30.125 12.477 1 81.56 38 CYS B CA 1
ATOM 4978 C C . CYS B 1 38 ? 12.922 -29.594 12.953 1 81.56 38 CYS B C 1
ATOM 4980 O O . CYS B 1 38 ? 12.078 -29.219 12.133 1 81.56 38 CYS B O 1
ATOM 4982 N N . ASP B 1 39 ? 12.781 -29.672 14.156 1 74.12 39 ASP B N 1
ATOM 4983 C CA . ASP B 1 39 ? 11.5 -29.266 14.719 1 74.12 39 ASP B CA 1
ATOM 4984 C C . ASP B 1 39 ? 11.297 -27.766 14.602 1 74.12 39 ASP B C 1
ATOM 4986 O O . ASP B 1 39 ? 10.188 -27.266 14.82 1 74.12 39 ASP B O 1
ATOM 4990 N N . ASP B 1 40 ? 12.352 -27.078 14.289 1 75.5 40 ASP B N 1
ATOM 4991 C CA . ASP B 1 40 ? 12.219 -25.625 14.109 1 75.5 40 ASP B CA 1
ATOM 4992 C C . ASP B 1 40 ? 12.086 -25.266 12.625 1 75.5 40 ASP B C 1
ATOM 4994 O O . ASP B 1 40 ? 11.031 -24.812 12.18 1 75.5 40 ASP B O 1
ATOM 4998 N N . CYS B 1 41 ? 13.016 -25.562 11.812 1 74.25 41 CYS B N 1
ATOM 4999 C CA . CYS B 1 41 ? 13.039 -25.094 10.422 1 74.25 41 CYS B CA 1
ATOM 5000 C C . CYS B 1 41 ? 12.359 -26.109 9.508 1 74.25 41 CYS B C 1
ATOM 5002 O O . CYS B 1 41 ? 12.086 -25.812 8.344 1 74.25 41 CYS B O 1
ATOM 5004 N N . GLN B 1 42 ? 12.094 -27.281 10 1 74 42 GLN B N 1
ATOM 5005 C CA . GLN B 1 42 ? 11.391 -28.344 9.297 1 74 42 GLN B CA 1
ATOM 5006 C C . GLN B 1 42 ? 12.203 -28.844 8.102 1 74 42 GLN B C 1
ATOM 5008 O O . GLN B 1 42 ? 11.648 -29.422 7.168 1 74 42 GLN B O 1
ATOM 5013 N N . LYS B 1 43 ? 13.445 -28.5 8.141 1 76.5 43 LYS B N 1
ATOM 5014 C CA . LYS B 1 43 ? 14.344 -29.062 7.141 1 76.5 43 LYS B CA 1
ATOM 5015 C C . LYS B 1 43 ? 15 -30.344 7.648 1 76.5 43 LYS B C 1
ATOM 5017 O O . LYS B 1 43 ? 15.102 -30.562 8.859 1 76.5 43 LYS B O 1
ATOM 5022 N N . PRO B 1 44 ? 15.305 -31.203 6.699 1 77 44 PRO B N 1
ATOM 5023 C CA . PRO B 1 44 ? 15.906 -32.469 7.117 1 77 44 PRO B CA 1
ATOM 5024 C C . PRO B 1 44 ? 17.203 -32.281 7.91 1 77 44 PRO B C 1
ATOM 5026 O O . PRO B 1 44 ? 18 -31.391 7.586 1 77 44 PRO B O 1
ATOM 5029 N N . THR B 1 45 ? 17.281 -32.875 9.016 1 70.81 45 THR B N 1
ATOM 5030 C CA . THR B 1 45 ? 18.469 -32.781 9.867 1 70.81 45 THR B CA 1
ATOM 5031 C C . THR B 1 45 ? 19.547 -33.75 9.383 1 70.81 45 THR B C 1
ATOM 5033 O O . THR B 1 45 ? 20.594 -33.875 10.016 1 70.81 45 THR B O 1
ATOM 5036 N N . GLU B 1 46 ? 19.438 -34.344 8.227 1 62.62 46 GLU B N 1
ATOM 5037 C CA . GLU B 1 46 ? 20.391 -35.375 7.777 1 62.62 46 GLU B CA 1
ATOM 5038 C C . GLU B 1 46 ? 21.781 -34.781 7.594 1 62.62 46 GLU B C 1
ATOM 5040 O O . GLU B 1 46 ? 21.938 -33.688 7 1 62.62 46 GLU B O 1
ATOM 5045 N N . GLY B 1 47 ? 22.875 -35.375 8.078 1 56.62 47 GLY B N 1
ATOM 5046 C CA . GLY B 1 47 ? 24.297 -35.125 7.898 1 56.62 47 GLY B CA 1
ATOM 5047 C C . GLY B 1 47 ? 24.906 -34.25 9 1 56.62 47 GLY B C 1
ATOM 5048 O O . GLY B 1 47 ? 26.109 -34.062 9.047 1 56.62 47 GLY B O 1
ATOM 5049 N N . HIS B 1 48 ? 24.016 -33.5 9.68 1 59.66 48 HIS B N 1
ATOM 5050 C CA . HIS B 1 48 ? 24.594 -32.656 10.727 1 59.66 48 HIS B CA 1
ATOM 5051 C C . HIS B 1 48 ? 24.266 -33.219 12.117 1 59.66 48 HIS B C 1
ATOM 5053 O O . HIS B 1 48 ? 23.359 -34.031 12.258 1 59.66 48 HIS B O 1
ATOM 5059 N N . ASP B 1 49 ? 25.141 -33.156 13.109 1 64.25 49 ASP B N 1
ATOM 5060 C CA . ASP B 1 49 ? 24.953 -33.562 14.5 1 64.25 49 ASP B CA 1
ATOM 5061 C C . ASP B 1 49 ? 23.812 -32.812 15.156 1 64.25 49 ASP B C 1
ATOM 5063 O O . ASP B 1 49 ? 24 -31.75 15.719 1 64.25 49 ASP B O 1
ATOM 5067 N N . PRO B 1 50 ? 22.531 -33.25 14.758 1 74.25 50 PRO B N 1
ATOM 5068 C CA . PRO B 1 50 ? 21.406 -32.531 15.359 1 74.25 50 PRO B CA 1
ATOM 5069 C C . PRO B 1 50 ? 21.344 -32.719 16.875 1 74.25 50 PRO B C 1
ATOM 5071 O O . PRO B 1 50 ? 21.938 -33.625 17.422 1 74.25 50 PRO B O 1
ATOM 5074 N N . ILE B 1 51 ? 20.859 -31.656 17.578 1 75.38 51 ILE B N 1
ATOM 5075 C CA . ILE B 1 51 ? 20.516 -31.75 19 1 75.38 51 ILE B CA 1
ATOM 5076 C C . ILE B 1 51 ? 19.219 -32.562 19.141 1 75.38 51 ILE B C 1
ATOM 5078 O O . ILE B 1 51 ? 18.219 -32.25 18.484 1 75.38 51 ILE B O 1
ATOM 5082 N N . LYS B 1 52 ? 19.281 -33.625 19.812 1 75.25 52 LYS B N 1
ATOM 5083 C CA . LYS B 1 52 ? 18.109 -34.469 19.938 1 75.25 52 LYS B CA 1
ATOM 5084 C C . LYS B 1 52 ? 17.688 -34.625 21.391 1 75.25 52 LYS B C 1
ATOM 5086 O O . LYS B 1 52 ? 18.516 -34.625 22.297 1 75.25 52 LYS B O 1
ATOM 5091 N N . CYS B 1 53 ? 16.359 -34.5 21.547 1 73.38 53 CYS B N 1
ATOM 5092 C CA . CYS B 1 53 ? 15.781 -34.906 22.828 1 73.38 53 CYS B CA 1
ATOM 5093 C C . CYS B 1 53 ? 15.102 -36.25 22.734 1 73.38 53 CYS B C 1
ATOM 5095 O O . CYS B 1 53 ? 14.117 -36.406 22.016 1 73.38 53 CYS B O 1
ATOM 5097 N N . ASP B 1 54 ? 15.523 -37.125 23.391 1 68.69 54 ASP B N 1
ATOM 5098 C CA . ASP B 1 54 ? 15.039 -38.5 23.312 1 68.69 54 ASP B CA 1
ATOM 5099 C C . ASP B 1 54 ? 13.664 -38.625 23.969 1 68.69 54 ASP B C 1
ATOM 5101 O O . ASP B 1 54 ? 12.922 -39.562 23.672 1 68.69 54 ASP B O 1
ATOM 5105 N N . PHE B 1 55 ? 13.508 -37.719 24.922 1 66 55 PHE B N 1
ATOM 5106 C CA . PHE B 1 55 ? 12.227 -37.781 25.609 1 66 55 PHE B CA 1
ATOM 5107 C C . PHE B 1 55 ? 11.102 -37.281 24.719 1 66 55 PHE B C 1
ATOM 5109 O O . PHE B 1 55 ? 10.055 -37.938 24.609 1 66 55 PHE B O 1
ATOM 5116 N N . CYS B 1 56 ? 11.305 -36.219 24.047 1 68.5 56 CYS B N 1
ATOM 5117 C CA . CYS B 1 56 ? 10.266 -35.594 23.234 1 68.5 56 CYS B CA 1
ATOM 5118 C C . CYS B 1 56 ? 10.352 -36.094 21.797 1 68.5 56 CYS B C 1
ATOM 5120 O O . CYS B 1 56 ? 9.438 -35.844 21 1 68.5 56 CYS B O 1
ATOM 5122 N N . LEU B 1 57 ? 11.367 -36.812 21.5 1 73.12 57 LEU B N 1
ATOM 5123 C CA . LEU B 1 57 ? 11.617 -37.281 20.125 1 73.12 57 LEU B CA 1
ATOM 5124 C C . LEU B 1 57 ? 11.688 -36.094 19.172 1 73.12 57 LEU B C 1
ATOM 5126 O O . LEU B 1 57 ? 11.055 -36.094 18.109 1 73.12 57 LEU B O 1
ATOM 5130 N N . LYS B 1 58 ? 12.289 -35.062 19.688 1 76 58 LYS B N 1
ATOM 5131 C CA . LYS B 1 58 ? 12.461 -33.875 18.859 1 76 58 LYS B CA 1
ATOM 5132 C C . LYS B 1 58 ? 13.914 -33.719 18.438 1 76 58 LYS B C 1
ATOM 5134 O O . LYS B 1 58 ? 14.828 -34.156 19.141 1 76 58 LYS B O 1
ATOM 5139 N N . ASP B 1 59 ? 14.133 -33.219 17.25 1 79.62 59 ASP B N 1
ATOM 5140 C CA . ASP B 1 59 ? 15.445 -32.938 16.688 1 79.62 59 ASP B CA 1
ATOM 5141 C C . ASP B 1 59 ? 15.562 -31.469 16.25 1 79.62 59 ASP B C 1
ATOM 5143 O O . ASP B 1 59 ? 14.602 -30.906 15.711 1 79.62 59 ASP B O 1
ATOM 5147 N N . TRP B 1 60 ? 16.75 -30.938 16.625 1 80.44 60 TRP B N 1
ATOM 5148 C CA . TRP B 1 60 ? 16.969 -29.562 16.172 1 80.44 60 TRP B CA 1
ATOM 5149 C C . TRP B 1 60 ? 18.344 -29.438 15.5 1 80.44 60 TRP B C 1
ATOM 5151 O O . TRP B 1 60 ? 19.297 -30.078 15.914 1 80.44 60 TRP B O 1
ATOM 5161 N N . HIS B 1 61 ? 18.359 -28.547 14.484 1 80.62 61 HIS B N 1
ATOM 5162 C CA . HIS B 1 61 ? 19.656 -28.062 14.023 1 80.62 61 HIS B CA 1
ATOM 5163 C C . HIS B 1 61 ? 20.344 -27.234 15.102 1 80.62 61 HIS B C 1
ATOM 5165 O O . HIS B 1 61 ? 19.688 -26.562 15.891 1 80.62 61 HIS B O 1
ATOM 5171 N N . VAL B 1 62 ? 21.641 -27.266 15.102 1 77.56 62 VAL B N 1
ATOM 5172 C CA . VAL B 1 62 ? 22.391 -26.469 16.047 1 77.56 62 VAL B CA 1
ATOM 5173 C C . VAL B 1 62 ? 22.078 -24.984 15.836 1 77.56 62 VAL B C 1
ATOM 5175 O O . VAL B 1 62 ? 21.984 -24.219 16.797 1 77.56 62 VAL B O 1
ATOM 5178 N N . GLU B 1 63 ? 21.844 -24.625 14.555 1 80 63 GLU B N 1
ATOM 5179 C CA . GLU B 1 63 ? 21.594 -23.234 14.203 1 80 63 GLU B CA 1
ATOM 5180 C C . GLU B 1 63 ? 20.172 -22.828 14.562 1 80 63 GLU B C 1
ATOM 5182 O O . GLU B 1 63 ? 19.844 -21.625 14.602 1 80 63 GLU B O 1
ATOM 5187 N N . CYS B 1 64 ? 19.375 -23.766 14.875 1 80.75 64 CYS B N 1
ATOM 5188 C CA . CYS B 1 64 ? 17.969 -23.469 15.102 1 80.75 64 CYS B CA 1
ATOM 5189 C C . CYS B 1 64 ? 17.656 -23.391 16.594 1 80.75 64 CYS B C 1
ATOM 5191 O O . CYS B 1 64 ? 16.516 -23.156 16.984 1 80.75 64 CYS B O 1
ATOM 5193 N N . VAL B 1 65 ? 18.688 -23.562 17.422 1 80.44 65 VAL B N 1
ATOM 5194 C CA . VAL B 1 65 ? 18.438 -23.5 18.844 1 80.44 65 VAL B CA 1
ATOM 5195 C C . VAL B 1 65 ? 19.094 -22.234 19.422 1 80.44 65 VAL B C 1
ATOM 5197 O O . VAL B 1 65 ? 20.172 -21.828 18.984 1 80.44 65 VAL B O 1
ATOM 5200 N N . PRO B 1 66 ? 18.359 -21.562 20.359 1 78 66 PRO B N 1
ATOM 5201 C CA . PRO B 1 66 ? 18.922 -20.344 20.969 1 78 66 PRO B CA 1
ATOM 5202 C C . PRO B 1 66 ? 20.203 -20.625 21.766 1 78 66 PRO B C 1
ATOM 5204 O O . PRO B 1 66 ? 20.281 -21.625 22.484 1 78 66 PRO B O 1
ATOM 5207 N N . SER B 1 67 ? 21.234 -19.828 21.531 1 68.62 67 SER B N 1
ATOM 5208 C CA . SER B 1 67 ? 22.5 -19.984 22.25 1 68.62 67 SER B CA 1
ATOM 5209 C C . SER B 1 67 ? 22.438 -19.328 23.625 1 68.62 67 SER B C 1
ATOM 5211 O O . SER B 1 67 ? 23.203 -19.688 24.531 1 68.62 67 SER B O 1
ATOM 5213 N N . SER B 1 68 ? 21.641 -18.312 23.766 1 65.56 68 SER B N 1
ATOM 5214 C CA . SER B 1 68 ? 21.547 -17.594 25.047 1 65.56 68 SER B CA 1
ATOM 5215 C C . SER B 1 68 ? 20.094 -17.25 25.375 1 65.56 68 SER B C 1
ATOM 5217 O O . SER B 1 68 ? 19.312 -16.938 24.484 1 65.56 68 SER B O 1
ATOM 5219 N N . PRO B 1 69 ? 19.812 -17.625 26.672 1 64.06 69 PRO B N 1
ATOM 5220 C CA . PRO B 1 69 ? 18.469 -17.234 27.125 1 64.06 69 PRO B CA 1
ATOM 5221 C C . PRO B 1 69 ? 18.266 -15.727 27.141 1 64.06 69 PRO B C 1
ATOM 5223 O O . PRO B 1 69 ? 17.141 -15.258 27.281 1 64.06 69 PRO B O 1
ATOM 5226 N N . ASP B 1 70 ? 19.359 -14.977 26.953 1 71.44 70 ASP B N 1
ATOM 5227 C CA . ASP B 1 70 ? 19.312 -13.539 27.172 1 71.44 70 ASP B CA 1
ATOM 5228 C C . ASP B 1 70 ? 18.703 -12.812 25.984 1 71.44 70 ASP B C 1
ATOM 5230 O O . ASP B 1 70 ? 18.562 -13.391 24.906 1 71.44 70 ASP B O 1
ATOM 5234 N N . GLU B 1 71 ? 18.25 -11.711 26.312 1 82.94 71 GLU B N 1
ATOM 5235 C CA . GLU B 1 71 ? 17.844 -10.789 25.25 1 82.94 71 GLU B CA 1
ATOM 5236 C C . GLU B 1 71 ? 18.969 -10.523 24.266 1 82.94 71 GLU B C 1
ATOM 5238 O O . GLU B 1 71 ? 20.141 -10.547 24.656 1 82.94 71 GLU B O 1
ATOM 5243 N N . VAL B 1 72 ? 18.609 -10.531 23.047 1 85.31 72 VAL B N 1
ATOM 5244 C CA . VAL B 1 72 ? 19.625 -10.32 22.016 1 85.31 72 VAL B CA 1
ATOM 5245 C C . VAL B 1 72 ? 19.422 -8.945 21.375 1 85.31 72 VAL B C 1
ATOM 5247 O O . VAL B 1 72 ? 18.297 -8.547 21.078 1 85.31 72 VAL B O 1
ATOM 5250 N N . ASN B 1 73 ? 20.547 -8.156 21.312 1 83.38 73 ASN B N 1
ATOM 5251 C CA . ASN B 1 73 ? 20.578 -6.953 20.469 1 83.38 73 ASN B CA 1
ATOM 5252 C C . ASN B 1 73 ? 21.016 -7.273 19.047 1 83.38 73 ASN B C 1
ATOM 5254 O O . ASN B 1 73 ? 22.125 -7.75 18.828 1 83.38 73 ASN B O 1
ATOM 5258 N N . HIS B 1 74 ? 20.141 -7.113 18.234 1 82.19 74 HIS B N 1
ATOM 5259 C CA . HIS B 1 74 ? 20.438 -7.461 16.859 1 82.19 74 HIS B CA 1
ATOM 5260 C C . HIS B 1 74 ? 20.547 -6.215 15.984 1 82.19 74 HIS B C 1
ATOM 5262 O O . HIS B 1 74 ? 19.797 -5.25 16.188 1 82.19 74 HIS B O 1
ATOM 5268 N N . SER B 1 75 ? 21.391 -6.176 15.047 1 77.19 75 SER B N 1
ATOM 5269 C CA . SER B 1 75 ? 21.672 -5.02 14.203 1 77.19 75 SER B CA 1
ATOM 5270 C C . SER B 1 75 ? 20.469 -4.672 13.32 1 77.19 75 SER B C 1
ATOM 5272 O O . SER B 1 75 ? 20.328 -3.529 12.883 1 77.19 75 SER B O 1
ATOM 5274 N N . PHE B 1 76 ? 19.641 -5.68 13.078 1 79.38 76 PHE B N 1
ATOM 5275 C CA . PHE B 1 76 ? 18.5 -5.422 12.211 1 79.38 76 PHE B CA 1
ATOM 5276 C C . PHE B 1 76 ? 17.312 -4.902 13.016 1 79.38 76 PHE B C 1
ATOM 5278 O O . PHE B 1 76 ? 16.281 -4.578 12.453 1 79.38 76 PHE B O 1
ATOM 5285 N N . HIS B 1 77 ? 17.469 -4.906 14.289 1 80.75 77 HIS B N 1
ATOM 5286 C CA . HIS B 1 77 ? 16.516 -4.309 15.219 1 80.75 77 HIS B CA 1
ATOM 5287 C C . HIS B 1 77 ? 17.234 -3.57 16.344 1 80.75 77 HIS B C 1
ATOM 5289 O O . HIS B 1 77 ? 17.359 -4.102 17.453 1 80.75 77 HIS B O 1
ATOM 5295 N N . THR B 1 78 ? 17.516 -2.328 16.141 1 74.38 78 THR B N 1
ATOM 5296 C CA . THR B 1 78 ? 18.422 -1.613 17.031 1 74.38 78 THR B CA 1
ATOM 5297 C C . THR B 1 78 ? 17.656 -0.903 18.141 1 74.38 78 THR B C 1
ATOM 5299 O O . THR B 1 78 ? 18.25 -0.459 19.125 1 74.38 78 THR B O 1
ATOM 5302 N N . TYR B 1 79 ? 16.406 -0.899 18.062 1 76.19 79 TYR B N 1
ATOM 5303 C CA . TYR B 1 79 ? 15.633 -0.059 18.969 1 76.19 79 TYR B CA 1
ATOM 5304 C C . TYR B 1 79 ? 15.484 -0.73 20.328 1 76.19 79 TYR B C 1
ATOM 5306 O O . TYR B 1 79 ? 15.5 -0.06 21.375 1 76.19 79 TYR B O 1
ATOM 5314 N N . HIS B 1 80 ? 15.234 -2.047 20.297 1 83.75 80 HIS B N 1
ATOM 5315 C CA . HIS B 1 80 ? 14.992 -2.779 21.531 1 83.75 80 HIS B CA 1
ATOM 5316 C C . HIS B 1 80 ? 15.664 -4.148 21.5 1 83.75 80 HIS B C 1
ATOM 5318 O O . HIS B 1 80 ? 15.844 -4.734 20.438 1 83.75 80 HIS B O 1
ATOM 5324 N N . PRO B 1 81 ? 16.031 -4.527 22.609 1 88.38 81 PRO B N 1
ATOM 5325 C CA . PRO B 1 81 ? 16.469 -5.922 22.672 1 88.38 81 PRO B CA 1
ATOM 5326 C C . PRO B 1 81 ? 15.352 -6.914 22.359 1 88.38 81 PRO B C 1
ATOM 5328 O O . PRO B 1 81 ? 14.18 -6.625 22.625 1 88.38 81 PRO B O 1
ATOM 5331 N N . LEU B 1 82 ? 15.727 -8.008 21.781 1 89.5 82 LEU B N 1
ATOM 5332 C CA . LEU B 1 82 ? 14.758 -9.039 21.438 1 89.5 82 LEU B CA 1
ATOM 5333 C C . LEU B 1 82 ? 14.727 -10.133 22.516 1 89.5 82 LEU B C 1
ATOM 5335 O O . LEU B 1 82 ? 15.773 -10.602 22.953 1 89.5 82 LEU B O 1
ATOM 5339 N N . LYS B 1 83 ? 13.539 -10.469 22.953 1 88.06 83 LYS B N 1
ATOM 5340 C CA . LYS B 1 83 ? 13.367 -11.508 23.953 1 88.06 83 LYS B CA 1
ATOM 5341 C C . LYS B 1 83 ? 13.039 -12.852 23.312 1 88.06 83 LYS B C 1
ATOM 5343 O O . LYS B 1 83 ? 12.289 -12.914 22.328 1 88.06 83 LYS B O 1
ATOM 5348 N N . LEU B 1 84 ? 13.633 -13.883 23.891 1 86.56 84 LEU B N 1
ATOM 5349 C CA . LEU B 1 84 ? 13.383 -15.227 23.391 1 86.56 84 LEU B CA 1
ATOM 5350 C C . LEU B 1 84 ? 12.008 -15.727 23.828 1 86.56 84 LEU B C 1
ATOM 5352 O O . LEU B 1 84 ? 11.68 -15.68 25.016 1 86.56 84 LEU B O 1
ATOM 5356 N N . LEU B 1 85 ? 11.195 -16.078 22.875 1 82.12 85 LEU B N 1
ATOM 5357 C CA . LEU B 1 85 ? 9.898 -16.688 23.172 1 82.12 85 LEU B CA 1
ATOM 5358 C C . LEU B 1 85 ? 9.875 -18.141 22.734 1 82.12 85 LEU B C 1
ATOM 5360 O O . LEU B 1 85 ? 10.359 -18.484 21.656 1 82.12 85 LEU B O 1
ATOM 5364 N N . ILE B 1 86 ? 9.422 -19.062 23.547 1 73.69 86 ILE B N 1
ATOM 5365 C CA . ILE B 1 86 ? 9.477 -20.5 23.281 1 73.69 86 ILE B CA 1
ATOM 5366 C C . ILE B 1 86 ? 8.062 -21.016 23.016 1 73.69 86 ILE B C 1
ATOM 5368 O O . ILE B 1 86 ? 7.898 -22.125 22.5 1 73.69 86 ILE B O 1
ATOM 5372 N N . ASP B 1 87 ? 7.004 -20.266 23.25 1 63.75 87 ASP B N 1
ATOM 5373 C CA . ASP B 1 87 ? 5.648 -20.812 23.156 1 63.75 87 ASP B CA 1
ATOM 5374 C C . ASP B 1 87 ? 4.957 -20.312 21.891 1 63.75 87 ASP B C 1
ATOM 5376 O O . ASP B 1 87 ? 3.738 -20.125 21.875 1 63.75 87 ASP B O 1
ATOM 5380 N N . GLY B 1 88 ? 5.656 -20.141 20.859 1 65.62 88 GLY B N 1
ATOM 5381 C CA . GLY B 1 88 ? 5 -19.75 19.625 1 65.62 88 GLY B CA 1
ATOM 5382 C C . GLY B 1 88 ? 4.738 -18.25 19.531 1 65.62 88 GLY B C 1
ATOM 5383 O O . GLY B 1 88 ? 4.852 -17.531 20.531 1 65.62 88 GLY B O 1
ATOM 5384 N N . PRO B 1 89 ? 4.383 -17.766 18.281 1 64.38 89 PRO B N 1
ATOM 5385 C CA . PRO B 1 89 ? 4.199 -16.328 18.078 1 64.38 89 PRO B CA 1
ATOM 5386 C C . PRO B 1 89 ? 2.928 -15.789 18.734 1 64.38 89 PRO B C 1
ATOM 5388 O O . PRO B 1 89 ? 1.901 -16.484 18.75 1 64.38 89 PRO B O 1
ATOM 5391 N N . PRO B 1 90 ? 3.113 -14.695 19.359 1 65.31 90 PRO B N 1
ATOM 5392 C CA . PRO B 1 90 ? 1.9 -14.07 19.891 1 65.31 90 PRO B CA 1
ATOM 5393 C C . PRO B 1 90 ? 0.886 -13.734 18.797 1 65.31 90 PRO B C 1
ATOM 5395 O O . PRO B 1 90 ? 1.259 -13.57 17.641 1 65.31 90 PRO B O 1
ATOM 5398 N N . ASP B 1 91 ? -0.335 -13.758 19.078 1 62.38 91 ASP B N 1
ATOM 5399 C CA . ASP B 1 91 ? -1.445 -13.516 18.172 1 62.38 91 ASP B CA 1
ATOM 5400 C C . ASP B 1 91 ? -1.275 -12.18 17.438 1 62.38 91 ASP B C 1
ATOM 5402 O O . ASP B 1 91 ? -1.702 -12.039 16.297 1 62.38 91 ASP B O 1
ATOM 5406 N N . TYR B 1 92 ? -0.626 -11.289 18.125 1 63.59 92 TYR B N 1
ATOM 5407 C CA . TYR B 1 92 ? -0.56 -9.945 17.547 1 63.59 92 TYR B CA 1
ATOM 5408 C C . TYR B 1 92 ? 0.563 -9.844 16.531 1 63.59 92 TYR B C 1
ATOM 5410 O O . TYR B 1 92 ? 0.645 -8.859 15.781 1 63.59 92 TYR B O 1
ATOM 5418 N N . SER B 1 93 ? 1.312 -10.875 16.469 1 65.44 93 SER B N 1
ATOM 5419 C CA . SER B 1 93 ? 2.414 -10.828 15.508 1 65.44 93 SER B CA 1
ATOM 5420 C C . SER B 1 93 ? 1.975 -11.328 14.141 1 65.44 93 SER B C 1
ATOM 5422 O O . SER B 1 93 ? 0.956 -12.008 14.016 1 65.44 93 SER B O 1
ATOM 5424 N N . ASP B 1 94 ? 2.543 -10.781 13.109 1 72.25 94 ASP B N 1
ATOM 5425 C CA . ASP B 1 94 ? 2.215 -11.242 11.766 1 72.25 94 ASP B CA 1
ATOM 5426 C C . ASP B 1 94 ? 2.682 -12.68 11.547 1 72.25 94 ASP B C 1
ATOM 5428 O O . ASP B 1 94 ? 2.408 -13.273 10.5 1 72.25 94 ASP B O 1
ATOM 5432 N N . GLY B 1 95 ? 3.354 -13.227 12.594 1 78.75 95 GLY B N 1
ATOM 5433 C CA . GLY B 1 95 ? 3.732 -14.625 12.602 1 78.75 95 GLY B CA 1
ATOM 5434 C C . GLY B 1 95 ? 4.867 -14.945 11.641 1 78.75 95 GLY B C 1
ATOM 5435 O O . GLY B 1 95 ? 5.098 -16.109 11.312 1 78.75 95 GLY B O 1
ATOM 5436 N N . LYS B 1 96 ? 5.566 -13.898 11.133 1 84.19 96 LYS B N 1
ATOM 5437 C CA . LYS B 1 96 ? 6.652 -14.109 10.172 1 84.19 96 LYS B CA 1
ATOM 5438 C C . LYS B 1 96 ? 7.961 -13.523 10.695 1 84.19 96 LYS B C 1
ATOM 5440 O O . LYS B 1 96 ? 7.953 -12.57 11.484 1 84.19 96 LYS B O 1
ATOM 5445 N N . CYS B 1 97 ? 9.016 -14.172 10.328 1 85.19 97 CYS B N 1
ATOM 5446 C CA . CYS B 1 97 ? 10.336 -13.656 10.656 1 85.19 97 CYS B CA 1
ATOM 5447 C C . CYS B 1 97 ? 10.617 -12.359 9.898 1 85.19 97 CYS B C 1
ATOM 5449 O O . CYS B 1 97 ? 10.344 -12.266 8.703 1 85.19 97 CYS B O 1
ATOM 5451 N N . GLY B 1 98 ? 11.117 -11.422 10.523 1 80.56 98 GLY B N 1
ATOM 5452 C CA . GLY B 1 98 ? 11.414 -10.133 9.922 1 80.56 98 GLY B CA 1
ATOM 5453 C C . GLY B 1 98 ? 12.562 -10.188 8.93 1 80.56 98 GLY B C 1
ATOM 5454 O O . GLY B 1 98 ? 12.766 -9.242 8.164 1 80.56 98 GLY B O 1
ATOM 5455 N N . ILE B 1 99 ? 13.258 -11.32 8.945 1 81.44 99 ILE B N 1
ATOM 5456 C CA . ILE B 1 99 ? 14.445 -11.422 8.109 1 81.44 99 ILE B CA 1
ATOM 5457 C C . ILE B 1 99 ? 14.156 -12.336 6.918 1 81.44 99 ILE B C 1
ATOM 5459 O O . ILE B 1 99 ? 14.18 -11.891 5.766 1 81.44 99 ILE B O 1
ATOM 5463 N N . CYS B 1 100 ? 13.742 -13.492 7.172 1 76.88 100 CYS B N 1
ATOM 5464 C CA . CYS B 1 100 ? 13.578 -14.461 6.09 1 76.88 100 CYS B CA 1
ATOM 5465 C C . CYS B 1 100 ? 12.133 -14.516 5.621 1 76.88 100 CYS B C 1
ATOM 5467 O O . CYS B 1 100 ? 11.836 -15.086 4.566 1 76.88 100 CYS B O 1
ATOM 5469 N N . LYS B 1 101 ? 11.227 -14.016 6.391 1 77.75 101 LYS B N 1
ATOM 5470 C CA . LYS B 1 101 ? 9.805 -13.898 6.094 1 77.75 101 LYS B CA 1
ATOM 5471 C C . LYS B 1 101 ? 9.117 -15.258 6.137 1 77.75 101 LYS B C 1
ATOM 5473 O O . LYS B 1 101 ? 7.977 -15.406 5.691 1 77.75 101 LYS B O 1
ATOM 5478 N N . GLN B 1 102 ? 9.727 -16.188 6.664 1 78.81 102 GLN B N 1
ATOM 5479 C CA . GLN B 1 102 ? 9.102 -17.5 6.867 1 78.81 102 GLN B CA 1
ATOM 5480 C C . GLN B 1 102 ? 8.281 -17.516 8.156 1 78.81 102 GLN B C 1
ATOM 5482 O O . GLN B 1 102 ? 8.5 -16.688 9.047 1 78.81 102 GLN B O 1
ATOM 5487 N N . GLU B 1 103 ? 7.359 -18.406 8.18 1 81.31 103 GLU B N 1
ATOM 5488 C CA . GLU B 1 103 ? 6.473 -18.5 9.328 1 81.31 103 GLU B CA 1
ATOM 5489 C C . GLU B 1 103 ? 7.242 -18.906 10.586 1 81.31 103 GLU B C 1
ATOM 5491 O O . GLU B 1 103 ? 8.148 -19.734 10.523 1 81.31 103 GLU B O 1
ATOM 5496 N N . LEU B 1 104 ? 6.828 -18.297 11.672 1 82.75 104 LEU B N 1
ATOM 5497 C CA . LEU B 1 104 ? 7.418 -18.609 12.969 1 82.75 104 LEU B CA 1
ATOM 5498 C C . LEU B 1 104 ? 6.754 -19.844 13.578 1 82.75 104 LEU B C 1
ATOM 5500 O O . LEU B 1 104 ? 5.535 -19.984 13.508 1 82.75 104 LEU B O 1
ATOM 5504 N N . LYS B 1 105 ? 7.477 -20.812 14.055 1 72.44 105 LYS B N 1
ATOM 5505 C CA . LYS B 1 105 ? 6.867 -22.016 14.594 1 72.44 105 LYS B CA 1
ATOM 5506 C C . LYS B 1 105 ? 7.156 -22.172 16.078 1 72.44 105 LYS B C 1
ATOM 5508 O O . LYS B 1 105 ? 6.238 -22.359 16.891 1 72.44 105 LYS B O 1
ATOM 5513 N N . SER B 1 106 ? 8.508 -22.328 16.469 1 72.75 106 SER B N 1
ATOM 5514 C CA . SER B 1 106 ? 8.766 -22.688 17.859 1 72.75 106 SER B CA 1
ATOM 5515 C C . SER B 1 106 ? 9.531 -21.578 18.578 1 72.75 106 SER B C 1
ATOM 5517 O O . SER B 1 106 ? 8.945 -20.781 19.312 1 72.75 106 SER B O 1
ATOM 5519 N N . PHE B 1 107 ? 10.859 -21.531 18.328 1 78.12 107 PHE B N 1
ATOM 5520 C CA . PHE B 1 107 ? 11.758 -20.594 18.984 1 78.12 107 PHE B CA 1
ATOM 5521 C C . PHE B 1 107 ? 11.961 -19.344 18.141 1 78.12 107 PHE B C 1
ATOM 5523 O O . PHE B 1 107 ? 12.211 -19.438 16.938 1 78.12 107 PHE B O 1
ATOM 5530 N N . PHE B 1 108 ? 11.656 -18.156 18.781 1 85.75 108 PHE B N 1
ATOM 5531 C CA . PHE B 1 108 ? 12.047 -16.969 18.031 1 85.75 108 PHE B CA 1
ATOM 5532 C C . PHE B 1 108 ? 12.273 -15.789 18.953 1 85.75 108 PHE B C 1
ATOM 5534 O O . PHE B 1 108 ? 11.82 -15.805 20.109 1 85.75 108 PHE B O 1
ATOM 5541 N N . TYR B 1 109 ? 12.953 -14.898 18.562 1 86.94 109 TYR B N 1
ATOM 5542 C CA . TYR B 1 109 ? 13.164 -13.633 19.266 1 86.94 109 TYR B CA 1
ATOM 5543 C C . TYR B 1 109 ? 12.078 -12.625 18.906 1 86.94 109 TYR B C 1
ATOM 5545 O O . TYR B 1 109 ? 11.656 -12.547 17.766 1 86.94 109 TYR B O 1
ATOM 5553 N N . HIS B 1 110 ? 11.664 -11.93 20 1 87.38 110 HIS B N 1
ATOM 5554 C CA . HIS B 1 110 ? 10.531 -11.047 19.766 1 87.38 110 HIS B CA 1
ATOM 5555 C C . HIS B 1 110 ? 10.68 -9.742 20.531 1 87.38 110 HIS B C 1
ATOM 5557 O O . HIS B 1 110 ? 11.172 -9.734 21.656 1 87.38 110 HIS B O 1
ATOM 5563 N N . CYS B 1 111 ? 10.383 -8.641 19.844 1 86.88 111 CYS B N 1
ATOM 5564 C CA . CYS B 1 111 ? 10.203 -7.348 20.484 1 86.88 111 CYS B CA 1
ATOM 5565 C C . CYS B 1 111 ? 8.727 -6.957 20.516 1 86.88 111 CYS B C 1
ATOM 5567 O O . CYS B 1 111 ? 8.125 -6.711 19.484 1 86.88 111 CYS B O 1
ATOM 5569 N N . SER B 1 112 ? 8.102 -6.812 21.625 1 81.88 112 SER B N 1
ATOM 5570 C CA . SER B 1 112 ? 6.676 -6.551 21.781 1 81.88 112 SER B CA 1
ATOM 5571 C C . SER B 1 112 ? 6.344 -5.102 21.438 1 81.88 112 SER B C 1
ATOM 5573 O O . SER B 1 112 ? 5.203 -4.785 21.078 1 81.88 112 SER B O 1
ATOM 5575 N N . ILE B 1 113 ? 7.359 -4.305 21.531 1 79.44 113 ILE B N 1
ATOM 5576 C CA . ILE B 1 113 ? 7.137 -2.885 21.281 1 79.44 113 ILE B CA 1
ATOM 5577 C C . ILE B 1 113 ? 7.062 -2.629 19.781 1 79.44 113 ILE B C 1
ATOM 5579 O O . ILE B 1 113 ? 6.16 -1.936 19.312 1 79.44 113 ILE B O 1
ATOM 5583 N N . CYS B 1 114 ? 7.941 -3.254 19.031 1 79.38 114 CYS B N 1
ATOM 5584 C CA . CYS B 1 114 ? 8.047 -3 17.594 1 79.38 114 CYS B CA 1
ATOM 5585 C C . CYS B 1 114 ? 7.301 -4.059 16.797 1 79.38 114 CYS B C 1
ATOM 5587 O O . CYS B 1 114 ? 7.203 -3.963 15.57 1 79.38 114 CYS B O 1
ATOM 5589 N N . TYR B 1 115 ? 6.855 -5.051 17.453 1 80.25 115 TYR B N 1
ATOM 5590 C CA . TYR B 1 115 ? 6.195 -6.176 16.812 1 80.25 115 TYR B CA 1
ATOM 5591 C C . TYR B 1 115 ? 7.105 -6.82 15.773 1 80.25 115 TYR B C 1
ATOM 5593 O O . TYR B 1 115 ? 6.684 -7.062 14.641 1 80.25 115 TYR B O 1
ATOM 5601 N N . PHE B 1 116 ? 8.289 -6.98 16.172 1 82.88 116 PHE B N 1
ATOM 5602 C CA . PHE B 1 116 ? 9.312 -7.582 15.32 1 82.88 116 PHE B CA 1
ATOM 5603 C C . PHE B 1 116 ? 9.703 -8.961 15.844 1 82.88 116 PHE B C 1
ATOM 5605 O O . PHE B 1 116 ? 9.977 -9.117 17.031 1 82.88 116 PHE B O 1
ATOM 5612 N N . SER B 1 117 ? 9.672 -9.914 14.945 1 85.62 117 SER B N 1
ATOM 5613 C CA . SER B 1 117 ? 10.07 -11.273 15.305 1 85.62 117 SER B CA 1
ATOM 5614 C C . SER B 1 117 ? 11.195 -11.781 14.398 1 85.62 117 SER B C 1
ATOM 5616 O O . SER B 1 117 ? 11.297 -11.375 13.242 1 85.62 117 SER B O 1
ATOM 5618 N N . MET B 1 118 ? 12.031 -12.641 14.969 1 86.88 118 MET B N 1
ATOM 5619 C CA . MET B 1 118 ? 13.164 -13.195 14.234 1 86.88 118 MET B CA 1
ATOM 5620 C C . MET B 1 118 ? 13.422 -14.648 14.633 1 86.88 118 MET B C 1
ATOM 5622 O O . MET B 1 118 ? 13.391 -14.984 15.812 1 86.88 118 MET B O 1
ATOM 5626 N N . HIS B 1 119 ? 13.648 -15.383 13.664 1 85.31 119 HIS B N 1
ATOM 5627 C CA . HIS B 1 119 ? 14.062 -16.75 13.945 1 85.31 119 HIS B CA 1
ATOM 5628 C C . HIS B 1 119 ? 15.391 -16.781 14.703 1 85.31 119 HIS B C 1
ATOM 5630 O O . HIS B 1 119 ? 16.25 -15.922 14.492 1 85.31 119 HIS B O 1
ATOM 5636 N N . VAL B 1 120 ? 15.516 -17.828 15.469 1 84.25 120 VAL B N 1
ATOM 5637 C CA . VAL B 1 120 ? 16.781 -18.031 16.156 1 84.25 120 VAL B CA 1
ATOM 5638 C C . VAL B 1 120 ? 17.891 -18.266 15.125 1 84.25 120 VAL B C 1
ATOM 5640 O O . VAL B 1 120 ? 19 -17.734 15.266 1 84.25 120 VAL B O 1
ATOM 5643 N N . ARG B 1 121 ? 17.578 -19.031 14.109 1 84.62 121 ARG B N 1
ATOM 5644 C CA . ARG B 1 121 ? 18.562 -19.312 13.078 1 84.62 121 ARG B CA 1
ATOM 5645 C C . ARG B 1 121 ? 18.984 -18.047 12.352 1 84.62 121 ARG B C 1
ATOM 5647 O O . ARG B 1 121 ? 20.156 -17.891 11.992 1 84.62 121 ARG B O 1
ATOM 5654 N N . CYS B 1 122 ? 18.047 -17.156 12.125 1 84.44 122 CYS B N 1
ATOM 5655 C CA . CYS B 1 122 ? 18.359 -15.898 11.453 1 84.44 122 CYS B CA 1
ATOM 5656 C C . CYS B 1 122 ? 19.188 -14.992 12.367 1 84.44 122 CYS B C 1
ATOM 5658 O O . CYS B 1 122 ? 20 -14.203 11.883 1 84.44 122 CYS B O 1
ATOM 5660 N N . SER B 1 123 ? 18.922 -15.102 13.602 1 84.44 123 SER B N 1
ATOM 5661 C CA . SER B 1 123 ? 19.719 -14.336 14.562 1 84.44 123 SER B CA 1
ATOM 5662 C C . SER B 1 123 ? 21.141 -14.867 14.648 1 84.44 123 SER B C 1
ATOM 5664 O O . SER B 1 123 ? 22.094 -14.086 14.719 1 84.44 123 SER B O 1
ATOM 5666 N N . ASN B 1 124 ? 21.219 -16.203 14.648 1 81.19 124 ASN B N 1
ATOM 5667 C CA . ASN B 1 124 ? 22.531 -16.844 14.781 1 81.19 124 ASN B CA 1
ATOM 5668 C C . ASN B 1 124 ? 23.375 -16.641 13.523 1 81.19 124 ASN B C 1
ATOM 5670 O O . ASN B 1 124 ? 24.594 -16.547 13.609 1 81.19 124 ASN B O 1
ATOM 5674 N N . ASP B 1 125 ? 22.625 -16.734 12.43 1 82.81 125 ASP B N 1
ATOM 5675 C CA . ASP B 1 125 ? 23.297 -16.562 11.148 1 82.81 125 ASP B CA 1
ATOM 5676 C C . ASP B 1 125 ? 22.594 -15.516 10.289 1 82.81 125 ASP B C 1
ATOM 5678 O O . ASP B 1 125 ? 22 -15.852 9.266 1 82.81 125 ASP B O 1
ATOM 5682 N N . PRO B 1 126 ? 22.812 -14.273 10.742 1 83 126 PRO B N 1
ATOM 5683 C CA . PRO B 1 126 ? 22.156 -13.227 9.969 1 83 126 PRO B CA 1
ATOM 5684 C C . PRO B 1 126 ? 22.734 -13.086 8.562 1 83 126 PRO B C 1
ATOM 5686 O O . PRO B 1 126 ? 23.891 -13.438 8.32 1 83 126 PRO B O 1
ATOM 5689 N N . PRO B 1 127 ? 21.938 -12.688 7.672 1 84.81 127 PRO B N 1
ATOM 5690 C CA . PRO B 1 127 ? 22.469 -12.438 6.328 1 84.81 127 PRO B CA 1
ATOM 5691 C C . PRO B 1 127 ? 23.578 -11.391 6.316 1 84.81 127 PRO B C 1
ATOM 5693 O O . PRO B 1 127 ? 23.562 -10.453 7.117 1 84.81 127 PRO B O 1
ATOM 5696 N N . PRO B 1 128 ? 24.516 -11.594 5.477 1 88.81 128 PRO B N 1
ATOM 5697 C CA . PRO B 1 128 ? 25.609 -10.609 5.414 1 88.81 128 PRO B CA 1
ATOM 5698 C C . PRO B 1 128 ? 25.125 -9.227 4.996 1 88.81 128 PRO B C 1
ATOM 5700 O O . PRO B 1 128 ? 24.281 -9.102 4.109 1 88.81 128 PRO B O 1
ATOM 5703 N N . PRO B 1 129 ? 25.672 -8.227 5.594 1 89.38 129 PRO B N 1
ATOM 5704 C CA . PRO B 1 129 ? 25.25 -6.863 5.266 1 89.38 129 PRO B CA 1
ATOM 5705 C C . PRO B 1 129 ? 25.625 -6.461 3.838 1 89.38 129 PRO B C 1
ATOM 5707 O O . PRO B 1 129 ? 24.922 -5.66 3.219 1 89.38 129 PRO B O 1
ATOM 5710 N N . ILE B 1 130 ? 26.75 -6.977 3.373 1 93.75 130 ILE B N 1
ATOM 5711 C CA . ILE B 1 130 ? 27.219 -6.691 2.02 1 93.75 130 ILE B CA 1
ATOM 5712 C C . ILE B 1 130 ? 27.453 -8 1.272 1 93.75 130 ILE B C 1
ATOM 5714 O O . ILE B 1 130 ? 28.047 -8.938 1.82 1 93.75 130 ILE B O 1
ATOM 5718 N N . VAL B 1 131 ? 26.984 -8.055 0.09 1 94.69 131 VAL B N 1
ATOM 5719 C CA . VAL B 1 131 ? 27.141 -9.281 -0.685 1 94.69 131 VAL B CA 1
ATOM 5720 C C . VAL B 1 131 ? 27.562 -8.938 -2.113 1 94.69 131 VAL B C 1
ATOM 5722 O O . VAL B 1 131 ? 27.141 -7.918 -2.662 1 94.69 131 VAL B O 1
ATOM 5725 N N . ASP B 1 132 ? 28.438 -9.758 -2.635 1 94.56 132 ASP B N 1
ATOM 5726 C CA . ASP B 1 132 ? 28.781 -9.719 -4.051 1 94.56 132 ASP B CA 1
ATOM 5727 C C . ASP B 1 132 ? 28.047 -10.805 -4.832 1 94.56 132 ASP B C 1
ATOM 5729 O O . ASP B 1 132 ? 28.328 -11.992 -4.672 1 94.56 132 ASP B O 1
ATOM 5733 N N . ALA B 1 133 ? 27.094 -10.359 -5.586 1 92.56 133 ALA B N 1
ATOM 5734 C CA . ALA B 1 133 ? 26.328 -11.273 -6.418 1 92.56 133 ALA B CA 1
ATOM 5735 C C . ALA B 1 133 ? 26.375 -10.859 -7.887 1 92.56 133 ALA B C 1
ATOM 5737 O O . ALA B 1 133 ? 25.375 -10.375 -8.438 1 92.56 133 ALA B O 1
ATOM 5738 N N . PRO B 1 134 ? 27.359 -11.148 -8.57 1 90.56 134 PRO B N 1
ATOM 5739 C CA . PRO B 1 134 ? 27.562 -10.656 -9.93 1 90.56 134 PRO B CA 1
ATOM 5740 C C . PRO B 1 134 ? 26.531 -11.188 -10.914 1 90.56 134 PRO B C 1
ATOM 5742 O O . PRO B 1 134 ? 26.25 -10.547 -11.938 1 90.56 134 PRO B O 1
ATOM 5745 N N . ARG B 1 135 ? 26.031 -12.359 -10.68 1 86.44 135 ARG B N 1
ATOM 5746 C CA . ARG B 1 135 ? 25.016 -12.906 -11.57 1 86.44 135 ARG B CA 1
ATOM 5747 C C . ARG B 1 135 ? 23.719 -12.102 -11.484 1 86.44 135 ARG B C 1
ATOM 5749 O O . ARG B 1 135 ? 22.938 -12.07 -12.445 1 86.44 135 ARG B O 1
ATOM 5756 N N . CYS B 1 136 ? 23.531 -11.523 -10.422 1 92 136 CYS B N 1
ATOM 5757 C CA . CYS B 1 136 ? 22.344 -10.711 -10.195 1 92 136 CYS B CA 1
ATOM 5758 C C . CYS B 1 136 ? 22.578 -9.266 -10.617 1 92 136 CYS B C 1
ATOM 5760 O O . CYS B 1 136 ? 21.797 -8.703 -11.391 1 92 136 CYS B O 1
ATOM 5762 N N . HIS B 1 137 ? 23.641 -8.75 -10.18 1 93.44 137 HIS B N 1
ATOM 5763 C CA . HIS B 1 137 ? 24 -7.359 -10.438 1 93.44 137 HIS B CA 1
ATOM 5764 C C . HIS B 1 137 ? 25.5 -7.145 -10.312 1 93.44 137 HIS B C 1
ATOM 5766 O O . HIS B 1 137 ? 26.156 -7.75 -9.453 1 93.44 137 HIS B O 1
ATOM 5772 N N . GLU B 1 138 ? 26.016 -6.258 -11.094 1 93.5 138 GLU B N 1
ATOM 5773 C CA . GLU B 1 138 ? 27.453 -6.055 -11.188 1 93.5 138 GLU B CA 1
ATOM 5774 C C . GLU B 1 138 ? 28 -5.363 -9.938 1 93.5 138 GLU B C 1
ATOM 5776 O O . GLU B 1 138 ? 29.109 -5.656 -9.484 1 93.5 138 GLU B O 1
ATOM 5781 N N . HIS B 1 139 ? 27.234 -4.484 -9.297 1 94.62 139 HIS B N 1
ATOM 5782 C CA . HIS B 1 139 ? 27.672 -3.77 -8.102 1 94.62 139 HIS B CA 1
ATOM 5783 C C . HIS B 1 139 ? 27.406 -4.586 -6.84 1 94.62 139 HIS B C 1
ATOM 5785 O O . HIS B 1 139 ? 26.531 -5.445 -6.828 1 94.62 139 HIS B O 1
ATOM 5791 N N . THR B 1 140 ? 28.125 -4.242 -5.832 1 95.56 140 THR B N 1
ATOM 5792 C CA . THR B 1 140 ? 27.875 -4.848 -4.527 1 95.56 140 THR B CA 1
ATOM 5793 C C . THR B 1 140 ? 26.516 -4.414 -3.982 1 95.56 140 THR B C 1
ATOM 5795 O O . THR B 1 140 ? 26.109 -3.266 -4.168 1 95.56 140 THR B O 1
ATOM 5798 N N . LEU B 1 141 ? 25.891 -5.328 -3.354 1 96.31 141 LEU B N 1
ATOM 5799 C CA . LEU B 1 141 ? 24.578 -5.066 -2.787 1 96.31 141 LEU B CA 1
ATOM 5800 C C . LEU B 1 141 ? 24.656 -4.906 -1.273 1 96.31 141 LEU B C 1
ATOM 5802 O O . LEU B 1 141 ? 25.438 -5.594 -0.611 1 96.31 141 LEU B O 1
ATOM 5806 N N . THR B 1 142 ? 23.938 -4.004 -0.765 1 95 142 THR B N 1
ATOM 5807 C CA . THR B 1 142 ? 23.891 -3.744 0.669 1 95 142 THR B CA 1
ATOM 5808 C C . THR B 1 142 ? 22.516 -4.113 1.237 1 95 142 THR B C 1
ATOM 5810 O O . THR B 1 142 ? 21.484 -3.773 0.654 1 95 142 THR B O 1
ATOM 5813 N N . LEU B 1 143 ? 22.594 -4.836 2.367 1 91.38 143 LEU B N 1
ATOM 5814 C CA . LEU B 1 143 ? 21.344 -5.195 3.039 1 91.38 143 LEU B CA 1
ATOM 5815 C C . LEU B 1 143 ? 20.766 -3.994 3.775 1 91.38 143 LEU B C 1
ATOM 5817 O O . LEU B 1 143 ? 21.438 -3.363 4.586 1 91.38 143 LEU B O 1
ATOM 5821 N N . MET B 1 144 ? 19.578 -3.623 3.428 1 90.69 144 MET B N 1
ATOM 5822 C CA . MET B 1 144 ? 18.906 -2.498 4.062 1 90.69 144 MET B CA 1
ATOM 5823 C C . MET B 1 144 ? 17.797 -2.984 4.996 1 90.69 144 MET B C 1
ATOM 5825 O O . MET B 1 144 ? 16.734 -3.395 4.539 1 90.69 144 MET B O 1
ATOM 5829 N N . ALA B 1 145 ? 18.047 -2.918 6.297 1 82.25 145 ALA B N 1
ATOM 5830 C CA . ALA B 1 145 ? 17.109 -3.4 7.297 1 82.25 145 ALA B CA 1
ATOM 5831 C C . ALA B 1 145 ? 15.953 -2.416 7.484 1 82.25 145 ALA B C 1
ATOM 5833 O O . ALA B 1 145 ? 16.078 -1.448 8.242 1 82.25 145 ALA B O 1
ATOM 5834 N N . ARG B 1 146 ? 14.891 -2.566 6.762 1 83.38 146 ARG B N 1
ATOM 5835 C CA . ARG B 1 146 ? 13.734 -1.686 6.883 1 83.38 146 ARG B CA 1
ATOM 5836 C C . ARG B 1 146 ? 12.438 -2.459 6.672 1 83.38 146 ARG B C 1
ATOM 5838 O O . ARG B 1 146 ? 12.43 -3.52 6.047 1 83.38 146 ARG B O 1
ATOM 5845 N N . ASP B 1 147 ? 11.367 -1.961 7.23 1 76.56 147 ASP B N 1
ATOM 5846 C CA . ASP B 1 147 ? 10.07 -2.631 7.164 1 76.56 147 ASP B CA 1
ATOM 5847 C C . ASP B 1 147 ? 9.219 -2.059 6.031 1 76.56 147 ASP B C 1
ATOM 5849 O O . ASP B 1 147 ? 8.008 -2.301 5.977 1 76.56 147 ASP B O 1
ATOM 5853 N N . ASP B 1 148 ? 9.742 -1.538 4.988 1 83.19 148 ASP B N 1
ATOM 5854 C CA . ASP B 1 148 ? 8.961 -0.978 3.889 1 83.19 148 ASP B CA 1
ATOM 5855 C C . ASP B 1 148 ? 8.695 -2.029 2.816 1 83.19 148 ASP B C 1
ATOM 5857 O O . ASP B 1 148 ? 9.461 -2.984 2.668 1 83.19 148 ASP B O 1
ATOM 5861 N N . ILE B 1 149 ? 7.578 -1.879 2.158 1 87 149 ILE B N 1
ATOM 5862 C CA . ILE B 1 149 ? 7.254 -2.723 1.013 1 87 149 ILE B CA 1
ATOM 5863 C C . ILE B 1 149 ? 8.047 -2.26 -0.209 1 87 149 ILE B C 1
ATOM 5865 O O . ILE B 1 149 ? 8.219 -1.058 -0.426 1 87 149 ILE B O 1
ATOM 5869 N N . PHE B 1 150 ? 8.578 -3.215 -0.967 1 90.81 150 PHE B N 1
ATOM 5870 C CA . PHE B 1 150 ? 9.297 -2.893 -2.195 1 90.81 150 PHE B CA 1
ATOM 5871 C C . PHE B 1 150 ? 8.992 -3.912 -3.283 1 90.81 150 PHE B C 1
ATOM 5873 O O . PHE B 1 150 ? 8.43 -4.977 -3.006 1 90.81 150 PHE B O 1
ATOM 5880 N N . THR B 1 151 ? 9.336 -3.566 -4.488 1 92.19 151 THR B N 1
ATOM 5881 C CA . THR B 1 151 ? 9.234 -4.504 -5.602 1 92.19 151 THR B CA 1
ATOM 5882 C C . THR B 1 151 ? 10.609 -5.035 -5.988 1 92.19 151 THR B C 1
ATOM 5884 O O . THR B 1 151 ? 11.531 -4.258 -6.246 1 92.19 151 THR B O 1
ATOM 5887 N N . CYS B 1 152 ? 10.727 -6.281 -5.977 1 95.19 152 CYS B N 1
ATOM 5888 C CA . CYS B 1 152 ? 12 -6.91 -6.301 1 95.19 152 CYS B CA 1
ATOM 5889 C C . CYS B 1 152 ? 12.305 -6.801 -7.789 1 95.19 152 CYS B C 1
ATOM 5891 O O . CYS B 1 152 ? 11.469 -7.172 -8.625 1 95.19 152 CYS B O 1
ATOM 5893 N N . ASN B 1 153 ? 13.5 -6.418 -8.164 1 95.19 153 ASN B N 1
ATOM 5894 C CA . ASN B 1 153 ? 13.859 -6.219 -9.562 1 95.19 153 ASN B CA 1
ATOM 5895 C C . ASN B 1 153 ? 14.109 -7.547 -10.273 1 95.19 153 ASN B C 1
ATOM 5897 O O . ASN B 1 153 ? 14.094 -7.609 -11.508 1 95.19 153 ASN B O 1
ATOM 5901 N N . ALA B 1 154 ? 14.312 -8.562 -9.5 1 96.38 154 ALA B N 1
ATOM 5902 C CA . ALA B 1 154 ? 14.641 -9.852 -10.102 1 96.38 154 ALA B CA 1
ATOM 5903 C C . ALA B 1 154 ? 13.375 -10.648 -10.422 1 96.38 154 ALA B C 1
ATOM 5905 O O . ALA B 1 154 ? 13.367 -11.469 -11.344 1 96.38 154 ALA B O 1
ATOM 5906 N N . CYS B 1 155 ? 12.281 -10.406 -9.633 1 96 155 CYS B N 1
ATOM 5907 C CA . CYS B 1 155 ? 11.117 -11.266 -9.828 1 96 155 CYS B CA 1
ATOM 5908 C C . CYS B 1 155 ? 9.859 -10.438 -10.047 1 96 155 CYS B C 1
ATOM 5910 O O . CYS B 1 155 ? 8.828 -10.961 -10.477 1 96 155 CYS B O 1
ATOM 5912 N N . GLY B 1 156 ? 9.852 -9.219 -9.672 1 93.75 156 GLY B N 1
ATOM 5913 C CA . GLY B 1 156 ? 8.719 -8.344 -9.898 1 93.75 156 GLY B CA 1
ATOM 5914 C C . GLY B 1 156 ? 7.656 -8.461 -8.812 1 93.75 156 GLY B C 1
ATOM 5915 O O . GLY B 1 156 ? 6.621 -7.797 -8.883 1 93.75 156 GLY B O 1
ATOM 5916 N N . MET B 1 157 ? 7.914 -9.195 -7.824 1 93.19 157 MET B N 1
ATOM 5917 C CA . MET B 1 157 ? 6.957 -9.367 -6.738 1 93.19 157 MET B CA 1
ATOM 5918 C C . MET B 1 157 ? 7.277 -8.422 -5.578 1 93.19 157 MET B C 1
ATOM 5920 O O . MET B 1 157 ? 8.422 -7.984 -5.43 1 93.19 157 MET B O 1
ATOM 5924 N N . HIS B 1 158 ? 6.254 -8.227 -4.828 1 89.31 158 HIS B N 1
ATOM 5925 C CA . HIS B 1 158 ? 6.453 -7.375 -3.656 1 89.31 158 HIS B CA 1
ATOM 5926 C C . HIS B 1 158 ? 7.184 -8.133 -2.549 1 89.31 158 HIS B C 1
ATOM 5928 O O . HIS B 1 158 ? 6.988 -9.336 -2.381 1 89.31 158 HIS B O 1
ATOM 5934 N N . GLY B 1 159 ? 8.031 -7.426 -1.951 1 84.88 159 GLY B N 1
ATOM 5935 C CA . GLY B 1 159 ? 8.703 -7.93 -0.762 1 84.88 159 GLY B CA 1
ATOM 5936 C C . GLY B 1 159 ? 8.602 -6.984 0.423 1 84.88 159 GLY B C 1
ATOM 5937 O O . GLY B 1 159 ? 8.188 -5.836 0.274 1 84.88 159 GLY B O 1
ATOM 5938 N N . GLU B 1 160 ? 8.82 -7.77 1.522 1 76.25 160 GLU B N 1
ATOM 5939 C CA . GLU B 1 160 ? 8.828 -6.957 2.734 1 76.25 160 GLU B CA 1
ATOM 5940 C C . GLU B 1 160 ? 10.148 -7.105 3.488 1 76.25 160 GLU B C 1
ATOM 5942 O O . GLU B 1 160 ? 10.773 -8.172 3.459 1 76.25 160 GLU B O 1
ATOM 5947 N N . ARG B 1 161 ? 10.625 -6.219 3.973 1 76.44 161 ARG B N 1
ATOM 5948 C CA . ARG B 1 161 ? 11.719 -6.086 4.934 1 76.44 161 ARG B CA 1
ATOM 5949 C C . ARG B 1 161 ? 13.039 -6.523 4.32 1 76.44 161 ARG B C 1
ATOM 5951 O O . ARG B 1 161 ? 13.086 -7.457 3.52 1 76.44 161 ARG B O 1
ATOM 5958 N N . CYS B 1 162 ? 14.109 -5.973 4.609 1 82.44 162 CYS B N 1
ATOM 5959 C CA . CYS B 1 162 ? 15.539 -6.238 4.5 1 82.44 162 CYS B CA 1
ATOM 5960 C C . CYS B 1 162 ? 15.922 -6.602 3.07 1 82.44 162 CYS B C 1
ATOM 5962 O O . CYS B 1 162 ? 16.469 -7.672 2.824 1 82.44 162 CYS B O 1
ATOM 5964 N N . PRO B 1 163 ? 15.594 -5.816 2.098 1 91.38 163 PRO B N 1
ATOM 5965 C CA . PRO B 1 163 ? 16.094 -6.062 0.741 1 91.38 163 PRO B CA 1
ATOM 5966 C C . PRO B 1 163 ? 17.594 -5.824 0.609 1 91.38 163 PRO B C 1
ATOM 5968 O O . PRO B 1 163 ? 18.172 -5.098 1.417 1 91.38 163 PRO B O 1
ATOM 5971 N N . TYR B 1 164 ? 18.203 -6.504 -0.284 1 93.81 164 TYR B N 1
ATOM 5972 C CA . TYR B 1 164 ? 19.516 -6.094 -0.765 1 93.81 164 TYR B CA 1
ATOM 5973 C C . TYR B 1 164 ? 19.391 -4.984 -1.803 1 93.81 164 TYR B C 1
ATOM 5975 O O . TYR B 1 164 ? 18.594 -5.086 -2.738 1 93.81 164 TYR B O 1
ATOM 5983 N N . VAL B 1 165 ? 20.203 -3.926 -1.623 1 95.69 165 VAL B N 1
ATOM 5984 C CA . VAL B 1 165 ? 19.953 -2.73 -2.422 1 95.69 165 VAL B CA 1
ATOM 5985 C C . VAL B 1 165 ? 21.266 -2.258 -3.062 1 95.69 165 VAL B C 1
ATOM 5987 O O . VAL B 1 165 ? 22.344 -2.436 -2.492 1 95.69 165 VAL B O 1
ATOM 5990 N N . CYS B 1 166 ? 21.156 -1.838 -4.293 1 95.25 166 CYS B N 1
ATOM 5991 C CA . CYS B 1 166 ? 22.125 -0.955 -4.93 1 95.25 166 CYS B CA 1
ATOM 5992 C C . CYS B 1 166 ? 21.547 0.443 -5.121 1 95.25 166 CYS B C 1
ATOM 5994 O O . CYS B 1 166 ? 20.906 0.724 -6.137 1 95.25 166 CYS B O 1
ATOM 5996 N N . ALA B 1 167 ? 21.859 1.301 -4.234 1 91.94 167 ALA B N 1
ATOM 5997 C CA . ALA B 1 167 ? 21.219 2.607 -4.16 1 91.94 167 ALA B CA 1
ATOM 5998 C C . ALA B 1 167 ? 21.516 3.439 -5.402 1 91.94 167 ALA B C 1
ATOM 6000 O O . ALA B 1 167 ? 20.594 4.02 -6 1 91.94 167 ALA B O 1
ATOM 6001 N N . PRO B 1 168 ? 22.75 3.467 -5.898 1 89.56 168 PRO B N 1
ATOM 6002 C CA . PRO B 1 168 ? 23.031 4.289 -7.078 1 89.56 168 PRO B CA 1
ATOM 6003 C C . PRO B 1 168 ? 22.25 3.852 -8.312 1 89.56 168 PRO B C 1
ATOM 6005 O O . PRO B 1 168 ? 21.906 4.684 -9.156 1 89.56 168 PRO B O 1
ATOM 6008 N N . CYS B 1 169 ? 21.953 2.539 -8.359 1 90.31 169 CYS B N 1
ATOM 6009 C CA . CYS B 1 169 ? 21.266 2.027 -9.547 1 90.31 169 CYS B CA 1
ATOM 6010 C C . CYS B 1 169 ? 19.766 1.938 -9.312 1 90.31 169 CYS B C 1
ATOM 6012 O O . CYS B 1 169 ? 19 1.606 -10.227 1 90.31 169 CYS B O 1
ATOM 6014 N N . GLY B 1 170 ? 19.359 2.125 -8.102 1 89.88 170 GLY B N 1
ATOM 6015 C CA . GLY B 1 170 ? 17.938 2.098 -7.785 1 89.88 170 GLY B CA 1
ATOM 6016 C C . GLY B 1 170 ? 17.344 0.703 -7.828 1 89.88 170 GLY B C 1
ATOM 6017 O O . GLY B 1 170 ? 16.219 0.519 -8.281 1 89.88 170 GLY B O 1
ATOM 6018 N N . LEU B 1 171 ? 18.156 -0.285 -7.457 1 93.5 171 LEU B N 1
ATOM 6019 C CA . LEU B 1 171 ? 17.703 -1.671 -7.531 1 93.5 171 LEU B CA 1
ATOM 6020 C C . LEU B 1 171 ? 17.516 -2.258 -6.137 1 93.5 171 LEU B C 1
ATOM 6022 O O . LEU B 1 171 ? 18.266 -1.946 -5.219 1 93.5 171 LEU B O 1
ATOM 6026 N N . MET B 1 172 ? 16.484 -3.039 -5.973 1 94.56 172 MET B N 1
ATOM 6027 C CA . MET B 1 172 ? 16.203 -3.777 -4.742 1 94.56 172 MET B CA 1
ATOM 6028 C C . MET B 1 172 ? 15.875 -5.234 -5.051 1 94.56 172 MET B C 1
ATOM 6030 O O . MET B 1 172 ? 15.195 -5.531 -6.031 1 94.56 172 MET B O 1
ATOM 6034 N N . PHE B 1 173 ? 16.375 -6.164 -4.203 1 95.31 173 PHE B N 1
ATOM 6035 C CA . PHE B 1 173 ? 16.188 -7.59 -4.453 1 95.31 173 PHE B CA 1
ATOM 6036 C C . PHE B 1 173 ? 15.797 -8.32 -3.174 1 95.31 173 PHE B C 1
ATOM 6038 O O . PHE B 1 173 ? 16.266 -7.969 -2.086 1 95.31 173 PHE B O 1
ATOM 6045 N N . HIS B 1 174 ? 15 -9.32 -3.391 1 91.88 174 HIS B N 1
ATOM 6046 C CA . HIS B 1 174 ? 14.836 -10.281 -2.311 1 91.88 174 HIS B CA 1
ATOM 6047 C C . HIS B 1 174 ? 16.156 -10.992 -2.002 1 91.88 174 HIS B C 1
ATOM 6049 O O . HIS B 1 174 ? 17 -11.156 -2.889 1 91.88 174 HIS B O 1
ATOM 6055 N N . ARG B 1 175 ? 16.203 -11.398 -0.818 1 88 175 ARG B N 1
ATOM 6056 C CA . ARG B 1 175 ? 17.391 -12.156 -0.416 1 88 175 ARG B CA 1
ATOM 6057 C C . ARG B 1 175 ? 17.547 -13.406 -1.268 1 88 175 ARG B C 1
ATOM 6059 O O . ARG B 1 175 ? 18.656 -13.711 -1.724 1 88 175 ARG B O 1
ATOM 6066 N N . ASP B 1 176 ? 16.469 -14.109 -1.493 1 87.31 176 ASP B N 1
ATOM 6067 C CA . ASP B 1 176 ? 16.516 -15.359 -2.25 1 87.31 176 ASP B CA 1
ATOM 6068 C C . ASP B 1 176 ? 16.688 -15.094 -3.744 1 87.31 176 ASP B C 1
ATOM 6070 O O . ASP B 1 176 ? 17.219 -15.93 -4.477 1 87.31 176 ASP B O 1
ATOM 6074 N N . CYS B 1 177 ? 16.297 -13.914 -4.215 1 93.62 177 CYS B N 1
ATOM 6075 C CA . CYS B 1 177 ? 16.281 -13.633 -5.645 1 93.62 177 CYS B CA 1
ATOM 6076 C C . CYS B 1 177 ? 17.672 -13.25 -6.133 1 93.62 177 CYS B C 1
ATOM 6078 O O . CYS B 1 177 ? 17.938 -13.281 -7.336 1 93.62 177 CYS B O 1
ATOM 6080 N N . ILE B 1 178 ? 18.562 -12.875 -5.211 1 94.06 178 ILE B N 1
ATOM 6081 C CA . ILE B 1 178 ? 19.922 -12.555 -5.645 1 94.06 178 ILE B CA 1
ATOM 6082 C C . ILE B 1 178 ? 20.641 -13.836 -6.059 1 94.06 178 ILE B C 1
ATOM 6084 O O . ILE B 1 178 ? 21.672 -13.781 -6.734 1 94.06 178 ILE B O 1
ATOM 6088 N N . LYS B 1 179 ? 20.094 -14.961 -5.641 1 91.94 179 LYS B N 1
ATOM 6089 C CA . LYS B 1 179 ? 20.719 -16.25 -5.941 1 91.94 179 LYS B CA 1
ATOM 6090 C C . LYS B 1 179 ? 19.938 -17 -7.012 1 91.94 179 LYS B C 1
ATOM 6092 O O . LYS B 1 179 ? 20.109 -18.219 -7.164 1 91.94 179 LYS B O 1
ATOM 6097 N N . LEU B 1 180 ? 19.125 -16.375 -7.719 1 95.19 180 LEU B N 1
ATOM 6098 C CA . LEU B 1 180 ? 18.375 -17.031 -8.789 1 95.19 180 LEU B CA 1
ATOM 6099 C C . LEU B 1 180 ? 19.328 -17.656 -9.812 1 95.19 180 LEU B C 1
ATOM 6101 O O . LEU B 1 180 ? 20.344 -17.047 -10.164 1 95.19 180 LEU B O 1
ATOM 6105 N N . PRO B 1 181 ? 18.984 -18.875 -10.273 1 95.81 181 PRO B N 1
ATOM 6106 C CA . PRO B 1 181 ? 19.812 -19.453 -11.328 1 95.81 181 PRO B CA 1
ATOM 6107 C C . PRO B 1 181 ? 19.703 -18.703 -12.656 1 95.81 181 PRO B C 1
ATOM 6109 O O . PRO B 1 181 ? 18.656 -18.109 -12.945 1 95.81 181 PRO B O 1
ATOM 6112 N N . HIS B 1 182 ? 20.719 -18.812 -13.445 1 95.62 182 HIS B N 1
ATOM 6113 C CA . HIS B 1 182 ? 20.781 -18.016 -14.664 1 95.62 182 HIS B CA 1
ATOM 6114 C C . HIS B 1 182 ? 20.188 -18.766 -15.852 1 95.62 182 HIS B C 1
ATOM 6116 O O . HIS B 1 182 ? 19.406 -18.219 -16.625 1 95.62 182 HIS B O 1
ATOM 6122 N N . VAL B 1 183 ? 20.672 -19.969 -16.047 1 96.19 183 VAL B N 1
ATOM 6123 C CA . VAL B 1 183 ? 20.188 -20.812 -17.125 1 96.19 183 VAL B CA 1
ATOM 6124 C C . VAL B 1 183 ? 19.625 -22.109 -16.562 1 96.19 183 VAL B C 1
ATOM 6126 O O . VAL B 1 183 ? 20.297 -22.812 -15.812 1 96.19 183 VAL B O 1
ATOM 6129 N N . ILE B 1 184 ? 18.375 -22.406 -16.953 1 96.94 184 ILE B N 1
ATOM 6130 C CA . ILE B 1 184 ? 17.766 -23.594 -16.359 1 96.94 184 ILE B CA 1
ATOM 6131 C C . ILE B 1 184 ? 16.891 -24.297 -17.391 1 96.94 184 ILE B C 1
ATOM 6133 O O . ILE B 1 184 ? 16.594 -23.734 -18.453 1 96.94 184 ILE B O 1
ATOM 6137 N N . ASN B 1 185 ? 16.578 -25.578 -17.078 1 95 185 ASN B N 1
ATOM 6138 C CA . ASN B 1 185 ? 15.531 -26.312 -17.781 1 95 185 ASN B CA 1
ATOM 6139 C C . ASN B 1 185 ? 14.234 -26.328 -16.984 1 95 185 ASN B C 1
ATOM 6141 O O . ASN B 1 185 ? 14.25 -26.469 -15.758 1 95 185 ASN B O 1
ATOM 6145 N N . ILE B 1 186 ? 13.195 -26.078 -17.703 1 94.81 186 ILE B N 1
ATOM 6146 C CA . ILE B 1 186 ? 11.906 -26.172 -17.031 1 94.81 186 ILE B CA 1
ATOM 6147 C C . ILE B 1 186 ? 11.023 -27.172 -17.781 1 94.81 186 ILE B C 1
ATOM 6149 O O . ILE B 1 186 ? 11.219 -27.422 -18.969 1 94.81 186 ILE B O 1
ATOM 6153 N N . ASN B 1 187 ? 10.008 -27.75 -17.078 1 92.25 187 ASN B N 1
ATOM 6154 C CA . ASN B 1 187 ? 9.195 -28.812 -17.688 1 92.25 187 ASN B CA 1
ATOM 6155 C C . ASN B 1 187 ? 8.031 -28.219 -18.484 1 92.25 187 ASN B C 1
ATOM 6157 O O . ASN B 1 187 ? 7.172 -28.969 -18.969 1 92.25 187 ASN B O 1
ATOM 6161 N N . ARG B 1 188 ? 8 -26.938 -18.719 1 90.44 188 ARG B N 1
ATOM 6162 C CA . ARG B 1 188 ? 6.953 -26.281 -19.484 1 90.44 188 ARG B CA 1
ATOM 6163 C C . ARG B 1 188 ? 7.484 -25.797 -20.828 1 90.44 188 ARG B C 1
ATOM 6165 O O . ARG B 1 188 ? 6.785 -25.094 -21.562 1 90.44 188 ARG B O 1
ATOM 6172 N N . HIS B 1 189 ? 8.688 -26.109 -21.062 1 90.69 189 HIS B N 1
ATOM 6173 C CA . HIS B 1 189 ? 9.344 -25.688 -22.297 1 90.69 189 HIS B CA 1
ATOM 6174 C C . HIS B 1 189 ? 10.516 -26.594 -22.641 1 90.69 189 HIS B C 1
ATOM 6176 O O . HIS B 1 189 ? 11.211 -27.078 -21.734 1 90.69 189 HIS B O 1
ATOM 6182 N N . ASP B 1 190 ? 10.766 -26.75 -23.875 1 87.38 190 ASP B N 1
ATOM 6183 C CA . ASP B 1 190 ? 11.766 -27.719 -24.297 1 87.38 190 ASP B CA 1
ATOM 6184 C C . ASP B 1 190 ? 13.164 -27.109 -24.328 1 87.38 190 ASP B C 1
ATOM 6186 O O . ASP B 1 190 ? 14.148 -27.797 -24.062 1 87.38 190 ASP B O 1
ATOM 6190 N N . HIS B 1 191 ? 13.258 -25.828 -24.609 1 91.19 191 HIS B N 1
ATOM 6191 C CA . HIS B 1 191 ? 14.555 -25.156 -24.641 1 91.19 191 HIS B CA 1
ATOM 6192 C C . HIS B 1 191 ? 14.961 -24.656 -23.266 1 91.19 191 HIS B C 1
ATOM 6194 O O . HIS B 1 191 ? 14.117 -24.5 -22.375 1 91.19 191 HIS B O 1
ATOM 6200 N N . ARG B 1 192 ? 16.219 -24.469 -23.156 1 94.12 192 ARG B N 1
ATOM 6201 C CA . ARG B 1 192 ? 16.703 -23.812 -21.953 1 94.12 192 ARG B CA 1
ATOM 6202 C C . ARG B 1 192 ? 16.25 -22.359 -21.891 1 94.12 192 ARG B C 1
ATOM 6204 O O . ARG B 1 192 ? 16.125 -21.703 -22.922 1 94.12 192 ARG B O 1
ATOM 6211 N N . VAL B 1 193 ? 16.016 -21.938 -20.688 1 96.31 193 VAL B N 1
ATOM 6212 C CA . VAL B 1 193 ? 15.602 -20.547 -20.516 1 96.31 193 VAL B CA 1
ATOM 6213 C C . VAL B 1 193 ? 16.625 -19.812 -19.641 1 96.31 193 VAL B C 1
ATOM 6215 O O . VAL B 1 193 ? 17.312 -20.438 -18.828 1 96.31 193 VAL B O 1
ATOM 6218 N N . SER B 1 194 ? 16.766 -18.562 -19.828 1 96.5 194 SER B N 1
ATOM 6219 C CA . SER B 1 194 ? 17.719 -17.75 -19.094 1 96.5 194 SER B CA 1
ATOM 6220 C C . SER B 1 194 ? 17.031 -16.578 -18.391 1 96.5 194 SER B C 1
ATOM 6222 O O . SER B 1 194 ? 16.062 -16.031 -18.906 1 96.5 194 SER B O 1
ATOM 6224 N N . HIS B 1 195 ? 17.594 -16.234 -17.234 1 97.19 195 HIS B N 1
ATOM 6225 C CA . HIS B 1 195 ? 17.078 -15.094 -16.5 1 97.19 195 HIS B CA 1
ATOM 6226 C C . HIS B 1 195 ? 17.531 -13.781 -17.125 1 97.19 195 HIS B C 1
ATOM 6228 O O . HIS B 1 195 ? 18.703 -13.633 -17.484 1 97.19 195 HIS B O 1
ATOM 6234 N N . ILE B 1 196 ? 16.609 -12.875 -17.344 1 95.38 196 ILE B N 1
ATOM 6235 C CA . ILE B 1 196 ? 16.922 -11.555 -17.875 1 95.38 196 ILE B CA 1
ATOM 6236 C C . ILE B 1 196 ? 16.375 -10.484 -16.938 1 95.38 196 ILE B C 1
ATOM 6238 O O . ILE B 1 196 ? 15.453 -10.734 -16.156 1 95.38 196 ILE B O 1
ATOM 6242 N N . ASP B 1 197 ? 16.938 -9.312 -16.984 1 93.12 197 ASP B N 1
ATOM 6243 C CA . ASP B 1 197 ? 16.562 -8.242 -16.062 1 93.12 197 ASP B CA 1
ATOM 6244 C C . ASP B 1 197 ? 15.211 -7.637 -16.438 1 93.12 197 ASP B C 1
ATOM 6246 O O . ASP B 1 197 ? 14.492 -7.129 -15.586 1 93.12 197 ASP B O 1
ATOM 6250 N N . SER B 1 198 ? 14.914 -7.684 -17.75 1 91.38 198 SER B N 1
ATOM 6251 C CA . SER B 1 198 ? 13.664 -7.113 -18.25 1 91.38 198 SER B CA 1
ATOM 6252 C C . SER B 1 198 ? 13.297 -7.695 -19.609 1 91.38 198 SER B C 1
ATOM 6254 O O . SER B 1 198 ? 14.133 -7.758 -20.5 1 91.38 198 SER B O 1
ATOM 6256 N N . PRO B 1 199 ? 12.039 -8.094 -19.75 1 92.25 199 PRO B N 1
ATOM 6257 C CA . PRO B 1 199 ? 11.594 -8.578 -21.047 1 92.25 199 PRO B CA 1
ATOM 6258 C C . PRO B 1 199 ? 11.422 -7.453 -22.062 1 92.25 199 PRO B C 1
ATOM 6260 O O . PRO B 1 199 ? 11.188 -7.715 -23.25 1 92.25 199 PRO B O 1
ATOM 6263 N N . GLY B 1 200 ? 11.594 -6.215 -21.656 1 85.38 200 GLY B N 1
ATOM 6264 C CA . GLY B 1 200 ? 11.305 -5.098 -22.547 1 85.38 200 GLY B CA 1
ATOM 6265 C C . GLY B 1 200 ? 9.828 -4.734 -22.578 1 85.38 200 GLY B C 1
ATOM 6266 O O . GLY B 1 200 ? 8.977 -5.527 -22.172 1 85.38 200 GLY B O 1
ATOM 6267 N N . PHE B 1 201 ? 9.594 -3.607 -23.047 1 83.94 201 PHE B N 1
ATOM 6268 C CA . PHE B 1 201 ? 8.227 -3.105 -23.047 1 83.94 201 PHE B CA 1
ATOM 6269 C C . PHE B 1 201 ? 7.312 -4.004 -23.859 1 83.94 201 PHE B C 1
ATOM 6271 O O . PHE B 1 201 ? 7.656 -4.387 -24.984 1 83.94 201 PHE B O 1
ATOM 6278 N N . GLY B 1 202 ? 6.207 -4.438 -23.203 1 85.69 202 GLY B N 1
ATOM 6279 C CA . GLY B 1 202 ? 5.23 -5.262 -23.891 1 85.69 202 GLY B CA 1
ATOM 6280 C C . GLY B 1 202 ? 4.188 -5.859 -22.969 1 85.69 202 GLY B C 1
ATOM 6281 O O . GLY B 1 202 ? 4.27 -5.699 -21.75 1 85.69 202 GLY B O 1
ATOM 6282 N N . LEU B 1 203 ? 3.182 -6.281 -23.641 1 89.62 203 LEU B N 1
ATOM 6283 C CA . LEU B 1 203 ? 2.174 -7.035 -22.906 1 89.62 203 LEU B CA 1
ATOM 6284 C C . LEU B 1 203 ? 2.496 -8.523 -22.922 1 89.62 203 LEU B C 1
ATOM 6286 O O . LEU B 1 203 ? 2.18 -9.227 -23.875 1 89.62 203 LEU B O 1
ATOM 6290 N N . TRP B 1 204 ? 3.164 -8.961 -21.859 1 93.56 204 TRP B N 1
ATOM 6291 C CA . TRP B 1 204 ? 3.621 -10.344 -21.781 1 93.56 204 TRP B CA 1
ATOM 6292 C C . TRP B 1 204 ? 2.809 -11.133 -20.75 1 93.56 204 TRP B C 1
ATOM 6294 O O . TRP B 1 204 ? 2.311 -10.562 -19.781 1 93.56 204 TRP B O 1
ATOM 6304 N N . LYS B 1 205 ? 2.639 -12.398 -21.078 1 93.25 205 LYS B N 1
ATOM 6305 C CA . LYS B 1 205 ? 2.021 -13.32 -20.125 1 93.25 205 LYS B CA 1
ATOM 6306 C C . LYS B 1 205 ? 2.957 -14.477 -19.797 1 93.25 205 LYS B C 1
ATOM 6308 O O . LYS B 1 205 ? 3.678 -14.969 -20.672 1 93.25 205 LYS B O 1
ATOM 6313 N N . CYS B 1 206 ? 2.98 -14.836 -18.531 1 94.88 206 CYS B N 1
ATOM 6314 C CA . CYS B 1 206 ? 3.773 -15.984 -18.094 1 94.88 206 CYS B CA 1
ATOM 6315 C C . CYS B 1 206 ? 3.23 -17.281 -18.688 1 94.88 206 CYS B C 1
ATOM 6317 O O . CYS B 1 206 ? 2.035 -17.547 -18.594 1 94.88 206 CYS B O 1
ATOM 6319 N N . MET B 1 207 ? 4.062 -18.094 -19.203 1 92.19 207 MET B N 1
ATOM 6320 C CA . MET B 1 207 ? 3.619 -19.312 -19.875 1 92.19 207 MET B CA 1
ATOM 6321 C C . MET B 1 207 ? 3.381 -20.438 -18.875 1 92.19 207 MET B C 1
ATOM 6323 O O . MET B 1 207 ? 3.023 -21.547 -19.25 1 92.19 207 MET B O 1
ATOM 6327 N N . ILE B 1 208 ? 3.502 -20.156 -17.609 1 92.19 208 ILE B N 1
ATOM 6328 C CA . ILE B 1 208 ? 3.246 -21.141 -16.578 1 92.19 208 ILE B CA 1
ATOM 6329 C C . ILE B 1 208 ? 1.957 -20.797 -15.836 1 92.19 208 ILE B C 1
ATOM 6331 O O . ILE B 1 208 ? 1.008 -21.578 -15.828 1 92.19 208 ILE B O 1
ATOM 6335 N N . CYS B 1 209 ? 1.866 -19.625 -15.289 1 90.25 209 CYS B N 1
ATOM 6336 C CA . CYS B 1 209 ? 0.678 -19.266 -14.523 1 90.25 209 CYS B CA 1
ATOM 6337 C C . CYS B 1 209 ? -0.316 -18.5 -15.391 1 90.25 209 CYS B C 1
ATOM 6339 O O . CYS B 1 209 ? -1.478 -18.344 -15.016 1 90.25 209 CYS B O 1
ATOM 6341 N N . HIS B 1 210 ? 0.194 -17.891 -16.531 1 90.94 210 HIS B N 1
ATOM 6342 C CA . HIS B 1 210 ? -0.604 -17.188 -17.531 1 90.94 210 HIS B CA 1
ATOM 6343 C C . HIS B 1 210 ? -1.136 -15.867 -16.984 1 90.94 210 HIS B C 1
ATOM 6345 O O . HIS B 1 210 ? -2.203 -15.406 -17.391 1 90.94 210 HIS B O 1
ATOM 6351 N N . LYS B 1 211 ? -0.459 -15.312 -16.047 1 92.62 211 LYS B N 1
ATOM 6352 C CA . LYS B 1 211 ? -0.71 -13.961 -15.562 1 92.62 211 LYS B CA 1
ATOM 6353 C C . LYS B 1 211 ? 0.237 -12.961 -16.219 1 92.62 211 LYS B C 1
ATOM 6355 O O . LYS B 1 211 ? 1.232 -13.352 -16.844 1 92.62 211 LYS B O 1
ATOM 6360 N N . LYS B 1 212 ? -0.15 -11.742 -16.062 1 94.44 212 LYS B N 1
ATOM 6361 C CA . LYS B 1 212 ? 0.623 -10.68 -16.703 1 94.44 212 LYS B CA 1
ATOM 6362 C C . LYS B 1 212 ? 2.008 -10.555 -16.062 1 94.44 212 LYS B C 1
ATOM 6364 O O . LYS B 1 212 ? 2.156 -10.688 -14.852 1 94.44 212 LYS B O 1
ATOM 6369 N N . ILE B 1 213 ? 2.977 -10.375 -16.922 1 95.12 213 ILE B N 1
ATOM 6370 C CA . ILE B 1 213 ? 4.344 -10.109 -16.469 1 95.12 213 ILE B CA 1
ATOM 6371 C C . ILE B 1 213 ? 4.637 -8.617 -16.562 1 95.12 213 ILE B C 1
ATOM 6373 O O . ILE B 1 213 ? 4.387 -7.984 -17.594 1 95.12 213 ILE B O 1
ATOM 6377 N N . ASP B 1 214 ? 5.066 -8.07 -15.492 1 91.75 214 ASP B N 1
ATOM 6378 C CA . ASP B 1 214 ? 5.539 -6.688 -15.531 1 91.75 214 ASP B CA 1
ATOM 6379 C C . ASP B 1 214 ? 6.891 -6.586 -16.234 1 91.75 214 ASP B C 1
ATOM 6381 O O . ASP B 1 214 ? 7.898 -7.082 -15.727 1 91.75 214 ASP B O 1
ATOM 6385 N N . TRP B 1 215 ? 6.941 -5.926 -17.359 1 90.25 215 TRP B N 1
ATOM 6386 C CA . TRP B 1 215 ? 8.109 -5.91 -18.234 1 90.25 215 TRP B CA 1
ATOM 6387 C C . TRP B 1 215 ? 9.266 -5.148 -17.594 1 90.25 215 TRP B C 1
ATOM 6389 O O . TRP B 1 215 ? 10.398 -5.211 -18.078 1 90.25 215 TRP B O 1
ATOM 6399 N N . ARG B 1 216 ? 9.078 -4.473 -16.562 1 88.19 216 ARG B N 1
ATOM 6400 C CA . ARG B 1 216 ? 10.102 -3.658 -15.906 1 88.19 216 ARG B CA 1
ATOM 6401 C C . ARG B 1 216 ? 11.031 -4.523 -15.062 1 88.19 216 ARG B C 1
ATOM 6403 O O . ARG B 1 216 ? 12.109 -4.074 -14.664 1 88.19 216 ARG B O 1
ATOM 6410 N N . TYR B 1 217 ? 10.617 -5.777 -14.812 1 93.62 217 TYR B N 1
ATOM 6411 C CA . TYR B 1 217 ? 11.344 -6.602 -13.859 1 93.62 217 TYR B CA 1
ATOM 6412 C C . TYR B 1 217 ? 11.844 -7.887 -14.508 1 93.62 217 TYR B C 1
ATOM 6414 O O . TYR B 1 217 ? 11.531 -8.156 -15.672 1 93.62 217 TYR B O 1
ATOM 6422 N N . GLY B 1 218 ? 12.547 -8.578 -13.68 1 96.12 218 GLY B N 1
ATOM 6423 C CA . GLY B 1 218 ? 13.211 -9.766 -14.211 1 96.12 218 GLY B CA 1
ATOM 6424 C C . GLY B 1 218 ? 12.25 -10.906 -14.5 1 96.12 218 GLY B C 1
ATOM 6425 O O . GLY B 1 218 ? 11.219 -11.031 -13.836 1 96.12 218 GLY B O 1
ATOM 6426 N N . ALA B 1 219 ? 12.641 -11.711 -15.5 1 97.81 219 ALA B N 1
ATOM 6427 C CA . ALA B 1 219 ? 11.906 -12.891 -15.93 1 97.81 219 ALA B CA 1
ATOM 6428 C C . ALA B 1 219 ? 12.812 -13.859 -16.672 1 97.81 219 ALA B C 1
ATOM 6430 O O . ALA B 1 219 ? 13.984 -13.562 -16.922 1 97.81 219 ALA B O 1
ATOM 6431 N N . TYR B 1 220 ? 12.32 -15.016 -16.859 1 97.94 220 TYR B N 1
ATOM 6432 C CA . TYR B 1 220 ? 13.055 -15.961 -17.703 1 97.94 220 TYR B CA 1
ATOM 6433 C C . TYR B 1 220 ? 12.562 -15.914 -19.141 1 97.94 220 TYR B C 1
ATOM 6435 O O . TYR B 1 220 ? 11.375 -15.695 -19.391 1 97.94 220 TYR B O 1
ATOM 6443 N N . SER B 1 221 ? 13.508 -16.094 -20.031 1 97.25 221 SER B N 1
ATOM 6444 C CA . SER B 1 221 ? 13.18 -16.047 -21.453 1 97.25 221 SER B CA 1
ATOM 6445 C C . SER B 1 221 ? 13.953 -17.125 -22.219 1 97.25 221 SER B C 1
ATOM 6447 O O . SER B 1 221 ? 14.953 -17.656 -21.734 1 97.25 221 SER B O 1
ATOM 6449 N N . CYS B 1 222 ? 13.367 -17.562 -23.359 1 95.38 222 CYS B N 1
ATOM 6450 C CA . CYS B 1 222 ? 14.023 -18.5 -24.266 1 95.38 222 CYS B CA 1
ATOM 6451 C C . CYS B 1 222 ? 14.648 -17.766 -25.453 1 95.38 222 CYS B C 1
ATOM 6453 O O . CYS B 1 222 ? 13.992 -16.953 -26.094 1 95.38 222 CYS B O 1
ATOM 6455 N N . GLN B 1 223 ? 15.859 -17.953 -25.719 1 90.88 223 GLN B N 1
ATOM 6456 C CA . GLN B 1 223 ? 16.562 -17.281 -26.797 1 90.88 223 GLN B CA 1
ATOM 6457 C C . GLN B 1 223 ? 16.078 -17.75 -28.156 1 90.88 223 GLN B C 1
ATOM 6459 O O . GLN B 1 223 ? 16.047 -16.969 -29.109 1 90.88 223 GLN B O 1
ATOM 6464 N N . LYS B 1 224 ? 15.703 -18.969 -28.219 1 90.81 224 LYS B N 1
ATOM 6465 C CA . LYS B 1 224 ? 15.281 -19.578 -29.469 1 90.81 224 LYS B CA 1
ATOM 6466 C C . LYS B 1 224 ? 13.82 -19.25 -29.781 1 90.81 224 LYS B C 1
ATOM 6468 O O . LYS B 1 224 ? 13.414 -19.203 -30.953 1 90.81 224 LYS B O 1
ATOM 6473 N N . CYS B 1 225 ? 13.016 -19.078 -28.812 1 92.56 225 CYS B N 1
ATOM 6474 C CA . CYS B 1 225 ? 11.602 -18.781 -28.969 1 92.56 225 CYS B CA 1
ATOM 6475 C C . CYS B 1 225 ? 11.281 -17.359 -28.5 1 92.56 225 CYS B C 1
ATOM 6477 O O . CYS B 1 225 ? 10.984 -17.141 -27.328 1 92.56 225 CYS B O 1
ATOM 6479 N N . PRO B 1 226 ? 11.258 -16.5 -29.406 1 88.94 226 PRO B N 1
ATOM 6480 C CA . PRO B 1 226 ? 11.039 -15.109 -29.016 1 88.94 226 PRO B CA 1
ATOM 6481 C C . PRO B 1 226 ? 9.656 -14.875 -28.406 1 88.94 226 PRO B C 1
ATOM 6483 O O . PRO B 1 226 ? 8.703 -15.578 -28.75 1 88.94 226 PRO B O 1
ATOM 6486 N N . ASN B 1 227 ? 9.469 -13.984 -27.5 1 87.62 227 ASN B N 1
ATOM 6487 C CA . ASN B 1 227 ? 8.242 -13.508 -26.875 1 87.62 227 ASN B CA 1
ATOM 6488 C C . ASN B 1 227 ? 7.684 -14.516 -25.875 1 87.62 227 ASN B C 1
ATOM 6490 O O . ASN B 1 227 ? 6.48 -14.547 -25.625 1 87.62 227 ASN B O 1
ATOM 6494 N N . LEU B 1 228 ? 8.547 -15.516 -25.531 1 94.19 228 LEU B N 1
ATOM 6495 C CA . LEU B 1 228 ? 8.156 -16.438 -24.469 1 94.19 228 LEU B CA 1
ATOM 6496 C C . LEU B 1 228 ? 8.852 -16.094 -23.172 1 94.19 228 LEU B C 1
ATOM 6498 O O . LEU B 1 228 ? 10.086 -16.094 -23.094 1 94.19 228 LEU B O 1
ATOM 6502 N N . PHE B 1 229 ? 8.031 -15.805 -22.203 1 96.56 229 PHE B N 1
ATOM 6503 C CA . PHE B 1 229 ? 8.602 -15.398 -20.922 1 96.56 229 PHE B CA 1
ATOM 6504 C C . PHE B 1 229 ? 7.949 -16.156 -19.781 1 96.56 229 PHE B C 1
ATOM 6506 O O . PHE B 1 229 ? 6.848 -16.688 -19.922 1 96.56 229 PHE B O 1
ATOM 6513 N N . PHE B 1 230 ? 8.68 -16.266 -18.719 1 97.25 230 PHE B N 1
ATOM 6514 C CA . PHE B 1 230 ? 8.234 -16.938 -17.484 1 97.25 230 PHE B CA 1
ATOM 6515 C C . PHE B 1 230 ? 8.562 -16.078 -16.266 1 97.25 230 PHE B C 1
ATOM 6517 O O . PHE B 1 230 ? 9.641 -15.492 -16.188 1 97.25 230 PHE B O 1
ATOM 6524 N N . HIS B 1 231 ? 7.602 -15.992 -15.344 1 97.44 231 HIS B N 1
ATOM 6525 C CA . HIS B 1 231 ? 7.949 -15.359 -14.078 1 97.44 231 HIS B CA 1
ATOM 6526 C C . HIS B 1 231 ? 9.148 -16.047 -13.438 1 97.44 231 HIS B C 1
ATOM 6528 O O . HIS B 1 231 ? 9.297 -17.266 -13.523 1 97.44 231 HIS B O 1
ATOM 6534 N N . SER B 1 232 ? 9.914 -15.219 -12.781 1 97.69 232 SER B N 1
ATOM 6535 C CA . SER B 1 232 ? 11.07 -15.781 -12.094 1 97.69 232 SER B CA 1
ATOM 6536 C C . SER B 1 232 ? 10.656 -16.797 -11.039 1 97.69 232 SER B C 1
ATOM 6538 O O . SER B 1 232 ? 11.227 -17.891 -10.953 1 97.69 232 SER B O 1
ATOM 6540 N N . LYS B 1 233 ? 9.641 -16.516 -10.328 1 95.38 233 LYS B N 1
ATOM 6541 C CA . LYS B 1 233 ? 9.203 -17.391 -9.25 1 95.38 233 LYS B CA 1
ATOM 6542 C C . LYS B 1 233 ? 8.43 -18.594 -9.797 1 95.38 233 LYS B C 1
ATOM 6544 O O . LYS B 1 233 ? 8.406 -19.656 -9.172 1 95.38 233 LYS B O 1
ATOM 6549 N N . CYS B 1 234 ? 7.805 -18.484 -10.938 1 95.56 234 CYS B N 1
ATOM 6550 C CA . CYS B 1 234 ? 7.121 -19.609 -11.57 1 95.56 234 CYS B CA 1
ATOM 6551 C C . CYS B 1 234 ? 8.117 -20.594 -12.156 1 95.56 234 CYS B C 1
ATOM 6553 O O . CYS B 1 234 ? 7.973 -21.812 -11.977 1 95.56 234 CYS B O 1
ATOM 6555 N N . ALA B 1 235 ? 9.109 -20.078 -12.773 1 96.94 235 ALA B N 1
ATOM 6556 C CA . ALA B 1 235 ? 10.102 -20.906 -13.438 1 96.94 235 ALA B CA 1
ATOM 6557 C C . ALA B 1 235 ? 10.945 -21.688 -12.422 1 96.94 235 ALA B C 1
ATOM 6559 O O . ALA B 1 235 ? 11.477 -22.75 -12.734 1 96.94 235 ALA B O 1
ATOM 6560 N N . THR B 1 236 ? 11.023 -21.172 -11.234 1 96.44 236 THR B N 1
ATOM 6561 C CA . THR B 1 236 ? 11.891 -21.797 -10.242 1 96.44 236 THR B CA 1
ATOM 6562 C C . THR B 1 236 ? 11.07 -22.531 -9.188 1 96.44 236 THR B C 1
ATOM 6564 O O . THR B 1 236 ? 11.586 -22.875 -8.117 1 96.44 236 THR B O 1
ATOM 6567 N N . ARG B 1 237 ? 9.922 -22.734 -9.461 1 94.31 237 ARG B N 1
ATOM 6568 C CA . ARG B 1 237 ? 9.102 -23.562 -8.586 1 94.31 237 ARG B CA 1
ATOM 6569 C C . ARG B 1 237 ? 9.617 -25 -8.547 1 94.31 237 ARG B C 1
ATOM 6571 O O . ARG B 1 237 ? 10.172 -25.5 -9.531 1 94.31 237 ARG B O 1
ATOM 6578 N N . SER B 1 238 ? 9.336 -25.672 -7.477 1 92.06 238 SER B N 1
ATOM 6579 C CA . SER B 1 238 ? 9.875 -27.016 -7.285 1 92.06 238 SER B CA 1
ATOM 6580 C C . SER B 1 238 ? 9.227 -28.016 -8.242 1 92.06 238 SER B C 1
ATOM 6582 O O . SER B 1 238 ? 9.82 -29.031 -8.57 1 92.06 238 SER B O 1
ATOM 6584 N N . ASP B 1 239 ? 8.016 -27.734 -8.703 1 91.12 239 ASP B N 1
ATOM 6585 C CA . ASP B 1 239 ? 7.344 -28.641 -9.617 1 91.12 239 ASP B CA 1
ATOM 6586 C C . ASP B 1 239 ? 7.66 -28.312 -11.07 1 91.12 239 ASP B C 1
ATOM 6588 O O . ASP B 1 239 ? 7.25 -29.016 -11.992 1 91.12 239 ASP B O 1
ATOM 6592 N N . VAL B 1 240 ? 8.359 -27.266 -11.336 1 94.81 240 VAL B N 1
ATOM 6593 C CA . VAL B 1 240 ? 8.641 -26.812 -12.695 1 94.81 240 VAL B CA 1
ATOM 6594 C C . VAL B 1 240 ? 10.125 -26.984 -13 1 94.81 240 VAL B C 1
ATOM 6596 O O . VAL B 1 240 ? 10.492 -27.438 -14.086 1 94.81 240 VAL B O 1
ATOM 6599 N N . TRP B 1 241 ? 10.914 -26.656 -12.039 1 96.12 241 TRP B N 1
ATOM 6600 C CA . TRP B 1 241 ? 12.367 -26.656 -12.156 1 96.12 241 TRP B CA 1
ATOM 6601 C C . TRP B 1 241 ? 12.984 -27.766 -11.32 1 96.12 241 TRP B C 1
ATOM 6603 O O . TRP B 1 241 ? 12.523 -28.047 -10.203 1 96.12 241 TRP B O 1
ATOM 6613 N N . ASP B 1 242 ? 14.039 -28.422 -11.805 1 93.62 242 ASP B N 1
ATOM 6614 C CA . ASP B 1 242 ? 14.633 -29.578 -11.125 1 93.62 242 ASP B CA 1
ATOM 6615 C C . ASP B 1 242 ? 15.727 -29.125 -10.148 1 93.62 242 ASP B C 1
ATOM 6617 O O . ASP B 1 242 ? 16.375 -29.953 -9.516 1 93.62 242 ASP B O 1
ATOM 6621 N N . GLY B 1 243 ? 16.047 -27.828 -10.102 1 94.5 243 GLY B N 1
ATOM 6622 C CA . GLY B 1 243 ? 17.016 -27.344 -9.133 1 94.5 243 GLY B CA 1
ATOM 6623 C C . GLY B 1 243 ? 18.422 -27.203 -9.688 1 94.5 243 GLY B C 1
ATOM 6624 O O . GLY B 1 243 ? 19.344 -26.828 -8.977 1 94.5 243 GLY B O 1
ATOM 6625 N N . GLU B 1 244 ? 18.578 -27.469 -10.969 1 94.12 244 GLU B N 1
ATOM 6626 C CA . GLU B 1 244 ? 19.922 -27.469 -11.531 1 94.12 244 GLU B CA 1
ATOM 6627 C C . GLU B 1 244 ? 20.203 -26.188 -12.289 1 94.12 244 GLU B C 1
ATOM 6629 O O . GLU B 1 244 ? 19.375 -25.719 -13.07 1 94.12 244 GLU B O 1
ATOM 6634 N N . GLU B 1 245 ? 21.328 -25.594 -12 1 94.38 245 GLU B N 1
ATOM 6635 C CA . GLU B 1 245 ? 21.859 -24.453 -12.742 1 94.38 245 GLU B CA 1
ATOM 6636 C C . GLU B 1 245 ? 22.734 -24.906 -13.898 1 94.38 245 GLU B C 1
ATOM 6638 O O . GLU B 1 245 ? 23.625 -25.734 -13.719 1 94.38 245 GLU B O 1
ATOM 6643 N N . LEU B 1 246 ? 22.516 -24.375 -15.117 1 94.56 246 LEU B N 1
ATOM 6644 C CA . LEU B 1 246 ? 23.141 -24.938 -16.297 1 94.56 246 LEU B CA 1
ATOM 6645 C C . LEU B 1 246 ? 23.984 -23.891 -17.031 1 94.56 246 LEU B C 1
ATOM 6647 O O . LEU B 1 246 ? 24.297 -24.062 -18.219 1 94.56 246 LEU B O 1
ATOM 6651 N N . GLU B 1 247 ? 24.188 -22.875 -16.375 1 91.5 247 GLU B N 1
ATOM 6652 C CA . GLU B 1 247 ? 25.031 -21.875 -17.016 1 91.5 247 GLU B CA 1
ATOM 6653 C C . GLU B 1 247 ? 26.406 -22.453 -17.359 1 91.5 247 GLU B C 1
ATOM 6655 O O . GLU B 1 247 ? 27.047 -23.078 -16.516 1 91.5 247 GLU B O 1
ATOM 6660 N N . GLY B 1 248 ? 26.828 -22.281 -18.578 1 89.38 248 GLY B N 1
ATOM 6661 C CA . GLY B 1 248 ? 28.125 -22.766 -19.016 1 89.38 248 GLY B CA 1
ATOM 6662 C C . GLY B 1 248 ? 28.094 -24.219 -19.484 1 89.38 248 GLY B C 1
ATOM 6663 O O . GLY B 1 248 ? 29.078 -24.734 -20 1 89.38 248 GLY B O 1
ATOM 6664 N N . ILE B 1 249 ? 27.016 -24.906 -19.203 1 90.81 249 ILE B N 1
ATOM 6665 C CA . ILE B 1 249 ? 26.891 -26.297 -19.625 1 90.81 249 ILE B CA 1
ATOM 6666 C C . ILE B 1 249 ? 26.281 -26.344 -21.031 1 90.81 249 ILE B C 1
ATOM 6668 O O . ILE B 1 249 ? 25.188 -25.812 -21.266 1 90.81 249 ILE B O 1
ATOM 6672 N N . PRO B 1 250 ? 26.953 -26.891 -21.906 1 86 250 PRO B N 1
ATOM 6673 C CA . PRO B 1 250 ? 26.422 -26.953 -23.266 1 86 250 PRO B CA 1
ATOM 6674 C C . PRO B 1 250 ? 25.141 -27.781 -23.344 1 86 250 PRO B C 1
ATOM 6676 O O . PRO B 1 250 ? 24.984 -28.781 -22.625 1 86 250 PRO B O 1
ATOM 6679 N N . GLU B 1 251 ? 24.156 -27.312 -24.094 1 81 251 GLU B N 1
ATOM 6680 C CA . GLU B 1 251 ? 22.906 -28.031 -24.297 1 81 251 GLU B CA 1
ATOM 6681 C C . GLU B 1 251 ? 23.109 -29.25 -25.203 1 81 251 GLU B C 1
ATOM 6683 O O . GLU B 1 251 ? 23.672 -29.125 -26.297 1 81 251 GLU B O 1
ATOM 6688 N N . GLU B 1 252 ? 22.969 -30.453 -24.688 1 69 252 GLU B N 1
ATOM 6689 C CA . GLU B 1 252 ? 23.125 -31.656 -25.484 1 69 252 GLU B CA 1
ATOM 6690 C C . GLU B 1 252 ? 21.859 -31.984 -26.266 1 69 252 GLU B C 1
ATOM 6692 O O . GLU B 1 252 ? 20.766 -32 -25.688 1 69 252 GLU B O 1
ATOM 6697 N N . PHE B 1 253 ? 21.766 -31.703 -27.625 1 64.06 253 PHE B N 1
ATOM 6698 C CA . PHE B 1 253 ? 20.609 -32.062 -28.438 1 64.06 253 PHE B CA 1
ATOM 6699 C C . PHE B 1 253 ? 20.641 -33.531 -28.828 1 64.06 253 PHE B C 1
ATOM 6701 O O . PHE B 1 253 ? 21.594 -33.969 -29.484 1 64.06 253 PHE B O 1
ATOM 6708 N N . VAL B 1 254 ? 20.062 -34.375 -28.062 1 61.47 254 VAL B N 1
ATOM 6709 C CA . VAL B 1 254 ? 20.031 -35.75 -28.516 1 61.47 254 VAL B CA 1
ATOM 6710 C C . VAL B 1 254 ? 18.844 -35.969 -29.438 1 61.47 254 VAL B C 1
ATOM 6712 O O . VAL B 1 254 ? 17.688 -35.875 -29 1 61.47 254 VAL B O 1
ATOM 6715 N N . ASP B 1 255 ? 18.922 -35.656 -30.734 1 66.12 255 ASP B N 1
ATOM 6716 C CA . ASP B 1 255 ? 17.844 -35.969 -31.672 1 66.12 255 ASP B CA 1
ATOM 6717 C C . ASP B 1 255 ? 18 -37.406 -32.188 1 66.12 255 ASP B C 1
ATOM 6719 O O . ASP B 1 255 ? 18.578 -37.656 -33.25 1 66.12 255 ASP B O 1
ATOM 6723 N N . VAL B 1 256 ? 17.719 -38.375 -31.312 1 76.88 256 VAL B N 1
ATOM 6724 C CA . VAL B 1 256 ? 17.781 -39.781 -31.781 1 76.88 256 VAL B CA 1
ATOM 6725 C C . VAL B 1 256 ? 16.422 -40.219 -32.281 1 76.88 256 VAL B C 1
ATOM 6727 O O . VAL B 1 256 ? 15.422 -40.125 -31.547 1 76.88 256 VAL B O 1
ATOM 6730 N N . SER B 1 257 ? 16.344 -40.469 -33.531 1 87.19 257 SER B N 1
ATOM 6731 C CA . SER B 1 257 ? 15.125 -41 -34.125 1 87.19 257 SER B CA 1
ATOM 6732 C C . SER B 1 257 ? 14.805 -42.375 -33.562 1 87.19 257 SER B C 1
ATOM 6734 O O . SER B 1 257 ? 15.711 -43.188 -33.312 1 87.19 257 SER B O 1
ATOM 6736 N N . PRO B 1 258 ? 13.602 -42.625 -33.312 1 92.44 258 PRO B N 1
ATOM 6737 C CA . PRO B 1 258 ? 13.227 -43.906 -32.719 1 92.44 258 PRO B CA 1
ATOM 6738 C C . PRO B 1 258 ? 13.25 -45.031 -33.75 1 92.44 258 PRO B C 1
ATOM 6740 O O . PRO B 1 258 ? 12.953 -46.188 -33.406 1 92.44 258 PRO B O 1
ATOM 6743 N N . PHE B 1 259 ? 13.562 -44.75 -35.031 1 94.44 259 PHE B N 1
ATOM 6744 C CA . PHE B 1 259 ? 13.609 -45.812 -36.031 1 94.44 259 PHE B CA 1
ATOM 6745 C C . PHE B 1 259 ? 14.641 -45.5 -37.125 1 94.44 259 PHE B C 1
ATOM 6747 O O . PHE B 1 259 ? 15.094 -44.375 -37.219 1 94.44 259 PHE B O 1
ATOM 6754 N N . LYS B 1 260 ? 15.023 -46.562 -37.844 1 95.12 260 LYS B N 1
ATOM 6755 C CA . LYS B 1 260 ? 15.852 -46.469 -39.031 1 95.12 260 LYS B CA 1
ATOM 6756 C C . LYS B 1 260 ? 15.023 -46.656 -40.281 1 95.12 260 LYS B C 1
ATOM 6758 O O . LYS B 1 260 ? 14.188 -47.562 -40.344 1 95.12 260 LYS B O 1
ATOM 6763 N N . VAL B 1 261 ? 15.25 -45.812 -41.156 1 94.88 261 VAL B N 1
ATOM 6764 C CA . VAL B 1 261 ? 14.531 -45.938 -42.438 1 94.88 261 VAL B CA 1
ATOM 6765 C C . VAL B 1 261 ? 15.234 -46.969 -43.312 1 94.88 261 VAL B C 1
ATOM 6767 O O . VAL B 1 261 ? 16.422 -46.812 -43.625 1 94.88 261 VAL B O 1
ATOM 6770 N N . ILE B 1 262 ? 14.586 -47.969 -43.75 1 95.5 262 ILE B N 1
ATOM 6771 C CA . ILE B 1 262 ? 15.141 -49 -44.594 1 95.5 262 ILE B CA 1
ATOM 6772 C C . ILE B 1 262 ? 14.852 -48.688 -46.062 1 95.5 262 ILE B C 1
ATOM 6774 O O . ILE B 1 262 ? 15.758 -48.656 -46.875 1 95.5 262 ILE B O 1
ATOM 6778 N N . GLU B 1 263 ? 13.656 -48.406 -46.375 1 94.31 263 GLU B N 1
ATOM 6779 C CA . GLU B 1 263 ? 13.172 -47.938 -47.656 1 94.31 263 GLU B CA 1
ATOM 6780 C C . GLU B 1 263 ? 11.906 -47.094 -47.5 1 94.31 263 GLU B C 1
ATOM 6782 O O . GLU B 1 263 ? 11.422 -46.906 -46.375 1 94.31 263 GLU B O 1
ATOM 6787 N N . ASP B 1 264 ? 11.453 -46.625 -48.656 1 91.38 264 ASP B N 1
ATOM 6788 C CA . ASP B 1 264 ? 10.273 -45.781 -48.594 1 91.38 264 ASP B CA 1
ATOM 6789 C C . ASP B 1 264 ? 9.086 -46.531 -48 1 91.38 264 ASP B C 1
ATOM 6791 O O . ASP B 1 264 ? 8.648 -47.531 -48.562 1 91.38 264 ASP B O 1
ATOM 6795 N N . GLY B 1 265 ? 8.664 -46.062 -46.906 1 92.25 265 GLY B N 1
ATOM 6796 C CA . GLY B 1 265 ? 7.496 -46.656 -46.281 1 92.25 265 GLY B CA 1
ATOM 6797 C C . GLY B 1 265 ? 7.836 -47.844 -45.375 1 92.25 265 GLY B C 1
ATOM 6798 O O . GLY B 1 265 ? 6.938 -48.5 -44.844 1 92.25 265 GLY B O 1
ATOM 6799 N N . VAL B 1 266 ? 9.078 -48.188 -45.281 1 96.06 266 VAL B N 1
ATOM 6800 C CA . VAL B 1 266 ? 9.508 -49.281 -44.438 1 96.06 266 VAL B CA 1
ATOM 6801 C C . VAL B 1 266 ? 10.516 -48.812 -43.406 1 96.06 266 VAL B C 1
ATOM 6803 O O . VAL B 1 266 ? 11.508 -48.156 -43.75 1 96.06 266 VAL B O 1
ATOM 6806 N N . ILE B 1 267 ? 10.203 -49.156 -42.156 1 96.5 267 ILE B N 1
ATOM 6807 C CA . ILE B 1 267 ? 11.086 -48.688 -41.094 1 96.5 267 ILE B CA 1
ATOM 6808 C C . ILE B 1 267 ? 11.469 -49.875 -40.219 1 96.5 267 ILE B C 1
ATOM 6810 O O . ILE B 1 267 ? 10.828 -50.938 -40.25 1 96.5 267 ILE B O 1
ATOM 6814 N N . ASN B 1 268 ? 12.617 -49.719 -39.5 1 97.06 268 ASN B N 1
ATOM 6815 C CA . ASN B 1 268 ? 12.992 -50.594 -38.406 1 97.06 268 ASN B CA 1
ATOM 6816 C C . ASN B 1 268 ? 12.93 -49.844 -37.062 1 97.06 268 ASN B C 1
ATOM 6818 O O . ASN B 1 268 ? 13.82 -49.031 -36.75 1 97.06 268 ASN B O 1
ATOM 6822 N N . HIS B 1 269 ? 11.891 -50.062 -36.406 1 95.56 269 HIS B N 1
ATOM 6823 C CA . HIS B 1 269 ? 11.586 -49.344 -35.188 1 95.56 269 HIS B CA 1
ATOM 6824 C C . HIS B 1 269 ? 12.289 -49.938 -33.969 1 95.56 269 HIS B C 1
ATOM 6826 O O . HIS B 1 269 ? 12.383 -51.188 -33.875 1 95.56 269 HIS B O 1
ATOM 6832 N N . PHE B 1 270 ? 12.742 -49.219 -33.031 1 93.5 270 PHE B N 1
ATOM 6833 C CA . PHE B 1 270 ? 13.547 -49.688 -31.922 1 93.5 270 PHE B CA 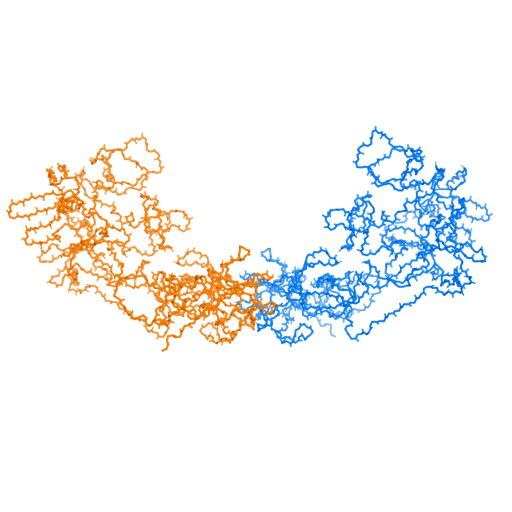1
ATOM 6834 C C . PHE B 1 270 ? 12.766 -50.688 -31.062 1 93.5 270 PHE B C 1
ATOM 6836 O O . PHE B 1 270 ? 13.352 -51.531 -30.391 1 93.5 270 PHE B O 1
ATOM 6843 N N . SER B 1 271 ? 11.414 -50.594 -30.984 1 92.69 271 SER B N 1
ATOM 6844 C CA . SER B 1 271 ? 10.57 -51.438 -30.172 1 92.69 271 SER B CA 1
ATOM 6845 C C . SER B 1 271 ? 10.375 -52.812 -30.828 1 92.69 271 SER B C 1
ATOM 6847 O O . SER B 1 271 ? 9.852 -53.75 -30.203 1 92.69 271 SER B O 1
ATOM 6849 N N . HIS B 1 272 ? 10.664 -52.969 -32.031 1 92.81 272 HIS B N 1
ATOM 6850 C CA . HIS B 1 272 ? 10.531 -54.188 -32.812 1 92.81 272 HIS B CA 1
AT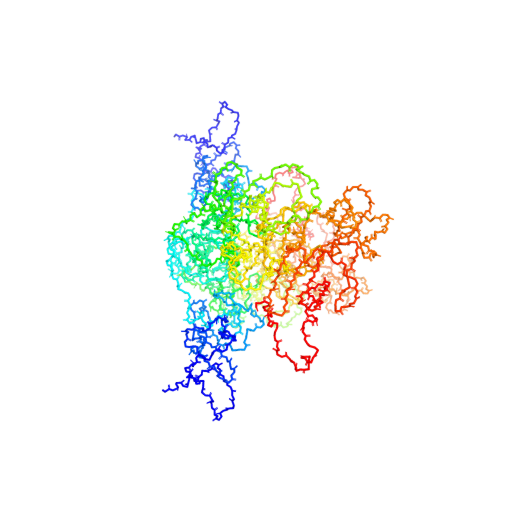OM 6851 C C . HIS B 1 272 ? 11.703 -54.344 -33.781 1 92.81 272 HIS B C 1
ATOM 6853 O O . HIS B 1 272 ? 11.516 -54.375 -35 1 92.81 272 HIS B O 1
ATOM 6859 N N . GLU B 1 273 ? 12.836 -54.688 -33.25 1 90.94 273 GLU B N 1
ATOM 6860 C CA . GLU B 1 273 ? 14.086 -54.656 -34.031 1 90.94 273 GLU B CA 1
ATOM 6861 C C . GLU B 1 273 ? 14.234 -55.906 -34.875 1 90.94 273 GLU B C 1
ATOM 6863 O O . GLU B 1 273 ? 14.945 -55.875 -35.906 1 90.94 273 GLU B O 1
ATOM 6868 N N . GLU B 1 274 ? 13.547 -56.875 -34.594 1 91.69 274 GLU B N 1
ATOM 6869 C CA . GLU B 1 274 ? 13.68 -58.156 -35.281 1 91.69 274 GLU B CA 1
ATOM 6870 C C . GLU B 1 274 ? 13.102 -58.094 -36.688 1 91.69 274 GLU B C 1
ATOM 6872 O O . GLU B 1 274 ? 13.57 -58.812 -37.594 1 91.69 274 GLU B O 1
ATOM 6877 N N . HIS B 1 275 ? 12.031 -57.281 -36.844 1 95.5 275 HIS B N 1
ATOM 6878 C CA . HIS B 1 275 ? 11.367 -57.219 -38.125 1 95.5 275 HIS B CA 1
ATOM 6879 C C . HIS B 1 275 ? 11.141 -55.781 -38.562 1 95.5 275 HIS B C 1
ATOM 6881 O O . HIS B 1 275 ? 11 -54.875 -37.719 1 95.5 275 HIS B O 1
ATOM 6887 N N . ASN B 1 276 ? 11.086 -55.625 -39.875 1 96.81 276 ASN B N 1
ATOM 6888 C CA . ASN B 1 276 ? 10.758 -54.312 -40.438 1 96.81 276 ASN B CA 1
ATOM 6889 C C . ASN B 1 276 ? 9.25 -54.062 -40.438 1 96.81 276 ASN B C 1
ATOM 6891 O O . ASN B 1 276 ? 8.461 -55 -40.469 1 96.81 276 ASN B O 1
ATOM 6895 N N . LEU B 1 277 ? 8.93 -52.844 -40.312 1 96.25 277 LEU B N 1
ATOM 6896 C CA . LEU B 1 277 ? 7.531 -52.469 -40.344 1 96.25 277 LEU B CA 1
ATOM 6897 C C . LEU B 1 277 ? 7.207 -51.719 -41.625 1 96.25 277 LEU B C 1
ATOM 6899 O O . LEU B 1 277 ? 8 -50.875 -42.094 1 96.25 277 LEU B O 1
ATOM 6903 N N . ARG B 1 278 ? 6.07 -51.969 -42.219 1 95.69 278 ARG B N 1
ATOM 6904 C CA . ARG B 1 278 ? 5.637 -51.312 -43.438 1 95.69 278 ARG B CA 1
ATOM 6905 C C . ARG B 1 278 ? 4.449 -50.406 -43.188 1 95.69 278 ARG B C 1
ATOM 6907 O O . ARG B 1 278 ? 3.537 -50.75 -42.438 1 95.69 278 ARG B O 1
ATOM 6914 N N . LEU B 1 279 ? 4.523 -49.25 -43.781 1 94.69 279 LEU B N 1
ATOM 6915 C CA . LEU B 1 279 ? 3.445 -48.281 -43.656 1 94.69 279 LEU B CA 1
ATOM 6916 C C . LEU B 1 279 ? 2.242 -48.688 -44.5 1 94.69 279 LEU B C 1
ATOM 6918 O O . LEU B 1 279 ? 2.377 -48.906 -45.688 1 94.69 279 LEU B O 1
ATOM 6922 N N . ILE B 1 280 ? 1.172 -48.719 -43.906 1 89.81 280 ILE B N 1
ATOM 6923 C CA . ILE B 1 280 ? -0.085 -49.031 -44.562 1 89.81 280 ILE B CA 1
ATOM 6924 C C . ILE B 1 280 ? -0.956 -47.781 -44.656 1 89.81 280 ILE B C 1
ATOM 6926 O O . ILE B 1 280 ? -1.29 -47.188 -43.625 1 89.81 280 ILE B O 1
ATOM 6930 N N . ASP B 1 281 ? -1.13 -46.969 -45.844 1 78.75 281 ASP B N 1
ATOM 6931 C CA . ASP B 1 281 ? -1.935 -45.75 -46.031 1 78.75 281 ASP B CA 1
ATOM 6932 C C . ASP B 1 281 ? -3.355 -46.125 -46.469 1 78.75 281 ASP B C 1
ATOM 6934 O O . ASP B 1 281 ? -4.133 -45.25 -46.844 1 78.75 281 ASP B O 1
ATOM 6938 N N . GLU B 1 282 ? -3.74 -47.188 -46.75 1 60.12 282 GLU B N 1
ATOM 6939 C CA . GLU B 1 282 ? -4.988 -47.469 -47.469 1 60.12 282 GLU B CA 1
ATOM 6940 C C . GLU B 1 282 ? -6.195 -47.25 -46.562 1 60.12 282 GLU B C 1
ATOM 6942 O O . GLU B 1 282 ? -6.121 -47.469 -45.344 1 60.12 282 GLU B O 1
ATOM 6947 N N . ASP B 1 283 ? -7.164 -46.188 -47 1 54.5 283 ASP B N 1
ATOM 6948 C CA . ASP B 1 283 ? -8.555 -46.281 -46.562 1 54.5 283 ASP B CA 1
ATOM 6949 C C . ASP B 1 283 ? -8.984 -47.719 -46.312 1 54.5 283 ASP B C 1
ATOM 6951 O O . ASP B 1 283 ? -10.156 -48.062 -46.469 1 54.5 283 ASP B O 1
ATOM 6955 N N . ALA B 1 284 ? -8.039 -48.531 -46.531 1 48 284 ALA B N 1
ATOM 6956 C CA . ALA B 1 284 ? -8.469 -49.906 -46.781 1 48 284 ALA B CA 1
ATOM 6957 C C . ALA B 1 284 ? -9.617 -50.281 -45.875 1 48 284 ALA B C 1
ATOM 6959 O O . ALA B 1 284 ? -9.945 -49.562 -44.938 1 48 284 ALA B O 1
ATOM 6960 N N . ILE B 1 285 ? -9.68 -51.844 -45.719 1 46.69 285 ILE B N 1
ATOM 6961 C CA . ILE B 1 285 ? -10.781 -52.75 -45.438 1 46.69 285 ILE B CA 1
ATOM 6962 C C . ILE B 1 285 ? -11.273 -52.5 -44 1 46.69 285 ILE B C 1
ATOM 6964 O O . ILE B 1 285 ? -10.469 -52.344 -43.062 1 46.69 285 ILE B O 1
ATOM 6968 N N . ASP B 1 286 ? -12.391 -51.844 -43.969 1 47.81 286 ASP B N 1
ATOM 6969 C CA . ASP B 1 286 ? -13.195 -52.062 -42.75 1 47.81 286 ASP B CA 1
ATOM 6970 C C . ASP B 1 286 ? -12.773 -53.375 -42.062 1 47.81 286 ASP B C 1
ATOM 6972 O O . ASP B 1 286 ? -13.258 -54.438 -42.406 1 47.81 286 ASP B O 1
ATOM 6976 N N . ARG B 1 287 ? -11.477 -53.562 -41.906 1 48.94 287 ARG B N 1
ATOM 6977 C CA . ARG B 1 287 ? -11.148 -54.812 -41.219 1 48.94 287 ARG B CA 1
ATOM 6978 C C . ARG B 1 287 ? -12.016 -55 -39.969 1 48.94 287 ARG B C 1
ATOM 6980 O O . ARG B 1 287 ? -12.32 -54.031 -39.281 1 48.94 287 ARG B O 1
ATOM 6987 N N . HIS B 1 288 ? -12.875 -55.844 -40.156 1 46.03 288 HIS B N 1
ATOM 6988 C CA . HIS B 1 288 ? -13.672 -56.312 -39 1 46.03 288 HIS B CA 1
ATOM 6989 C C . HIS B 1 288 ? -12.836 -56.375 -37.75 1 46.03 288 HIS B C 1
ATOM 6991 O O . HIS B 1 288 ? -13.383 -56.406 -36.625 1 46.03 288 HIS B O 1
ATOM 6997 N N . GLU B 1 289 ? -11.359 -57 -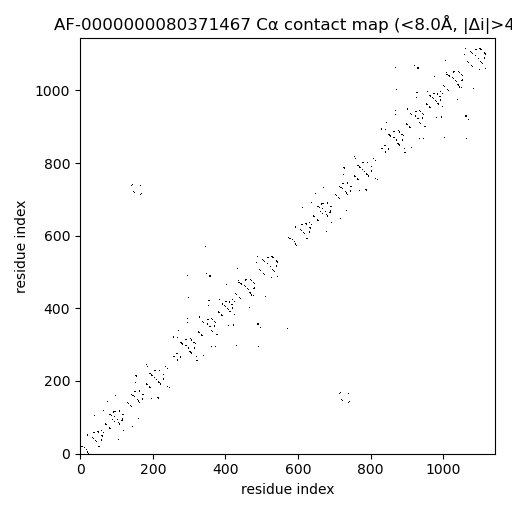37.875 1 52.72 289 GLU B N 1
ATOM 6998 C CA . GLU B 1 289 ? -10.711 -57.469 -36.625 1 52.72 289 GLU B CA 1
ATOM 6999 C C . GLU B 1 289 ? -10.031 -56.312 -35.906 1 52.72 289 GLU B C 1
ATOM 7001 O O . GLU B 1 289 ? -9.602 -55.344 -36.531 1 52.72 289 GLU B O 1
ATOM 7006 N N . SER B 1 290 ? -10.266 -56.031 -34.688 1 64.12 290 SER B N 1
ATOM 7007 C CA . SER B 1 290 ? -9.875 -55.031 -33.719 1 64.12 290 SER B CA 1
ATOM 7008 C C . SER B 1 290 ? -8.359 -54.906 -33.625 1 64.12 290 SER B C 1
ATOM 7010 O O . SER B 1 290 ? -7.707 -55.688 -32.969 1 64.12 290 SER B O 1
ATOM 7012 N N . ILE B 1 291 ? -7.516 -54.438 -34.594 1 82.62 291 ILE B N 1
ATOM 7013 C CA . ILE B 1 291 ? -6.09 -54.156 -34.5 1 82.62 291 ILE B CA 1
ATOM 7014 C C . ILE B 1 291 ? -5.863 -52.969 -33.531 1 82.62 291 ILE B C 1
ATOM 7016 O O . ILE B 1 291 ? -6.617 -52 -33.531 1 82.62 291 ILE B O 1
ATOM 7020 N N . ARG B 1 292 ? -4.902 -53.281 -32.625 1 89.75 292 ARG B N 1
ATOM 7021 C CA . ARG B 1 292 ? -4.586 -52.281 -31.641 1 89.75 292 ARG B CA 1
ATOM 7022 C C . ARG B 1 292 ? -3.115 -51.875 -31.719 1 89.75 292 ARG B C 1
ATOM 7024 O O . ARG B 1 292 ? -2.252 -52.719 -31.969 1 89.75 292 ARG B O 1
ATOM 7031 N N . CYS B 1 293 ? -2.877 -50.688 -31.484 1 93.56 293 CYS B N 1
ATOM 7032 C CA . CYS B 1 293 ? -1.529 -50.125 -31.5 1 93.56 293 CYS B CA 1
ATOM 7033 C C . CYS B 1 293 ? -0.725 -50.625 -30.297 1 93.56 293 CYS B C 1
ATOM 7035 O O . CYS B 1 293 ? -1.24 -50.688 -29.188 1 93.56 293 CYS B O 1
ATOM 7037 N N . GLU B 1 294 ? 0.526 -50.938 -30.531 1 92.75 294 GLU B N 1
ATOM 7038 C CA . GLU B 1 294 ? 1.392 -51.438 -29.469 1 92.75 294 GLU B CA 1
ATOM 7039 C C . GLU B 1 294 ? 1.777 -50.344 -28.5 1 92.75 294 GLU B C 1
ATOM 7041 O O . GLU B 1 294 ? 2.143 -50.625 -27.344 1 92.75 294 GLU B O 1
ATOM 7046 N N . ALA B 1 295 ? 1.757 -49.125 -28.938 1 94.94 295 ALA B N 1
ATOM 7047 C CA . ALA B 1 295 ? 2.234 -48 -28.125 1 94.94 295 ALA B CA 1
ATOM 7048 C C . ALA B 1 295 ? 1.099 -47.406 -27.312 1 94.94 295 ALA B C 1
ATOM 7050 O O . ALA B 1 295 ? 1.078 -47.531 -26.078 1 94.94 295 ALA B O 1
ATOM 7051 N N . CYS B 1 296 ? 0.067 -46.906 -27.938 1 94.06 296 CYS B N 1
ATOM 7052 C CA . CYS B 1 296 ? -1.014 -46.219 -27.234 1 94.06 296 CYS B CA 1
ATOM 7053 C C . CYS B 1 296 ? -2.141 -47.188 -26.891 1 94.06 296 CYS B C 1
ATOM 7055 O O . CYS B 1 296 ? -3.09 -46.812 -26.203 1 94.06 296 CYS B O 1
ATOM 7057 N N . THR B 1 297 ? -2.141 -48.375 -27.359 1 91.44 297 THR B N 1
ATOM 7058 C CA . THR B 1 297 ? -3.1 -49.438 -27.109 1 91.44 297 THR B CA 1
ATOM 7059 C C . THR B 1 297 ? -4.453 -49.125 -27.734 1 91.44 297 THR B C 1
ATOM 7061 O O . THR B 1 297 ? -5.43 -49.844 -27.516 1 91.44 297 THR B O 1
ATOM 7064 N N . GLY B 1 298 ? -4.477 -48.094 -28.5 1 90.56 298 GLY B N 1
ATOM 7065 C CA . GLY B 1 298 ? -5.719 -47.719 -29.141 1 90.56 298 GLY B CA 1
ATOM 7066 C C . GLY B 1 298 ? -6.004 -48.531 -30.406 1 90.56 298 GLY B C 1
ATOM 7067 O O . GLY B 1 298 ? -5.086 -49.094 -31 1 90.56 298 GLY B O 1
ATOM 7068 N N . SER B 1 299 ? -7.281 -48.594 -30.719 1 87.75 299 SER B N 1
ATOM 7069 C CA . SER B 1 299 ? -7.684 -49.281 -31.938 1 87.75 299 SER B CA 1
ATOM 7070 C C . SER B 1 299 ? -7.234 -48.531 -33.188 1 87.75 299 SER B C 1
ATOM 7072 O O . SER B 1 299 ? -7.191 -47.281 -33.188 1 87.75 299 SER B O 1
ATOM 7074 N N . ILE B 1 300 ? -6.891 -49.312 -34.156 1 88.94 300 ILE B N 1
ATOM 7075 C CA . ILE B 1 300 ? -6.523 -48.719 -35.438 1 88.94 300 ILE B CA 1
ATOM 7076 C C . ILE B 1 300 ? -7.645 -48.938 -36.438 1 88.94 300 ILE B C 1
ATOM 7078 O O . ILE B 1 300 ? -7.953 -50.094 -36.781 1 88.94 300 ILE B O 1
ATOM 7082 N N . PHE B 1 301 ? -8.258 -47.969 -36.875 1 83.31 301 PHE B N 1
ATOM 7083 C CA . PHE B 1 301 ? -9.352 -48.094 -37.812 1 83.31 301 PHE B CA 1
ATOM 7084 C C . PHE B 1 301 ? -8.898 -47.719 -39.219 1 83.31 301 PHE B C 1
ATOM 7086 O O . PHE B 1 301 ? -8.477 -48.594 -40 1 83.31 301 PHE B O 1
ATOM 7093 N N . SER B 1 302 ? -8.859 -46.406 -39.594 1 76.31 302 SER B N 1
ATOM 7094 C CA . SER B 1 302 ? -8.492 -46 -40.938 1 76.31 302 SER B CA 1
ATOM 7095 C C . SER B 1 302 ? -7.242 -45.125 -40.938 1 76.31 302 SER B C 1
ATOM 7097 O O . SER B 1 302 ? -6.762 -44.719 -42 1 76.31 302 SER B O 1
ATOM 7099 N N . GLU B 1 303 ? -6.652 -45.125 -39.906 1 82.06 303 GLU B N 1
ATOM 7100 C CA . GLU B 1 303 ? -5.484 -44.25 -39.812 1 82.06 303 GLU B CA 1
ATOM 7101 C C . GLU B 1 303 ? -4.238 -44.938 -40.375 1 82.06 303 GLU B C 1
ATOM 7103 O O . GLU B 1 303 ? -4.168 -46.188 -40.406 1 82.06 303 GLU B O 1
ATOM 7108 N N . LYS B 1 304 ? -3.361 -44.156 -40.781 1 89.12 304 LYS B N 1
ATOM 7109 C CA . LYS B 1 304 ? -2.064 -44.688 -41.219 1 89.12 304 LYS B CA 1
ATOM 7110 C C . LYS B 1 304 ? -1.344 -45.375 -40.062 1 89.12 304 LYS B C 1
ATOM 7112 O O . LYS B 1 304 ? -1.368 -44.906 -38.938 1 89.12 304 LYS B O 1
ATOM 7117 N N . HIS B 1 305 ? -0.877 -46.594 -40.406 1 93.25 305 HIS B N 1
ATOM 7118 C CA . HIS B 1 305 ? -0.203 -47.344 -39.344 1 93.25 305 HIS B CA 1
ATOM 7119 C C . HIS B 1 305 ? 0.884 -48.25 -39.938 1 93.25 305 HIS B C 1
ATOM 7121 O O . HIS B 1 305 ? 0.9 -48.5 -41.156 1 93.25 305 HIS B O 1
ATOM 7127 N N . TYR B 1 306 ? 1.775 -48.594 -39.094 1 94.25 306 TYR B N 1
ATOM 7128 C CA . TYR B 1 306 ? 2.834 -49.531 -39.469 1 94.25 306 TYR B CA 1
ATOM 7129 C C . TYR B 1 306 ? 2.471 -50.938 -39.031 1 94.25 306 TYR B C 1
ATOM 7131 O O . TYR B 1 306 ? 1.907 -51.156 -37.969 1 94.25 306 TYR B O 1
ATOM 7139 N N . SER B 1 307 ? 2.771 -51.875 -39.906 1 93.88 307 SER B N 1
ATOM 7140 C CA . SER B 1 307 ? 2.551 -53.281 -39.656 1 93.88 307 SER B CA 1
ATOM 7141 C C . SER B 1 307 ? 3.814 -54.125 -39.906 1 93.88 307 SER B C 1
ATOM 7143 O O . SER B 1 307 ? 4.578 -53.812 -40.812 1 93.88 307 SER B O 1
ATOM 7145 N N . CYS B 1 308 ? 4.023 -55.031 -39 1 94.75 308 CYS B N 1
ATOM 7146 C CA . CYS B 1 308 ? 5.191 -55.906 -39.156 1 94.75 308 CYS B CA 1
ATOM 7147 C C . CYS B 1 308 ? 5.156 -56.625 -40.5 1 94.75 308 CYS B C 1
ATOM 7149 O O . CYS B 1 308 ? 4.113 -57.156 -40.875 1 94.75 308 CYS B O 1
ATOM 7151 N N . MET B 1 309 ? 6.219 -56.781 -41.156 1 93.94 309 MET B N 1
ATOM 7152 C CA . MET B 1 309 ? 6.289 -57.406 -42.5 1 93.94 309 MET B CA 1
ATOM 7153 C C . MET B 1 309 ? 6.301 -58.906 -42.375 1 93.94 309 MET B C 1
ATOM 7155 O O . MET B 1 309 ? 6.031 -59.625 -43.344 1 93.94 309 MET B O 1
ATOM 7159 N N . GLU B 1 310 ? 6.688 -59.5 -41.25 1 93.56 310 GLU B N 1
ATOM 7160 C CA . GLU B 1 310 ? 6.707 -60.938 -41.062 1 93.56 310 GLU B CA 1
ATOM 7161 C C . GLU B 1 310 ? 5.398 -61.438 -40.438 1 93.56 310 GLU B C 1
ATOM 7163 O O . GLU B 1 310 ? 5.344 -62.531 -39.875 1 93.56 310 GLU B O 1
ATOM 7168 N N . TYR B 1 311 ? 4.418 -60.625 -40.375 1 85.69 311 TYR B N 1
ATOM 7169 C CA . TYR B 1 311 ? 3.051 -60.969 -40 1 85.69 311 TYR B CA 1
ATOM 7170 C C . TYR B 1 311 ? 2.963 -61.25 -38.5 1 85.69 311 TYR B C 1
ATOM 7172 O O . TYR B 1 311 ? 2.234 -62.156 -38.094 1 85.69 311 TYR B O 1
ATOM 7180 N N . CYS B 1 312 ? 3.877 -60.5 -37.844 1 87.69 312 CYS B N 1
ATOM 7181 C CA . CYS B 1 312 ? 3.664 -60.469 -36.375 1 87.69 312 CYS B CA 1
ATOM 7182 C C . CYS B 1 312 ? 2.473 -59.594 -36.031 1 87.69 312 CYS B C 1
ATOM 7184 O O . CYS B 1 312 ? 2.049 -58.75 -36.844 1 87.69 312 CYS B O 1
ATOM 7186 N N . ASP B 1 313 ? 1.744 -59.906 -35.031 1 86.31 313 ASP B N 1
ATOM 7187 C CA . ASP B 1 313 ? 0.658 -59.062 -34.562 1 86.31 313 ASP B CA 1
ATOM 7188 C C . ASP B 1 313 ? 1.2 -57.781 -33.906 1 86.31 313 ASP B C 1
ATOM 7190 O O . ASP B 1 313 ? 0.964 -57.531 -32.719 1 86.31 313 ASP B O 1
ATOM 7194 N N . TYR B 1 314 ? 2 -57.062 -34.781 1 92.06 314 TYR B N 1
ATOM 7195 C CA . TYR B 1 314 ? 2.629 -55.844 -34.312 1 92.06 314 TYR B CA 1
ATOM 7196 C C . TYR B 1 314 ? 2.234 -54.656 -35.188 1 92.06 314 TYR B C 1
ATOM 7198 O O . TYR B 1 314 ? 2.578 -54.594 -36.344 1 92.06 314 TYR B O 1
ATOM 7206 N N . PHE B 1 315 ? 1.575 -53.688 -34.531 1 93.06 315 PHE B N 1
ATOM 7207 C CA . PHE B 1 315 ? 1.071 -52.531 -35.25 1 93.06 315 PHE B CA 1
ATOM 7208 C C . PHE B 1 315 ? 1.392 -51.25 -34.5 1 93.06 315 PHE B C 1
ATOM 7210 O O . PHE B 1 315 ? 1.349 -51.219 -33.25 1 93.06 315 PHE B O 1
ATOM 7217 N N . LEU B 1 316 ? 1.742 -50.219 -35.219 1 94.81 316 LEU B N 1
ATOM 7218 C CA . LEU B 1 316 ? 1.959 -48.906 -34.625 1 94.81 316 LEU B CA 1
ATOM 7219 C C . LEU B 1 316 ? 1.264 -47.812 -35.438 1 94.81 316 LEU B C 1
ATOM 7221 O O . LEU B 1 316 ? 1.385 -47.781 -36.688 1 94.81 316 LEU B O 1
ATOM 7225 N N . HIS B 1 317 ? 0.496 -47 -34.688 1 93.94 317 HIS B N 1
ATOM 7226 C CA . HIS B 1 317 ? 0.073 -45.781 -35.375 1 93.94 317 HIS B CA 1
ATOM 7227 C C . HIS B 1 317 ? 1.27 -45.031 -35.938 1 93.94 317 HIS B C 1
ATOM 7229 O O . HIS B 1 317 ? 2.381 -45.125 -35.406 1 93.94 317 HIS B O 1
ATOM 7235 N N . GLU B 1 318 ? 1.068 -44.281 -37 1 94.19 318 GLU B N 1
ATOM 7236 C CA . GLU B 1 318 ? 2.146 -43.469 -37.531 1 94.19 318 GLU B CA 1
ATOM 7237 C C . GLU B 1 318 ? 2.654 -42.469 -36.469 1 94.19 318 GLU B C 1
ATOM 7239 O O . GLU B 1 318 ? 3.863 -42.281 -36.344 1 94.19 318 GLU B O 1
ATOM 7244 N N . THR B 1 319 ? 1.742 -41.844 -35.781 1 93 319 THR B N 1
ATOM 7245 C CA . THR B 1 319 ? 2.094 -40.875 -34.75 1 93 319 THR B CA 1
ATOM 7246 C C . THR B 1 319 ? 2.854 -41.562 -33.594 1 93 319 THR B C 1
ATOM 7248 O O . THR B 1 319 ? 3.775 -40.969 -33.031 1 93 319 THR B O 1
ATOM 7251 N N . CYS B 1 320 ? 2.432 -42.844 -33.25 1 95.31 320 CYS B N 1
ATOM 7252 C CA . CYS B 1 320 ? 3.059 -43.562 -32.156 1 95.31 320 CYS B CA 1
ATOM 7253 C C . CYS B 1 320 ? 4.449 -44.062 -32.562 1 95.31 320 CYS B C 1
ATOM 7255 O O . CYS B 1 320 ? 5.316 -44.219 -31.703 1 95.31 320 CYS B O 1
ATOM 7257 N N . ALA B 1 321 ? 4.656 -44.219 -33.812 1 95.38 321 ALA B N 1
ATOM 7258 C CA . ALA B 1 321 ? 5.973 -44.625 -34.312 1 95.38 321 ALA B CA 1
ATOM 7259 C C . ALA B 1 321 ? 6.977 -43.469 -34.156 1 95.38 321 ALA B C 1
ATOM 7261 O O . ALA B 1 321 ? 8.188 -43.719 -34.094 1 95.38 321 ALA B O 1
ATOM 7262 N N . ASN B 1 322 ? 6.43 -42.344 -34.156 1 94 322 ASN B N 1
ATOM 7263 C CA . ASN B 1 322 ? 7.289 -41.156 -34.156 1 94 322 ASN B CA 1
ATOM 7264 C C . ASN B 1 322 ? 7.449 -40.594 -32.75 1 94 322 ASN B C 1
ATOM 7266 O O . ASN B 1 322 ? 7.871 -39.438 -32.562 1 94 322 ASN B O 1
ATOM 7270 N N . LEU B 1 323 ? 7.16 -41.344 -31.766 1 93.88 323 LEU B N 1
ATOM 7271 C CA . LEU B 1 323 ? 7.309 -40.875 -30.391 1 93.88 323 LEU B CA 1
ATOM 7272 C C . LEU B 1 323 ? 8.773 -40.594 -30.062 1 93.88 323 LEU B C 1
ATOM 7274 O O . LEU B 1 323 ? 9.664 -41.344 -30.5 1 93.88 323 LEU B O 1
ATOM 7278 N N . LEU B 1 324 ? 9.023 -39.562 -29.359 1 91.19 324 LEU B N 1
ATOM 7279 C CA . LEU B 1 324 ? 10.375 -39.188 -28.938 1 91.19 324 LEU B CA 1
ATOM 7280 C C . LEU B 1 324 ? 10.859 -40.125 -27.844 1 91.19 324 LEU B C 1
ATOM 7282 O O . LEU B 1 324 ? 10.086 -40.5 -26.953 1 91.19 324 LEU B O 1
ATOM 7286 N N . LEU B 1 325 ? 12.117 -40.469 -27.859 1 92.38 325 LEU B N 1
ATOM 7287 C CA . LEU B 1 325 ? 12.688 -41.344 -26.859 1 92.38 325 LEU B CA 1
ATOM 7288 C C . LEU B 1 325 ? 12.758 -40.656 -25.5 1 92.38 325 LEU B C 1
ATOM 7290 O O . LEU B 1 325 ? 12.688 -41.312 -24.453 1 92.38 325 LEU B O 1
ATOM 7294 N N . GLN B 1 326 ? 12.953 -39.375 -25.594 1 90.38 326 GLN B N 1
ATOM 7295 C CA . GLN B 1 326 ? 12.914 -38.562 -24.391 1 90.38 326 GLN B CA 1
ATOM 7296 C C . GLN B 1 326 ? 12 -37.344 -24.578 1 90.38 326 GLN B C 1
ATOM 7298 O O . GLN B 1 326 ? 12 -36.719 -25.656 1 90.38 326 GLN B O 1
ATOM 7303 N N . LYS B 1 327 ? 11.234 -37.125 -23.578 1 89.25 327 LYS B N 1
ATOM 7304 C CA . LYS B 1 327 ? 10.289 -36.031 -23.688 1 89.25 327 LYS B CA 1
ATOM 7305 C C . LYS B 1 327 ? 10.055 -35.344 -22.344 1 89.25 327 LYS B C 1
ATOM 7307 O O . LYS B 1 327 ? 10.086 -36 -21.297 1 89.25 327 LYS B O 1
ATOM 7312 N N . ARG B 1 328 ? 9.836 -34.094 -22.406 1 90.19 328 ARG B N 1
ATOM 7313 C CA . ARG B 1 328 ? 9.453 -33.375 -21.203 1 90.19 328 ARG B CA 1
ATOM 7314 C C . ARG B 1 328 ? 7.934 -33.344 -21.031 1 90.19 328 ARG B C 1
ATOM 7316 O O . ARG B 1 328 ? 7.195 -33.438 -22.016 1 90.19 328 ARG B O 1
ATOM 7323 N N . HIS B 1 329 ? 7.52 -33.344 -19.812 1 92.12 329 HIS B N 1
ATOM 7324 C CA . HIS B 1 329 ? 6.105 -33.312 -19.469 1 92.12 329 HIS B CA 1
ATOM 7325 C C . HIS B 1 329 ? 5.867 -32.5 -18.203 1 92.12 329 HIS B C 1
ATOM 7327 O O . HIS B 1 329 ? 6.727 -32.438 -17.328 1 92.12 329 HIS B O 1
ATOM 7333 N N . GLY B 1 330 ? 4.77 -31.906 -18.062 1 91 330 GLY B N 1
ATOM 7334 C CA . GLY B 1 330 ? 4.457 -31 -16.969 1 91 330 GLY B CA 1
ATOM 7335 C C . GLY B 1 330 ? 4.371 -31.719 -15.633 1 91 330 GLY B C 1
ATOM 7336 O O . GLY B 1 330 ? 4.469 -31.078 -14.578 1 91 330 GLY B O 1
ATOM 7337 N N . LEU B 1 331 ? 4.293 -33.031 -15.625 1 91.5 331 LEU B N 1
ATOM 7338 C CA . LEU B 1 331 ? 4.082 -33.781 -14.391 1 91.5 331 LEU B CA 1
ATOM 7339 C C . LEU B 1 331 ? 5.414 -34.219 -13.781 1 91.5 331 LEU B C 1
ATOM 7341 O O . LEU B 1 331 ? 5.441 -34.812 -12.703 1 91.5 331 LEU B O 1
ATOM 7345 N N . CYS B 1 332 ? 6.508 -33.938 -14.469 1 91.75 332 CYS B N 1
ATOM 7346 C CA . CYS B 1 332 ? 7.84 -34.25 -13.977 1 91.75 332 CYS B CA 1
ATOM 7347 C C . CYS B 1 332 ? 8.836 -33.156 -14.336 1 91.75 332 CYS B C 1
ATOM 7349 O O . CYS B 1 332 ? 8.797 -32.625 -15.445 1 91.75 332 CYS B O 1
ATOM 7351 N N . THR B 1 333 ? 9.781 -32.906 -13.492 1 92.94 333 THR B N 1
ATOM 7352 C CA . THR B 1 333 ? 10.734 -31.828 -13.719 1 92.94 333 THR B CA 1
ATOM 7353 C C . THR B 1 333 ? 11.883 -32.281 -14.609 1 92.94 333 THR B C 1
ATOM 7355 O O . THR B 1 333 ? 12.562 -31.484 -15.234 1 92.94 333 THR B O 1
ATOM 7358 N N . LYS B 1 334 ? 12.094 -33.594 -14.711 1 92 334 LYS B N 1
ATOM 7359 C CA . LYS B 1 334 ? 13.117 -34.156 -15.578 1 92 334 LYS B CA 1
ATOM 7360 C C . LYS B 1 334 ? 12.492 -34.812 -16.812 1 92 334 LYS B C 1
ATOM 7362 O O . LYS B 1 334 ? 11.305 -35.125 -16.812 1 92 334 LYS B O 1
ATOM 7367 N N . PRO B 1 335 ? 13.266 -34.938 -17.828 1 91.12 335 PRO B N 1
ATOM 7368 C CA . PRO B 1 335 ? 12.719 -35.594 -19.016 1 91.12 335 PRO B CA 1
ATOM 7369 C C . PRO B 1 335 ? 12.352 -37.062 -18.766 1 91.12 335 PRO B C 1
ATOM 7371 O O . PRO B 1 335 ? 13.047 -37.75 -18.031 1 91.12 335 PRO B O 1
ATOM 7374 N N . LEU B 1 336 ? 11.281 -37.469 -19.406 1 93.12 336 LEU B N 1
ATOM 7375 C CA . LEU B 1 336 ? 10.82 -38.844 -19.312 1 93.12 336 LEU B CA 1
ATOM 7376 C C . LEU B 1 336 ? 11.438 -39.688 -20.422 1 93.12 336 LEU B C 1
ATOM 7378 O O . LEU B 1 336 ? 11.719 -39.188 -21.516 1 93.12 336 LEU B O 1
ATOM 7382 N N . THR B 1 337 ? 11.656 -40.969 -20.109 1 92.88 337 THR B N 1
ATOM 7383 C CA . THR B 1 337 ? 12.227 -41.906 -21.078 1 92.88 337 THR B CA 1
ATOM 7384 C C . THR B 1 337 ? 11.18 -42.875 -21.562 1 92.88 337 THR B C 1
ATOM 7386 O O . THR B 1 337 ? 10.383 -43.406 -20.766 1 92.88 337 THR B O 1
ATOM 7389 N N . LEU B 1 338 ? 11.188 -43.031 -22.859 1 94.06 338 LEU B N 1
ATOM 7390 C CA . LEU B 1 338 ? 10.234 -43.969 -23.453 1 94.06 338 LEU B CA 1
ATOM 7391 C C . LEU B 1 338 ? 10.703 -45.406 -23.25 1 94.06 338 LEU B C 1
ATOM 7393 O O . LEU B 1 338 ? 11.844 -45.75 -23.578 1 94.06 338 LEU B O 1
ATOM 7397 N N . LEU B 1 339 ? 9.844 -46.219 -22.656 1 92.31 339 LEU B N 1
ATOM 7398 C CA . LEU B 1 339 ? 10.148 -47.625 -22.422 1 92.31 339 LEU B CA 1
ATOM 7399 C C . LEU B 1 339 ? 9.094 -48.531 -23.078 1 92.31 339 LEU B C 1
ATOM 7401 O O . LEU B 1 339 ? 7.914 -48.156 -23.125 1 92.31 339 LEU B O 1
ATOM 7405 N N . THR B 1 340 ? 9.602 -49.594 -23.594 1 88.19 340 THR B N 1
ATOM 7406 C CA . THR B 1 340 ? 8.695 -50.594 -24.172 1 88.19 340 THR B CA 1
ATOM 7407 C C . THR B 1 340 ? 8.445 -51.719 -23.203 1 88.19 340 THR B C 1
ATOM 7409 O O . THR B 1 340 ? 9.109 -51.812 -22.156 1 88.19 340 THR B O 1
ATOM 7412 N N . MET B 1 341 ? 7.406 -52.531 -23.484 1 72.12 341 MET B N 1
ATOM 7413 C CA . MET B 1 341 ? 7.012 -53.625 -22.594 1 72.12 341 MET B CA 1
ATOM 7414 C C . MET B 1 341 ? 8.117 -54.656 -22.484 1 72.12 341 MET B C 1
ATOM 7416 O O . MET B 1 341 ? 8.281 -55.281 -21.438 1 72.12 341 MET B O 1
ATOM 7420 N N . LYS B 1 342 ? 8.898 -54.844 -23.578 1 60.09 342 LYS B N 1
ATOM 7421 C CA . LYS B 1 342 ? 9.969 -55.844 -23.562 1 60.09 342 LYS B CA 1
ATOM 7422 C C . LYS B 1 342 ? 11.016 -55.5 -22.516 1 60.09 342 LYS B C 1
ATOM 7424 O O . LYS B 1 342 ? 11.57 -56.406 -21.875 1 60.09 342 LYS B O 1
ATOM 7429 N N . LYS B 1 343 ? 11.32 -54.312 -22.328 1 54.19 343 LYS B N 1
ATOM 7430 C CA . LYS B 1 343 ? 12.414 -53.906 -21.453 1 54.19 343 LYS B CA 1
ATOM 7431 C C . LYS B 1 343 ? 11.969 -53.875 -20 1 54.19 343 LYS B C 1
ATOM 7433 O O . LYS B 1 343 ? 12.797 -53.75 -19.094 1 54.19 343 LYS B O 1
ATOM 7438 N N . VAL B 1 344 ? 10.703 -53.969 -19.781 1 51.31 344 VAL B N 1
ATOM 7439 C CA . VAL B 1 344 ? 10.242 -53.938 -18.391 1 51.31 344 VAL B CA 1
ATOM 7440 C C . VAL B 1 344 ? 9.992 -55.375 -17.906 1 51.31 344 VAL B C 1
ATOM 7442 O O . VAL B 1 344 ? 9.312 -56.156 -18.578 1 51.31 344 VAL B O 1
ATOM 7445 N N . ARG B 1 345 ? 11.039 -56.062 -17.188 1 46.09 345 ARG B N 1
ATOM 7446 C CA . ARG B 1 345 ? 11.055 -57.438 -16.703 1 46.09 345 ARG B CA 1
ATOM 7447 C C . ARG B 1 345 ? 9.672 -57.875 -16.234 1 46.09 345 ARG B C 1
ATOM 7449 O O . ARG B 1 345 ? 9.305 -59.031 -16.359 1 46.09 345 ARG B O 1
ATOM 7456 N N . GLU B 1 346 ? 9.109 -57.219 -15.055 1 45.66 346 GLU B N 1
ATOM 7457 C CA . GLU B 1 346 ? 8.047 -57.781 -14.219 1 45.66 346 GLU B CA 1
ATOM 7458 C C . GLU B 1 346 ? 6.68 -57.625 -14.883 1 45.66 346 GLU B C 1
ATOM 7460 O O . GLU B 1 346 ? 6.574 -57.031 -15.969 1 45.66 346 GLU B O 1
ATOM 7465 N N . LEU B 1 347 ? 5.566 -57.156 -14.008 1 51.28 347 LEU B N 1
ATOM 7466 C CA . LEU B 1 347 ? 4.113 -57.156 -14.133 1 51.28 347 LEU B CA 1
ATOM 7467 C C . LEU B 1 347 ? 3.662 -56.312 -15.328 1 51.28 347 LEU B C 1
ATOM 7469 O O . LEU B 1 347 ? 4.145 -55.188 -15.523 1 51.28 347 LEU B O 1
ATOM 7473 N N . ARG B 1 348 ? 3.174 -56.875 -16.531 1 67.69 348 ARG B N 1
ATOM 7474 C CA . ARG B 1 348 ? 2.805 -56.531 -17.891 1 67.69 348 ARG B CA 1
ATOM 7475 C C . ARG B 1 348 ? 1.873 -55.312 -17.906 1 67.69 348 ARG B C 1
ATOM 7477 O O . ARG B 1 348 ? 1.805 -54.594 -18.906 1 67.69 348 ARG B O 1
ATOM 7484 N N . LEU B 1 349 ? 1.232 -55.062 -16.766 1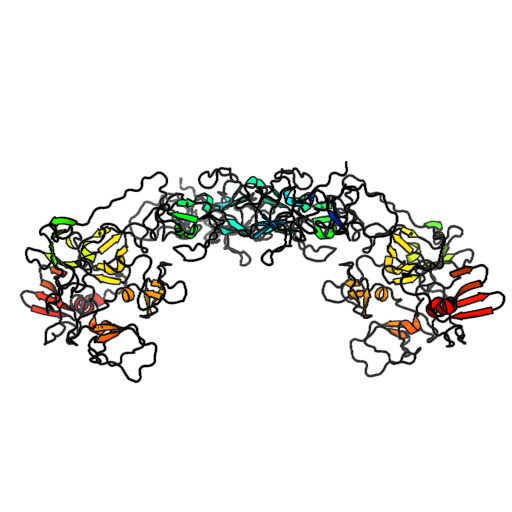 82.56 349 LEU B N 1
ATOM 7485 C CA . LEU B 1 349 ? 0.354 -53.906 -16.734 1 82.56 349 LEU B CA 1
ATOM 7486 C C . LEU B 1 349 ? 0.934 -52.812 -15.836 1 82.56 349 LEU B C 1
ATOM 7488 O O . LEU B 1 349 ? 1.649 -53.094 -14.875 1 82.56 349 LEU B O 1
ATOM 7492 N N . PHE B 1 350 ? 0.854 -51.562 -16.094 1 88.75 350 PHE B N 1
ATOM 7493 C CA . PHE B 1 350 ? 1.239 -50.469 -15.25 1 88.75 350 PHE B CA 1
ATOM 7494 C C . PHE B 1 350 ? 0.089 -49.469 -15.109 1 88.75 350 PHE B C 1
ATOM 7496 O O . PHE B 1 350 ? -0.837 -49.469 -15.922 1 88.75 350 PHE B O 1
ATOM 7503 N N . THR B 1 351 ? 0.138 -48.719 -14.039 1 92.25 351 THR B N 1
ATOM 7504 C CA . THR B 1 351 ? -0.856 -47.688 -13.812 1 92.25 351 THR B CA 1
ATOM 7505 C C . THR B 1 351 ? -0.296 -46.312 -14.172 1 92.25 351 THR B C 1
ATOM 7507 O O . THR B 1 351 ? 0.772 -45.938 -13.695 1 92.25 351 THR B O 1
ATOM 7510 N N . CYS B 1 352 ? -0.909 -45.688 -15.047 1 94.31 352 CYS B N 1
ATOM 7511 C CA . CYS B 1 352 ? -0.494 -44.344 -15.422 1 94.31 352 CYS B CA 1
ATOM 7512 C C . CYS B 1 352 ? -0.676 -43.375 -14.266 1 94.31 352 CYS B C 1
ATOM 7514 O O . CYS B 1 352 ? -1.747 -43.312 -13.664 1 94.31 352 CYS B O 1
ATOM 7516 N N . THR B 1 353 ? 0.27 -42.562 -14.016 1 92.81 353 THR B N 1
ATOM 7517 C CA . THR B 1 353 ? 0.254 -41.625 -12.891 1 92.81 353 THR B CA 1
ATOM 7518 C C . THR B 1 353 ? -0.722 -40.469 -13.148 1 92.81 353 THR B C 1
ATOM 7520 O O . THR B 1 353 ? -1.29 -39.906 -12.211 1 92.81 353 THR B O 1
ATOM 7523 N N . ALA B 1 354 ? -0.986 -40.156 -14.391 1 92.81 354 ALA B N 1
ATOM 7524 C CA . ALA B 1 354 ? -1.815 -39 -14.742 1 92.81 354 ALA B CA 1
ATOM 7525 C C . ALA B 1 354 ? -3.299 -39.344 -14.703 1 92.81 354 ALA B C 1
ATOM 7527 O O . ALA B 1 354 ? -4.066 -38.75 -13.945 1 92.81 354 ALA B O 1
ATOM 7528 N N . CYS B 1 355 ? -3.721 -40.375 -15.438 1 92.25 355 CYS B N 1
ATOM 7529 C CA . CYS B 1 355 ? -5.133 -40.719 -15.539 1 92.25 355 CYS B CA 1
ATOM 7530 C C . CYS B 1 355 ? -5.48 -41.844 -14.57 1 92.25 355 CYS B C 1
ATOM 7532 O O . CYS B 1 355 ? -6.656 -42.156 -14.359 1 92.25 355 CYS B O 1
ATOM 7534 N N . ARG B 1 356 ? -4.535 -42.562 -14.008 1 91.75 356 ARG B N 1
ATOM 7535 C CA . ARG B 1 356 ? -4.68 -43.625 -13.023 1 91.75 356 ARG B CA 1
ATOM 7536 C C . ARG B 1 356 ? -5.336 -44.844 -13.648 1 91.75 356 ARG B C 1
ATOM 7538 O O . ARG B 1 356 ? -6.023 -45.625 -12.961 1 91.75 356 ARG B O 1
ATOM 7545 N N . LYS B 1 357 ? -5.168 -45 -14.898 1 92.31 357 LYS B N 1
ATOM 7546 C CA . LYS B 1 357 ? -5.684 -46.188 -15.594 1 92.31 357 LYS B CA 1
ATOM 7547 C C . LYS B 1 357 ? -4.566 -47.188 -15.875 1 92.31 357 LYS B C 1
ATOM 7549 O O . LYS B 1 357 ? -3.396 -46.812 -15.969 1 92.31 357 LYS B O 1
ATOM 7554 N N . LEU B 1 358 ? -5.023 -48.375 -16 1 91.06 358 LEU B N 1
ATOM 7555 C CA . LEU B 1 358 ? -4.074 -49.438 -16.312 1 91.06 358 LEU B CA 1
ATOM 7556 C C . LEU B 1 358 ? -3.779 -49.5 -17.797 1 91.06 358 LEU B C 1
ATOM 7558 O O . LEU B 1 358 ? -4.672 -49.281 -18.625 1 91.06 358 LEU B O 1
ATOM 7562 N N . SER B 1 359 ? -2.535 -49.75 -18.094 1 91.94 359 SER B N 1
ATOM 7563 C CA . SER B 1 359 ? -2.123 -49.906 -19.484 1 91.94 359 SER B CA 1
ATOM 7564 C C . SER B 1 359 ? -0.983 -50.906 -19.625 1 91.94 359 SER B C 1
ATOM 7566 O O . SER B 1 359 ? -0.362 -51.281 -18.641 1 91.94 359 SER B O 1
ATOM 7568 N N . ASN B 1 360 ? -0.831 -51.438 -20.844 1 90.44 360 ASN B N 1
ATOM 7569 C CA . ASN B 1 360 ? 0.286 -52.344 -21.109 1 90.44 360 ASN B CA 1
ATOM 7570 C C . ASN B 1 360 ? 0.982 -51.969 -22.422 1 90.44 360 ASN B C 1
ATOM 7572 O O . ASN B 1 360 ? 1.586 -52.844 -23.062 1 90.44 360 ASN B O 1
ATOM 7576 N N . GLY B 1 361 ? 0.801 -50.719 -22.859 1 92.5 361 GLY B N 1
ATOM 7577 C CA . GLY B 1 361 ? 1.54 -50.188 -24 1 92.5 361 GLY B CA 1
ATOM 7578 C C . GLY B 1 361 ? 2.881 -49.594 -23.609 1 92.5 361 GLY B C 1
ATOM 7579 O O . GLY B 1 361 ? 3.482 -50 -22.609 1 92.5 361 GLY B O 1
ATOM 7580 N N . PHE B 1 362 ? 3.391 -48.75 -24.562 1 94.06 362 PHE B N 1
ATOM 7581 C CA . PHE B 1 362 ? 4.605 -48.031 -24.203 1 94.06 362 PHE B CA 1
ATOM 7582 C C . PHE B 1 362 ? 4.363 -47.125 -23.016 1 94.06 362 PHE B C 1
ATOM 7584 O O . PHE B 1 362 ? 3.219 -46.75 -22.719 1 94.06 362 PHE B O 1
ATOM 7591 N N . ARG B 1 363 ? 5.367 -46.844 -22.344 1 94.12 363 ARG B N 1
ATOM 7592 C CA . ARG B 1 363 ? 5.223 -45.938 -21.219 1 94.12 363 ARG B CA 1
ATOM 7593 C C . ARG B 1 363 ? 6.406 -44.969 -21.141 1 94.12 363 ARG B C 1
ATOM 7595 O O . ARG B 1 363 ? 7.52 -45.312 -21.547 1 94.12 363 ARG B O 1
ATOM 7602 N N . TYR B 1 364 ? 6.164 -43.844 -20.688 1 94.56 364 TYR B N 1
ATOM 7603 C CA . TYR B 1 364 ? 7.191 -42.875 -20.312 1 94.56 364 TYR B CA 1
ATOM 7604 C C . TYR B 1 364 ? 7.434 -42.875 -18.812 1 94.56 364 TYR B C 1
ATOM 7606 O O . TYR B 1 364 ? 6.484 -42.844 -18.031 1 94.56 364 TYR B O 1
ATOM 7614 N N . GLU B 1 365 ? 8.672 -42.938 -18.484 1 94.62 365 GLU B N 1
ATOM 7615 C CA . GLU B 1 365 ? 8.961 -43.094 -17.062 1 94.62 365 GLU B CA 1
ATOM 7616 C C . GLU B 1 365 ? 10.047 -42.094 -16.609 1 94.62 365 GLU B C 1
ATOM 7618 O O . GLU B 1 365 ? 10.992 -41.844 -17.359 1 94.62 365 GLU B O 1
ATOM 7623 N N . CYS B 1 366 ? 9.883 -41.5 -15.469 1 92.81 366 CYS B N 1
ATOM 7624 C CA . CYS B 1 366 ? 10.844 -40.656 -14.75 1 92.81 366 CYS B CA 1
ATOM 7625 C C . CYS B 1 366 ? 10.633 -40.75 -13.242 1 92.81 366 CYS B C 1
ATOM 7627 O O . CYS B 1 366 ? 9.719 -40.125 -12.695 1 92.81 366 CYS B O 1
ATOM 7629 N N . GLY B 1 367 ? 11.508 -41.469 -12.555 1 88.81 367 GLY B N 1
ATOM 7630 C CA . GLY B 1 367 ? 11.305 -41.688 -11.133 1 88.81 367 GLY B CA 1
ATOM 7631 C C . GLY B 1 367 ? 10.016 -42.438 -10.82 1 88.81 367 GLY B C 1
ATOM 7632 O O . GLY B 1 367 ? 9.797 -43.531 -11.312 1 88.81 367 GLY B O 1
ATOM 7633 N N . ASP B 1 368 ? 9.141 -41.656 -10.117 1 88.88 368 ASP B N 1
ATOM 7634 C CA . ASP B 1 368 ? 7.883 -42.281 -9.703 1 88.88 368 ASP B CA 1
ATOM 7635 C C . ASP B 1 368 ? 6.758 -41.938 -10.672 1 88.88 368 ASP B C 1
ATOM 7637 O O . ASP B 1 368 ? 5.637 -42.438 -10.531 1 88.88 368 ASP B O 1
ATOM 7641 N N . THR B 1 369 ? 7.125 -41.25 -11.672 1 93.06 369 THR B N 1
ATOM 7642 C CA . THR B 1 369 ? 6.102 -40.844 -12.633 1 93.06 369 THR B CA 1
ATOM 7643 C C . THR B 1 369 ? 6.109 -41.75 -13.844 1 93.06 369 THR B C 1
ATOM 7645 O O . THR B 1 369 ? 7.129 -41.875 -14.531 1 93.06 369 THR B O 1
ATOM 7648 N N . ILE B 1 370 ? 5.004 -42.406 -14 1 94.44 370 ILE B N 1
ATOM 7649 C CA . ILE B 1 370 ? 4.809 -43.281 -15.148 1 94.44 370 ILE B CA 1
ATOM 7650 C C . ILE B 1 370 ? 3.594 -42.844 -15.953 1 94.44 370 ILE B C 1
ATOM 7652 O O . ILE B 1 370 ? 2.486 -42.75 -15.422 1 94.44 370 ILE B O 1
ATOM 7656 N N . LEU B 1 371 ? 3.834 -42.625 -17.234 1 95.12 371 LEU B N 1
ATOM 7657 C CA . LEU B 1 371 ? 2.742 -42.125 -18.078 1 95.12 371 LEU B CA 1
ATOM 7658 C C . LEU B 1 371 ? 2.539 -43.031 -19.281 1 95.12 371 LEU B C 1
ATOM 7660 O O . LEU B 1 371 ? 3.512 -43.5 -19.891 1 95.12 371 LEU B O 1
ATOM 7664 N N . ASP B 1 372 ? 1.276 -43.344 -19.5 1 95.31 372 ASP B N 1
ATOM 7665 C CA . ASP B 1 372 ? 0.994 -44 -20.781 1 95.31 372 ASP B CA 1
ATOM 7666 C C . ASP B 1 372 ? 1.163 -43 -21.938 1 95.31 372 ASP B C 1
ATOM 7668 O O . ASP B 1 372 ? 1.313 -41.812 -21.734 1 95.31 372 ASP B O 1
ATOM 7672 N N . VAL B 1 373 ? 1.135 -43.469 -23.125 1 95.31 373 VAL B N 1
ATOM 7673 C CA . VAL B 1 373 ? 1.47 -42.688 -24.312 1 95.31 373 VAL B CA 1
ATOM 7674 C C . VAL B 1 373 ? 0.417 -41.594 -24.516 1 95.31 373 VAL B C 1
ATOM 7676 O O . VAL B 1 373 ? 0.742 -40.5 -24.922 1 95.31 373 VAL B O 1
ATOM 7679 N N . ARG B 1 374 ? -0.784 -41.875 -24.266 1 93.69 374 ARG B N 1
ATOM 7680 C CA . ARG B 1 374 ? -1.851 -40.906 -24.484 1 93.69 374 ARG B CA 1
ATOM 7681 C C . ARG B 1 374 ? -1.71 -39.719 -23.531 1 93.69 374 ARG B C 1
ATOM 7683 O O . ARG B 1 374 ? -1.802 -38.562 -23.953 1 93.69 374 ARG B O 1
ATOM 7690 N N . CYS B 1 375 ? -1.5 -40.031 -22.281 1 93.69 375 CYS B N 1
ATOM 7691 C CA . CYS B 1 375 ? -1.322 -38.969 -21.281 1 93.69 375 CYS B CA 1
ATOM 7692 C C . CYS B 1 375 ? -0.017 -38.219 -21.516 1 93.69 375 CYS B C 1
ATOM 7694 O O . CYS B 1 375 ? 0.043 -37 -21.328 1 93.69 375 CYS B O 1
ATOM 7696 N N . ALA B 1 376 ? 0.984 -38.906 -21.906 1 93.62 376 ALA B N 1
ATOM 7697 C CA . ALA B 1 376 ? 2.283 -38.312 -22.156 1 93.62 376 ALA B CA 1
ATOM 7698 C C . ALA B 1 376 ? 2.229 -37.375 -23.359 1 93.62 376 ALA B C 1
ATOM 7700 O O . ALA B 1 376 ? 3.033 -36.438 -23.453 1 93.62 376 ALA B O 1
ATOM 7701 N N . SER B 1 377 ? 1.334 -37.656 -24.234 1 90.56 377 SER B N 1
ATOM 7702 C CA . SER B 1 377 ? 1.24 -36.844 -25.453 1 90.56 377 SER B CA 1
ATOM 7703 C C . SER B 1 377 ? 0.527 -35.531 -25.188 1 90.56 377 SER B C 1
ATOM 7705 O O . SER B 1 377 ? 0.545 -34.625 -26.016 1 90.56 377 SER B O 1
ATOM 7707 N N . MET B 1 378 ? -0.072 -35.469 -24.016 1 86.06 378 MET B N 1
ATOM 7708 C CA . MET B 1 378 ? -0.683 -34.219 -23.625 1 86.06 378 MET B CA 1
ATOM 7709 C C . MET B 1 378 ? 0.358 -33.281 -23.031 1 86.06 378 MET B C 1
ATOM 7711 O O . MET B 1 378 ? 1.122 -33.656 -22.156 1 86.06 378 MET B O 1
ATOM 7715 N N . SER B 1 379 ? 0.707 -32.312 -23.75 1 74.44 379 SER B N 1
ATOM 7716 C CA . SER B 1 379 ? 1.723 -31.375 -23.297 1 74.44 379 SER B CA 1
ATOM 7717 C C . SER B 1 379 ? 1.246 -30.578 -22.094 1 74.44 379 SER B C 1
ATOM 7719 O O . SER B 1 379 ? 0.297 -30.984 -21.406 1 74.44 379 SER B O 1
ATOM 7721 N N . TRP B 1 380 ? 1.87 -29.484 -21.859 1 75.06 380 TRP B N 1
ATOM 7722 C CA . TRP B 1 380 ? 1.481 -28.578 -20.781 1 75.06 380 TRP B CA 1
ATOM 7723 C C . TRP B 1 380 ? 0.302 -27.703 -21.203 1 75.06 380 TRP B C 1
ATOM 7725 O O . TRP B 1 380 ? -0.167 -26.875 -20.438 1 75.06 380 TRP B O 1
ATOM 7735 N N . TYR B 1 381 ? -0.214 -27.922 -22.406 1 78.31 381 TYR B N 1
ATOM 7736 C CA . TYR B 1 381 ? -1.457 -27.297 -22.859 1 78.31 381 TYR B CA 1
ATOM 7737 C C . TYR B 1 381 ? -2.232 -28.234 -23.766 1 78.31 381 TYR B C 1
ATOM 7739 O O . TYR B 1 381 ? -1.669 -29.188 -24.328 1 78.31 381 TYR B O 1
ATOM 7747 N N . CYS B 1 382 ? -3.516 -28.094 -23.75 1 76.81 382 CYS B N 1
ATOM 7748 C CA . CYS B 1 382 ? -4.367 -28.938 -24.578 1 76.81 382 CYS B CA 1
ATOM 7749 C C . CYS B 1 382 ? -5.57 -28.156 -25.094 1 76.81 382 CYS B C 1
ATOM 7751 O O . CYS B 1 382 ? -6.273 -27.5 -24.328 1 76.81 382 CYS B O 1
ATOM 7753 N N . ASP B 1 383 ? -5.66 -28.188 -26.438 1 80.81 383 ASP B N 1
ATOM 7754 C CA . ASP B 1 383 ? -6.91 -27.719 -27.031 1 80.81 383 ASP B CA 1
ATOM 7755 C C . ASP B 1 383 ? -7.918 -28.859 -27.141 1 80.81 383 ASP B C 1
ATOM 7757 O O . ASP B 1 383 ? -7.676 -29.844 -27.844 1 80.81 383 ASP B O 1
ATOM 7761 N N . TYR B 1 384 ? -8.883 -28.781 -26.391 1 81.81 384 TYR B N 1
ATOM 7762 C CA . TYR B 1 384 ? -9.883 -29.844 -26.391 1 81.81 384 TYR B CA 1
ATOM 7763 C C . TYR B 1 384 ? -11.211 -29.344 -26.953 1 81.81 384 TYR B C 1
ATOM 7765 O O . TYR B 1 384 ? -11.633 -28.219 -26.672 1 81.81 384 TYR B O 1
ATOM 7773 N N . GLU B 1 385 ? -11.875 -30.141 -27.688 1 82.88 385 GLU B N 1
ATOM 7774 C CA . GLU B 1 385 ? -13.086 -29.781 -28.422 1 82.88 385 GLU B CA 1
ATOM 7775 C C . GLU B 1 385 ? -14.219 -29.406 -27.469 1 82.88 385 GLU B C 1
ATOM 7777 O O . GLU B 1 385 ? -15.102 -28.625 -27.812 1 82.88 385 GLU B O 1
ATOM 7782 N N . CYS B 1 386 ? -14.172 -29.969 -26.328 1 84.06 386 CYS B N 1
ATOM 7783 C CA . CYS B 1 386 ? -15.281 -29.766 -25.406 1 84.06 386 CYS B CA 1
ATOM 7784 C C . CYS B 1 386 ? -15.273 -28.344 -24.859 1 84.06 386 CYS B C 1
ATOM 7786 O O . CYS B 1 386 ? -16.25 -27.906 -24.25 1 84.06 386 CYS B O 1
ATOM 7788 N N . HIS B 1 387 ? -14.195 -27.656 -25 1 88.88 387 HIS B N 1
ATOM 7789 C CA . HIS B 1 387 ? -14.031 -26.328 -24.422 1 88.88 387 HIS B CA 1
ATOM 7790 C C . HIS B 1 387 ? -13.375 -25.375 -25.422 1 88.88 387 HIS B C 1
ATOM 7792 O O . HIS B 1 387 ? -12.406 -25.75 -26.094 1 88.88 387 HIS B O 1
ATOM 7798 N N . PRO B 1 388 ? -13.828 -24.219 -25.578 1 88.44 388 PRO B N 1
ATOM 7799 C CA . PRO B 1 388 ? -13.32 -23.281 -26.594 1 88.44 388 PRO B CA 1
ATOM 7800 C C . PRO B 1 388 ? -11.938 -22.75 -26.266 1 88.44 388 PRO B C 1
ATOM 7802 O O . PRO B 1 388 ? -11.164 -22.406 -27.172 1 88.44 388 PRO B O 1
ATOM 7805 N N . HIS B 1 389 ? -11.617 -22.656 -25.016 1 90.56 389 HIS B N 1
ATOM 7806 C CA . HIS B 1 389 ? -10.32 -22.109 -24.625 1 90.56 389 HIS B CA 1
ATOM 7807 C C . HIS B 1 389 ? -9.289 -23.203 -24.438 1 90.56 389 HIS B C 1
ATOM 7809 O O . HIS B 1 389 ? -9.633 -24.344 -24.109 1 90.56 389 HIS B O 1
ATOM 7815 N N . THR B 1 390 ? -8.078 -22.781 -24.578 1 89.94 390 THR B N 1
ATOM 7816 C CA . THR B 1 390 ? -6.98 -23.703 -24.312 1 89.94 390 THR B CA 1
ATOM 7817 C C . THR B 1 390 ? -6.879 -24.031 -22.828 1 89.94 390 THR B C 1
ATOM 7819 O O . THR B 1 390 ? -7.047 -23.156 -21.984 1 89.94 390 THR B O 1
ATOM 7822 N N . LEU B 1 391 ? -6.656 -25.312 -22.578 1 91 391 LEU B N 1
ATOM 7823 C CA . LEU B 1 391 ? -6.48 -25.766 -21.203 1 91 391 LEU B CA 1
ATOM 7824 C C . LEU B 1 391 ? -5 -25.922 -20.859 1 91 391 LEU B C 1
ATOM 7826 O O . LEU B 1 391 ? -4.211 -26.344 -21.719 1 91 391 LEU B O 1
ATOM 7830 N N . PHE B 1 392 ? -4.703 -25.547 -19.578 1 90.62 392 PHE B N 1
ATOM 7831 C CA . PHE B 1 392 ? -3.299 -25.562 -19.188 1 90.62 392 PHE B CA 1
ATOM 7832 C C . PHE B 1 392 ? -3.107 -26.312 -17.875 1 90.62 392 PHE B C 1
ATOM 7834 O O . PHE B 1 392 ? -4.016 -26.375 -17.047 1 90.62 392 PHE B O 1
ATOM 7841 N N . LEU B 1 393 ? -1.893 -26.922 -17.828 1 88.56 393 LEU B N 1
ATOM 7842 C CA . LEU B 1 393 ? -1.459 -27.469 -16.547 1 88.56 393 LEU B CA 1
ATOM 7843 C C . LEU B 1 393 ? -0.862 -26.375 -15.664 1 88.56 393 LEU B C 1
ATOM 7845 O O . LEU B 1 393 ? 0.328 -26.062 -15.766 1 88.56 393 LEU B O 1
ATOM 7849 N N . THR B 1 394 ? -1.568 -25.797 -14.797 1 79.81 394 THR B N 1
ATOM 7850 C CA . THR B 1 394 ? -1.112 -24.641 -14.023 1 79.81 394 THR B CA 1
ATOM 7851 C C . THR B 1 394 ? -0.579 -25.078 -12.664 1 79.81 394 THR B C 1
ATOM 7853 O O . THR B 1 394 ? 0.281 -24.422 -12.078 1 79.81 394 THR B O 1
ATOM 7856 N N . THR B 1 395 ? -1.12 -26.156 -12.117 1 80.75 395 THR B N 1
ATOM 7857 C CA . THR B 1 395 ? -0.7 -26.672 -10.82 1 80.75 395 THR B CA 1
ATOM 7858 C C . THR B 1 395 ? -0.742 -28.188 -10.805 1 80.75 395 THR B C 1
ATOM 7860 O O . THR B 1 395 ? -1.379 -28.812 -11.656 1 80.75 395 THR B O 1
ATOM 7863 N N . LEU B 1 396 ? -0.018 -28.719 -9.828 1 83.81 396 LEU B N 1
ATOM 7864 C CA . LEU B 1 396 ? -0.03 -30.156 -9.672 1 83.81 396 LEU B CA 1
ATOM 7865 C C . LEU B 1 396 ? -0.998 -30.578 -8.57 1 83.81 396 LEU B C 1
ATOM 7867 O O . LEU B 1 396 ? -1.176 -31.766 -8.312 1 83.81 396 LEU B O 1
ATOM 7871 N N . ASP B 1 397 ? -1.652 -29.625 -8.094 1 83.5 397 ASP B N 1
ATOM 7872 C CA . ASP B 1 397 ? -2.639 -29.938 -7.066 1 83.5 397 ASP B CA 1
ATOM 7873 C C . ASP B 1 397 ? -3.822 -30.703 -7.66 1 83.5 397 ASP B C 1
ATOM 7875 O O . ASP B 1 397 ? -4.207 -30.469 -8.805 1 83.5 397 ASP B O 1
ATOM 7879 N N . GLU B 1 398 ? -4.289 -31.594 -6.898 1 88.19 398 GLU B N 1
ATOM 7880 C CA . GLU B 1 398 ? -5.449 -32.344 -7.352 1 88.19 398 GLU B CA 1
ATOM 7881 C C . GLU B 1 398 ? -6.746 -31.594 -7.062 1 88.19 398 GLU B C 1
ATOM 7883 O O . GLU B 1 398 ? -6.879 -30.953 -6.023 1 88.19 398 GLU B O 1
ATOM 7888 N N . GLU B 1 399 ? -7.504 -31.578 -8.055 1 89.56 399 GLU B N 1
ATOM 7889 C CA . GLU B 1 399 ? -8.82 -30.953 -7.938 1 89.56 399 GLU B CA 1
ATOM 7890 C C . GLU B 1 399 ? -9.898 -31.812 -8.586 1 89.56 399 GLU B C 1
ATOM 7892 O O . GLU B 1 399 ? -9.625 -32.938 -9.039 1 89.56 399 GLU B O 1
ATOM 7897 N N . THR B 1 400 ? -11.125 -31.297 -8.531 1 92.88 400 THR B N 1
ATOM 7898 C CA . THR B 1 400 ? -12.25 -32.062 -9.078 1 92.88 400 THR B CA 1
ATOM 7899 C C . THR B 1 400 ? -12.438 -31.734 -10.555 1 92.88 400 THR B C 1
ATOM 7901 O O . THR B 1 400 ? -12.445 -30.578 -10.953 1 92.88 400 THR B O 1
ATOM 7904 N N . CYS B 1 401 ? -12.57 -32.75 -11.312 1 93.25 401 CYS B N 1
ATOM 7905 C CA . CYS B 1 401 ? -12.805 -32.625 -12.742 1 93.25 401 CYS B CA 1
ATOM 7906 C C . CYS B 1 401 ? -14.211 -32.094 -13.008 1 93.25 401 CYS B C 1
ATOM 7908 O O . CYS B 1 401 ? -15.18 -32.531 -12.383 1 93.25 401 CYS B O 1
ATOM 7910 N N . GLY B 1 402 ? -14.297 -31.156 -13.867 1 89.06 402 GLY B N 1
ATOM 7911 C CA . GLY B 1 402 ? -15.578 -30.562 -14.188 1 89.06 402 GLY B CA 1
ATOM 7912 C C . GLY B 1 402 ? -16.484 -31.469 -15.016 1 89.06 402 GLY B C 1
ATOM 7913 O O . GLY B 1 402 ? -17.672 -31.188 -15.18 1 89.06 402 GLY B O 1
ATOM 7914 N N . VAL B 1 403 ? -15.984 -32.562 -15.477 1 89.94 403 VAL B N 1
ATOM 7915 C CA . VAL B 1 403 ? -16.75 -33.438 -16.344 1 89.94 403 VAL B CA 1
ATOM 7916 C C . VAL B 1 403 ? -17.156 -34.688 -15.57 1 89.94 403 VAL B C 1
ATOM 7918 O O . VAL B 1 403 ? -18.344 -35 -15.43 1 89.94 403 VAL B O 1
ATOM 7921 N N . CYS B 1 404 ? -16.25 -35.438 -14.984 1 88.88 404 CYS B N 1
ATOM 7922 C CA . CYS B 1 404 ? -16.562 -36.688 -14.328 1 88.88 404 CYS B CA 1
ATOM 7923 C C . CYS B 1 404 ? -16.719 -36.5 -12.828 1 88.88 404 CYS B C 1
ATOM 7925 O O . CYS B 1 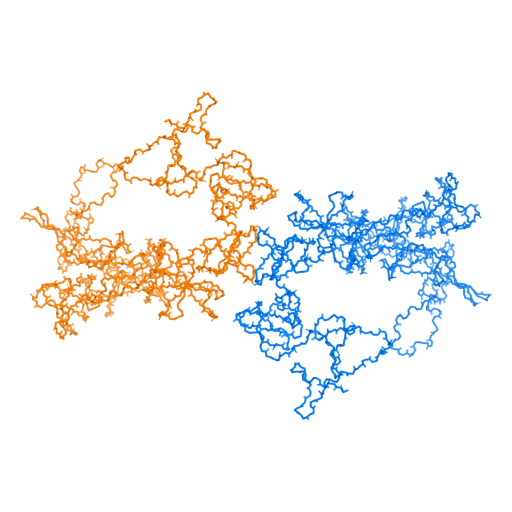404 ? -17.219 -37.406 -12.133 1 88.88 404 CYS B O 1
ATOM 7927 N N . GLY B 1 405 ? -16.234 -35.344 -12.258 1 89.31 405 GLY B N 1
ATOM 7928 C CA . GLY B 1 405 ? -16.406 -35.062 -10.844 1 89.31 405 GLY B CA 1
ATOM 7929 C C . GLY B 1 405 ? -15.391 -35.75 -9.953 1 89.31 405 GLY B C 1
ATOM 7930 O O . GLY B 1 405 ? -15.469 -35.656 -8.727 1 89.31 405 GLY B O 1
ATOM 7931 N N . ARG B 1 406 ? -14.477 -36.406 -10.477 1 88.19 406 ARG B N 1
ATOM 7932 C CA . ARG B 1 406 ? -13.477 -37.125 -9.695 1 88.19 406 ARG B CA 1
ATOM 7933 C C . ARG B 1 406 ? -12.273 -36.219 -9.398 1 88.19 406 ARG B C 1
ATOM 7935 O O . ARG B 1 406 ? -12.031 -35.25 -10.102 1 88.19 406 ARG B O 1
ATOM 7942 N N . TYR B 1 407 ? -11.539 -36.688 -8.359 1 89.38 407 TYR B N 1
ATOM 7943 C CA . TYR B 1 407 ? -10.344 -35.969 -7.945 1 89.38 407 TYR B CA 1
ATOM 7944 C C . TYR B 1 407 ? -9.117 -36.469 -8.695 1 89.38 407 TYR B C 1
ATOM 7946 O O . TYR B 1 407 ? -8.922 -37.656 -8.859 1 89.38 407 TYR B O 1
ATOM 7954 N N . GLY B 1 408 ? -8.375 -35.562 -9.258 1 87.06 408 GLY B N 1
ATOM 7955 C CA . GLY B 1 408 ? -7.145 -35.906 -9.945 1 87.06 408 GLY B CA 1
ATOM 7956 C C . GLY B 1 408 ? -6.383 -34.719 -10.469 1 87.06 408 GLY B C 1
ATOM 7957 O O . GLY B 1 408 ? -6.648 -33.594 -10.07 1 87.06 408 GLY B O 1
ATOM 7958 N N . ARG B 1 409 ? -5.359 -35.062 -11.273 1 86.5 409 ARG B N 1
ATOM 7959 C CA . ARG B 1 409 ? -4.594 -34 -11.93 1 86.5 409 ARG B CA 1
ATOM 7960 C C . ARG B 1 409 ? -5.359 -33.438 -13.109 1 86.5 409 ARG B C 1
ATOM 7962 O O . ARG B 1 409 ? -5.996 -34.156 -13.867 1 86.5 409 ARG B O 1
ATOM 7969 N N . LEU B 1 410 ? -5.34 -32.094 -13.094 1 87 410 LEU B N 1
ATOM 7970 C CA . LEU B 1 410 ? -6.293 -31.453 -14.008 1 87 410 LEU B CA 1
ATOM 7971 C C . LEU B 1 410 ? -5.605 -30.422 -14.891 1 87 410 LEU B C 1
ATOM 7973 O O . LEU B 1 410 ? -4.559 -29.891 -14.531 1 87 410 LEU B O 1
ATOM 7977 N N . LEU B 1 411 ? -6.211 -30.281 -16.031 1 90.81 411 LEU B N 1
ATOM 7978 C CA . LEU B 1 411 ? -5.988 -29.109 -16.891 1 90.81 411 LEU B CA 1
ATOM 7979 C C . LEU B 1 411 ? -7.012 -28.016 -16.594 1 90.81 411 LEU B C 1
ATOM 7981 O O . LEU B 1 411 ? -8.188 -28.312 -16.344 1 90.81 411 LEU B O 1
ATOM 7985 N N . HIS B 1 412 ? -6.512 -26.812 -16.594 1 91.44 412 HIS B N 1
ATOM 7986 C CA . HIS B 1 412 ? -7.363 -25.688 -16.219 1 91.44 412 HIS B CA 1
ATOM 7987 C C . HIS B 1 412 ? -7.512 -24.688 -17.359 1 91.44 412 HIS B C 1
ATOM 7989 O O . HIS B 1 412 ? -6.598 -24.531 -18.172 1 91.44 412 HIS B O 1
ATOM 7995 N N . CYS B 1 413 ? -8.727 -24.156 -17.453 1 91.69 413 CYS B N 1
ATOM 7996 C CA . CYS B 1 413 ? -8.898 -22.984 -18.297 1 91.69 413 CYS B CA 1
ATOM 7997 C C . CYS B 1 413 ? -8.484 -21.719 -17.562 1 91.69 413 CYS B C 1
ATOM 7999 O O . CYS B 1 413 ? -8.906 -21.484 -16.422 1 91.69 413 CYS B O 1
ATOM 8001 N N . VAL B 1 414 ? -7.688 -20.875 -18.062 1 88.25 414 VAL B N 1
ATOM 8002 C CA . VAL B 1 414 ? -7.191 -19.672 -17.406 1 88.25 414 VAL B CA 1
ATOM 8003 C C . VAL B 1 414 ? -8.219 -18.547 -17.531 1 88.25 414 VAL B C 1
ATOM 8005 O O . VAL B 1 414 ? -8.211 -17.594 -16.75 1 88.25 414 VAL B O 1
ATOM 8008 N N . GLU B 1 415 ? -9.156 -18.641 -18.406 1 87.12 415 GLU B N 1
ATOM 8009 C CA . GLU B 1 415 ? -10.156 -17.609 -18.656 1 87.12 415 GLU B CA 1
ATOM 8010 C C . GLU B 1 415 ? -11.43 -17.875 -17.859 1 87.12 415 GLU B C 1
ATOM 8012 O O . GLU B 1 415 ? -12.188 -16.953 -17.562 1 87.12 415 GLU B O 1
ATOM 8017 N N . CYS B 1 416 ? -11.648 -19.109 -17.531 1 88.75 416 CYS B N 1
ATOM 8018 C CA . CYS B 1 416 ? -12.836 -19.453 -16.766 1 88.75 416 CYS B CA 1
ATOM 8019 C C . CYS B 1 416 ? -12.508 -20.516 -15.727 1 88.75 416 CYS B C 1
ATOM 8021 O O . CYS B 1 416 ? -11.336 -20.797 -15.453 1 88.75 416 CYS B O 1
ATOM 8023 N N . LYS B 1 417 ? -13.492 -21.156 -15.07 1 88.25 417 LYS B N 1
ATOM 8024 C CA . LYS B 1 417 ? -13.258 -22.094 -13.977 1 88.25 417 LYS B CA 1
ATOM 8025 C C . LYS B 1 417 ? -13.398 -23.547 -14.453 1 88.25 417 LYS B C 1
ATOM 8027 O O . LYS B 1 417 ? -13.57 -24.453 -13.633 1 88.25 417 LYS B O 1
ATOM 8032 N N . PHE B 1 418 ? -13.242 -23.75 -15.742 1 91.88 418 PHE B N 1
ATOM 8033 C CA . PHE B 1 418 ? -13.391 -25.094 -16.297 1 91.88 418 PHE B CA 1
ATOM 8034 C C . PHE B 1 418 ? -12.156 -25.938 -16.016 1 91.88 418 PHE B C 1
ATOM 8036 O O . PHE B 1 418 ? -11.023 -25.438 -16.109 1 91.88 418 PHE B O 1
ATOM 8043 N N . THR B 1 419 ? -12.367 -27.203 -15.633 1 92.94 419 THR B N 1
ATOM 8044 C CA . THR B 1 419 ? -11.289 -28.141 -15.367 1 92.94 419 THR B CA 1
ATOM 8045 C C . THR B 1 419 ? -11.531 -29.469 -16.062 1 92.94 419 THR B C 1
ATOM 8047 O O . THR B 1 419 ? -12.688 -29.859 -16.266 1 92.94 419 THR B O 1
ATOM 8050 N N . LEU B 1 420 ? -10.516 -30.125 -16.5 1 92.88 420 LEU B N 1
ATOM 8051 C CA . LEU B 1 420 ? -10.586 -31.406 -17.188 1 92.88 420 LEU B CA 1
ATOM 8052 C C . LEU B 1 420 ? -9.453 -32.344 -16.75 1 92.88 420 LEU B C 1
ATOM 8054 O O . LEU B 1 420 ? -8.273 -31.969 -16.844 1 92.88 420 LEU B O 1
ATOM 8058 N N . ASP B 1 421 ? -9.805 -33.5 -16.281 1 92.25 421 ASP B N 1
ATOM 8059 C CA . ASP B 1 421 ? -8.758 -34.406 -15.836 1 92.25 421 ASP B CA 1
ATOM 8060 C C . ASP B 1 421 ? -8.172 -35.188 -17.016 1 92.25 421 ASP B C 1
ATOM 8062 O O . ASP B 1 421 ? -8.711 -35.156 -18.125 1 92.25 421 ASP B O 1
ATOM 8066 N N . PHE B 1 422 ? -7.047 -35.875 -16.828 1 93 422 PHE B N 1
ATOM 8067 C CA . PHE B 1 422 ? -6.336 -36.562 -17.891 1 93 422 PHE B CA 1
ATOM 8068 C C . PHE B 1 422 ? -7.145 -37.75 -18.406 1 93 422 PHE B C 1
ATOM 8070 O O . PHE B 1 422 ? -7.082 -38.094 -19.594 1 93 422 PHE B O 1
ATOM 8077 N N . LYS B 1 423 ? -7.848 -38.375 -17.562 1 93.12 423 LYS B N 1
ATOM 8078 C CA . LYS B 1 423 ? -8.672 -39.5 -17.984 1 93.12 423 LYS B CA 1
ATOM 8079 C C . LYS B 1 423 ? -9.719 -39.094 -19 1 93.12 423 LYS B C 1
ATOM 8081 O O . LYS B 1 423 ? -9.844 -39.688 -20.062 1 93.12 423 LYS B O 1
ATOM 8086 N N . CYS B 1 424 ? -10.445 -38.031 -18.656 1 92.56 424 CYS B N 1
ATOM 8087 C CA . CYS B 1 424 ? -11.484 -37.531 -19.547 1 92.56 424 CYS B CA 1
ATOM 8088 C C . CYS B 1 424 ? -10.883 -36.938 -20.828 1 92.56 424 CYS B C 1
ATOM 8090 O O . CYS B 1 424 ? -11.461 -37.094 -21.906 1 92.56 424 CYS B O 1
ATOM 8092 N N . ALA B 1 425 ? -9.758 -36.438 -20.703 1 92.25 425 ALA B N 1
ATOM 8093 C CA . ALA B 1 425 ? -9.109 -35.781 -21.859 1 92.25 425 ALA B CA 1
ATOM 8094 C C . ALA B 1 425 ? -8.578 -36.812 -22.844 1 92.25 425 ALA B C 1
ATOM 8096 O O . ALA B 1 425 ? -8.383 -36.531 -24.016 1 92.25 425 ALA B O 1
ATOM 8097 N N . THR B 1 426 ? -8.328 -38 -22.375 1 92.62 426 THR B N 1
ATOM 8098 C CA . THR B 1 426 ? -7.707 -39 -23.219 1 92.62 426 THR B CA 1
ATOM 8099 C C . THR B 1 426 ? -8.734 -40.031 -23.672 1 92.62 426 THR B C 1
ATOM 8101 O O . THR B 1 426 ? -8.383 -41.031 -24.297 1 92.62 426 THR B O 1
ATOM 8104 N N . LEU B 1 427 ? -9.977 -39.812 -23.406 1 93.19 427 LEU B N 1
ATOM 8105 C CA . LEU B 1 427 ? -11.016 -40.719 -23.875 1 93.19 427 LEU B CA 1
ATOM 8106 C C . LEU B 1 427 ? -11.016 -40.812 -25.391 1 93.19 427 LEU B C 1
ATOM 8108 O O . LEU B 1 427 ? -10.828 -39.812 -26.078 1 93.19 427 LEU B O 1
ATOM 8112 N N . PRO B 1 428 ? -11.18 -42.031 -25.859 1 91.5 428 PRO B N 1
ATOM 8113 C CA . PRO B 1 428 ? -11.219 -42.156 -27.312 1 91.5 428 PRO B CA 1
ATOM 8114 C C . PRO B 1 428 ? -12.398 -41.406 -27.938 1 91.5 428 PRO B C 1
ATOM 8116 O O . PRO B 1 428 ? -13.523 -41.5 -27.438 1 91.5 428 PRO B O 1
ATOM 8119 N N . LYS B 1 429 ? -12.18 -40.781 -28.984 1 90.06 429 LYS B N 1
ATOM 8120 C CA . LYS B 1 429 ? -13.227 -40 -29.641 1 90.06 429 LYS B CA 1
ATOM 8121 C C . LYS B 1 429 ? -14.172 -40.875 -30.422 1 90.06 429 LYS B C 1
ATOM 8123 O O . LYS B 1 429 ? -15.359 -40.594 -30.562 1 90.06 429 LYS B O 1
ATOM 8128 N N . LYS B 1 430 ? -13.594 -41.938 -30.969 1 88.88 430 LYS B N 1
ATOM 8129 C CA . LYS B 1 430 ? -14.352 -42.906 -31.766 1 88.88 430 LYS B CA 1
ATOM 8130 C C . LYS B 1 430 ? -14.031 -44.312 -31.328 1 88.88 430 LYS B C 1
ATOM 8132 O O . LYS B 1 430 ? -12.867 -44.688 -31.172 1 88.88 430 LYS B O 1
ATOM 8137 N N . ILE B 1 431 ? -15.172 -45.094 -31.156 1 89 431 ILE B N 1
ATOM 8138 C CA . ILE B 1 431 ? -14.961 -46.469 -30.766 1 89 431 ILE B CA 1
ATOM 8139 C C . ILE B 1 431 ? -15.922 -47.375 -31.516 1 89 431 ILE B C 1
ATOM 8141 O O . ILE B 1 431 ? -16.891 -46.906 -32.125 1 89 431 ILE B O 1
ATOM 8145 N N . LYS B 1 432 ? -15.531 -48.594 -31.516 1 85.62 432 LYS B N 1
ATOM 8146 C CA . LYS B 1 432 ? -16.422 -49.656 -32.031 1 85.62 432 LYS B CA 1
ATOM 8147 C C . LYS B 1 432 ? -16.875 -50.594 -30.922 1 85.62 432 LYS B C 1
ATOM 8149 O O . LYS B 1 432 ? -16.094 -50.969 -30.062 1 85.62 432 LYS B O 1
ATOM 8154 N N . HIS B 1 433 ? -18.141 -50.844 -30.906 1 86.38 433 HIS B N 1
ATOM 8155 C CA . HIS B 1 433 ? -18.734 -51.719 -29.906 1 86.38 433 HIS B CA 1
ATOM 8156 C C . HIS B 1 433 ? -19.812 -52.625 -30.5 1 86.38 433 HIS B C 1
ATOM 8158 O O . HIS B 1 433 ? -20.453 -52.25 -31.484 1 86.38 433 HIS B O 1
ATOM 8164 N N . ARG B 1 434 ? -20.031 -53.656 -29.938 1 83 434 ARG B N 1
ATOM 8165 C CA . ARG B 1 434 ? -20.922 -54.656 -30.469 1 83 434 ARG B CA 1
ATOM 8166 C C . ARG B 1 434 ? -22.375 -54.188 -30.438 1 83 434 ARG B C 1
ATOM 8168 O O . ARG B 1 434 ? -23.219 -54.719 -31.156 1 83 434 ARG B O 1
ATOM 8175 N N . CYS B 1 435 ? -22.719 -53.281 -29.578 1 84.38 435 CYS B N 1
ATOM 8176 C CA . CYS B 1 435 ? -24.109 -52.844 -29.438 1 84.38 435 CYS B CA 1
ATOM 8177 C C . CYS B 1 435 ? -24.578 -52.094 -30.672 1 84.38 435 CYS B C 1
ATOM 8179 O O . CYS B 1 435 ? -25.781 -51.906 -30.875 1 84.38 435 CYS B O 1
ATOM 8181 N N . ASP B 1 436 ? -23.688 -51.719 -31.516 1 86.38 436 ASP B N 1
ATOM 8182 C CA . ASP B 1 436 ? -24.031 -50.969 -32.719 1 86.38 436 ASP B CA 1
ATOM 8183 C C . ASP B 1 436 ? -23.047 -51.312 -33.844 1 86.38 436 ASP B C 1
ATOM 8185 O O . ASP B 1 436 ? -21.844 -51.438 -33.625 1 86.38 436 ASP B O 1
ATOM 8189 N N . ASP B 1 437 ? -23.516 -51.375 -34.969 1 83.62 437 ASP B N 1
ATOM 8190 C CA . ASP B 1 437 ? -22.672 -51.656 -36.125 1 83.62 437 ASP B CA 1
ATOM 8191 C C . ASP B 1 437 ? -21.859 -50.438 -36.562 1 83.62 437 ASP B C 1
ATOM 8193 O O . ASP B 1 437 ? -20.781 -50.562 -37.125 1 83.62 437 ASP B O 1
ATOM 8197 N N . HIS B 1 438 ? -22.453 -49.344 -36.188 1 88.88 438 HIS B N 1
ATOM 8198 C CA . HIS B 1 438 ? -21.766 -48.094 -36.531 1 88.88 438 HIS B CA 1
ATOM 8199 C C . HIS B 1 438 ? -20.75 -47.719 -35.438 1 88.88 438 HIS B C 1
ATOM 8201 O O . HIS B 1 438 ? -20.781 -48.281 -34.344 1 88.88 438 HIS B O 1
ATOM 8207 N N . PHE B 1 439 ? -19.906 -46.875 -35.812 1 89.44 439 PHE B N 1
ATOM 8208 C CA . PHE B 1 439 ? -19 -46.312 -34.844 1 89.44 439 PHE B CA 1
ATOM 8209 C C . PHE B 1 439 ? -19.75 -45.469 -33.844 1 89.44 439 PHE B C 1
ATOM 8211 O O . PHE B 1 439 ? -20.75 -44.812 -34.188 1 89.44 439 PHE B O 1
ATOM 8218 N N . LEU B 1 440 ? -19.219 -45.531 -32.656 1 91.75 440 LEU B N 1
ATOM 8219 C CA . LEU B 1 440 ? -19.734 -44.656 -31.625 1 91.75 440 LEU B CA 1
ATOM 8220 C C . LEU B 1 440 ? -18.812 -43.438 -31.422 1 91.75 440 LEU B C 1
ATOM 8222 O O . LEU B 1 440 ? -17.594 -43.625 -31.359 1 91.75 440 LEU B O 1
ATOM 8226 N N . SER B 1 441 ? -19.359 -42.344 -31.344 1 92.44 441 SER B N 1
ATOM 8227 C CA . SER B 1 441 ? -18.578 -41.125 -31.141 1 92.44 441 SER B CA 1
ATOM 8228 C C . SER B 1 441 ? -18.844 -40.5 -29.766 1 92.44 441 SER B C 1
ATOM 8230 O O . SER B 1 441 ? -19.969 -40.562 -29.266 1 92.44 441 SER B O 1
ATOM 8232 N N . LEU B 1 442 ? -17.781 -39.938 -29.25 1 93.12 442 LEU B N 1
ATOM 8233 C CA . LEU B 1 442 ? -17.891 -39.312 -27.938 1 93.12 442 LEU B CA 1
ATOM 8234 C C . LEU B 1 442 ? -18.656 -38 -28.047 1 93.12 442 LEU B C 1
ATOM 8236 O O . LEU B 1 442 ? -18.328 -37.125 -28.859 1 93.12 442 LEU B O 1
ATOM 8240 N N . CYS B 1 443 ? -19.641 -37.844 -27.219 1 91.5 443 CYS B N 1
ATOM 8241 C CA . CYS B 1 443 ? -20.453 -36.625 -27.156 1 91.5 443 CYS B CA 1
ATOM 8242 C C . CYS B 1 443 ? -20.203 -35.875 -25.859 1 91.5 443 CYS B C 1
ATOM 8244 O O . CYS B 1 443 ? -20.203 -36.469 -24.781 1 91.5 443 CYS B O 1
ATOM 8246 N N . PHE B 1 444 ? -20.047 -34.594 -25.953 1 90.06 444 PHE B N 1
ATOM 8247 C CA . PHE B 1 444 ? -19.672 -33.781 -24.797 1 90.06 444 PHE B CA 1
ATOM 8248 C C . PHE B 1 444 ? -20.891 -33.188 -24.109 1 90.06 444 PHE B C 1
ATOM 8250 O O . PHE B 1 444 ? -20.797 -32.125 -23.484 1 90.06 444 PHE B O 1
ATOM 8257 N N . GLY B 1 445 ? -21.906 -33.75 -24.141 1 81.88 445 GLY B N 1
ATOM 8258 C CA . GLY B 1 445 ? -23.109 -33.312 -23.438 1 81.88 445 GLY B CA 1
ATOM 8259 C C . GLY B 1 445 ? -23.906 -32.281 -24.219 1 81.88 445 GLY B C 1
ATOM 8260 O O . GLY B 1 445 ? -23.344 -31.5 -24.969 1 81.88 445 GLY B O 1
ATOM 8261 N N . GLU B 1 446 ? -25.125 -32.344 -24.016 1 78 446 GLU B N 1
ATOM 8262 C CA . GLU B 1 446 ? -26.016 -31.406 -24.672 1 78 446 GLU B CA 1
ATOM 8263 C C . GLU B 1 446 ? -26.297 -30.203 -23.781 1 78 446 GLU B C 1
ATOM 8265 O O . GLU B 1 446 ? -26.406 -30.328 -22.562 1 78 446 GLU B O 1
ATOM 8270 N N . LYS B 1 447 ? -26.172 -28.953 -24.281 1 73.81 447 LYS B N 1
ATOM 8271 C CA . LYS B 1 447 ? -26.406 -27.734 -23.531 1 73.81 447 LYS B CA 1
ATOM 8272 C C . LYS B 1 447 ? -27.891 -27.547 -23.234 1 73.81 447 LYS B C 1
ATOM 8274 O O . LYS B 1 447 ? -28.266 -27.016 -22.188 1 73.81 447 LYS B O 1
ATOM 8279 N N . GLU B 1 448 ? -28.734 -27.984 -24.188 1 70.56 448 GLU B N 1
ATOM 8280 C CA . GLU B 1 448 ? -30.172 -27.797 -24.047 1 70.56 448 GLU B CA 1
ATOM 8281 C C . GLU B 1 448 ? -30.844 -29.047 -23.5 1 70.56 448 GLU B C 1
ATOM 8283 O O . GLU B 1 448 ? -30.359 -30.156 -23.719 1 70.56 448 GLU B O 1
ATOM 8288 N N . LYS B 1 449 ? -31.859 -28.875 -22.531 1 66.81 449 LYS B N 1
ATOM 8289 C CA . LYS B 1 449 ? -32.656 -29.984 -21.984 1 66.81 449 LYS B CA 1
ATOM 8290 C C . LYS B 1 449 ? -33.25 -30.828 -23.094 1 66.81 449 LYS B C 1
ATOM 8292 O O . LYS B 1 449 ? -33.938 -30.297 -23.984 1 66.81 449 LYS B O 1
ATOM 8297 N N . PRO B 1 450 ? -32.75 -32.062 -23.125 1 65.12 450 PRO B N 1
ATOM 8298 C CA . PRO B 1 450 ? -33.312 -32.906 -24.219 1 65.12 450 PRO B CA 1
ATOM 8299 C C . PRO B 1 450 ? -34.812 -33.156 -24.062 1 65.12 450 PRO B C 1
ATOM 8301 O O . PRO B 1 450 ? -35.312 -33.156 -22.953 1 65.12 450 PRO B O 1
ATOM 8304 N N . ARG B 1 451 ? -35.656 -33.156 -25.094 1 63.62 451 ARG B N 1
ATOM 8305 C CA . ARG B 1 451 ? -37.094 -33.344 -25.109 1 63.62 451 ARG B CA 1
ATOM 8306 C C . ARG B 1 451 ? -37.469 -34.75 -24.641 1 63.62 451 ARG B C 1
ATOM 8308 O O . ARG B 1 451 ? -38.625 -35 -24.281 1 63.62 451 ARG B O 1
ATOM 8315 N N . GLY B 1 452 ? -36.406 -35.719 -24.484 1 74.75 452 GLY B N 1
ATOM 8316 C CA . GLY B 1 452 ? -36.719 -37.094 -24.078 1 74.75 452 GLY B CA 1
ATOM 8317 C C . GLY B 1 452 ? -35.656 -37.688 -23.188 1 74.75 452 GLY B C 1
ATOM 8318 O O . GLY B 1 452 ? -34.688 -37.031 -22.828 1 74.75 452 GLY B O 1
ATOM 8319 N N . LYS B 1 453 ? -36.094 -38.906 -22.719 1 81.44 453 LYS B N 1
ATOM 8320 C CA . LYS B 1 453 ? -35.188 -39.625 -21.875 1 81.44 453 LYS B CA 1
ATOM 8321 C C . LYS B 1 453 ? -34.219 -40.469 -22.703 1 81.44 453 LYS B C 1
ATOM 8323 O O . LYS B 1 453 ? -34.594 -41.031 -23.734 1 81.44 453 LYS B O 1
ATOM 8328 N N . TYR B 1 454 ? -32.969 -40.406 -22.406 1 86.75 454 TYR B N 1
ATOM 8329 C CA . TYR B 1 454 ? -31.969 -41.219 -23.047 1 86.75 454 TYR B CA 1
ATOM 8330 C C . TYR B 1 454 ? -31.75 -42.5 -22.266 1 86.75 454 TYR B C 1
ATOM 8332 O O . TYR B 1 454 ? -31.703 -42.5 -21.031 1 86.75 454 TYR B O 1
ATOM 8340 N N . TRP B 1 455 ? -31.766 -43.688 -23 1 91.25 455 TRP B N 1
ATOM 8341 C CA . TRP B 1 455 ? -31.5 -44.969 -22.359 1 91.25 455 TRP B CA 1
ATOM 8342 C C . TRP B 1 455 ? -30.234 -45.594 -22.922 1 91.25 455 TRP B C 1
ATOM 8344 O O . TRP B 1 455 ? -30.094 -45.719 -24.141 1 91.25 455 TRP B O 1
ATOM 8354 N N . CYS B 1 456 ? -29.359 -45.969 -22.078 1 93.88 456 CYS B N 1
ATOM 8355 C CA . CYS B 1 456 ? -28.141 -46.656 -22.5 1 93.88 456 CYS B CA 1
ATOM 8356 C C . CYS B 1 456 ? -28.469 -48 -23.141 1 93.88 456 CYS B C 1
ATOM 8358 O O . CYS B 1 456 ? -29.203 -48.781 -22.578 1 93.88 456 CYS B O 1
ATOM 8360 N N . GLU B 1 457 ? -27.922 -48.281 -24.203 1 89.94 457 GLU B N 1
ATOM 8361 C CA . GLU B 1 457 ? -28.188 -49.5 -24.969 1 89.94 457 GLU B CA 1
ATOM 8362 C C . GLU B 1 457 ? -27.594 -50.719 -24.266 1 89.94 457 GLU B C 1
ATOM 8364 O O . GLU B 1 457 ? -28.031 -51.844 -24.484 1 89.94 457 GLU B O 1
ATOM 8369 N N . VAL B 1 458 ? -26.656 -50.5 -23.406 1 87.44 458 VAL B N 1
ATOM 8370 C CA . VAL B 1 458 ? -25.922 -51.625 -22.812 1 87.44 458 VAL B CA 1
ATOM 8371 C C . VAL B 1 458 ? -26.531 -51.969 -21.453 1 87.44 458 VAL B C 1
ATOM 8373 O O . VAL B 1 458 ? -26.953 -53.094 -21.219 1 87.44 458 VAL B O 1
ATOM 8376 N N . CYS B 1 459 ? -26.641 -51.031 -20.578 1 87.12 459 CYS B N 1
ATOM 8377 C CA . CYS B 1 459 ? -27.125 -51.344 -19.234 1 87.12 459 CYS B CA 1
ATOM 8378 C C . CYS B 1 459 ? -28.625 -51.062 -19.109 1 87.12 459 CYS B C 1
ATOM 8380 O O . CYS B 1 459 ? -29.25 -51.406 -18.125 1 87.12 459 CYS B O 1
ATOM 8382 N N . GLU B 1 460 ? -29.188 -50.344 -20.016 1 88.94 460 GLU B N 1
ATOM 8383 C CA . GLU B 1 460 ? -30.609 -50.062 -20.109 1 88.94 460 GLU B CA 1
ATOM 8384 C C . GLU B 1 460 ? -31.078 -49.156 -18.969 1 88.94 460 GLU B C 1
ATOM 8386 O O . GLU B 1 460 ? -32.219 -49.25 -18.5 1 88.94 460 GLU B O 1
ATOM 8391 N N . THR B 1 461 ? -30.172 -48.406 -18.516 1 92.12 461 THR B N 1
ATOM 8392 C CA . THR B 1 461 ? -30.531 -47.406 -17.516 1 92.12 461 THR B CA 1
ATOM 8393 C C . THR B 1 461 ? -30.562 -46.031 -18.141 1 92.12 461 THR B C 1
ATOM 8395 O O . THR B 1 461 ? -30.094 -45.844 -19.266 1 92.12 461 THR B O 1
ATOM 8398 N N . VAL B 1 462 ? -31.188 -45.125 -17.328 1 92.44 462 VAL B N 1
ATOM 8399 C CA . VAL B 1 462 ? -31.344 -43.75 -17.828 1 92.44 462 VAL B CA 1
ATOM 8400 C C . VAL B 1 462 ? -29.984 -43.062 -17.875 1 92.44 462 VAL B C 1
ATOM 8402 O O . VAL B 1 462 ? -29.156 -43.219 -16.969 1 92.44 462 VAL B O 1
ATOM 8405 N N . LEU B 1 463 ? -29.75 -42.469 -18.984 1 90.88 463 LEU B N 1
ATOM 8406 C CA . LEU B 1 463 ? -28.531 -41.688 -19.219 1 90.88 463 LEU B CA 1
ATOM 8407 C C . LEU B 1 463 ? -28.812 -40.188 -19.203 1 90.88 463 LEU B C 1
ATOM 8409 O O . LEU B 1 463 ? -29.766 -39.75 -19.828 1 90.88 463 LEU B O 1
ATOM 8413 N N . ASP B 1 464 ? -28.109 -39.5 -18.469 1 88.12 464 ASP B N 1
ATOM 8414 C CA . ASP B 1 464 ? -28.219 -38.031 -18.453 1 88.12 464 ASP B CA 1
ATOM 8415 C C . ASP B 1 464 ? -27.516 -37.406 -19.656 1 88.12 464 ASP B C 1
ATOM 8417 O O . ASP B 1 464 ? -26.297 -37.438 -19.75 1 88.12 464 ASP B O 1
ATOM 8421 N N . PRO B 1 465 ? -28.25 -36.781 -20.453 1 87.75 465 PRO B N 1
ATOM 8422 C CA . PRO B 1 465 ? -27.641 -36.25 -21.688 1 87.75 465 PRO B CA 1
ATOM 8423 C C . PRO B 1 465 ? -26.766 -35.031 -21.422 1 87.75 465 PRO B C 1
ATOM 8425 O O . PRO B 1 465 ? -26.062 -34.594 -22.328 1 87.75 465 PRO B O 1
ATOM 8428 N N . ARG B 1 466 ? -26.75 -34.438 -20.281 1 85 466 ARG B N 1
ATOM 8429 C CA . ARG B 1 466 ? -25.891 -33.312 -19.953 1 85 466 ARG B CA 1
ATOM 8430 C C . ARG B 1 466 ? -24.453 -33.75 -19.688 1 85 466 ARG B C 1
ATOM 8432 O O . ARG B 1 466 ? -23.531 -32.938 -19.766 1 85 466 ARG B O 1
ATOM 8439 N N . GLU B 1 467 ? -24.297 -35.094 -19.469 1 89.81 467 GLU B N 1
ATOM 8440 C CA . GLU B 1 467 ? -22.969 -35.688 -19.234 1 89.81 467 GLU B CA 1
ATOM 8441 C C . GLU B 1 467 ? -22.375 -36.219 -20.531 1 89.81 467 GLU B C 1
ATOM 8443 O O . GLU B 1 467 ? -23.047 -36.281 -21.562 1 89.81 467 GLU B O 1
ATOM 8448 N N . TRP B 1 468 ? -21.078 -36.562 -20.453 1 93.38 468 TRP B N 1
ATOM 8449 C CA . TRP B 1 468 ? -20.438 -37.156 -21.625 1 93.38 468 TRP B CA 1
ATOM 8450 C C . TRP B 1 468 ? -20.938 -38.562 -21.875 1 93.38 468 TRP B C 1
ATOM 8452 O O . TRP B 1 468 ? -21.172 -39.312 -20.922 1 93.38 468 TRP B O 1
ATOM 8462 N N . PHE B 1 469 ? -21.172 -38.812 -23.062 1 93.75 469 PHE B N 1
ATOM 8463 C CA . PHE B 1 469 ? -21.625 -40.156 -23.438 1 93.75 469 PHE B CA 1
ATOM 8464 C C . PHE B 1 469 ? -21.203 -40.5 -24.875 1 93.75 469 PHE B C 1
ATOM 8466 O O . PHE B 1 469 ? -20.672 -39.625 -25.578 1 93.75 469 PHE B O 1
ATOM 8473 N N . TYR B 1 470 ? -21.312 -41.75 -25.219 1 94.12 470 TYR B N 1
ATOM 8474 C CA . TYR B 1 470 ? -21.062 -42.156 -26.609 1 94.12 470 TYR B CA 1
ATOM 8475 C C . TYR B 1 470 ? -22.375 -42.281 -27.375 1 94.12 470 TYR B C 1
ATOM 8477 O O . TYR B 1 470 ? -23.359 -42.781 -26.844 1 94.12 470 TYR B O 1
ATOM 8485 N N . SER B 1 471 ? -22.375 -41.844 -28.625 1 93.12 471 SER B N 1
ATOM 8486 C CA . SER B 1 471 ? -23.562 -41.938 -29.469 1 93.12 471 SER B CA 1
ATOM 8487 C C . SER B 1 471 ? -23.203 -42.438 -30.859 1 93.12 471 SER B C 1
ATOM 8489 O O . SER B 1 471 ? -22.062 -42.312 -31.312 1 93.12 471 SER B O 1
ATOM 8491 N N . CYS B 1 472 ? -24.188 -43.062 -31.438 1 91.12 472 CYS B N 1
ATOM 8492 C CA . CYS B 1 472 ? -24 -43.625 -32.781 1 91.12 472 CYS B CA 1
ATOM 8493 C C . CYS B 1 472 ? -23.781 -42.5 -33.781 1 91.12 472 CYS B C 1
ATOM 8495 O O . CYS B 1 472 ? -24.531 -41.531 -33.812 1 91.12 472 CYS B O 1
ATOM 8497 N N . SER B 1 473 ? -22.797 -42.656 -34.594 1 74.94 473 SER B N 1
ATOM 8498 C CA . SER B 1 473 ? -22.484 -41.688 -35.625 1 74.94 473 SER B CA 1
ATOM 8499 C C . SER B 1 473 ? -23.484 -41.781 -36.781 1 74.94 473 SER B C 1
ATOM 8501 O O . SER B 1 473 ? -23.641 -40.812 -37.531 1 74.94 473 SER B O 1
ATOM 8503 N N . GLY B 1 474 ? -24.156 -42.875 -37 1 70.81 474 GLY B N 1
ATOM 8504 C CA . GLY B 1 474 ? -25.062 -43.094 -38.125 1 70.81 474 GLY B CA 1
ATOM 8505 C C . GLY B 1 474 ? -26.484 -42.656 -37.844 1 70.81 474 GLY B C 1
ATOM 8506 O O . GLY B 1 474 ? -27.375 -42.875 -38.656 1 70.81 474 GLY B O 1
ATOM 8507 N N . ASP B 1 475 ? -26.812 -41.969 -36.812 1 70.5 475 ASP B N 1
ATOM 8508 C CA . ASP B 1 475 ? -28.109 -41.406 -36.469 1 70.5 475 ASP B CA 1
ATOM 8509 C C . ASP B 1 475 ? -29.109 -42.531 -36.125 1 70.5 475 ASP B C 1
ATOM 8511 O O . ASP B 1 475 ? -30.266 -42.469 -36.531 1 70.5 475 ASP B O 1
ATOM 8515 N N . CYS B 1 476 ? -28.609 -43.625 -35.562 1 78.12 476 CYS B N 1
ATOM 8516 C CA . CYS B 1 476 ? -29.5 -44.719 -35.188 1 78.12 476 CYS B CA 1
ATOM 8517 C C . CYS B 1 476 ? -30.094 -44.469 -33.781 1 78.12 476 CYS B C 1
ATOM 8519 O O . CYS B 1 476 ? -30.891 -45.281 -33.312 1 78.12 476 CYS B O 1
ATOM 8521 N N . GLY B 1 477 ? -29.781 -43.406 -33.156 1 80.88 477 GLY B N 1
ATOM 8522 C CA . GLY B 1 477 ? -30.344 -43.062 -31.859 1 80.88 477 GLY B CA 1
ATOM 8523 C C . GLY B 1 477 ? -29.719 -43.812 -30.703 1 80.88 477 GLY B C 1
ATOM 8524 O O . GLY B 1 477 ? -30.219 -43.75 -29.578 1 80.88 477 GLY B O 1
ATOM 8525 N N . VAL B 1 478 ? -28.672 -44.531 -30.969 1 90.44 478 VAL B N 1
ATOM 8526 C CA . VAL B 1 478 ? -28.016 -45.312 -29.922 1 90.44 478 VAL B CA 1
ATOM 8527 C C . VAL B 1 478 ? -27.141 -44.406 -29.062 1 90.44 478 VAL B C 1
ATOM 8529 O O . VAL B 1 478 ? -26.359 -43.625 -29.578 1 90.44 478 VAL B O 1
ATOM 8532 N N . VAL B 1 479 ? -27.375 -44.562 -27.734 1 92.38 479 VAL B N 1
ATOM 8533 C CA . VAL B 1 479 ? -26.547 -43.844 -26.781 1 92.38 479 VAL B CA 1
ATOM 8534 C C . VAL B 1 479 ? -26.078 -44.781 -25.688 1 92.38 479 VAL B C 1
ATOM 8536 O O . VAL B 1 479 ? -26.781 -45.719 -25.312 1 92.38 479 VAL B O 1
ATOM 8539 N N . CYS B 1 480 ? -24.828 -44.531 -25.234 1 94.06 480 CYS B N 1
ATOM 8540 C CA . CYS B 1 480 ? -24.266 -45.438 -24.234 1 94.06 480 CYS B CA 1
ATOM 8541 C C . CYS B 1 480 ? -23.453 -44.688 -23.203 1 94.06 480 CYS B C 1
ATOM 8543 O O . CYS B 1 480 ? -22.781 -43.688 -23.531 1 94.06 480 CYS B O 1
ATOM 8545 N N . HIS B 1 481 ? -23.562 -45.25 -21.984 1 93.62 481 HIS B N 1
ATOM 8546 C CA . HIS B 1 481 ? -22.656 -44.75 -20.953 1 93.62 481 HIS B CA 1
ATOM 8547 C C . HIS B 1 481 ? -21.203 -45.031 -21.297 1 93.62 481 HIS B C 1
ATOM 8549 O O . HIS B 1 481 ? -20.906 -46.062 -21.938 1 93.62 481 HIS B O 1
ATOM 8555 N N . ILE B 1 482 ? -20.328 -44.156 -20.859 1 93.25 482 ILE B N 1
ATOM 8556 C CA . ILE B 1 482 ? -18.906 -44.312 -21.141 1 93.25 482 ILE B CA 1
ATOM 8557 C C . ILE B 1 482 ? -18.406 -45.625 -20.484 1 93.25 482 ILE B C 1
ATOM 8559 O O . ILE B 1 482 ? -17.797 -46.438 -21.156 1 93.25 482 ILE B O 1
ATOM 8563 N N . PRO B 1 483 ? -18.672 -45.875 -19.219 1 90.38 483 PRO B N 1
ATOM 8564 C CA . PRO B 1 483 ? -18.156 -47.125 -18.625 1 90.38 483 PRO B CA 1
ATOM 8565 C C . PRO B 1 483 ? -18.734 -48.375 -19.266 1 90.38 483 PRO B C 1
ATOM 8567 O O . PRO B 1 483 ? -18.094 -49.438 -19.25 1 90.38 483 PRO B O 1
ATOM 8570 N N . CYS B 1 484 ? -19.906 -48.281 -19.891 1 90.19 484 CYS B N 1
ATOM 8571 C CA . CYS B 1 484 ? -20.578 -49.438 -20.469 1 90.19 484 CYS B CA 1
ATOM 8572 C C . CYS B 1 484 ? -19.938 -49.875 -21.766 1 90.19 484 CYS B C 1
ATOM 8574 O O . CYS B 1 484 ? -19.938 -51.062 -22.109 1 90.19 484 CYS B O 1
ATOM 8576 N N . VAL B 1 485 ? -19.328 -48.938 -22.422 1 91.12 485 VAL B N 1
ATOM 8577 C CA . VAL B 1 485 ? -18.766 -49.281 -23.719 1 91.12 485 VAL B CA 1
ATOM 8578 C C . VAL B 1 485 ? -17.25 -49.438 -23.594 1 91.12 485 VAL B C 1
ATOM 8580 O O . VAL B 1 485 ? -16.656 -50.219 -24.344 1 91.12 485 VAL B O 1
ATOM 8583 N N . LEU B 1 486 ? -16.609 -48.781 -22.734 1 91.06 486 LEU B N 1
ATOM 8584 C CA . LEU B 1 486 ? -15.156 -48.844 -22.625 1 91.06 486 LEU B CA 1
ATOM 8585 C C . LEU B 1 486 ? -14.742 -49.875 -21.578 1 91.06 486 LEU B C 1
ATOM 8587 O O . LEU B 1 486 ? -13.773 -50.625 -21.781 1 91.06 486 LEU B O 1
ATOM 8591 N N . GLY B 1 487 ? -15.445 -49.938 -20.531 1 87.88 487 GLY B N 1
ATOM 8592 C CA . GLY B 1 487 ? -15.078 -50.844 -19.438 1 87.88 487 GLY B CA 1
ATOM 8593 C C . GLY B 1 487 ? -13.906 -50.344 -18.625 1 87.88 487 GLY B C 1
ATOM 8594 O O . GLY B 1 487 ? -13.422 -49.219 -18.844 1 87.88 487 GLY B O 1
ATOM 8595 N N . GLN B 1 488 ? -13.32 -51.156 -17.75 1 85.94 488 GLN B N 1
ATOM 8596 C CA . GLN B 1 488 ? -12.234 -50.812 -16.844 1 85.94 488 GLN B CA 1
ATOM 8597 C C . GLN B 1 488 ? -10.883 -50.906 -17.562 1 85.94 488 GLN B C 1
ATOM 8599 O O . GLN B 1 488 ? -9.945 -50.188 -17.219 1 85.94 488 GLN B O 1
ATOM 8604 N N . LEU B 1 489 ? -10.797 -51.781 -18.562 1 88 489 LEU B N 1
ATOM 8605 C CA . LEU B 1 489 ? -9.516 -52.062 -19.188 1 88 489 LEU B CA 1
ATOM 8606 C C . LEU B 1 489 ? -9.5 -51.562 -20.641 1 88 489 LEU B C 1
ATOM 8608 O O . LEU B 1 489 ? -9.031 -52.25 -21.531 1 88 489 LEU B O 1
ATOM 8612 N N . TRP B 1 490 ? -10 -50.344 -20.797 1 87.38 490 TRP B N 1
ATOM 8613 C CA . TRP B 1 490 ? -10.133 -49.844 -22.156 1 87.38 490 TRP B CA 1
ATOM 8614 C C . TRP B 1 490 ? -8.773 -49.406 -22.703 1 87.38 490 TRP B C 1
ATOM 8616 O O . TRP B 1 490 ? -8.609 -49.281 -23.922 1 87.38 490 TRP B O 1
ATOM 8626 N N . ASN B 1 491 ? -7.766 -49.219 -21.797 1 90.94 491 ASN B N 1
ATOM 8627 C CA . ASN B 1 491 ? -6.434 -48.781 -22.203 1 90.94 491 ASN B CA 1
ATOM 8628 C C . ASN B 1 491 ? -5.438 -49.938 -22.188 1 90.94 491 ASN B C 1
ATOM 8630 O O . ASN B 1 491 ? -4.258 -49.75 -21.891 1 90.94 491 ASN B O 1
ATOM 8634 N N . VAL B 1 492 ? -5.961 -51.094 -22.453 1 90.19 492 VAL B N 1
ATOM 8635 C CA . VAL B 1 492 ? -5.102 -52.281 -22.438 1 90.19 492 VAL B CA 1
ATOM 8636 C C . VAL B 1 492 ? -5.289 -53.062 -23.734 1 90.19 492 VAL B C 1
ATOM 8638 O O . VAL B 1 492 ? -6.41 -53.219 -24.234 1 90.19 492 VAL B O 1
ATOM 8641 N N . LYS B 1 493 ? -4.227 -53.469 -24.281 1 88.75 493 LYS B N 1
ATOM 8642 C CA . LYS B 1 493 ? -4.266 -54.344 -25.422 1 88.75 493 LYS B CA 1
ATOM 8643 C C . LYS B 1 493 ? -4.438 -55.812 -25 1 88.75 493 LYS B C 1
ATOM 8645 O O . LYS B 1 493 ? -3.803 -56.25 -24.031 1 88.75 493 LYS B O 1
ATOM 8650 N N . PRO B 1 494 ? -5.352 -56.531 -25.656 1 87.81 494 PRO B N 1
ATOM 8651 C CA . PRO B 1 494 ? -5.547 -57.938 -25.297 1 87.81 494 PRO B CA 1
ATOM 8652 C C . PRO B 1 494 ? -4.293 -58.781 -25.531 1 87.81 494 PRO B C 1
ATOM 8654 O O . PRO B 1 494 ? -3.76 -58.812 -26.641 1 87.81 494 PRO B O 1
ATOM 8657 N N . ARG B 1 495 ? -3.879 -59.406 -24.562 1 84.94 495 ARG B N 1
ATOM 8658 C CA . ARG B 1 495 ? -2.729 -60.312 -24.625 1 84.94 495 ARG B CA 1
ATOM 8659 C C . ARG B 1 495 ? -2.529 -61.031 -23.312 1 84.94 495 ARG B C 1
ATOM 8661 O O . ARG B 1 495 ? -3.275 -60.812 -22.359 1 84.94 495 ARG B O 1
ATOM 8668 N N . VAL B 1 496 ? -1.633 -61.906 -23.391 1 77.44 496 VAL B N 1
ATOM 8669 C CA . VAL B 1 496 ? -1.315 -62.656 -22.188 1 77.44 496 VAL B CA 1
ATOM 8670 C C . VAL B 1 496 ? -0.642 -61.719 -21.172 1 77.44 496 VAL B C 1
ATOM 8672 O O . VAL B 1 496 ? 0.288 -61 -21.516 1 77.44 496 VAL B O 1
ATOM 8675 N N . ILE B 1 497 ? -1.153 -61.656 -20.031 1 75 497 ILE B N 1
ATOM 8676 C CA . ILE B 1 497 ? -0.636 -60.75 -19.031 1 75 497 ILE B CA 1
ATOM 8677 C C . ILE B 1 497 ? 0.27 -61.5 -18.062 1 75 497 ILE B C 1
ATOM 8679 O O . ILE B 1 497 ? 1.192 -60.906 -17.484 1 75 497 ILE B O 1
ATOM 8683 N N . HIS B 1 498 ? -0.079 -62.719 -17.797 1 73.69 498 HIS B N 1
ATOM 8684 C CA . HIS B 1 498 ? 0.699 -63.469 -16.828 1 73.69 498 HIS B CA 1
ATOM 8685 C C . HIS B 1 498 ? 0.643 -65 -17.109 1 73.69 498 HIS B C 1
ATOM 8687 O O . HIS B 1 498 ? -0.402 -65.5 -17.516 1 73.69 498 HIS B O 1
ATOM 8693 N N . THR B 1 499 ? 1.895 -65.5 -17.188 1 70.25 499 THR B N 1
ATOM 8694 C CA . THR B 1 499 ? 1.963 -66.938 -17.297 1 70.25 499 THR B CA 1
ATOM 8695 C C . THR B 1 499 ? 2.688 -67.562 -16.109 1 70.25 499 THR B C 1
ATOM 8697 O O . THR B 1 499 ? 3.812 -67.188 -15.789 1 70.25 499 THR B O 1
ATOM 8700 N N . LYS B 1 500 ? 1.985 -68.062 -15.164 1 62.97 500 LYS B N 1
ATOM 8701 C CA . LYS B 1 500 ? 2.656 -68.875 -14.117 1 62.97 500 LYS B CA 1
ATOM 8702 C C . LYS B 1 500 ? 2.439 -70.375 -14.312 1 62.97 500 LYS B C 1
ATOM 8704 O O . LYS B 1 500 ? 1.579 -70.75 -15.094 1 62.97 500 LYS B O 1
ATOM 8709 N N . GLY B 1 501 ? 3.322 -71.25 -13.734 1 59.41 501 GLY B N 1
ATOM 8710 C CA . GLY B 1 501 ? 3.322 -72.688 -13.789 1 59.41 501 GLY B CA 1
ATOM 8711 C C . GLY B 1 501 ? 1.929 -73.312 -13.836 1 59.41 501 GLY B C 1
ATOM 8712 O O . GLY B 1 501 ? 1.701 -74.312 -14.5 1 59.41 501 GLY B O 1
ATOM 8713 N N . TYR B 1 502 ? 0.952 -72.688 -13.078 1 64.69 502 TYR B N 1
ATOM 8714 C CA . TYR B 1 502 ? -0.305 -73.438 -12.938 1 64.69 502 TYR B CA 1
ATOM 8715 C C . TYR B 1 502 ? -1.354 -72.875 -13.906 1 64.69 502 TYR B C 1
ATOM 8717 O O . TYR B 1 502 ? -2.424 -73.5 -14.062 1 64.69 502 TYR B O 1
ATOM 8725 N N . GLY B 1 503 ? -1.085 -71.812 -14.734 1 75.44 503 GLY B N 1
ATOM 8726 C CA . GLY B 1 503 ? -2.078 -71.375 -15.703 1 75.44 503 GLY B CA 1
ATOM 8727 C C . GLY B 1 503 ? -1.713 -70.062 -16.391 1 75.44 503 GLY B C 1
ATOM 8728 O O . GLY B 1 503 ? -0.671 -69.438 -16.094 1 75.44 503 GLY B O 1
ATOM 8729 N N . THR B 1 504 ? -2.48 -69.75 -17.453 1 83.31 504 THR B N 1
ATOM 8730 C CA . THR B 1 504 ? -2.264 -68.562 -18.266 1 83.31 504 THR B CA 1
ATOM 8731 C C . THR B 1 504 ? -3.43 -67.562 -18.094 1 83.31 504 THR B C 1
ATOM 8733 O O . THR B 1 504 ? -4.59 -68 -18.094 1 83.31 504 THR B O 1
ATOM 8736 N N . VAL B 1 505 ? -3.061 -66.312 -17.672 1 83.62 505 VAL B N 1
ATOM 8737 C CA . VAL B 1 505 ? -4.059 -65.25 -17.609 1 83.62 505 VAL B CA 1
ATOM 8738 C C . VAL B 1 505 ? -3.977 -64.438 -18.875 1 83.62 505 VAL B C 1
ATOM 8740 O O . VAL B 1 505 ? -2.934 -63.812 -19.172 1 83.62 505 VAL B O 1
ATOM 8743 N N . LYS B 1 506 ? -5.082 -64.375 -19.531 1 86.62 506 LYS B N 1
ATOM 8744 C CA . LYS B 1 506 ? -5.125 -63.625 -20.812 1 86.62 506 LYS B CA 1
ATOM 8745 C C . LYS B 1 506 ? -6.289 -62.656 -20.844 1 86.62 506 LYS B C 1
ATOM 8747 O O . LYS B 1 506 ? -7.371 -62.938 -20.328 1 86.62 506 LYS B O 1
ATOM 8752 N N . LEU B 1 507 ? -5.945 -61.531 -21.391 1 88.19 507 LEU B N 1
ATOM 8753 C CA . LEU B 1 507 ? -7.027 -60.594 -21.688 1 88.19 507 LEU B CA 1
ATOM 8754 C C . LEU B 1 507 ? -7.625 -60.844 -23.062 1 88.19 507 LEU B C 1
ATOM 8756 O O . LEU B 1 507 ? -6.895 -60.938 -24.047 1 88.19 507 LEU B O 1
ATOM 8760 N N . VAL B 1 508 ? -8.945 -60.938 -23.062 1 88.31 508 VAL B N 1
ATOM 8761 C CA . VAL B 1 508 ? -9.578 -61.312 -24.328 1 88.31 508 VAL B CA 1
ATOM 8762 C C . VAL B 1 508 ? -10.766 -60.375 -24.594 1 88.31 508 VAL B C 1
ATOM 8764 O O . VAL B 1 508 ? -11.383 -59.844 -23.672 1 88.31 508 VAL B O 1
ATOM 8767 N N . LEU B 1 509 ? -11.055 -60.25 -25.844 1 86.5 509 LEU B N 1
ATOM 8768 C CA . LEU B 1 509 ? -12.203 -59.438 -26.25 1 86.5 509 LEU B CA 1
ATOM 8769 C C . LEU B 1 509 ? -13.508 -60.219 -26.016 1 86.5 509 LEU B C 1
ATOM 8771 O O . LEU B 1 509 ? -13.57 -61.406 -26.219 1 86.5 509 LEU B O 1
ATOM 8775 N N . ASN B 1 510 ? -14.453 -59.469 -25.578 1 85.62 510 ASN B N 1
ATOM 8776 C CA . ASN B 1 510 ? -15.797 -60.031 -25.391 1 85.62 510 ASN B CA 1
ATOM 8777 C C . ASN B 1 510 ? -16.672 -59.781 -26.609 1 85.62 510 ASN B C 1
ATOM 8779 O O . ASN B 1 510 ? -17.688 -59.062 -26.516 1 85.62 510 ASN B O 1
ATOM 8783 N N . ASP B 1 511 ? -16.375 -60.281 -27.75 1 74.88 511 ASP B N 1
ATOM 8784 C CA . ASP B 1 511 ? -17.094 -59.969 -29 1 74.88 511 ASP B CA 1
ATOM 8785 C C . ASP B 1 511 ? -17.969 -61.125 -29.422 1 74.88 511 ASP B C 1
ATOM 8787 O O . ASP B 1 511 ? -18.609 -61.094 -30.469 1 74.88 511 ASP B O 1
ATOM 8791 N N . SER B 1 512 ? -18 -62.125 -28.703 1 72.88 512 SER B N 1
ATOM 8792 C CA . SER B 1 512 ? -18.797 -63.281 -29.078 1 72.88 512 SER B CA 1
ATOM 8793 C C . SER B 1 512 ? -20.281 -63.062 -28.797 1 72.88 512 SER B C 1
ATOM 8795 O O . SER B 1 512 ? -20.625 -62.188 -28.016 1 72.88 512 SER B O 1
ATOM 8797 N N . LEU B 1 513 ? -21.109 -63.688 -29.594 1 70.19 513 LEU B N 1
ATOM 8798 C CA . LEU B 1 513 ? -22.547 -63.594 -29.438 1 70.19 513 LEU B CA 1
ATOM 8799 C C . LEU B 1 513 ? -22.984 -64.062 -28.062 1 70.19 513 LEU B C 1
ATOM 8801 O O . LEU B 1 513 ? -23.906 -63.5 -27.469 1 70.19 513 LEU B O 1
ATOM 8805 N N . SER B 1 514 ? -22.266 -65 -27.531 1 75.81 514 SER B N 1
ATOM 8806 C CA . SER B 1 514 ? -22.594 -65.5 -26.203 1 75.81 514 SER B CA 1
ATOM 8807 C C . SER B 1 514 ? -21.609 -65 -25.172 1 75.81 514 SER B C 1
ATOM 8809 O O . SER B 1 514 ? -20.391 -65 -25.391 1 75.81 514 SER B O 1
ATOM 8811 N N . ARG B 1 515 ? -22.094 -64.375 -24.094 1 83.19 515 ARG B N 1
ATOM 8812 C CA . ARG B 1 515 ? -21.25 -63.875 -23.031 1 83.19 515 ARG B CA 1
ATOM 8813 C C . ARG B 1 515 ? -21.016 -64.938 -21.953 1 83.19 515 ARG B C 1
ATOM 8815 O O . ARG B 1 515 ? -21.969 -65.5 -21.422 1 83.19 515 ARG B O 1
ATOM 8822 N N . PRO B 1 516 ? -19.797 -65.125 -21.734 1 88.12 516 PRO B N 1
ATOM 8823 C CA . PRO B 1 516 ? -19.516 -66.125 -20.719 1 88.12 516 PRO B CA 1
ATOM 8824 C C . PRO B 1 516 ? -19.891 -65.688 -19.297 1 88.12 516 PRO B C 1
ATOM 8826 O O . PRO B 1 516 ? -20.047 -64.5 -19.062 1 88.12 516 PRO B O 1
ATOM 8829 N N . LYS B 1 517 ? -20.031 -66.625 -18.391 1 90.94 517 LYS B N 1
ATOM 8830 C CA . LYS B 1 517 ? -20.312 -66.375 -16.984 1 90.94 517 LYS B CA 1
ATOM 8831 C C . LYS B 1 517 ? -19.031 -66.125 -16.188 1 90.94 517 LYS B C 1
ATOM 8833 O O . LYS B 1 517 ? -18.047 -66.875 -16.406 1 90.94 517 LYS B O 1
ATOM 8838 N N . CYS B 1 518 ? -19.078 -65.25 -15.406 1 92.69 518 CYS B N 1
ATOM 8839 C CA . CYS B 1 518 ? -17.922 -64.938 -14.586 1 92.69 518 CYS B CA 1
ATOM 8840 C C . CYS B 1 518 ? -17.656 -66 -13.547 1 92.69 518 CYS B C 1
ATOM 8842 O O . CYS B 1 518 ? -18.594 -66.5 -12.906 1 92.69 518 CYS B O 1
ATOM 8844 N N . GLY B 1 519 ? -16.531 -66.312 -13.312 1 88.56 519 GLY B N 1
ATOM 8845 C CA . GLY B 1 519 ? -16.141 -67.375 -12.375 1 88.56 519 GLY B CA 1
ATOM 8846 C C . GLY B 1 519 ? -16.297 -66.938 -10.922 1 88.56 519 GLY B C 1
ATOM 8847 O O . GLY B 1 519 ? -16.312 -67.75 -10.023 1 88.56 519 GLY B O 1
ATOM 8848 N N . TYR B 1 520 ? -16.438 -65.688 -10.75 1 89.88 520 TYR B N 1
ATOM 8849 C CA . TYR B 1 520 ? -16.547 -65.188 -9.375 1 89.88 520 TYR B CA 1
ATOM 8850 C C . TYR B 1 520 ? -17.953 -64.75 -9.062 1 89.88 520 TYR B C 1
ATOM 8852 O O . TYR B 1 520 ? -18.625 -65.312 -8.195 1 89.88 520 TYR B O 1
ATOM 8860 N N . CYS B 1 521 ? -18.484 -63.688 -9.805 1 88.5 521 CYS B N 1
ATOM 8861 C CA . CYS B 1 521 ? -19.781 -63.094 -9.461 1 88.5 521 CYS B CA 1
ATOM 8862 C C . CYS B 1 521 ? -20.922 -63.875 -10.062 1 88.5 521 CYS B C 1
ATOM 8864 O O . CYS B 1 521 ? -22.078 -63.719 -9.656 1 88.5 521 CYS B O 1
ATOM 8866 N N . GLY B 1 522 ? -20.656 -64.688 -11.039 1 89.69 522 GLY B N 1
ATOM 8867 C CA . GLY B 1 522 ? -21.672 -65.562 -11.609 1 89.69 522 GLY B CA 1
ATOM 8868 C C . GLY B 1 522 ? -22.5 -64.875 -12.688 1 89.69 522 GLY B C 1
ATOM 8869 O O . GLY B 1 522 ? -23.297 -65.5 -13.359 1 89.69 522 GLY B O 1
ATOM 8870 N N . SER B 1 523 ? -22.344 -63.656 -12.859 1 88.38 523 SER B N 1
ATOM 8871 C CA . SER B 1 523 ? -23.094 -62.906 -13.883 1 88.38 523 SER B CA 1
ATOM 8872 C C . SER B 1 523 ? -22.422 -63.031 -15.242 1 88.38 523 SER B C 1
ATOM 8874 O O . SER B 1 523 ? -21.25 -63.406 -15.336 1 88.38 523 SER B O 1
ATOM 8876 N N . HIS B 1 524 ? -23.188 -62.719 -16.266 1 88.31 524 HIS B N 1
ATOM 8877 C CA . HIS B 1 524 ? -22.594 -62.656 -17.594 1 88.31 524 HIS B CA 1
ATOM 8878 C C . HIS B 1 524 ? -21.672 -61.469 -17.734 1 88.31 524 HIS B C 1
ATOM 8880 O O . HIS B 1 524 ? -22.031 -60.344 -17.359 1 88.31 524 HIS B O 1
ATOM 8886 N N . CYS B 1 525 ? -20.531 -61.75 -18.25 1 87 525 CYS B N 1
ATOM 8887 C CA . CYS B 1 525 ? -19.547 -60.688 -18.406 1 87 525 CYS B CA 1
ATOM 8888 C C . CYS B 1 525 ? -20.031 -59.656 -19.438 1 87 525 CYS B C 1
ATOM 8890 O O . CYS B 1 525 ? -20.234 -60 -20.609 1 87 525 CYS B O 1
ATOM 8892 N N . GLN B 1 526 ? -20.109 -58.438 -19.062 1 82.06 526 GLN B N 1
ATOM 8893 C CA . GLN B 1 526 ? -20.672 -57.438 -19.938 1 82.06 526 GLN B CA 1
ATOM 8894 C C . GLN B 1 526 ? -19.578 -56.531 -20.516 1 82.06 526 GLN B C 1
ATOM 8896 O O . GLN B 1 526 ? -19.766 -55.906 -21.547 1 82.06 526 GLN B O 1
ATOM 8901 N N . GLN B 1 527 ? -18.453 -56.531 -19.953 1 86.31 527 GLN B N 1
ATOM 8902 C CA . GLN B 1 527 ? -17.391 -55.625 -20.359 1 86.31 527 GLN B CA 1
ATOM 8903 C C . GLN B 1 527 ? -16.766 -56.031 -21.688 1 86.31 527 GLN B C 1
ATOM 8905 O O . GLN B 1 527 ? -16.766 -57.219 -22.016 1 86.31 527 GLN B O 1
ATOM 8910 N N . PRO B 1 528 ? -16.25 -55.031 -22.375 1 85.62 528 PRO B N 1
ATOM 8911 C CA . PRO B 1 528 ? -15.664 -55.344 -23.688 1 85.62 528 PRO B CA 1
ATOM 8912 C C . PRO B 1 528 ? -14.422 -56.25 -23.578 1 85.62 528 PRO B C 1
ATOM 8914 O O . PRO B 1 528 ? -14.125 -57 -24.484 1 85.62 528 PRO B O 1
ATOM 8917 N N . LEU B 1 529 ? -13.688 -56.094 -22.5 1 88.12 529 LEU B N 1
ATOM 8918 C CA . LEU B 1 529 ? -12.523 -56.906 -22.25 1 88.12 529 LEU B CA 1
ATOM 8919 C C . LEU B 1 529 ? -12.711 -57.75 -20.984 1 88.12 529 LEU B C 1
ATOM 8921 O O . LEU B 1 529 ? -13.227 -57.25 -19.984 1 88.12 529 LEU B O 1
ATOM 8925 N N . MET B 1 530 ? -12.336 -59 -21.156 1 89.25 530 MET B N 1
ATOM 8926 C CA . MET B 1 530 ? -12.453 -59.938 -20.016 1 89.25 530 MET B CA 1
ATOM 8927 C C . MET B 1 530 ? -11.125 -60.594 -19.734 1 89.25 530 MET B C 1
ATOM 8929 O O . MET B 1 530 ? -10.195 -60.531 -20.531 1 89.25 530 MET B O 1
ATOM 8933 N N . ILE B 1 531 ? -11.141 -61.188 -18.594 1 89 531 ILE B N 1
ATOM 8934 C CA . ILE B 1 531 ? -9.953 -61.938 -18.188 1 89 531 ILE B CA 1
ATOM 8935 C C . ILE B 1 531 ? -10.219 -63.438 -18.328 1 89 531 ILE B C 1
ATOM 8937 O O . ILE B 1 531 ? -11.211 -63.938 -17.797 1 89 531 ILE B O 1
ATOM 8941 N N . LYS B 1 532 ? -9.383 -64.062 -19.062 1 89.62 532 LYS B N 1
ATOM 8942 C CA . LYS B 1 532 ? -9.477 -65.5 -19.234 1 89.62 532 LYS B CA 1
ATOM 8943 C C . LYS B 1 532 ? -8.359 -66.188 -18.484 1 89.62 532 LYS B C 1
ATOM 8945 O O . LYS B 1 532 ? -7.176 -65.938 -18.688 1 89.62 532 LYS B O 1
ATOM 8950 N N . PHE B 1 533 ? -8.781 -67.062 -17.641 1 88.38 533 PHE B N 1
ATOM 8951 C CA . PHE B 1 533 ? -7.84 -67.875 -16.938 1 88.38 533 PHE B CA 1
ATOM 8952 C C . PHE B 1 533 ? -7.895 -69.312 -17.469 1 88.38 533 PHE B C 1
ATOM 8954 O O . PHE B 1 533 ? -8.969 -69.938 -17.547 1 88.38 533 PHE B O 1
ATOM 8961 N N . SER B 1 534 ? -6.734 -69.75 -17.953 1 88 534 SER B N 1
ATOM 8962 C CA . SER B 1 534 ? -6.688 -71.125 -18.531 1 88 534 SER B CA 1
ATOM 8963 C C . SER B 1 534 ? -5.645 -72 -17.828 1 88 534 SER B C 1
ATOM 8965 O O . SER B 1 534 ? -4.52 -71.5 -17.594 1 88 534 SER B O 1
ATOM 8967 N N . CYS B 1 535 ? -6.098 -73.062 -17.422 1 80.75 535 CYS B N 1
ATOM 8968 C CA . CYS B 1 535 ? -5.219 -74.125 -16.953 1 80.75 535 CYS B CA 1
ATOM 8969 C C . CYS B 1 535 ? -5.559 -75.5 -17.609 1 80.75 535 CYS B C 1
ATOM 8971 O O . CYS B 1 535 ? -6.586 -75.625 -18.281 1 80.75 535 CYS B O 1
ATOM 8973 N N . PRO B 1 536 ? -4.633 -76.438 -17.656 1 79.19 536 PRO B N 1
ATOM 8974 C CA . PRO B 1 536 ? -4.895 -77.75 -18.344 1 79.19 536 PRO B CA 1
ATOM 8975 C C . PRO B 1 536 ? -6.234 -78.375 -17.953 1 79.19 536 PRO B C 1
ATOM 8977 O O . PRO B 1 536 ? -6.883 -79 -18.766 1 79.19 536 PRO B O 1
ATOM 8980 N N . SER B 1 537 ? -6.773 -78 -16.812 1 81.75 537 SER B N 1
ATOM 8981 C CA . SER B 1 537 ? -7.957 -78.688 -16.312 1 81.75 537 SER B CA 1
ATOM 8982 C C . SER B 1 537 ? -9.195 -77.812 -16.422 1 81.75 537 SER B C 1
ATOM 8984 O O . SER B 1 537 ? -10.32 -78.312 -16.422 1 81.75 537 SER B O 1
ATOM 8986 N N . MET B 1 538 ? -8.969 -76.5 -16.469 1 84.62 538 MET B N 1
ATOM 8987 C CA . MET B 1 538 ? -10.156 -75.625 -16.438 1 84.62 538 MET B CA 1
ATOM 8988 C C . MET B 1 538 ? -9.898 -74.312 -17.156 1 84.62 538 MET B C 1
ATOM 8990 O O . MET B 1 538 ? -8.75 -73.875 -17.281 1 84.62 538 MET B O 1
ATOM 8994 N N . GLU B 1 539 ? -11.047 -73.75 -17.734 1 89 539 GLU B N 1
ATOM 8995 C CA . GLU B 1 539 ? -11.078 -72.438 -18.328 1 89 539 GLU B CA 1
ATOM 8996 C C . GLU B 1 539 ? -12.188 -71.562 -17.719 1 89 539 GLU B C 1
ATOM 8998 O O . GLU B 1 539 ? -13.336 -72 -17.609 1 89 539 GLU B O 1
ATOM 9003 N N . LYS B 1 540 ? -11.672 -70.438 -17.125 1 89.88 540 LYS B N 1
ATOM 9004 C CA . LYS B 1 540 ? -12.648 -69.5 -16.516 1 89.88 540 LYS B CA 1
ATOM 9005 C C . LYS B 1 540 ? -12.508 -68.062 -17.062 1 89.88 540 LYS B C 1
ATOM 9007 O O . LYS B 1 540 ? -11.414 -67.688 -17.438 1 89.88 540 LYS B O 1
ATOM 9012 N N . PHE B 1 541 ? -13.664 -67.438 -17.078 1 91.88 541 PHE B N 1
ATOM 9013 C CA . PHE B 1 541 ? -13.703 -66.062 -17.5 1 91.88 541 PHE B CA 1
ATOM 9014 C C . PHE B 1 541 ? -14.109 -65.188 -16.328 1 91.88 541 PHE B C 1
ATOM 9016 O O . PHE B 1 541 ? -14.852 -65.562 -15.445 1 91.88 541 PHE B O 1
ATOM 9023 N N . PHE B 1 542 ? -13.555 -63.938 -16.328 1 91.12 542 PHE B N 1
ATOM 9024 C CA . PHE B 1 542 ? -13.883 -62.969 -15.289 1 91.12 542 PHE B CA 1
ATOM 9025 C C . PHE B 1 542 ? -14.266 -61.625 -15.898 1 91.12 542 PHE B C 1
ATOM 9027 O O . PHE B 1 542 ? -13.688 -61.219 -16.906 1 91.12 542 PHE B O 1
ATOM 9034 N N . CYS B 1 543 ? -15.133 -60.906 -15.195 1 86.56 543 CYS B N 1
ATOM 9035 C CA . CYS B 1 543 ? -15.664 -59.656 -15.688 1 86.56 543 CYS B CA 1
ATOM 9036 C C . CYS B 1 543 ? -14.57 -58.594 -15.719 1 86.56 543 CYS B C 1
ATOM 9038 O O . CYS B 1 543 ? -14.531 -57.781 -16.641 1 86.56 543 CYS B O 1
ATOM 9040 N N . ASP B 1 544 ? -13.859 -58.531 -14.648 1 84.12 544 ASP B N 1
ATOM 9041 C CA . ASP B 1 544 ? -12.836 -57.5 -14.492 1 84.12 544 ASP B CA 1
ATOM 9042 C C . ASP B 1 544 ? -11.758 -57.938 -13.508 1 84.12 544 ASP B C 1
ATOM 9044 O O . ASP B 1 544 ? -11.727 -59.094 -13.102 1 84.12 544 ASP B O 1
ATOM 9048 N N . LEU B 1 545 ? -10.844 -57 -13.289 1 82 545 LEU B N 1
ATOM 9049 C CA . LEU B 1 545 ? -9.727 -57.344 -12.422 1 82 545 LEU B CA 1
ATOM 9050 C C . LEU B 1 545 ? -10.195 -57.562 -10.984 1 82 545 LEU B C 1
ATOM 9052 O O . LEU B 1 545 ? -9.625 -58.375 -10.258 1 82 545 LEU B O 1
ATOM 9056 N N . ASP B 1 546 ? -11.219 -56.906 -10.648 1 83.69 546 ASP B N 1
ATOM 9057 C CA . ASP B 1 546 ? -11.758 -57.062 -9.297 1 83.69 546 ASP B CA 1
ATOM 9058 C C . ASP B 1 546 ? -12.289 -58.469 -9.078 1 83.69 546 ASP B C 1
ATOM 9060 O O . ASP B 1 546 ? -12 -59.094 -8.062 1 83.69 546 ASP B O 1
ATOM 9064 N N . CYS B 1 547 ? -13.07 -58.906 -10.07 1 87.38 547 CYS B N 1
ATOM 9065 C CA . CYS B 1 547 ? -13.602 -60.25 -9.992 1 87.38 547 CYS B CA 1
ATOM 9066 C C . CYS B 1 547 ? -12.477 -61.281 -10 1 87.38 547 CYS B C 1
ATOM 9068 O O . CYS B 1 547 ? -12.539 -62.281 -9.273 1 87.38 547 CYS B O 1
ATOM 9070 N N . PHE B 1 548 ? -11.477 -61.031 -10.703 1 86.06 548 PHE B N 1
ATOM 9071 C CA . PHE B 1 548 ? -10.352 -61.969 -10.797 1 86.06 548 PHE B CA 1
ATOM 9072 C C . PHE B 1 548 ? -9.562 -62 -9.492 1 86.06 548 PHE B C 1
ATOM 9074 O O . PHE B 1 548 ? -9.188 -63.062 -9.016 1 86.06 548 PHE B O 1
ATOM 9081 N N . GLU B 1 549 ? -9.312 -60.844 -8.953 1 83.12 549 GLU B N 1
ATOM 9082 C CA . GLU B 1 549 ? -8.562 -60.75 -7.707 1 83.12 549 GLU B CA 1
ATOM 9083 C C . GLU B 1 549 ? -9.297 -61.438 -6.555 1 83.12 549 GLU B C 1
ATOM 9085 O O . GLU B 1 549 ? -8.672 -62.062 -5.703 1 83.12 549 GLU B O 1
ATOM 9090 N N . LYS B 1 550 ? -10.523 -61.219 -6.551 1 83.56 550 LYS B N 1
ATOM 9091 C CA . LYS B 1 550 ? -11.336 -61.844 -5.504 1 83.56 550 LYS B CA 1
ATOM 9092 C C . LYS B 1 550 ? -11.344 -63.344 -5.637 1 83.56 550 LYS B C 1
ATOM 9094 O O . LYS B 1 550 ? -11.469 -64.062 -4.641 1 83.56 550 LYS B O 1
ATOM 9099 N N . TYR B 1 551 ? -11.258 -63.75 -6.824 1 82.25 551 TYR B N 1
ATOM 9100 C CA . TYR B 1 551 ? -11.227 -65.188 -7.07 1 82.25 551 TYR B CA 1
ATOM 9101 C C . TYR B 1 551 ? -9.898 -65.812 -6.648 1 82.25 551 TYR B C 1
ATOM 9103 O O . TYR B 1 551 ? -9.859 -66.875 -6.062 1 82.25 551 TYR B O 1
ATOM 9111 N N . VAL B 1 552 ? -8.836 -65.125 -6.93 1 74.81 552 VAL B N 1
ATOM 9112 C CA . VAL B 1 552 ? -7.504 -65.625 -6.652 1 74.81 552 VAL B CA 1
ATOM 9113 C C . VAL B 1 552 ? -7.18 -65.438 -5.168 1 74.81 552 VAL B C 1
ATOM 9115 O O . VAL B 1 552 ? -6.43 -66.25 -4.598 1 74.81 552 VAL B O 1
ATOM 9118 N N . VAL B 1 553 ? -7.566 -64.25 -4.383 1 61.31 553 VAL B N 1
ATOM 9119 C CA . VAL B 1 553 ? -7.246 -64.062 -2.971 1 61.31 553 VAL B CA 1
ATOM 9120 C C . VAL B 1 553 ? -7.938 -65.188 -2.146 1 61.31 553 VAL B C 1
ATOM 9122 O O . VAL B 1 553 ? -9.156 -65.312 -2.207 1 61.31 553 VAL B O 1
ATOM 9125 N N . PRO B 1 554 ? -7.473 -66.125 -1.547 1 52 554 PRO B N 1
ATOM 9126 C CA . PRO B 1 554 ? -8.039 -67.125 -0.664 1 52 554 PRO B CA 1
ATOM 9127 C C . PRO B 1 554 ? -8.875 -66.562 0.466 1 52 554 PRO B C 1
ATOM 9129 O O . PRO B 1 554 ? -8.617 -65.438 0.917 1 52 554 PRO B O 1
ATOM 9132 N N . GLN B 1 555 ? -10.25 -66.938 0.824 1 41.97 555 GLN B N 1
ATOM 9133 C CA . GLN B 1 555 ? -11.164 -66.625 1.925 1 41.97 555 GLN B CA 1
ATOM 9134 C C . GLN B 1 555 ? -10.414 -66.562 3.252 1 41.97 555 GLN B C 1
ATOM 9136 O O . GLN B 1 555 ? -10.805 -65.75 4.141 1 41.97 555 GLN B O 1
ATOM 9141 N N . ASP B 1 556 ? -9.539 -67.375 3.729 1 38.34 556 ASP B N 1
ATOM 9142 C CA . ASP B 1 556 ? -9.023 -67.375 5.094 1 38.34 556 ASP B CA 1
ATOM 9143 C C . ASP B 1 556 ? -8.156 -66.188 5.359 1 38.34 556 ASP B C 1
ATOM 9145 O O . ASP B 1 556 ? -7.727 -65.938 6.492 1 38.34 556 ASP B O 1
ATOM 9149 N N . TYR B 1 557 ? -7.602 -65.5 4.488 1 34.5 557 TYR B N 1
ATOM 9150 C CA . TYR B 1 557 ? -6.734 -64.375 4.867 1 34.5 557 TYR B CA 1
ATOM 9151 C C . TYR B 1 557 ? -7.551 -63.156 5.227 1 34.5 557 TYR B C 1
ATOM 9153 O O . TYR B 1 557 ? -6.992 -62.062 5.438 1 34.5 557 TYR B O 1
ATOM 9161 N N . LYS B 1 558 ? -8.883 -63.125 5.188 1 37.69 558 LYS B N 1
ATOM 9162 C CA . LYS B 1 558 ? -9.516 -61.938 5.77 1 37.69 558 LYS B CA 1
ATOM 9163 C C . LYS B 1 558 ? -9.188 -61.812 7.254 1 37.69 558 LYS B C 1
ATOM 9165 O O . LYS B 1 558 ? -9.656 -60.906 7.922 1 37.69 558 LYS B O 1
ATOM 9170 N N . ARG B 1 559 ? -8.977 -62.938 7.973 1 31.77 559 ARG B N 1
ATOM 9171 C CA . ARG B 1 559 ? -8.852 -62.625 9.398 1 31.77 559 ARG B CA 1
ATOM 9172 C C . ARG B 1 559 ? -7.641 -61.75 9.672 1 31.77 559 ARG B C 1
ATOM 9174 O O . ARG B 1 559 ? -7.492 -61.219 10.773 1 31.77 559 ARG B O 1
ATOM 9181 N N . ARG B 1 560 ? -6.383 -62.094 9.289 1 31.12 560 ARG B N 1
ATOM 9182 C CA . ARG B 1 560 ? -5.383 -61.156 9.789 1 31.12 560 ARG B CA 1
ATOM 9183 C C . ARG B 1 560 ? -5.527 -59.812 9.133 1 31.12 560 ARG B C 1
ATOM 9185 O O . ARG B 1 560 ? -5.242 -59.625 7.945 1 31.12 560 ARG B O 1
ATOM 9192 N N . ASP B 1 561 ? -6.555 -58.969 9.477 1 28.95 561 ASP B N 1
ATOM 9193 C CA . ASP B 1 561 ? -7.09 -57.656 9.18 1 28.95 561 ASP B CA 1
ATOM 9194 C C . ASP B 1 561 ? -5.965 -56.625 9 1 28.95 561 ASP B C 1
ATOM 9196 O O . ASP B 1 561 ? -6.055 -55.75 8.156 1 28.95 561 ASP B O 1
ATOM 9200 N N . ASP B 1 562 ? -5.316 -56.125 10.211 1 27.88 562 ASP B N 1
ATOM 9201 C CA . ASP B 1 562 ? -4.984 -54.75 10.547 1 27.88 562 ASP B CA 1
ATOM 9202 C C . ASP B 1 562 ? -3.93 -54.188 9.594 1 27.88 562 ASP B C 1
ATOM 9204 O O . ASP B 1 562 ? -4.012 -53.031 9.172 1 27.88 562 ASP B O 1
ATOM 9208 N N . THR B 1 563 ? -2.574 -54.469 9.797 1 25.27 563 THR B N 1
ATOM 9209 C CA . THR B 1 563 ? -1.395 -53.719 9.391 1 25.27 563 THR B CA 1
ATOM 9210 C C . THR B 1 563 ? -1.091 -53.938 7.914 1 25.27 563 THR B C 1
ATOM 9212 O O . THR B 1 563 ? -0.057 -53.5 7.41 1 25.27 563 THR B O 1
ATOM 9215 N N . LEU B 1 564 ? -1.624 -54.938 7.215 1 25.28 564 LEU B N 1
ATOM 9216 C CA . LEU B 1 564 ? -1.005 -55.125 5.91 1 25.28 564 LEU B CA 1
ATOM 9217 C C . LEU B 1 564 ? -1.43 -54 4.941 1 25.28 564 LEU B C 1
ATOM 9219 O O . LEU B 1 564 ? -2.609 -53.906 4.605 1 25.28 564 LEU B O 1
ATOM 9223 N N . SER B 1 565 ? -0.892 -52.812 4.984 1 25.14 565 SER B N 1
ATOM 9224 C CA . SER B 1 565 ? -0.849 -51.75 3.988 1 25.14 565 SER B CA 1
ATOM 9225 C C . SER B 1 565 ? -0.858 -52.312 2.572 1 25.14 565 SER B C 1
ATOM 9227 O O . SER B 1 565 ? -0.5 -53.469 2.357 1 25.14 565 SER B O 1
ATOM 9229 N N . TYR B 1 566 ? -1.509 -51.562 1.553 1 25.14 566 TYR B N 1
ATOM 9230 C CA . TYR B 1 566 ? -1.541 -51.656 0.098 1 25.14 566 TYR B CA 1
ATOM 9231 C C . TYR B 1 566 ? -0.233 -52.219 -0.439 1 25.14 566 TYR B C 1
ATOM 9233 O O . TYR B 1 566 ? 0.713 -51.469 -0.704 1 25.14 566 TYR B O 1
ATOM 9241 N N . HIS B 1 567 ? 0.402 -53.156 0.264 1 24.02 567 HIS B N 1
ATOM 9242 C CA . HIS B 1 567 ? 1.5 -53.75 -0.512 1 24.02 567 HIS B CA 1
ATOM 9243 C C . HIS B 1 567 ? 1.039 -54.125 -1.91 1 24.02 567 HIS B C 1
ATOM 9245 O O . HIS B 1 567 ? -0.051 -54.688 -2.074 1 24.02 567 HIS B O 1
ATOM 9251 N N . HIS B 1 568 ? 1.464 -53.375 -2.936 1 26.95 568 HIS B N 1
ATOM 9252 C CA . HIS B 1 568 ? 1.526 -53.656 -4.371 1 26.95 568 HIS B CA 1
ATOM 9253 C C . HIS B 1 568 ? 1.712 -55.125 -4.652 1 26.95 568 HIS B C 1
ATOM 9255 O O . HIS B 1 568 ? 2.74 -55.719 -4.297 1 26.95 568 HIS B O 1
ATOM 9261 N N . TYR B 1 569 ? 0.827 -56 -4.289 1 25.36 569 TYR B N 1
ATOM 9262 C CA . TYR B 1 569 ? 0.917 -57.281 -4.988 1 25.36 569 TYR B CA 1
ATOM 9263 C C . TYR B 1 569 ? 1.362 -57.094 -6.43 1 25.36 569 TYR B C 1
ATOM 9265 O O . TYR B 1 569 ? 0.637 -56.5 -7.238 1 25.36 569 TYR B O 1
ATOM 9273 N N . SER B 1 570 ? 2.613 -56.688 -6.578 1 26.31 570 SER B N 1
ATOM 9274 C CA . SER B 1 570 ? 3.387 -56.875 -7.801 1 26.31 570 SER B CA 1
ATOM 9275 C C . SER B 1 570 ? 3.088 -58.219 -8.445 1 26.31 570 SER B C 1
ATOM 9277 O O . SER B 1 570 ? 3.334 -59.281 -7.844 1 26.31 570 SER B O 1
ATOM 9279 N N . ILE B 1 571 ? 1.978 -58.438 -8.977 1 26.81 571 ILE B N 1
ATOM 9280 C CA . ILE B 1 571 ? 1.951 -59.406 -10.055 1 26.81 571 ILE B CA 1
ATOM 9281 C C . ILE B 1 571 ? 3.297 -59.406 -10.773 1 26.81 571 ILE B C 1
ATOM 9283 O O . ILE B 1 571 ? 3.492 -58.688 -11.742 1 26.81 571 ILE B O 1
ATOM 9287 N N . TYR B 1 572 ? 4.523 -59.125 -9.992 1 21.5 572 TYR B N 1
ATOM 9288 C CA . TYR B 1 572 ? 5.75 -59.781 -10.438 1 21.5 572 TYR B CA 1
ATOM 9289 C C . TYR B 1 572 ? 5.746 -61.25 -10.07 1 21.5 572 TYR B C 1
ATOM 9291 O O . TYR B 1 572 ? 5.27 -61.625 -8.992 1 21.5 572 TYR B O 1
#

Nearest PDB structures (foldseek):
  4b6d-assembly3_C  TM=7.572E-01  e=1.931E+00  Homo sapiens
  2enn-assembly1_A  TM=7.059E-01  e=5.140E+00  Homo sapiens
  7r70-assembly2_B  TM=5.594E-01  e=2.039E+00  Homo sapiens
  4b6d-assembly3_C  TM=7.578E-01  e=2.260E+00  Homo sapiens
  2enn-assembly1_A  TM=7.039E-01  e=5.115E+00  Homo sapiens

Foldseek 3Di:
DQPQDPDPQDFDDDPPDRRGQGLDDDDPDDDDDDQQAAPWPRHRPPPDSWRAHPVVRHTHDPLQGAPDQDFDQAPLDNPDTWGKDFPADDPPAPQAAQQQRDGGDGIWTADPVVSHIHGSSCRSPPDDQWDDQVLQPNDIWGWDADQDWDAAQQFRDIDGGTWTDDVVVGHTHDPVSSPQAAWFAWLQDDAIKGKDRFLDDDFAAASQQRDTDDRRGIWIDGPVDRRHTHGSCRCPDVLTTVPDHQVPPDDDPPPDWQWADPDVQWIQGVLHNPFIKGKDQDCDDQPVDFQAAQAQRHTDGRAIWIDTPVRDSHIHGPVRSRDDQWHRASRHGGIWGKDAQVPVPFFQWDAAQFQRAIERHIWTDDVPGIHGPLLRVCHQWDDDPLDRAIWGQNDQAWDAAPAPRDTGRWTAGSVDGHIHGSNRRSDDQWDDAQLDPAIKGKDAADPDDDPDWQAASQPRDTDHRRHIWIDGPVPPSHIHHPCQGCNRRNRYHWAFRDDDPFWTKTKDAQNDPAFDAAPAPRHGQRYRIWIWIDGPVDIGIHNDPVSVVVVVPDPVVVPDDDPPPPPPPRSD/DQPQDPDPLDFDDDPPDRPGQGLDPDDPDDDDDDQQAAPWPRHRPPPDSWRARPVVRHTHDPLQGAPDQDFDQAPLDNPDTWGKDFPADDPPAPQAAQQQRDGGDGIWTADPVVSHIHGSNCRSPPDDQWDDQVLQPNDIWGWDADQDWDAAQQFRDIDGGTWTDDVVVGHTHDPVSSPQAAWFAWLQDDAIKGKDSFLDDDFAAASQQRDTDDRRHIWIDGPVDRRHTHGSCRCPDVLTTVPDHQVPPDDDDPPDWQWADPDVQWIQGVLHNPFIKGKDQDCDDQPPDQQAAQAQRHTDGRAIWIDTPVPDSHIHGPVRSRDGQWHRASRHGGIWGKDAQVPPPFFQWDAAQFQRAIERHIWTDDVPGIHGPLLRVCHQWDDDPLDRAIWGQNDQAWDAAPAPRDTGRWTAGSVDGHIHGSNRRSDDQWDDAQLDPAIKGKDAADPDDDPDWQAASQPRDTDHRRHIWIDGPVPPSHIHHPCQGCNRRNRYHWAFRDDDPFWTKTKDAQNDPDFDAAPAPRDGQRYRIWIWIDGPVDIGIHNDPVSVVVVVPDPPVVPVPDPPPPPPPRSD

Radius of gyration: 47.61 Å; Cα contacts (8 Å, |Δi|>4): 2308; chains: 2; bounding box: 75×154×97 Å